Protein AF-0000000074739184 (afdb_homodimer)

Nearest PDB structures (foldseek):
  7arx-assembly1_B  TM=8.636E-01  e=2.861E-21  Homo sapiens
  7pqo-assembly1_C-2  TM=8.529E-01  e=3.570E-21  Homo sapiens
  7pqo-assembly2_B  TM=8.424E-01  e=3.773E-21  Homo sapiens
  7pqo-assembly2_A  TM=8.534E-01  e=1.275E-20  Homo sapiens
  3gov-assembly1_B  TM=8.429E-01  e=7.330E-21  Homo sapiens

Radius of gyration: 34.37 Å; Cα contacts (8 Å, |Δi|>4): 2176; chains: 2; bounding box: 133×93×87 Å

Organism: NCBI:txid2562239

pLDDT: mean 81.42, std 20.85, range [21.23, 98.81]

Solvent-accessible surface area (backbone atoms only — not comparable to full-atom values): 42801 Å² total; per-residue (Å²): 130,83,76,76,77,79,76,77,79,77,76,72,76,74,72,76,65,80,75,74,70,68,74,71,73,75,69,59,78,69,72,52,74,60,53,70,72,55,25,16,55,65,26,74,72,59,86,52,84,49,54,38,23,18,44,17,20,32,49,34,57,31,24,65,15,22,46,27,38,33,27,33,83,87,72,40,66,59,25,22,16,26,26,60,41,59,39,33,32,42,25,21,19,82,79,44,68,83,46,59,42,38,39,54,31,59,40,28,34,40,34,33,27,60,44,43,65,82,58,65,71,90,71,49,97,62,39,49,76,33,46,43,35,37,32,35,56,44,88,55,42,50,68,73,45,83,73,32,46,33,32,21,39,35,35,40,68,51,62,53,73,77,55,74,21,20,38,27,35,26,74,59,69,48,69,84,56,62,64,42,52,29,36,38,45,34,49,12,15,42,40,71,94,44,64,61,48,62,46,33,6,27,33,59,29,28,34,46,45,67,68,60,45,39,63,48,30,51,86,75,72,51,79,75,50,56,34,44,39,31,35,40,28,69,42,100,75,32,47,25,28,65,32,65,36,15,36,6,8,41,31,30,25,67,52,96,89,22,25,29,38,49,24,25,31,64,51,58,60,70,41,47,38,87,72,34,54,38,32,20,20,28,42,61,56,43,48,35,59,53,53,22,50,78,66,66,66,53,73,79,69,57,24,35,36,55,66,69,53,59,74,50,71,82,54,77,46,83,90,44,39,51,43,74,74,37,60,62,40,42,69,50,96,82,64,22,43,28,34,32,59,50,84,40,56,30,64,57,63,38,50,27,35,27,44,45,39,52,91,64,42,47,34,25,38,59,77,42,41,31,36,30,65,86,59,19,33,39,31,48,66,61,34,74,31,38,23,70,52,58,68,57,63,40,56,54,73,38,49,34,36,37,39,32,40,83,67,79,67,31,48,25,35,33,40,26,68,100,130,80,79,76,77,78,78,77,79,79,78,76,77,74,74,77,69,81,76,74,72,70,74,70,74,75,70,58,78,69,72,51,75,61,55,71,74,55,25,17,54,66,25,74,73,60,86,54,83,50,54,42,23,18,44,16,19,33,49,35,58,32,24,64,14,21,45,28,39,31,27,31,83,87,72,39,68,60,26,22,17,27,27,60,40,57,38,32,32,43,26,24,19,82,79,44,68,82,46,58,42,40,41,55,31,60,40,31,36,39,35,33,28,61,46,42,65,83,58,66,69,91,70,49,94,62,41,48,76,35,46,43,34,36,32,36,56,43,87,56,44,49,67,72,44,83,72,31,47,33,31,23,41,36,34,39,68,53,62,53,73,77,54,76,21,22,39,28,34,25,72,60,68,50,67,84,58,64,64,42,53,28,36,38,44,34,49,14,15,40,39,71,94,46,64,63,48,62,46,34,10,28,34,59,28,27,34,44,44,68,68,60,46,39,62,48,28,51,84,75,71,50,78,73,50,57,34,45,40,31,35,41,28,70,42,98,76,32,46,26,29,65,33,66,36,16,35,7,7,41,31,31,25,68,51,94,89,23,28,29,37,49,23,25,31,64,52,58,60,71,41,48,36,86,70,34,53,40,33,21,21,29,42,62,54,44,48,35,58,52,52,23,49,78,67,66,64,53,73,78,68,58,24,36,36,60,64,71,53,58,78,51,71,87,54,76,51,83,88,45,41,50,43,72,74,37,61,62,42,45,69,48,97,82,61,23,43,28,34,34,61,51,84,40,57,30,64,58,63,38,51,26,36,29,43,45,40,52,92,65,44,48,34,24,36,58,78,43,39,30,36,30,64,87,58,20,34,39,34,48,70,63,34,75,31,37,23,70,50,56,68,58,63,41,59,53,74,41,51,34,34,38,39,31,41,83,66,80,67,32,49,26,34,34,41,28,68,101

Structure (mmCIF, N/CA/C/O backbone):
data_AF-0000000074739184-model_v1
#
loop_
_entity.id
_entity.type
_entity.pdbx_description
1 polymer 'Peptidase S1 domain-containing protein'
#
loop_
_atom_site.group_PDB
_atom_site.id
_atom_site.type_symbol
_atom_site.label_atom_id
_atom_site.label_alt_id
_atom_site.label_comp_id
_atom_site.label_asym_id
_atom_site.label_entity_id
_atom_site.label_seq_id
_atom_site.pdbx_PDB_ins_code
_atom_site.Cartn_x
_atom_site.Cartn_y
_atom_site.Cartn_z
_atom_site.occupancy
_atom_site.B_iso_or_equiv
_atom_site.auth_seq_id
_atom_site.auth_comp_id
_atom_site.auth_asym_id
_atom_site.auth_atom_id
_atom_site.pdbx_PDB_model_num
ATOM 1 N N . MET A 1 1 ? 71.938 -5.047 -16.438 1 23.08 1 MET A N 1
ATOM 2 C CA . MET A 1 1 ? 72.062 -5 -14.977 1 23.08 1 MET A CA 1
ATOM 3 C C . MET A 1 1 ? 71.75 -3.605 -14.445 1 23.08 1 MET A C 1
ATOM 5 O O . MET A 1 1 ? 72.062 -3.287 -13.297 1 23.08 1 MET A O 1
ATOM 9 N N . LEU A 1 2 ? 71.188 -2.789 -15.32 1 22.92 2 LEU A N 1
ATOM 10 C CA . LEU A 1 2 ? 71.125 -1.35 -15.094 1 22.92 2 LEU A CA 1
ATOM 11 C C . LEU A 1 2 ? 70.438 -1.035 -13.781 1 22.92 2 LEU A C 1
ATOM 13 O O . LEU A 1 2 ? 69.375 -1.612 -13.492 1 22.92 2 LEU A O 1
ATOM 17 N N . ARG A 1 3 ? 71.188 -0.32 -12.891 1 22.61 3 ARG A N 1
ATOM 18 C CA . ARG A 1 3 ? 71.125 0.079 -11.492 1 22.61 3 ARG A CA 1
ATOM 19 C C . ARG A 1 3 ? 70 1.049 -11.242 1 22.61 3 ARG A C 1
ATOM 21 O O . ARG A 1 3 ? 70.125 2.248 -11.5 1 22.61 3 ARG A O 1
ATOM 28 N N . LEU A 1 4 ? 68.812 0.886 -11.789 1 25.33 4 LEU A N 1
ATOM 29 C CA . LEU A 1 4 ? 67.875 2.004 -11.805 1 25.33 4 LEU A CA 1
ATOM 30 C C . LEU A 1 4 ? 67.688 2.557 -10.406 1 25.33 4 LEU A C 1
ATOM 32 O O . LEU A 1 4 ? 67.5 1.794 -9.453 1 25.33 4 LEU A O 1
ATOM 36 N N . GLN A 1 5 ? 68.25 3.717 -10.242 1 24.45 5 GLN A N 1
ATOM 37 C CA . GLN A 1 5 ? 68.375 4.57 -9.062 1 24.45 5 GLN A CA 1
ATOM 38 C C . GLN A 1 5 ? 67 4.641 -8.32 1 24.45 5 GLN A C 1
ATOM 40 O O . GLN A 1 5 ? 65.938 4.566 -8.938 1 24.45 5 GLN A O 1
ATOM 45 N N . PHE A 1 6 ? 67.062 4.512 -6.961 1 24.3 6 PHE A N 1
ATOM 46 C CA . PHE A 1 6 ? 66.188 4.273 -5.805 1 24.3 6 PHE A CA 1
ATOM 47 C C . PHE A 1 6 ? 65.438 5.539 -5.418 1 24.3 6 PHE A C 1
ATOM 49 O O . PHE A 1 6 ? 66.062 6.457 -4.828 1 24.3 6 PHE A O 1
ATOM 56 N N . LEU A 1 7 ? 64.875 6.23 -6.492 1 26.61 7 LEU A N 1
ATOM 57 C CA . LEU A 1 7 ? 64.375 7.551 -6.113 1 26.61 7 LEU A CA 1
ATOM 58 C C . LEU A 1 7 ? 63.625 7.5 -4.781 1 26.61 7 LEU A C 1
ATOM 60 O O . LEU A 1 7 ? 62.906 6.547 -4.508 1 26.61 7 LEU A O 1
ATOM 64 N N . ALA A 1 8 ? 64.125 8.32 -3.844 1 27.66 8 ALA A N 1
ATOM 65 C CA . ALA A 1 8 ? 63.781 8.555 -2.438 1 27.66 8 ALA A CA 1
ATOM 66 C C . ALA A 1 8 ? 62.312 8.914 -2.258 1 27.66 8 ALA A C 1
ATOM 68 O O . ALA A 1 8 ? 61.781 9.812 -2.924 1 27.66 8 ALA A O 1
ATOM 69 N N . PRO A 1 9 ? 61.438 7.992 -1.749 1 28.39 9 PRO A N 1
ATOM 70 C CA . PRO A 1 9 ? 59.969 8.18 -1.703 1 28.39 9 PRO A CA 1
ATOM 71 C C . PRO A 1 9 ? 59.562 9.336 -0.8 1 28.39 9 PRO A C 1
ATOM 73 O O . PRO A 1 9 ? 60.031 9.438 0.339 1 28.39 9 PRO A O 1
ATOM 76 N N . LEU A 1 10 ? 59.5 10.57 -1.399 1 25.89 10 LEU A N 1
ATOM 77 C CA . LEU A 1 10 ? 59.094 11.734 -0.606 1 25.89 10 LEU A CA 1
ATOM 78 C C . LEU A 1 10 ? 57.906 11.398 0.295 1 25.89 10 LEU A C 1
ATOM 80 O O . LEU A 1 10 ? 56.906 10.875 -0.173 1 25.89 10 LEU A O 1
ATOM 84 N N . LEU A 1 11 ? 58.156 11.336 1.59 1 25.05 11 LEU A N 1
ATOM 85 C CA . LEU A 1 11 ? 57.312 11.07 2.744 1 25.05 11 LEU A CA 1
ATOM 86 C C . LEU A 1 11 ? 56.219 12.125 2.879 1 25.05 11 LEU A C 1
ATOM 88 O O . LEU A 1 11 ? 56.5 13.281 3.189 1 25.05 11 LEU A O 1
ATOM 92 N N . LEU A 1 12 ? 55.438 12.367 1.796 1 24.67 12 LEU A N 1
ATOM 93 C CA . LEU A 1 12 ? 54.5 13.445 1.991 1 24.67 12 LEU A CA 1
ATOM 94 C C . LEU A 1 12 ? 53.719 13.25 3.293 1 24.67 12 LEU A C 1
ATOM 96 O O . LEU A 1 12 ? 53.125 12.188 3.527 1 24.67 12 LEU A O 1
ATOM 100 N N . ALA A 1 13 ? 54.062 14.016 4.285 1 25.27 13 ALA A N 1
ATOM 101 C CA . ALA A 1 13 ? 53.469 14.133 5.613 1 25.27 13 ALA A CA 1
ATOM 102 C C . ALA A 1 13 ? 51.969 14.383 5.512 1 25.27 13 ALA A C 1
ATOM 104 O O . ALA A 1 13 ? 51.531 15.391 4.938 1 25.27 13 ALA A O 1
ATOM 105 N N . ALA A 1 14 ? 51.219 13.375 5.332 1 24.91 14 ALA A N 1
ATOM 106 C CA . ALA A 1 14 ? 49.75 13.508 5.219 1 24.91 14 ALA A CA 1
ATOM 107 C C . ALA A 1 14 ? 49.188 14.281 6.398 1 24.91 14 ALA A C 1
ATOM 109 O O . ALA A 1 14 ? 49.406 13.906 7.555 1 24.91 14 ALA A O 1
ATOM 110 N N . ALA A 1 15 ? 49.156 15.602 6.254 1 24.92 15 ALA A N 1
ATOM 111 C CA . ALA A 1 15 ? 48.5 16.453 7.258 1 24.92 15 ALA A CA 1
ATOM 112 C C . ALA A 1 15 ? 47.219 15.805 7.777 1 24.92 15 ALA A C 1
ATOM 114 O O . ALA A 1 15 ? 46.5 15.148 7.027 1 24.92 15 ALA A O 1
ATOM 115 N N . ALA A 1 16 ? 47.125 15.633 9.094 1 26.62 16 ALA A N 1
ATOM 116 C CA . ALA A 1 16 ? 46.094 15.047 9.938 1 26.62 16 ALA A CA 1
ATOM 117 C C . ALA A 1 16 ? 44.75 15.719 9.703 1 26.62 16 ALA A C 1
ATOM 119 O O . ALA A 1 16 ? 44.594 16.922 9.938 1 26.62 16 ALA A O 1
ATOM 120 N N . GLU A 1 17 ? 44.219 15.547 8.547 1 27.45 17 GLU A N 1
ATOM 121 C CA . GLU A 1 17 ? 42.969 16.297 8.383 1 27.45 17 GLU A CA 1
ATOM 122 C C . GLU A 1 17 ? 42.062 16.156 9.609 1 27.45 17 GLU A C 1
ATOM 124 O O . GLU A 1 17 ? 41.969 15.086 10.195 1 27.45 17 GLU A O 1
ATOM 129 N N . PRO A 1 18 ? 41.812 17.25 10.305 1 26.12 18 PRO A N 1
ATOM 130 C CA . PRO A 1 18 ? 40.969 17.188 11.508 1 26.12 18 PRO A CA 1
ATOM 131 C C . PRO A 1 18 ? 39.719 16.328 11.305 1 26.12 18 PRO A C 1
ATOM 133 O O . PRO A 1 18 ? 39.156 16.297 10.211 1 26.12 18 PRO A O 1
ATOM 136 N N . SER A 1 19 ? 39.75 15.117 11.898 1 24.86 19 SER A N 1
ATOM 137 C CA . SER A 1 19 ? 38.688 14.117 11.93 1 24.86 19 SER A CA 1
ATOM 138 C C . SER A 1 19 ? 37.375 14.734 12.383 1 24.86 19 SER A C 1
ATOM 140 O O . SER A 1 19 ? 37.219 15.062 13.562 1 24.86 19 SER A O 1
ATOM 142 N N . LEU A 1 20 ? 36.938 15.758 11.695 1 21.23 20 LEU A N 1
ATOM 143 C CA . LEU A 1 20 ? 35.625 16.203 12.18 1 21.23 20 LEU A CA 1
ATOM 144 C C . LEU A 1 20 ? 34.719 15.008 12.414 1 21.23 20 LEU A C 1
ATOM 146 O O . LEU A 1 20 ? 34.281 14.359 11.461 1 21.23 20 LEU A O 1
ATOM 150 N N . ARG A 1 21 ? 35.031 14.266 13.406 1 26.52 21 ARG A N 1
ATOM 151 C CA . ARG A 1 21 ? 34.094 13.266 13.93 1 26.52 21 ARG A CA 1
ATOM 152 C C . ARG A 1 21 ? 32.688 13.836 14.016 1 26.52 21 ARG A C 1
ATOM 154 O O . ARG A 1 21 ? 32.438 14.773 14.773 1 26.52 21 ARG A O 1
ATOM 161 N N . GLY A 1 22 ? 32.156 13.906 12.875 1 24.64 22 GLY A N 1
ATOM 162 C CA . GLY A 1 22 ? 30.766 14.359 12.852 1 24.64 22 GLY A CA 1
ATOM 163 C C . GLY A 1 22 ? 29.922 13.758 13.961 1 24.64 22 GLY A C 1
ATOM 164 O O . GLY A 1 22 ? 30 12.555 14.227 1 24.64 22 GLY A O 1
ATOM 165 N N . ALA A 1 23 ? 29.656 14.414 14.992 1 25.91 23 ALA A N 1
ATOM 166 C CA . ALA A 1 23 ? 28.781 14.008 16.078 1 25.91 23 ALA A CA 1
ATOM 167 C C . ALA A 1 23 ? 27.531 13.312 15.547 1 25.91 23 ALA A C 1
ATOM 169 O O . ALA A 1 23 ? 26.766 13.906 14.789 1 25.91 23 ALA A O 1
ATOM 170 N N . LYS A 1 24 ? 27.734 12.094 15.367 1 28.41 24 LYS A N 1
ATOM 171 C CA . LYS A 1 24 ? 26.547 11.258 15.211 1 28.41 24 LYS A CA 1
ATOM 172 C C . LYS A 1 24 ? 25.422 11.695 16.141 1 28.41 24 LYS A C 1
ATOM 174 O O . LYS A 1 24 ? 25.547 11.586 17.375 1 28.41 24 LYS A O 1
ATOM 179 N N . VAL A 1 25 ? 24.797 12.734 15.805 1 26.12 25 VAL A N 1
ATOM 180 C CA . VAL A 1 25 ? 23.594 12.961 16.594 1 26.12 25 VAL A CA 1
ATOM 181 C C . VAL A 1 25 ? 22.828 11.648 16.75 1 26.12 25 VAL A C 1
ATOM 183 O O . VAL A 1 25 ? 22.438 11.031 15.75 1 26.12 25 VAL A O 1
ATOM 186 N N . ASP A 1 26 ? 23.109 10.922 17.703 1 26.72 26 ASP A N 1
ATOM 187 C CA . ASP A 1 26 ? 22.391 9.781 18.266 1 26.72 26 ASP A CA 1
ATOM 188 C C . ASP A 1 26 ? 20.891 10.008 18.234 1 26.72 26 ASP A C 1
ATOM 190 O O . ASP A 1 26 ? 20.312 10.516 19.203 1 26.72 26 ASP A O 1
ATOM 194 N N . TRP A 1 27 ? 20.438 10.578 17.203 1 26.83 27 TRP A N 1
ATOM 195 C CA . TRP A 1 27 ? 18.969 10.5 17.188 1 26.83 27 TRP A CA 1
ATOM 196 C C . TRP A 1 27 ? 18.5 9.055 17.234 1 26.83 27 TRP A C 1
ATOM 198 O O . TRP A 1 27 ? 18.484 8.359 16.219 1 26.83 27 TRP A O 1
ATOM 208 N N . GLU A 1 28 ? 19.125 8.281 18.078 1 29.61 28 GLU A N 1
ATOM 209 C CA . GLU A 1 28 ? 18.359 7.051 18.312 1 29.61 28 GLU A CA 1
ATOM 210 C C . GLU A 1 28 ? 16.875 7.336 18.484 1 29.61 28 GLU A C 1
ATOM 212 O O . GLU A 1 28 ? 16.484 8.117 19.359 1 29.61 28 GLU A O 1
ATOM 217 N N . PRO A 1 29 ? 16.156 7.379 17.516 1 30.25 29 PRO A N 1
ATOM 218 C CA . PRO A 1 29 ? 14.75 7.477 17.906 1 30.25 29 PRO A CA 1
ATOM 219 C C . PRO A 1 29 ? 14.406 6.602 19.109 1 30.25 29 PRO A C 1
ATOM 221 O O . PRO A 1 29 ? 14.492 5.375 19.031 1 30.25 29 PRO A O 1
ATOM 224 N N . ARG A 1 30 ? 14.914 6.898 20.203 1 28.33 30 ARG A N 1
ATOM 225 C CA . ARG A 1 30 ? 14.367 6.242 21.391 1 28.33 30 ARG A CA 1
ATOM 226 C C . ARG A 1 30 ? 12.844 6.152 21.312 1 28.33 30 ARG A C 1
ATOM 228 O O . ARG A 1 30 ? 12.148 7.152 21.484 1 28.33 30 ARG A O 1
ATOM 235 N N . LEU A 1 31 ? 12.328 5.391 20.469 1 32.94 31 LEU A N 1
ATOM 236 C CA . LEU A 1 31 ? 10.953 4.984 20.734 1 32.94 31 LEU A CA 1
ATOM 237 C C . LEU A 1 31 ? 10.781 4.617 22.219 1 32.94 31 LEU A C 1
ATOM 239 O O . LEU A 1 31 ? 11.422 3.686 22.703 1 32.94 31 LEU A O 1
ATOM 243 N N . CYS A 1 32 ? 10.883 5.426 23.094 1 30.28 32 CYS A N 1
ATOM 244 C CA . CYS A 1 32 ? 10.586 5.125 24.5 1 30.28 32 CYS A CA 1
ATOM 245 C C . CYS A 1 32 ? 9.469 4.098 24.609 1 30.28 32 CYS A C 1
ATOM 247 O O . CYS A 1 32 ? 8.352 4.332 24.141 1 30.28 32 CYS A O 1
ATOM 249 N N . PRO A 1 33 ? 9.766 2.859 24.75 1 37.16 33 PRO A N 1
ATOM 250 C CA . PRO A 1 33 ? 8.75 1.866 25.109 1 37.16 33 PRO A CA 1
ATOM 251 C C . PRO A 1 33 ? 7.613 2.461 25.938 1 37.16 33 PRO A C 1
ATOM 253 O O . PRO A 1 33 ? 6.465 2.025 25.812 1 37.16 33 PRO A O 1
ATOM 256 N N . ASP A 1 34 ? 7.973 3.492 26.688 1 40.03 34 ASP A N 1
ATOM 257 C CA . ASP A 1 34 ? 7.078 4.066 27.688 1 40.03 34 ASP A CA 1
ATOM 258 C C . ASP A 1 34 ? 6 4.926 27.031 1 40.03 34 ASP A C 1
ATOM 260 O O . ASP A 1 34 ? 4.898 5.066 27.562 1 40.03 34 ASP A O 1
ATOM 264 N N . LEU A 1 35 ? 6.309 5.496 25.969 1 43.38 35 LEU A N 1
ATOM 265 C CA . LEU A 1 35 ? 5.277 6.352 25.391 1 43.38 35 LEU A CA 1
ATOM 266 C C . LEU A 1 35 ? 4.113 5.523 24.859 1 43.38 35 LEU A C 1
ATOM 268 O O . LEU A 1 35 ? 2.963 5.969 24.891 1 43.38 35 LEU A O 1
ATOM 272 N N . LYS A 1 36 ? 4.484 4.316 24.406 1 51.59 36 LYS A N 1
ATOM 273 C CA . LYS A 1 36 ? 3.42 3.406 24 1 51.59 36 LYS A CA 1
ATOM 274 C C . LYS A 1 36 ? 2.508 3.055 25.172 1 51.59 36 LYS A C 1
ATOM 276 O O . LYS A 1 36 ? 1.309 2.838 24.984 1 51.59 36 LYS A O 1
ATOM 281 N N . GLU A 1 37 ? 3.121 3.146 26.312 1 51.47 37 GLU A N 1
ATOM 282 C CA . GLU A 1 37 ? 2.307 2.848 27.5 1 51.47 37 GLU A CA 1
ATOM 283 C C . GLU A 1 37 ? 1.447 4.047 27.891 1 51.47 37 GLU A C 1
ATOM 285 O O . GLU A 1 37 ? 0.468 3.898 28.625 1 51.47 37 GLU A O 1
ATOM 290 N N . GLN A 1 38 ? 1.716 5.273 27.266 1 63.06 38 GLN A N 1
ATOM 291 C CA . GLN A 1 38 ? 0.983 6.457 27.703 1 63.06 38 GLN A CA 1
ATOM 292 C C . GLN A 1 38 ? 0.113 7.012 26.578 1 63.06 38 GLN A C 1
ATOM 294 O O . GLN A 1 38 ? -0.387 8.133 26.656 1 63.06 38 GLN A O 1
ATOM 299 N N . CYS A 1 39 ? -0.085 6.246 25.594 1 62.78 39 CYS A N 1
ATOM 300 C CA . CYS A 1 39 ? -0.915 6.715 24.484 1 62.78 39 CYS A CA 1
ATOM 301 C C . CYS A 1 39 ? -2.395 6.574 24.812 1 62.78 39 CYS A C 1
ATOM 303 O O . CYS A 1 39 ? -2.77 5.773 25.672 1 62.78 39 CYS A O 1
ATOM 305 N N . GLY A 1 40 ? -3.23 7.461 24.203 1 68 40 GLY A N 1
ATOM 306 C CA . GLY A 1 40 ? -4.676 7.309 24.25 1 68 40 GLY A CA 1
ATOM 307 C C . GLY A 1 40 ? -5.277 7.727 25.578 1 68 40 GLY A C 1
ATOM 308 O O . GLY A 1 40 ? -6.383 7.305 25.922 1 68 40 GLY A O 1
ATOM 309 N N . LEU A 1 41 ? -4.496 8.391 26.469 1 58.88 41 LEU A N 1
ATOM 310 C CA . LEU A 1 41 ? -5.02 8.852 27.75 1 58.88 41 LEU A CA 1
ATOM 311 C C . LEU A 1 41 ? -5.625 10.242 27.609 1 58.88 41 LEU A C 1
ATOM 313 O O . LEU A 1 41 ? -4.957 11.18 27.172 1 58.88 41 LEU A O 1
ATOM 317 N N . GLN A 1 42 ? -6.992 10.273 27.922 1 58.81 42 GLN A N 1
ATOM 318 C CA . GLN A 1 42 ? -7.668 11.562 27.922 1 58.81 42 GLN A CA 1
ATOM 319 C C . GLN A 1 42 ? -7.18 12.445 29.062 1 58.81 42 GLN A C 1
ATOM 321 O O . GLN A 1 42 ? -6.688 11.945 30.078 1 58.81 42 GLN A O 1
ATOM 326 N N . GLY A 1 43 ? -7.273 13.789 28.797 1 60.12 43 GLY A N 1
ATOM 327 C CA . GLY A 1 43 ? -6.984 14.734 29.875 1 60.12 43 GLY A CA 1
ATOM 328 C C . GLY A 1 43 ? -8.117 14.859 30.875 1 60.12 43 GLY A C 1
ATOM 329 O O . GLY A 1 43 ? -9.188 14.281 30.688 1 60.12 43 GLY A O 1
ATOM 330 N N . SER A 1 44 ? -7.922 15.523 32.031 1 49.28 44 SER A N 1
ATOM 331 C CA . SER A 1 44 ? -8.914 15.695 33.094 1 49.28 44 SER A CA 1
ATOM 332 C C . SER A 1 44 ? -10.078 16.547 32.625 1 49.28 44 SER A C 1
ATOM 334 O O . SER A 1 44 ? -9.891 17.516 31.875 1 49.28 44 SER A O 1
ATOM 336 N N . VAL A 1 45 ? -11.328 16.031 32.562 1 51.59 45 VAL A N 1
ATOM 337 C CA . VAL A 1 45 ? -12.562 16.562 32 1 51.59 45 VAL A CA 1
ATOM 338 C C . VAL A 1 45 ? -13.172 17.594 32.938 1 51.59 45 VAL A C 1
ATOM 340 O O . VAL A 1 45 ? -13.367 17.312 34.125 1 51.59 45 VAL A O 1
ATOM 343 N N . THR A 1 46 ? -12.945 18.984 32.75 1 37.34 46 THR A N 1
ATOM 344 C CA . THR A 1 46 ? -13.953 19.859 33.344 1 37.34 46 THR A CA 1
ATOM 345 C C . THR A 1 46 ? -15.125 20.062 32.375 1 37.34 46 THR A C 1
ATOM 347 O O . THR A 1 46 ? -14.922 20.438 31.219 1 37.34 46 THR A O 1
ATOM 350 N N . ARG A 1 47 ? -16.297 19.469 32.531 1 40.03 47 ARG A N 1
ATOM 351 C CA . ARG A 1 47 ? -17.484 19.234 31.719 1 40.03 47 ARG A CA 1
ATOM 352 C C . ARG A 1 47 ? -18.25 20.531 31.453 1 40.03 47 ARG A C 1
ATOM 354 O O . ARG A 1 47 ? -18.688 21.188 32.406 1 40.03 47 ARG A O 1
ATOM 361 N N . GLU A 1 48 ? -17.797 21.359 30.422 1 35.38 48 GLU A N 1
ATOM 362 C CA . GLU A 1 48 ? -18.859 22.297 30.047 1 35.38 48 GLU A CA 1
ATOM 363 C C . GLU A 1 48 ? -19.625 21.797 28.828 1 35.38 48 GLU A C 1
ATOM 365 O O . GLU A 1 48 ? -19.047 21.172 27.938 1 35.38 48 GLU A O 1
ATOM 370 N N . GLU A 1 49 ? -20.984 21.703 28.703 1 35 49 GLU A N 1
ATOM 371 C CA . GLU A 1 49 ? -22.016 21.031 27.922 1 35 49 GLU A CA 1
ATOM 372 C C . GLU A 1 49 ? -22.156 21.656 26.547 1 35 49 GLU A C 1
ATOM 374 O O . GLU A 1 49 ? -23.047 21.297 25.766 1 35 49 GLU A O 1
ATOM 379 N N . THR A 1 50 ? -21.328 22.391 25.891 1 35.09 50 THR A N 1
ATOM 380 C CA . THR A 1 50 ? -21.922 22.938 24.672 1 35.09 50 THR A CA 1
ATOM 381 C C . THR A 1 50 ? -21.641 22.016 23.484 1 35.09 50 THR A C 1
ATOM 383 O O . THR A 1 50 ? -20.531 21.516 23.312 1 35.09 50 THR A O 1
ATOM 386 N N . GLU A 1 51 ? -22.578 21.609 22.609 1 40.59 51 GLU A N 1
ATOM 387 C CA . GLU A 1 51 ? -22.797 20.5 21.672 1 40.59 51 GLU A CA 1
ATOM 388 C C . GLU A 1 51 ? -22.266 20.844 20.281 1 40.59 51 GLU A C 1
ATOM 390 O O . GLU A 1 51 ? -22.547 21.922 19.766 1 40.59 51 GLU A O 1
ATOM 395 N N . ARG A 1 52 ? -20.75 20.875 19.625 1 46.5 52 ARG A N 1
ATOM 396 C CA . ARG A 1 52 ? -20.391 21.562 18.375 1 46.5 52 ARG A CA 1
ATOM 397 C C . ARG A 1 52 ? -19.859 20.594 17.344 1 46.5 52 ARG A C 1
ATOM 399 O O . ARG A 1 52 ? -19.531 20.984 16.219 1 46.5 52 ARG A O 1
ATOM 406 N N . ILE A 1 53 ? -19.469 19.312 16.859 1 63.59 53 ILE A N 1
ATOM 407 C CA . ILE A 1 53 ? -19.641 18.188 15.945 1 63.59 53 ILE A CA 1
ATOM 408 C C . ILE A 1 53 ? -21.109 18.047 15.562 1 63.59 53 ILE A C 1
ATOM 410 O O . ILE A 1 53 ? -22 18.312 16.375 1 63.59 53 ILE A O 1
ATOM 414 N N . VAL A 1 54 ? -21.219 17.938 13.883 1 73.38 54 VAL A N 1
ATOM 415 C CA . VAL A 1 54 ? -22.641 17.922 13.586 1 73.38 54 VAL A CA 1
ATOM 416 C C . VAL A 1 54 ? -23.375 17.109 14.648 1 73.38 54 VAL A C 1
ATOM 418 O O . VAL A 1 54 ? -23.094 15.922 14.836 1 73.38 54 VAL A O 1
ATOM 421 N N . HIS A 1 55 ? -24.109 17.891 15.273 1 81.38 55 HIS A N 1
ATOM 422 C CA . HIS A 1 55 ? -24.906 17.328 16.359 1 81.38 55 HIS A CA 1
ATOM 423 C C . HIS A 1 55 ? -24.031 16.828 17.484 1 81.38 55 HIS A C 1
ATOM 425 O O . HIS A 1 55 ? -24.391 15.867 18.188 1 81.38 55 HIS A O 1
ATOM 431 N N . GLY A 1 56 ? -22.828 17.359 17.547 1 88.5 56 GLY A N 1
ATOM 432 C CA . GLY A 1 56 ? -21.953 17.078 18.672 1 88.5 56 GLY A CA 1
ATOM 433 C C . GLY A 1 56 ? -22.109 18.047 19.828 1 88.5 56 GLY A C 1
ATOM 434 O O . GLY A 1 56 ? -23.188 18.609 20.016 1 88.5 56 GLY A O 1
ATOM 435 N N . ARG A 1 57 ? -21.078 18.109 20.688 1 88.62 57 ARG A N 1
ATOM 436 C CA . ARG A 1 57 ? -21.016 19.031 21.812 1 88.62 57 ARG A CA 1
ATOM 437 C C . ARG A 1 57 ? -19.625 19.609 21.984 1 88.62 57 ARG A C 1
ATOM 439 O O . ARG A 1 57 ? -18.656 19.125 21.406 1 88.62 57 ARG A O 1
ATOM 446 N N . ASP A 1 58 ? -19.562 20.688 22.75 1 89.12 58 ASP A N 1
ATOM 447 C CA . ASP A 1 58 ? -18.25 21.266 23.078 1 89.12 58 ASP A CA 1
ATOM 448 C C . ASP A 1 58 ? -17.406 20.281 23.891 1 89.12 58 ASP A C 1
ATOM 450 O O . ASP A 1 58 ? -17.875 19.703 24.875 1 89.12 58 ASP A O 1
ATOM 454 N N . ALA A 1 59 ? -16.266 20.062 23.406 1 89.75 59 ALA A N 1
ATOM 455 C CA . ALA A 1 59 ? -15.344 19.266 24.203 1 89.75 59 ALA A CA 1
ATOM 456 C C . ALA A 1 59 ? -14.82 20.047 25.391 1 89.75 59 ALA A C 1
ATOM 458 O O . ALA A 1 59 ? -14.773 21.281 25.375 1 89.75 59 ALA A O 1
ATOM 459 N N . ASP A 1 60 ? -14.445 19.328 26.422 1 87.31 60 ASP A N 1
ATOM 460 C CA . ASP A 1 60 ? -13.758 19.969 27.531 1 87.31 60 ASP A CA 1
ATOM 461 C C . ASP A 1 60 ? -12.289 20.234 27.188 1 87.31 60 ASP A C 1
ATOM 463 O O . ASP A 1 60 ? -11.703 19.531 26.359 1 87.31 60 ASP A O 1
ATOM 467 N N . GLU A 1 61 ? -11.789 21.188 27.844 1 87.38 61 GLU A N 1
ATOM 468 C CA . GLU A 1 61 ? -10.383 21.516 27.625 1 87.38 61 GLU A CA 1
ATOM 469 C C . GLU A 1 61 ? -9.469 20.359 28.031 1 87.38 61 GLU A C 1
ATOM 471 O O . GLU A 1 61 ? -9.711 19.703 29.047 1 87.38 61 GLU A O 1
ATOM 476 N N . CYS A 1 62 ? -8.57 20.031 27.234 1 89.06 62 CYS A N 1
ATOM 477 C CA . CYS A 1 62 ? -7.445 19.141 27.516 1 89.06 62 CYS A CA 1
ATOM 478 C C . CYS A 1 62 ? -7.898 17.688 27.562 1 89.06 62 CYS A C 1
ATOM 480 O O . CYS A 1 62 ? -7.184 16.828 28.078 1 89.06 62 CYS A O 1
ATOM 482 N N . VAL A 1 63 ? -8.984 17.375 27.078 1 89.81 63 VAL A N 1
ATOM 483 C CA . VAL A 1 63 ? -9.484 16 27.109 1 89.81 63 VAL A CA 1
ATOM 484 C C . VAL A 1 63 ? -8.898 15.211 25.938 1 89.81 63 VAL A C 1
ATOM 486 O O . VAL A 1 63 ? -8.383 14.109 26.125 1 89.81 63 VAL A O 1
ATOM 489 N N . TRP A 1 64 ? -8.992 15.75 24.812 1 93.44 64 TRP A N 1
ATOM 490 C CA . TRP A 1 64 ? -8.5 15.078 23.609 1 93.44 64 TRP A CA 1
ATOM 491 C C . TRP A 1 64 ? -7.086 15.531 23.281 1 93.44 64 TRP A C 1
ATOM 493 O O . TRP A 1 64 ? -6.863 16.203 22.266 1 93.44 64 TRP A O 1
ATOM 503 N N . ARG A 1 65 ? -6.141 15.016 23.969 1 93.69 65 ARG A N 1
ATOM 504 C CA . ARG A 1 65 ? -4.773 15.523 24.047 1 93.69 65 ARG A CA 1
ATOM 505 C C . ARG A 1 65 ? -4.035 15.289 22.734 1 93.69 65 ARG A C 1
ATOM 507 O O . ARG A 1 65 ? -2.996 15.906 22.469 1 93.69 65 ARG A O 1
ATOM 514 N N . TRP A 1 66 ? -4.566 14.422 21.938 1 96.62 66 TRP A N 1
ATOM 515 C CA . TRP A 1 66 ? -3.863 14.055 20.719 1 96.62 66 TRP A CA 1
ATOM 516 C C . TRP A 1 66 ? -4.375 14.867 19.531 1 96.62 66 TRP A C 1
ATOM 518 O O . TRP A 1 66 ? -3.824 14.789 18.438 1 96.62 66 TRP A O 1
ATOM 528 N N . GLN A 1 67 ? -5.434 15.617 19.688 1 96.38 67 GLN A N 1
ATOM 529 C CA . GLN A 1 67 ? -6.008 16.438 18.625 1 96.38 67 GLN A CA 1
ATOM 530 C C . GLN A 1 67 ? -5.086 17.609 18.281 1 96.38 67 GLN A C 1
ATOM 532 O O . GLN A 1 67 ? -4.621 18.328 19.156 1 96.38 67 GLN A O 1
ATOM 537 N N . VAL A 1 68 ? -4.793 17.734 16.969 1 96.5 68 VAL A N 1
ATOM 538 C CA . VAL A 1 68 ? -4.035 18.906 16.547 1 96.5 68 VAL A CA 1
ATOM 539 C C . VAL A 1 68 ? -4.785 19.641 15.438 1 96.5 68 VAL A C 1
ATOM 541 O O . VAL A 1 68 ? -5.637 19.047 14.766 1 96.5 68 VAL A O 1
ATOM 544 N N . SER A 1 69 ? -4.465 20.906 15.32 1 94.44 69 SER A N 1
ATOM 545 C CA . SER A 1 69 ? -4.992 21.734 14.242 1 94.44 69 SER A CA 1
ATOM 546 C C . SER A 1 69 ? -3.93 21.984 13.18 1 94.44 69 SER A C 1
ATOM 548 O O . SER A 1 69 ? -2.783 22.312 13.5 1 94.44 69 SER A O 1
ATOM 550 N N . LEU A 1 70 ? -4.293 21.703 11.984 1 93.56 70 LEU A N 1
ATOM 551 C CA . LEU A 1 70 ? -3.477 22.125 10.852 1 93.56 70 LEU A CA 1
ATOM 552 C C . LEU A 1 70 ? -3.924 23.484 10.336 1 93.56 70 LEU A C 1
ATOM 554 O O . LEU A 1 70 ? -5.102 23.672 10.016 1 93.56 70 LEU A O 1
ATOM 558 N N . LYS A 1 71 ? -2.91 24.359 10.281 1 87.06 71 LYS A N 1
ATOM 559 C CA . LYS A 1 71 ? -3.199 25.734 9.922 1 87.06 71 LYS A CA 1
ATOM 560 C C . LYS A 1 71 ? -2.225 26.25 8.859 1 87.06 71 LYS A C 1
ATOM 562 O O . LYS A 1 71 ? -1.159 25.656 8.656 1 87.06 71 LYS A O 1
ATOM 567 N N . SER A 1 72 ? -2.768 27.125 8.156 1 77.62 72 SER A N 1
ATOM 568 C CA . SER A 1 72 ? -1.874 27.969 7.352 1 77.62 72 SER A CA 1
ATOM 569 C C . SER A 1 72 ? -1.818 29.391 7.891 1 77.62 72 SER A C 1
ATOM 571 O O . SER A 1 72 ? -2.803 29.891 8.43 1 77.62 72 SER A O 1
ATOM 573 N N . VAL A 1 73 ? -0.691 30 7.777 1 64.88 73 VAL A N 1
ATOM 574 C CA . VAL A 1 73 ? -0.502 31.359 8.281 1 64.88 73 VAL A CA 1
ATOM 575 C C . VAL A 1 73 ? -1.531 32.281 7.652 1 64.88 73 VAL A C 1
ATOM 577 O O . VAL A 1 73 ? -2.037 33.188 8.312 1 64.88 73 VAL A O 1
ATOM 580 N N . SER A 1 74 ? -1.927 31.938 6.445 1 57.72 74 SER A N 1
ATOM 581 C CA . SER A 1 74 ? -2.828 32.812 5.707 1 57.72 74 SER A CA 1
ATOM 582 C C . SER A 1 74 ? -4.285 32.438 5.949 1 57.72 74 SER A C 1
ATOM 584 O O . SER A 1 74 ? -5.16 33.312 5.98 1 57.72 74 SER A O 1
ATOM 586 N N . ASN A 1 75 ? -4.617 31.156 6.148 1 61.5 75 ASN A N 1
ATOM 587 C CA . ASN A 1 75 ? -6.004 30.719 6.086 1 61.5 75 ASN A CA 1
ATOM 588 C C . ASN A 1 75 ? -6.477 30.141 7.422 1 61.5 75 ASN A C 1
ATOM 590 O O . ASN A 1 75 ? -7.672 29.922 7.621 1 61.5 75 ASN A O 1
ATOM 594 N N . GLY A 1 76 ? -5.625 30.094 8.391 1 76.88 76 GLY A N 1
ATOM 595 C CA . GLY A 1 76 ? -6.031 29.5 9.656 1 76.88 76 GLY A CA 1
ATOM 596 C C . GLY A 1 76 ? -6.188 28 9.586 1 76.88 76 GLY A C 1
ATOM 597 O O . GLY A 1 76 ? -5.547 27.328 8.766 1 76.88 76 GLY A O 1
ATOM 598 N N . GLN A 1 77 ? -7.09 27.5 10.539 1 85.69 77 GLN A N 1
ATOM 599 C CA . GLN A 1 77 ? -7.277 26.062 10.641 1 85.69 77 GLN A CA 1
ATOM 600 C C . GLN A 1 77 ? -8.086 25.531 9.461 1 85.69 77 GLN A C 1
ATOM 602 O O . GLN A 1 77 ? -9.164 26.047 9.156 1 85.69 77 GLN A O 1
ATOM 607 N N . PHE A 1 78 ? -7.555 24.5 8.766 1 85.81 78 PHE A N 1
ATOM 608 C CA . PHE A 1 78 ? -8.266 24 7.598 1 85.81 78 PHE A CA 1
ATOM 609 C C . PHE A 1 78 ? -8.461 22.484 7.699 1 85.81 78 PHE A C 1
ATOM 611 O O . PHE A 1 78 ? -9.273 21.906 6.977 1 85.81 78 PHE A O 1
ATOM 618 N N . CYS A 1 79 ? -7.672 21.844 8.555 1 92.81 79 CYS A N 1
ATOM 619 C CA . CYS A 1 79 ? -7.773 20.406 8.781 1 92.81 79 CYS A CA 1
ATOM 620 C C . CYS A 1 79 ? -7.375 20.047 10.203 1 92.81 79 CYS A C 1
ATOM 622 O O . CYS A 1 79 ? -6.832 20.891 10.93 1 92.81 79 CYS A O 1
ATOM 624 N N . GLY A 1 80 ? -7.77 18.859 10.625 1 95.88 80 GLY A N 1
ATOM 625 C CA . GLY A 1 80 ? -7.273 18.281 11.867 1 95.88 80 GLY A CA 1
ATOM 626 C C . GLY A 1 80 ? -6.188 17.25 11.656 1 95.88 80 GLY A C 1
ATOM 627 O O . GLY A 1 80 ? -5.785 16.984 10.523 1 95.88 80 GLY A O 1
ATOM 628 N N . GLY A 1 81 ? -5.715 16.75 12.719 1 98.19 81 GLY A N 1
ATOM 629 C CA . GLY A 1 81 ? -4.73 15.688 12.773 1 98.19 81 GLY A CA 1
ATOM 630 C C . GLY A 1 81 ? -4.625 15.031 14.133 1 98.19 81 GLY A C 1
ATOM 631 O O . GLY A 1 81 ? -5.336 15.414 15.07 1 98.19 81 GLY A O 1
ATOM 632 N N . THR A 1 82 ? -3.828 14.062 14.172 1 98.56 82 THR A N 1
ATOM 633 C CA . THR A 1 82 ? -3.619 13.32 15.414 1 98.56 82 THR A CA 1
ATOM 634 C C . THR A 1 82 ? -2.131 13.18 15.711 1 98.56 82 THR A C 1
ATOM 636 O O . THR A 1 82 ? -1.36 12.727 14.867 1 98.56 82 THR A O 1
ATOM 639 N N . LEU A 1 83 ? -1.771 13.625 16.891 1 97.62 83 LEU A N 1
ATOM 640 C CA . LEU A 1 83 ? -0.414 13.375 17.359 1 97.62 83 LEU A CA 1
ATOM 641 C C . LEU A 1 83 ? -0.214 11.898 17.688 1 97.62 83 LEU A C 1
ATOM 643 O O . LEU A 1 83 ? -0.791 11.375 18.641 1 97.62 83 LEU A O 1
ATOM 647 N N . VAL A 1 84 ? 0.651 11.234 16.906 1 97.25 84 VAL A N 1
ATOM 648 C CA . VAL A 1 84 ? 0.844 9.797 17.109 1 97.25 84 VAL A CA 1
ATOM 649 C C . VAL A 1 84 ? 2.188 9.547 17.797 1 97.25 84 VAL A C 1
ATOM 651 O O . VAL A 1 84 ? 2.398 8.492 18.391 1 97.25 84 VAL A O 1
ATOM 654 N N . GLU A 1 85 ? 3.094 10.398 17.656 1 95.81 85 GLU A N 1
ATOM 655 C CA . GLU A 1 85 ? 4.34 10.602 18.391 1 95.81 85 GLU A CA 1
ATOM 656 C C . GLU A 1 85 ? 4.621 12.086 18.594 1 95.81 85 GLU A C 1
ATOM 658 O O . GLU A 1 85 ? 4.078 12.93 17.875 1 95.81 85 GLU A O 1
ATOM 663 N N . PRO A 1 86 ? 5.445 12.422 19.562 1 94.25 86 PRO A N 1
ATOM 664 C CA . PRO A 1 86 ? 5.645 13.844 19.844 1 94.25 86 PRO A CA 1
ATOM 665 C C . PRO A 1 86 ? 6.102 14.633 18.625 1 94.25 86 PRO A C 1
ATOM 667 O O . PRO A 1 86 ? 5.812 15.828 18.516 1 94.25 86 PRO A O 1
ATOM 670 N N . GLY A 1 87 ? 6.691 14 17.734 1 96.25 87 GLY A N 1
ATOM 671 C CA . GLY A 1 87 ? 7.199 14.711 16.562 1 96.25 87 GLY A CA 1
ATOM 672 C C . GLY A 1 87 ? 6.457 14.367 15.289 1 96.25 87 GLY A C 1
ATOM 673 O O . GLY A 1 87 ? 6.844 14.812 14.203 1 96.25 87 GLY A O 1
ATOM 674 N N . TRP A 1 88 ? 5.34 13.609 15.43 1 98.25 88 TRP A N 1
ATOM 675 C CA . TRP A 1 88 ? 4.699 13.094 14.227 1 98.25 88 TRP A CA 1
ATOM 676 C C . TRP A 1 88 ? 3.182 13.227 14.32 1 98.25 88 TRP A C 1
ATOM 678 O O . TRP A 1 88 ? 2.58 12.883 15.336 1 98.25 88 TRP A O 1
ATOM 688 N N . VAL A 1 89 ? 2.615 13.711 13.242 1 98.69 89 VAL A N 1
ATOM 689 C CA . VAL A 1 89 ? 1.17 13.891 13.133 1 98.69 89 VAL A CA 1
ATOM 690 C C . VAL A 1 89 ? 0.633 13.047 11.977 1 98.69 89 VAL A C 1
ATOM 692 O O . VAL A 1 89 ? 1.215 13.023 10.891 1 98.69 89 VAL A O 1
ATOM 695 N N . LEU A 1 90 ? -0.417 12.273 12.258 1 98.81 90 LEU A N 1
ATOM 696 C CA . LEU A 1 90 ? -1.171 11.586 11.211 1 98.81 90 LEU A CA 1
ATOM 697 C C . LEU A 1 90 ? -2.398 12.398 10.805 1 98.81 90 LEU A C 1
ATOM 699 O O . LEU A 1 90 ? -3.133 12.891 11.672 1 98.81 90 LEU A O 1
ATOM 703 N N . THR A 1 91 ? -2.639 12.617 9.477 1 98.75 91 THR A N 1
ATOM 704 C CA . THR A 1 91 ? -3.768 13.367 8.93 1 98.75 91 THR A CA 1
ATOM 705 C C . THR A 1 91 ? -4.211 12.773 7.594 1 98.75 91 THR A C 1
ATOM 707 O O . THR A 1 91 ? -3.84 11.641 7.258 1 98.75 91 THR A O 1
ATOM 710 N N . ALA A 1 92 ? -5.156 13.469 6.969 1 98.25 92 ALA A N 1
ATOM 711 C CA . ALA A 1 92 ? -5.66 13 5.68 1 98.25 92 ALA A CA 1
ATOM 712 C C . ALA A 1 92 ? -4.793 13.516 4.535 1 98.25 92 ALA A C 1
ATOM 714 O O . ALA A 1 92 ? -4.34 14.664 4.555 1 98.25 92 ALA A O 1
ATOM 715 N N . ALA A 1 93 ? -4.578 12.695 3.562 1 97.94 93 ALA A N 1
ATOM 716 C CA . ALA A 1 93 ? -3.779 13.07 2.396 1 97.94 93 ALA A CA 1
ATOM 717 C C . ALA A 1 93 ? -4.406 14.242 1.652 1 97.94 93 ALA A C 1
ATOM 719 O O . ALA A 1 93 ? -3.699 15.141 1.184 1 97.94 93 ALA A O 1
ATOM 720 N N . HIS A 1 94 ? -5.699 14.312 1.518 1 92.12 94 HIS A N 1
ATOM 721 C CA . HIS A 1 94 ? -6.359 15.336 0.713 1 92.12 94 HIS A CA 1
ATOM 722 C C . HIS A 1 94 ? -6.195 16.719 1.337 1 92.12 94 HIS A C 1
ATOM 724 O O . HIS A 1 94 ? -6.434 17.734 0.679 1 92.12 94 HIS A O 1
ATOM 730 N N . CYS A 1 95 ? -5.844 16.781 2.629 1 91.75 95 CYS A N 1
ATOM 731 C CA . CYS A 1 95 ? -5.566 18.047 3.287 1 91.75 95 CYS A CA 1
ATOM 732 C C . CYS A 1 95 ? -4.258 18.641 2.785 1 91.75 95 CYS A C 1
ATOM 734 O O . CYS A 1 95 ? -4.059 19.859 2.85 1 91.75 95 CYS A O 1
ATOM 736 N N . LEU A 1 96 ? -3.404 17.734 2.332 1 92.81 96 LEU A N 1
ATOM 737 C CA . LEU A 1 96 ? -2.037 18.172 2.068 1 92.81 96 LEU A CA 1
ATOM 738 C C . LEU A 1 96 ? -1.646 17.891 0.621 1 92.81 96 LEU A C 1
ATOM 740 O O . LEU A 1 96 ? -0.524 18.188 0.208 1 92.81 96 LEU A O 1
ATOM 744 N N . ALA A 1 97 ? -2.488 17.219 -0.071 1 79.5 97 ALA A N 1
ATOM 745 C CA . ALA A 1 97 ? -2.141 16.734 -1.407 1 79.5 97 ALA A CA 1
ATOM 746 C C . ALA A 1 97 ? -1.721 17.891 -2.311 1 79.5 97 ALA A C 1
ATOM 748 O O . ALA A 1 97 ? -0.906 17.703 -3.219 1 79.5 97 ALA A O 1
ATOM 749 N N . ASP A 1 98 ? -2.162 19.156 -2.018 1 74.88 98 ASP A N 1
ATOM 750 C CA . ASP A 1 98 ? -1.815 20.281 -2.863 1 74.88 98 ASP A CA 1
ATOM 751 C C . ASP A 1 98 ? -0.588 21.016 -2.324 1 74.88 98 ASP A C 1
ATOM 753 O O . ASP A 1 98 ? -0.138 22 -2.914 1 74.88 98 ASP A O 1
ATOM 757 N N . VAL A 1 99 ? -0.119 20.578 -1.22 1 84 99 VAL A N 1
ATOM 758 C CA . VAL A 1 99 ? 1.104 21.141 -0.659 1 84 99 VAL A CA 1
ATOM 759 C C . VAL A 1 99 ? 2.32 20.5 -1.319 1 84 99 VAL A C 1
ATOM 761 O O . VAL A 1 99 ? 2.766 19.422 -0.902 1 84 99 VAL A O 1
ATOM 764 N N . THR A 1 100 ? 2.875 21.078 -2.264 1 76.31 100 THR A N 1
ATOM 765 C CA . THR A 1 100 ? 3.934 20.453 -3.041 1 76.31 100 THR A CA 1
ATOM 766 C C . THR A 1 100 ? 5.199 21.297 -3.027 1 76.31 100 THR A C 1
ATOM 768 O O . THR A 1 100 ? 6.285 20.812 -3.352 1 76.31 100 THR A O 1
ATOM 771 N N . SER A 1 101 ? 5.062 22.531 -2.645 1 72.88 101 SER A N 1
ATOM 772 C CA . SER A 1 101 ? 6.223 23.422 -2.684 1 72.88 101 SER A CA 1
ATOM 773 C C . SER A 1 101 ? 6.812 23.625 -1.292 1 72.88 101 SER A C 1
ATOM 775 O O . SER A 1 101 ? 6.109 23.484 -0.289 1 72.88 101 SER A O 1
ATOM 777 N N . ASN A 1 102 ? 7.992 23.984 -1.292 1 76 102 ASN A N 1
ATOM 778 C CA . ASN A 1 102 ? 8.672 24.281 -0.033 1 76 102 ASN A CA 1
ATOM 779 C C . ASN A 1 102 ? 8.008 25.453 0.701 1 76 102 ASN A C 1
ATOM 781 O O . ASN A 1 102 ? 7.859 25.406 1.925 1 76 102 ASN A O 1
ATOM 785 N N . CYS A 1 103 ? 7.633 26.375 -0.11 1 69.94 103 CYS A N 1
ATOM 786 C CA . CYS A 1 103 ? 6.996 27.547 0.483 1 69.94 103 CYS A CA 1
ATOM 787 C C . CYS A 1 103 ? 5.664 27.172 1.127 1 69.94 103 CYS A C 1
ATOM 789 O O . CYS A 1 103 ? 5.32 27.688 2.191 1 69.94 103 CYS A O 1
ATOM 791 N N . ALA A 1 104 ? 4.973 26.328 0.42 1 77.19 104 ALA A N 1
ATOM 792 C CA . ALA A 1 104 ? 3.689 25.906 0.97 1 77.19 104 ALA A CA 1
ATOM 793 C C . ALA A 1 104 ? 3.879 25.156 2.287 1 77.19 104 ALA A C 1
ATOM 795 O O . ALA A 1 104 ? 3.109 25.344 3.232 1 77.19 104 ALA A O 1
ATOM 796 N N . VAL A 1 105 ? 4.938 24.391 2.377 1 87.88 105 VAL A N 1
ATOM 797 C CA . VAL A 1 105 ? 5.242 23.641 3.596 1 87.88 105 VAL A CA 1
ATOM 798 C C . VAL A 1 105 ? 5.641 24.609 4.703 1 87.88 105 VAL A C 1
ATOM 800 O O . VAL A 1 105 ? 5.203 24.469 5.848 1 87.88 105 VAL A O 1
ATOM 803 N N . ARG A 1 106 ? 6.41 25.609 4.379 1 79.44 106 ARG A N 1
ATOM 804 C CA . ARG A 1 106 ? 6.895 26.594 5.336 1 79.44 106 ARG A CA 1
ATOM 805 C C . ARG A 1 106 ? 5.738 27.359 5.965 1 79.44 106 ARG A C 1
ATOM 807 O O . ARG A 1 106 ? 5.828 27.797 7.117 1 79.44 106 ARG A O 1
ATOM 814 N N . ASN A 1 107 ? 4.711 27.453 5.234 1 76.38 107 ASN A N 1
ATOM 815 C CA . ASN A 1 107 ? 3.574 28.25 5.695 1 76.38 107 ASN A CA 1
ATOM 816 C C . ASN A 1 107 ? 2.625 27.422 6.555 1 76.38 107 ASN A C 1
ATOM 818 O O . ASN A 1 107 ? 1.658 27.953 7.105 1 76.38 107 ASN A O 1
ATOM 822 N N . LEU A 1 108 ? 2.918 26.188 6.715 1 87.56 108 LEU A N 1
ATOM 823 C CA . LEU A 1 108 ? 2.066 25.328 7.523 1 87.56 108 LEU A CA 1
ATOM 824 C C . LEU A 1 108 ? 2.463 25.391 8.992 1 87.56 108 LEU A C 1
ATOM 826 O O . LEU A 1 108 ? 3.641 25.562 9.32 1 87.56 108 LEU A O 1
ATOM 830 N N . ARG A 1 109 ? 1.443 25.344 9.859 1 86.69 109 ARG A N 1
ATOM 831 C CA . ARG A 1 109 ? 1.612 25.25 11.305 1 86.69 109 ARG A CA 1
ATOM 832 C C . ARG A 1 109 ? 0.745 24.141 11.891 1 86.69 109 ARG A C 1
ATOM 834 O O . ARG A 1 109 ? -0.367 23.906 11.414 1 86.69 109 ARG A O 1
ATOM 841 N N . VAL A 1 110 ? 1.323 23.469 12.852 1 94.38 110 VAL A N 1
ATOM 842 C CA . VAL A 1 110 ? 0.583 22.484 13.617 1 94.38 110 VAL A CA 1
ATOM 843 C C . VAL A 1 110 ? 0.467 22.922 15.07 1 94.38 110 VAL A C 1
ATOM 845 O O . VAL A 1 110 ? 1.473 23.219 15.719 1 94.38 110 VAL A O 1
ATOM 848 N N . GLU A 1 111 ? -0.728 22.953 15.555 1 93 111 GLU A N 1
ATOM 849 C CA . GLU A 1 111 ? -0.948 23.391 16.938 1 93 111 GLU A CA 1
ATOM 850 C C . GLU A 1 111 ? -1.548 22.281 17.781 1 93 111 GLU A C 1
ATOM 852 O O . GLU A 1 111 ? -2.527 21.641 17.375 1 93 111 GLU A O 1
ATOM 857 N N . ALA A 1 112 ? -0.979 22.016 18.906 1 93.38 112 ALA A N 1
ATOM 858 C CA . ALA A 1 112 ? -1.456 21.016 19.859 1 93.38 112 ALA A CA 1
ATOM 859 C C . ALA A 1 112 ? -1.814 21.672 21.203 1 93.38 112 ALA A C 1
ATOM 861 O O . ALA A 1 112 ? -1.21 22.672 21.578 1 93.38 112 ALA A O 1
ATOM 862 N N . GLY A 1 113 ? -2.793 21.062 21.844 1 90.62 113 GLY A N 1
ATOM 863 C CA . GLY A 1 113 ? -3.16 21.516 23.172 1 90.62 113 GLY A CA 1
ATOM 864 C C . GLY A 1 113 ? -4.18 22.641 23.172 1 90.62 113 GLY A C 1
ATOM 865 O O . GLY A 1 113 ? -4.609 23.109 24.219 1 90.62 113 GLY A O 1
ATOM 866 N N . SER A 1 114 ? -4.555 23.047 21.969 1 86.25 114 SER A N 1
ATOM 867 C CA . SER A 1 114 ? -5.5 24.156 21.875 1 86.25 114 SER A CA 1
ATOM 868 C C . SER A 1 114 ? -6.941 23.656 21.891 1 86.25 114 SER A C 1
ATOM 870 O O . SER A 1 114 ? -7.258 22.641 21.266 1 86.25 114 SER A O 1
ATOM 872 N N . TRP A 1 115 ? -7.688 24.328 22.672 1 85.62 115 TRP A N 1
ATOM 873 C CA . TRP A 1 115 ? -9.117 24.062 22.766 1 85.62 115 TRP A CA 1
ATOM 874 C C . TRP A 1 115 ? -9.898 24.984 21.812 1 85.62 115 TRP A C 1
ATOM 876 O O . TRP A 1 115 ? -10.906 24.562 21.234 1 85.62 115 TRP A O 1
ATOM 886 N N . ARG A 1 116 ? -9.367 26.125 21.641 1 85.5 116 ARG A N 1
ATOM 887 C CA . ARG A 1 116 ? -9.977 27.094 20.734 1 85.5 116 ARG A CA 1
ATOM 888 C C . ARG A 1 116 ? -9.336 27.031 19.359 1 85.5 116 ARG A C 1
ATOM 890 O O . ARG A 1 116 ? -8.133 26.797 19.234 1 85.5 116 ARG A O 1
ATOM 897 N N . ARG A 1 117 ? -10.117 27.234 18.297 1 79.81 117 ARG A N 1
ATOM 898 C CA . ARG A 1 117 ? -9.688 27.156 16.906 1 79.81 117 ARG A CA 1
ATOM 899 C C . ARG A 1 117 ? -8.602 28.188 16.609 1 79.81 117 ARG A C 1
ATOM 901 O O . ARG A 1 117 ? -7.613 27.891 15.938 1 79.81 117 ARG A O 1
ATOM 908 N N . ASN A 1 118 ? -8.859 29.453 16.891 1 64.75 118 ASN A N 1
ATOM 909 C CA . ASN A 1 118 ? -7.902 30.531 16.625 1 64.75 118 ASN A CA 1
ATOM 910 C C . ASN A 1 118 ? -7.41 31.156 17.938 1 64.75 118 ASN A C 1
ATOM 912 O O . ASN A 1 118 ? -7.969 32.156 18.391 1 64.75 118 ASN A O 1
ATOM 916 N N . GLU A 1 119 ? -6.766 30.266 18.688 1 60.41 119 GLU A N 1
ATOM 917 C CA . GLU A 1 119 ? -6.238 30.859 19.922 1 60.41 119 GLU A CA 1
ATOM 918 C C . GLU A 1 119 ? -4.984 31.672 19.641 1 60.41 119 GLU A C 1
ATOM 920 O O . GLU A 1 119 ? -4.129 31.266 18.844 1 60.41 119 GLU A O 1
ATOM 925 N N . ASP A 1 120 ? -5.031 32.938 19.953 1 54.28 120 ASP A N 1
ATOM 926 C CA . ASP A 1 120 ? -3.795 33.719 19.922 1 54.28 120 ASP A CA 1
ATOM 927 C C . ASP A 1 120 ? -2.713 33.062 20.781 1 54.28 120 ASP A C 1
ATOM 929 O O . ASP A 1 120 ? -2.922 32.812 21.984 1 54.28 120 ASP A O 1
ATOM 933 N N . LEU A 1 121 ? -1.773 32.312 20.188 1 54.69 121 LEU A N 1
ATOM 934 C CA . LEU A 1 121 ? -0.71 31.5 20.797 1 54.69 121 LEU A CA 1
ATOM 935 C C . LEU A 1 121 ? -0.192 32.156 22.062 1 54.69 121 LEU A C 1
ATOM 937 O O . LEU A 1 121 ? 0.245 31.484 23 1 54.69 121 LEU A O 1
ATOM 941 N N . GLY A 1 122 ? -0.074 33.531 22.125 1 46.19 122 GLY A N 1
ATOM 942 C CA . GLY A 1 122 ? 0.537 34.188 23.266 1 46.19 122 GLY A CA 1
ATOM 943 C C . GLY A 1 122 ? -0.236 34 24.562 1 46.19 122 GLY A C 1
ATOM 944 O O . GLY A 1 122 ? 0.25 34.375 25.641 1 46.19 122 GLY A O 1
ATOM 945 N N . LYS A 1 123 ? -1.387 33.438 24.5 1 51.5 123 LYS A N 1
ATOM 946 C CA . LYS A 1 123 ? -2.18 33.656 25.719 1 51.5 123 LYS A CA 1
ATOM 947 C C . LYS A 1 123 ? -2.354 32.344 26.469 1 51.5 123 LYS A C 1
ATOM 949 O O . LYS A 1 123 ? -2.738 32.344 27.641 1 51.5 123 LYS A O 1
ATOM 954 N N . THR A 1 124 ? -2.332 31.156 25.75 1 58.59 124 THR A N 1
ATOM 955 C CA . THR A 1 124 ? -2.623 30.016 26.594 1 58.59 124 THR A CA 1
ATOM 956 C C . THR A 1 124 ? -1.373 29.156 26.797 1 58.59 124 THR A C 1
ATOM 958 O O . THR A 1 124 ? -0.611 28.922 25.859 1 58.59 124 THR A O 1
ATOM 961 N N . LYS A 1 125 ? -0.955 28.969 28.156 1 63.47 125 LYS A N 1
ATOM 962 C CA . LYS A 1 125 ? 0.246 28.312 28.688 1 63.47 125 LYS A CA 1
ATOM 963 C C . LYS A 1 125 ? 0.326 26.859 28.25 1 63.47 125 LYS A C 1
ATOM 965 O O . LYS A 1 125 ? 1.383 26.234 28.344 1 63.47 125 LYS A O 1
ATOM 970 N N . THR A 1 126 ? -0.748 26.266 27.547 1 80.5 126 THR A N 1
ATOM 971 C CA . THR A 1 126 ? -0.625 24.812 27.406 1 80.5 126 THR A CA 1
ATOM 972 C C . THR A 1 126 ? -0.604 24.422 25.922 1 80.5 126 THR A C 1
ATOM 974 O O . THR A 1 126 ? -0.305 23.266 25.594 1 80.5 126 THR A O 1
ATOM 977 N N . SER A 1 127 ? -0.869 25.375 25.047 1 87.5 127 SER A N 1
ATOM 978 C CA . SER A 1 127 ? -0.85 25.062 23.625 1 87.5 127 SER A CA 1
ATOM 979 C C . SER A 1 127 ? 0.501 25.391 23 1 87.5 127 SER A C 1
ATOM 981 O O . SER A 1 127 ? 1.174 26.328 23.422 1 87.5 127 SER A O 1
ATOM 983 N N . VAL A 1 128 ? 0.946 24.594 22.062 1 88.62 128 VAL A N 1
ATOM 984 C CA . VAL A 1 128 ? 2.236 24.75 21.406 1 88.62 128 VAL A CA 1
ATOM 985 C C . VAL A 1 128 ? 2.055 24.641 19.891 1 88.62 128 VAL A C 1
ATOM 987 O O . VAL A 1 128 ? 1.312 23.781 19.406 1 88.62 128 VAL A O 1
ATOM 990 N N . GLU A 1 129 ? 2.678 25.562 19.188 1 88.38 129 GLU A N 1
ATOM 991 C CA . GLU A 1 129 ? 2.691 25.531 17.734 1 88.38 129 GLU A CA 1
ATOM 992 C C . GLU A 1 129 ? 4.051 25.094 17.203 1 88.38 129 GLU A C 1
ATOM 994 O O . GLU A 1 129 ? 5.09 25.5 17.719 1 88.38 129 GLU A O 1
ATOM 999 N N . ARG A 1 130 ? 4.047 24.203 16.219 1 90.12 130 ARG A N 1
ATOM 1000 C CA . ARG A 1 130 ? 5.266 23.734 15.562 1 90.12 130 ARG A CA 1
ATOM 1001 C C . ARG A 1 130 ? 5.199 23.953 14.055 1 90.12 130 ARG A C 1
ATOM 1003 O O . ARG A 1 130 ? 4.113 23.984 13.477 1 90.12 130 ARG A O 1
ATOM 1010 N N . ARG A 1 131 ? 6.336 24.125 13.453 1 87.19 131 ARG A N 1
ATOM 1011 C CA . ARG A 1 131 ? 6.469 24.125 12 1 87.19 131 ARG A CA 1
ATOM 1012 C C . ARG A 1 131 ? 6.547 22.703 11.461 1 87.19 131 ARG A C 1
ATOM 1014 O O . ARG A 1 131 ? 6.75 21.75 12.219 1 87.19 131 ARG A O 1
ATOM 1021 N N . VAL A 1 132 ? 6.305 22.672 10.141 1 92.88 132 VAL A N 1
ATOM 1022 C CA . VAL A 1 132 ? 6.355 21.375 9.461 1 92.88 132 VAL A CA 1
ATOM 1023 C C . VAL A 1 132 ? 7.711 21.203 8.773 1 92.88 132 VAL A C 1
ATOM 1025 O O . VAL A 1 132 ? 8.188 22.125 8.102 1 92.88 132 VAL A O 1
ATOM 1028 N N . LYS A 1 133 ? 8.32 20.078 9 1 92.12 133 LYS A N 1
ATOM 1029 C CA . LYS A 1 133 ? 9.609 19.781 8.375 1 92.12 133 LYS A CA 1
ATOM 1030 C C . LYS A 1 133 ? 9.422 18.984 7.086 1 92.12 133 LYS A C 1
ATOM 1032 O O . LYS A 1 133 ? 9.961 19.344 6.039 1 92.12 133 LYS A O 1
ATOM 1037 N N . LYS A 1 134 ? 8.703 17.891 7.164 1 94.75 134 LYS A N 1
ATOM 1038 C CA . LYS A 1 134 ? 8.469 17.016 6.027 1 94.75 134 LYS A CA 1
ATOM 1039 C C . LYS A 1 134 ? 7.016 16.531 5.996 1 94.75 134 LYS A C 1
ATOM 1041 O O . LYS A 1 134 ? 6.379 16.406 7.043 1 94.75 134 LYS A O 1
ATOM 1046 N N . ILE A 1 135 ? 6.57 16.328 4.805 1 96.62 135 ILE A N 1
ATOM 1047 C CA . ILE A 1 135 ? 5.254 15.742 4.566 1 96.62 135 ILE A CA 1
ATOM 1048 C C . ILE A 1 135 ? 5.398 14.445 3.766 1 96.62 135 ILE A C 1
ATOM 1050 O O . ILE A 1 135 ? 6.145 14.398 2.783 1 96.62 135 ILE A O 1
ATOM 1054 N N . TYR A 1 136 ? 4.766 13.406 4.219 1 96.94 136 TYR A N 1
ATOM 1055 C CA . TYR A 1 136 ? 4.672 12.133 3.508 1 96.94 136 TYR A CA 1
ATOM 1056 C C . TYR A 1 136 ? 3.225 11.805 3.164 1 96.94 136 TYR A C 1
ATOM 1058 O O . TYR A 1 136 ? 2.432 11.469 4.047 1 96.94 136 TYR A O 1
ATOM 1066 N N . VAL A 1 137 ? 2.893 11.898 1.928 1 96.88 137 VAL A N 1
ATOM 1067 C CA . VAL A 1 137 ? 1.596 11.43 1.446 1 96.88 137 VAL A CA 1
ATOM 1068 C C . VAL A 1 137 ? 1.686 9.953 1.068 1 96.88 137 VAL A C 1
ATOM 1070 O O . VAL A 1 137 ? 2.662 9.523 0.451 1 96.88 137 VAL A O 1
ATOM 1073 N N . HIS A 1 138 ? 0.693 9.172 1.541 1 97.25 138 HIS A N 1
ATOM 1074 C CA . HIS A 1 138 ? 0.751 7.746 1.227 1 97.25 138 HIS A CA 1
ATOM 1075 C C . HIS A 1 138 ? 0.82 7.52 -0.28 1 97.25 138 HIS A C 1
ATOM 1077 O O . HIS A 1 138 ? 0.059 8.125 -1.039 1 97.25 138 HIS A O 1
ATOM 1083 N N . PRO A 1 139 ? 1.588 6.617 -0.767 1 95.06 139 PRO A N 1
ATOM 1084 C CA . PRO A 1 139 ? 1.82 6.457 -2.205 1 95.06 139 PRO A CA 1
ATOM 1085 C C . PRO A 1 139 ? 0.598 5.918 -2.943 1 95.06 139 PRO A C 1
ATOM 1087 O O . PRO A 1 139 ? 0.486 6.078 -4.16 1 95.06 139 PRO A O 1
ATOM 1090 N N . LEU A 1 140 ? -0.323 5.301 -2.289 1 95.94 140 LEU A N 1
ATOM 1091 C CA . LEU A 1 140 ? -1.479 4.707 -2.951 1 95.94 140 LEU A CA 1
ATOM 1092 C C . LEU A 1 140 ? -2.68 5.645 -2.896 1 95.94 140 LEU A C 1
ATOM 1094 O O . LEU A 1 140 ? -3.781 5.277 -3.314 1 95.94 140 LEU A O 1
ATOM 1098 N N . TYR A 1 141 ? -2.486 6.801 -2.352 1 96.88 141 TYR A N 1
ATOM 1099 C CA . TYR A 1 141 ? -3.598 7.742 -2.262 1 96.88 141 TYR A CA 1
ATOM 1100 C C . TYR A 1 141 ? -4.223 7.98 -3.631 1 96.88 141 TYR A C 1
ATOM 1102 O O . TYR A 1 141 ? -3.549 8.438 -4.555 1 96.88 141 TYR A O 1
ATOM 1110 N N . GLN A 1 142 ? -5.449 7.684 -3.793 1 91.56 142 GLN A N 1
ATOM 1111 C CA . GLN A 1 142 ? -6.309 7.914 -4.949 1 91.56 142 GLN A CA 1
ATOM 1112 C C . GLN A 1 142 ? -5.762 7.211 -6.191 1 91.56 142 GLN A C 1
ATOM 1114 O O . GLN A 1 142 ? -6.078 7.594 -7.316 1 91.56 142 GLN A O 1
ATOM 1119 N N . GLN A 1 143 ? -4.887 6.223 -6.016 1 91.38 143 GLN A N 1
ATOM 1120 C CA . GLN A 1 143 ? -4.324 5.512 -7.156 1 91.38 143 GLN A CA 1
ATOM 1121 C C . GLN A 1 143 ? -5.336 4.535 -7.754 1 91.38 143 GLN A C 1
ATOM 1123 O O . GLN A 1 143 ? -5.367 4.328 -8.969 1 91.38 143 GLN A O 1
ATOM 1128 N N . ASN A 1 144 ? -6.184 3.916 -6.875 1 92.62 144 ASN A N 1
ATOM 1129 C CA . ASN A 1 144 ? -7.176 2.939 -7.312 1 92.62 144 ASN A CA 1
ATOM 1130 C C . ASN A 1 144 ? -8.562 3.57 -7.457 1 92.62 144 ASN A C 1
ATOM 1132 O O . ASN A 1 144 ? -9.094 3.664 -8.562 1 92.62 144 ASN A O 1
ATOM 1136 N N . VAL A 1 145 ? -9.117 4.074 -6.328 1 91.19 145 VAL A N 1
ATOM 1137 C CA . VAL A 1 145 ? -10.406 4.754 -6.309 1 91.19 145 VAL A CA 1
ATOM 1138 C C . VAL A 1 145 ? -10.297 6.055 -5.52 1 91.19 145 VAL A C 1
ATOM 1140 O O . VAL A 1 145 ? -9.352 6.242 -4.746 1 91.19 145 VAL A O 1
ATOM 1143 N N . PRO A 1 146 ? -11.258 6.914 -5.707 1 90.75 146 PRO A N 1
ATOM 1144 C CA . PRO A 1 146 ? -11.211 8.18 -4.969 1 90.75 146 PRO A CA 1
ATOM 1145 C C . PRO A 1 146 ? -11.148 7.977 -3.457 1 90.75 146 PRO A C 1
ATOM 1147 O O . PRO A 1 146 ? -11.797 7.078 -2.92 1 90.75 146 PRO A O 1
ATOM 1150 N N . HIS A 1 147 ? -10.305 8.727 -2.773 1 92.56 147 HIS A N 1
ATOM 1151 C CA . HIS A 1 147 ? -10.156 8.82 -1.325 1 92.56 147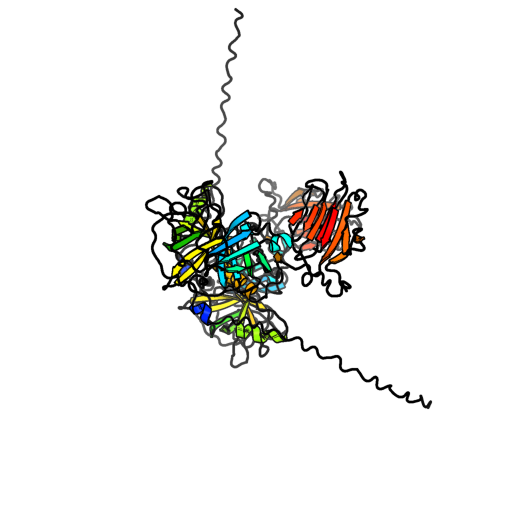 HIS A CA 1
ATOM 1152 C C . HIS A 1 147 ? -9.508 7.559 -0.757 1 92.56 147 HIS A C 1
ATOM 1154 O O . HIS A 1 147 ? -9.445 7.387 0.462 1 92.56 147 HIS A O 1
ATOM 1160 N N . ASP A 1 148 ? -9.078 6.637 -1.687 1 96.06 148 ASP A N 1
ATOM 1161 C CA . ASP A 1 148 ? -8.375 5.449 -1.213 1 96.06 148 ASP A CA 1
ATOM 1162 C C . ASP A 1 148 ? -7.062 5.824 -0.53 1 96.06 148 ASP A C 1
ATOM 1164 O O . ASP A 1 148 ? -6.359 6.73 -0.982 1 96.06 148 ASP A O 1
ATOM 1168 N N . TYR A 1 149 ? -6.797 5.148 0.673 1 97.75 149 TYR A N 1
ATOM 1169 C CA . TYR A 1 149 ? -5.559 5.352 1.422 1 97.75 149 TYR A CA 1
ATOM 1170 C C . TYR A 1 149 ? -5.324 6.832 1.695 1 97.75 149 TYR A C 1
ATOM 1172 O O . TYR A 1 149 ? -4.234 7.348 1.449 1 97.75 149 TYR A O 1
ATOM 1180 N N . ASP A 1 150 ? -6.328 7.543 2.15 1 97.81 150 ASP A N 1
ATOM 1181 C CA . ASP A 1 150 ? -6.305 8.969 2.451 1 97.81 150 ASP A CA 1
ATOM 1182 C C . ASP A 1 150 ? -5.52 9.25 3.729 1 97.81 150 ASP A C 1
ATOM 1184 O O . ASP A 1 150 ? -6.102 9.594 4.762 1 97.81 150 ASP A O 1
ATOM 1188 N N . PHE A 1 151 ? -4.145 9.039 3.623 1 98.56 151 PHE A N 1
ATOM 1189 C CA . PHE A 1 151 ? -3.258 9.219 4.766 1 98.56 151 PHE A CA 1
ATOM 1190 C C . PHE A 1 151 ? -2.09 10.133 4.41 1 98.56 151 PHE A C 1
ATOM 1192 O O . PHE A 1 151 ? -1.55 10.055 3.305 1 98.56 151 PHE A O 1
ATOM 1199 N N . ALA A 1 152 ? -1.709 10.938 5.328 1 98.5 152 ALA A N 1
ATOM 1200 C CA . ALA A 1 152 ? -0.448 11.672 5.266 1 98.5 152 ALA A CA 1
ATOM 1201 C C . ALA A 1 152 ? 0.192 11.781 6.645 1 98.5 152 ALA A C 1
ATOM 1203 O O . ALA A 1 152 ? -0.509 11.859 7.656 1 98.5 152 ALA A O 1
ATOM 1204 N N . LEU A 1 153 ? 1.482 11.742 6.672 1 98.5 153 LEU A N 1
ATOM 1205 C CA . LEU A 1 153 ? 2.258 11.969 7.891 1 98.5 153 LEU A CA 1
ATOM 1206 C C . LEU A 1 153 ? 3.02 13.289 7.809 1 98.5 153 LEU A C 1
ATOM 1208 O O . LEU A 1 153 ? 3.562 13.633 6.758 1 98.5 153 LEU A O 1
ATOM 1212 N N . ILE A 1 154 ? 3.033 13.961 8.906 1 97.94 154 ILE A N 1
ATOM 1213 C CA . ILE A 1 154 ? 3.787 15.203 9.039 1 97.94 154 ILE A CA 1
ATOM 1214 C C . ILE A 1 154 ? 4.898 15.023 10.07 1 97.94 154 ILE A C 1
ATOM 1216 O O . ILE A 1 154 ? 4.645 14.594 11.203 1 97.94 154 ILE A O 1
ATOM 1220 N N . GLN A 1 155 ? 6.059 15.289 9.656 1 97.25 155 GLN A N 1
ATOM 1221 C CA . GLN A 1 155 ? 7.156 15.445 10.602 1 97.25 155 GLN A CA 1
ATOM 1222 C C . GLN A 1 155 ? 7.285 16.891 11.07 1 97.25 155 GLN A C 1
ATOM 1224 O O . GLN A 1 155 ? 7.422 17.797 10.258 1 97.25 155 GLN A O 1
ATOM 1229 N N . LEU A 1 156 ? 7.254 17.047 12.344 1 94.56 156 LEU A N 1
ATOM 1230 C CA . LEU A 1 156 ? 7.383 18.375 12.914 1 94.56 156 LEU A CA 1
ATOM 1231 C C . LEU A 1 156 ? 8.844 18.781 13.016 1 94.56 156 LEU A C 1
ATOM 1233 O O . LEU A 1 156 ? 9.734 17.938 13.07 1 94.56 156 LEU A O 1
ATOM 1237 N N . ASP A 1 157 ? 9.109 20.094 13.039 1 88.44 157 ASP A N 1
ATOM 1238 C CA . ASP A 1 157 ? 10.477 20.578 13.156 1 88.44 157 ASP A CA 1
ATOM 1239 C C . ASP A 1 157 ? 11.039 20.297 14.547 1 88.44 157 ASP A C 1
ATOM 1241 O O . ASP A 1 157 ? 12.25 20.094 14.703 1 88.44 157 ASP A O 1
ATOM 1245 N N . LYS A 1 158 ? 10.141 20.312 15.523 1 91.5 158 LYS A N 1
ATOM 1246 C CA . LYS A 1 158 ? 10.453 19.969 16.906 1 91.5 158 LYS A CA 1
ATOM 1247 C C . LYS A 1 158 ? 9.328 19.156 17.531 1 91.5 158 LYS A C 1
ATOM 1249 O O . LYS A 1 158 ? 8.156 19.359 17.219 1 91.5 158 LYS A O 1
ATOM 1254 N N . ALA A 1 159 ? 9.727 18.328 18.469 1 93.12 159 ALA A N 1
ATOM 1255 C CA . ALA A 1 159 ? 8.734 17.5 19.156 1 93.12 159 ALA A CA 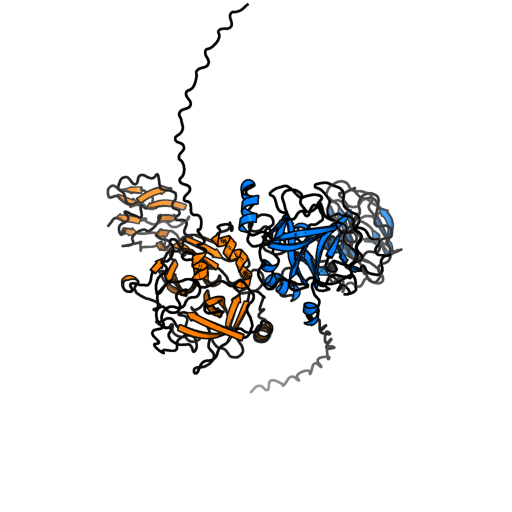1
ATOM 1256 C C . ALA A 1 159 ? 7.801 18.344 20.016 1 93.12 159 ALA A C 1
ATOM 1258 O O . ALA A 1 159 ? 8.219 19.359 20.594 1 93.12 159 ALA A O 1
ATOM 1259 N N . MET A 1 160 ? 6.582 17.938 20.062 1 92.38 160 MET A N 1
ATOM 1260 C CA . MET A 1 160 ? 5.645 18.547 21.016 1 92.38 160 MET A CA 1
ATOM 1261 C C . MET A 1 160 ? 5.973 18.141 22.438 1 92.38 160 MET A C 1
ATOM 1263 O O . MET A 1 160 ? 6.309 16.984 22.703 1 92.38 160 MET A O 1
ATOM 1267 N N . PRO A 1 161 ? 5.844 19.062 23.375 1 90.06 161 PRO A N 1
ATOM 1268 C CA . PRO A 1 161 ? 5.973 18.672 24.781 1 90.06 161 PRO A CA 1
ATOM 1269 C C . PRO A 1 161 ? 4.746 17.906 25.297 1 90.06 161 PRO A C 1
ATOM 1271 O O . PRO A 1 161 ? 3.617 18.391 25.156 1 90.06 161 PRO A O 1
ATOM 1274 N N . ILE A 1 162 ? 4.973 16.719 25.859 1 88.5 162 ILE A N 1
ATOM 1275 C CA . ILE A 1 162 ? 3.865 15.984 26.469 1 88.5 162 ILE A CA 1
ATOM 1276 C C . ILE A 1 162 ? 3.525 16.578 27.828 1 88.5 162 ILE A C 1
ATOM 1278 O O . ILE A 1 162 ? 4.395 16.719 28.688 1 88.5 162 ILE A O 1
ATOM 1282 N N . ASN A 1 163 ? 2.264 17.078 28 1 86.62 163 ASN A N 1
ATOM 1283 C CA . ASN A 1 163 ? 1.809 17.703 29.234 1 86.62 163 ASN A CA 1
ATOM 1284 C C . ASN A 1 163 ? 0.341 17.391 29.516 1 86.62 163 ASN A C 1
ATOM 1286 O O . ASN A 1 163 ? -0.184 16.375 29.031 1 86.62 163 ASN A O 1
ATOM 1290 N N . GLU A 1 164 ? -0.303 18.188 30.266 1 85.69 164 GLU A N 1
ATOM 1291 C CA . GLU A 1 164 ? -1.683 17.938 30.672 1 85.69 164 GLU A CA 1
ATOM 1292 C C . GLU A 1 164 ? -2.633 18.031 29.484 1 85.69 164 GLU A C 1
ATOM 1294 O O . GLU A 1 164 ? -3.666 17.359 29.453 1 85.69 164 GLU A O 1
ATOM 1299 N N . CYS A 1 165 ? -2.271 18.828 28.453 1 89.56 165 CYS A N 1
ATOM 1300 C CA . CYS A 1 165 ? -3.186 19.078 27.344 1 89.56 165 CYS A CA 1
ATOM 1301 C C . CYS A 1 165 ? -2.652 18.469 26.047 1 89.56 165 CYS A C 1
ATOM 1303 O O . CYS A 1 165 ? -3.336 18.469 25.016 1 89.56 165 CYS A O 1
ATOM 1305 N N . ILE A 1 166 ? -1.41 17.969 26.094 1 91.94 166 ILE A N 1
ATOM 1306 C CA . ILE A 1 166 ? -0.792 17.422 24.891 1 91.94 166 ILE A CA 1
ATOM 1307 C C . ILE A 1 166 ? -0.34 15.992 25.141 1 91.94 166 ILE A C 1
ATOM 1309 O O . ILE A 1 166 ? 0.438 15.734 26.062 1 91.94 166 ILE A O 1
ATOM 1313 N N . GLY A 1 167 ? -0.829 15.094 24.391 1 93.31 167 GLY A N 1
ATOM 1314 C CA . GLY A 1 167 ? -0.504 13.672 24.422 1 93.31 167 GLY A CA 1
ATOM 1315 C C . GLY A 1 167 ? -0.712 12.984 23.078 1 93.31 167 GLY A C 1
ATOM 1316 O O . GLY A 1 167 ? -1.187 13.602 22.125 1 93.31 167 GLY A O 1
ATOM 1317 N N . THR A 1 168 ? -0.341 11.727 23.031 1 95.5 168 THR A N 1
ATOM 1318 C CA . THR A 1 168 ? -0.442 10.977 21.781 1 95.5 168 THR A CA 1
ATOM 1319 C C . THR A 1 168 ? -1.592 9.977 21.844 1 95.5 168 THR A C 1
ATOM 1321 O O . THR A 1 168 ? -2.021 9.578 22.938 1 95.5 168 THR A O 1
ATOM 1324 N N . ALA A 1 169 ? -2.156 9.633 20.719 1 94.81 169 ALA A N 1
ATOM 1325 C CA . ALA A 1 169 ? -3.121 8.539 20.625 1 94.81 169 ALA A CA 1
ATOM 1326 C C . ALA A 1 169 ? -2.414 7.203 20.422 1 94.81 169 ALA A C 1
ATOM 1328 O O . ALA A 1 169 ? -1.304 7.152 19.891 1 94.81 169 ALA A O 1
ATOM 1329 N N . CYS A 1 170 ? -3.109 6.164 20.875 1 94.38 170 CYS A N 1
ATOM 1330 C CA . CYS A 1 170 ? -2.592 4.832 20.594 1 94.38 170 CYS A CA 1
ATOM 1331 C C . CYS A 1 170 ? -2.879 4.426 19.156 1 94.38 170 CYS A C 1
ATOM 1333 O O . CYS A 1 170 ? -3.91 4.801 18.594 1 94.38 170 CYS A O 1
ATOM 1335 N N . LEU A 1 171 ? -1.962 3.705 18.562 1 95.12 171 LEU A N 1
ATOM 1336 C CA . LEU A 1 171 ? -2.168 3.15 17.234 1 95.12 171 LEU A CA 1
ATOM 1337 C C . LEU A 1 171 ? -2.648 1.705 17.312 1 95.12 171 LEU A C 1
ATOM 1339 O O . LEU A 1 171 ? -2.332 0.994 18.281 1 95.12 171 LEU A O 1
ATOM 1343 N N . PRO A 1 172 ? -3.391 1.27 16.312 1 93.5 172 PRO A N 1
ATOM 1344 C CA . PRO A 1 172 ? -3.994 -0.063 16.391 1 93.5 172 PRO A CA 1
ATOM 1345 C C . PRO A 1 172 ? -2.982 -1.182 16.141 1 93.5 172 PRO A C 1
ATOM 1347 O O . PRO A 1 172 ? -2.051 -1.016 15.352 1 93.5 172 PRO A O 1
ATOM 1350 N N . ARG A 1 173 ? -3.248 -2.295 16.766 1 86.56 173 ARG A N 1
ATOM 1351 C CA . ARG A 1 173 ? -2.408 -3.475 16.594 1 86.56 173 ARG A CA 1
ATOM 1352 C C . ARG A 1 173 ? -3.24 -4.676 16.141 1 86.56 173 ARG A C 1
ATOM 1354 O O . ARG A 1 173 ? -2.709 -5.773 15.969 1 86.56 173 ARG A O 1
ATOM 1361 N N . SER A 1 174 ? -4.48 -4.473 16.016 1 87.81 174 SER A N 1
ATOM 1362 C CA . SER A 1 174 ? -5.422 -5.5 15.586 1 87.81 174 SER A CA 1
ATOM 1363 C C . SER A 1 174 ? -6.586 -4.895 14.805 1 87.81 174 SER A C 1
ATOM 1365 O O . SER A 1 174 ? -6.723 -3.672 14.742 1 87.81 174 SER A O 1
ATOM 1367 N N . GLU A 1 175 ? -7.348 -5.789 14.25 1 89.38 175 GLU A N 1
ATOM 1368 C CA . GLU A 1 175 ? -8.523 -5.32 13.516 1 89.38 175 GLU A CA 1
ATOM 1369 C C . GLU A 1 175 ? -9.586 -4.793 14.469 1 89.38 175 GLU A C 1
ATOM 1371 O O . GLU A 1 175 ? -9.688 -5.242 15.617 1 89.38 175 GLU A O 1
ATOM 1376 N N . GLU A 1 176 ? -10.312 -3.826 14 1 91.44 176 GLU A N 1
ATOM 1377 C CA . GLU A 1 176 ? -11.414 -3.266 14.789 1 91.44 176 GLU A CA 1
ATOM 1378 C C . GLU A 1 176 ? -12.648 -4.156 14.727 1 91.44 176 GLU A C 1
ATOM 1380 O O . GLU A 1 176 ? -12.766 -5.004 13.836 1 91.44 176 GLU A O 1
ATOM 1385 N N . MET A 1 177 ? -13.516 -3.932 15.672 1 91.88 177 MET A N 1
ATOM 1386 C CA . MET A 1 177 ? -14.766 -4.672 15.719 1 91.88 177 MET A CA 1
ATOM 1387 C C . MET A 1 177 ? -15.953 -3.758 15.422 1 91.88 177 MET A C 1
ATOM 1389 O O . MET A 1 177 ? -16.062 -2.67 15.992 1 91.88 177 MET A O 1
ATOM 1393 N N . PRO A 1 178 ? -16.844 -4.27 14.578 1 93.94 178 PRO A N 1
ATOM 1394 C CA . PRO A 1 178 ? -18.062 -3.488 14.398 1 93.94 178 PRO A CA 1
ATOM 1395 C C . PRO A 1 178 ? -18.812 -3.248 15.711 1 93.94 178 PRO A C 1
ATOM 1397 O O . PRO A 1 178 ? -18.812 -4.117 16.594 1 93.94 178 PRO A O 1
ATOM 1400 N N . GLY A 1 179 ? -19.359 -2.09 15.859 1 95 179 GLY A N 1
ATOM 1401 C CA . GLY A 1 179 ? -20.125 -1.768 17.062 1 95 179 GLY A CA 1
ATOM 1402 C C . GLY A 1 179 ? -19.281 -1.094 18.125 1 95 179 GLY A C 1
ATOM 1403 O O . GLY A 1 179 ? -19.812 -0.588 19.109 1 95 179 GLY A O 1
ATOM 1404 N N . THR A 1 180 ? -17.969 -1.026 17.922 1 95.25 180 THR A N 1
ATOM 1405 C CA . THR A 1 180 ? -17.094 -0.377 18.875 1 95.25 180 THR A CA 1
ATOM 1406 C C . THR A 1 180 ? -17.453 1.1 19.031 1 95.25 180 THR A C 1
ATOM 1408 O O . THR A 1 180 ? -17.703 1.784 18.031 1 95.25 180 THR A O 1
ATOM 1411 N N . GLU A 1 181 ? -17.469 1.596 20.297 1 95 181 GLU A N 1
ATOM 1412 C CA . GLU A 1 181 ? -17.734 3.002 20.578 1 95 181 GLU A CA 1
ATOM 1413 C C . GLU A 1 181 ? -16.5 3.867 20.328 1 95 181 GLU A C 1
ATOM 1415 O O . GLU A 1 181 ? -15.422 3.555 20.828 1 95 181 GLU A O 1
ATOM 1420 N N . CYS A 1 182 ? -16.719 4.902 19.578 1 97 182 CYS A N 1
ATOM 1421 C CA . CYS A 1 182 ? -15.641 5.82 19.219 1 97 182 CYS A CA 1
ATOM 1422 C C . CYS A 1 182 ? -16.062 7.27 19.422 1 97 182 CYS A C 1
ATOM 1424 O O . CYS A 1 182 ? -17.234 7.543 19.688 1 97 182 CYS A O 1
ATOM 1426 N N . SER A 1 183 ? -15.078 8.156 19.375 1 96 183 SER A N 1
ATOM 1427 C CA . SER A 1 183 ? -15.305 9.594 19.438 1 96 183 SER A CA 1
ATOM 1428 C C . SER A 1 183 ? -14.656 10.305 18.25 1 96 183 SER A C 1
ATOM 1430 O O . SER A 1 183 ? -13.539 9.969 17.859 1 96 183 SER A O 1
ATOM 1432 N N . ILE A 1 184 ? -15.398 11.211 17.688 1 97.06 184 ILE A N 1
ATOM 1433 C CA . ILE A 1 184 ? -14.867 12.109 16.672 1 97.06 184 ILE A CA 1
ATOM 1434 C C . ILE A 1 184 ? -14.734 13.523 17.25 1 97.06 184 ILE A C 1
ATOM 1436 O O . ILE A 1 184 ? -15.57 13.945 18.062 1 97.06 184 ILE A O 1
ATOM 1440 N N . THR A 1 185 ? -13.648 14.195 16.875 1 95.94 185 THR A N 1
ATOM 1441 C CA . THR A 1 185 ? -13.398 15.547 17.359 1 95.94 185 THR A CA 1
ATOM 1442 C C . THR A 1 185 ? -12.883 16.438 16.234 1 95.94 185 THR A C 1
ATOM 1444 O O . THR A 1 185 ? -12.273 15.953 15.281 1 95.94 185 THR A O 1
ATOM 1447 N N . GLY A 1 186 ? -13.188 17.703 16.328 1 94.69 186 GLY A N 1
ATOM 1448 C CA . GLY A 1 186 ? -12.68 18.625 15.32 1 94.69 186 GLY A CA 1
ATOM 1449 C C . GLY A 1 186 ? -13.297 20.016 15.422 1 94.69 186 GLY A C 1
ATOM 1450 O O . GLY A 1 186 ? -14.172 20.25 16.266 1 94.69 186 GLY A O 1
ATOM 1451 N N . TRP A 1 187 ? -12.828 20.938 14.617 1 91.62 187 TRP A N 1
ATOM 1452 C CA . TRP A 1 187 ? -13.289 22.312 14.57 1 91.62 187 TRP A CA 1
ATOM 1453 C C . TRP A 1 187 ? -14.07 22.594 13.289 1 91.62 187 TRP A C 1
ATOM 1455 O O . TRP A 1 187 ? -14.211 23.75 12.875 1 91.62 187 TRP A O 1
ATOM 1465 N N . GLY A 1 188 ? -14.438 21.516 12.586 1 88.38 188 GLY A N 1
ATOM 1466 C CA . GLY A 1 188 ? -15.141 21.688 11.328 1 88.38 188 GLY A CA 1
ATOM 1467 C C . GLY A 1 188 ? -16.516 22.312 11.492 1 88.38 188 GLY A C 1
ATOM 1468 O O . GLY A 1 188 ? -17 22.484 12.617 1 88.38 188 GLY A O 1
ATOM 1469 N N . THR A 1 189 ? -17.156 22.609 10.352 1 85.5 189 THR A N 1
ATOM 1470 C CA . THR A 1 189 ? -18.469 23.234 10.367 1 85.5 189 THR A CA 1
ATOM 1471 C C . THR A 1 189 ? -19.484 22.359 11.078 1 85.5 189 THR A C 1
ATOM 1473 O O . THR A 1 189 ? -19.406 21.125 11.023 1 85.5 189 THR A O 1
ATOM 1476 N N . VAL A 1 190 ? -20.453 22.969 11.742 1 87.81 190 VAL A N 1
ATOM 1477 C CA . VAL A 1 190 ? -21.391 22.219 12.586 1 87.81 190 VAL A CA 1
ATOM 1478 C C . VAL A 1 190 ? -22.594 21.781 11.75 1 87.81 190 VAL A C 1
ATOM 1480 O O . VAL A 1 190 ? -23.5 21.125 12.266 1 87.81 190 VAL A O 1
ATOM 1483 N N . ARG A 1 191 ? -22.625 22.156 10.516 1 82.44 191 ARG A N 1
ATOM 1484 C CA . ARG A 1 191 ? -23.531 21.672 9.484 1 82.44 191 ARG A CA 1
ATOM 1485 C C . ARG A 1 191 ? -22.953 21.906 8.094 1 82.44 191 ARG A C 1
ATOM 1487 O O . ARG A 1 191 ? -22 22.656 7.93 1 82.44 191 ARG A O 1
ATOM 1494 N N . SER A 1 192 ? -23.484 21.172 7.152 1 75.5 192 SER A N 1
ATOM 1495 C CA . SER A 1 192 ? -23 21.344 5.789 1 75.5 192 SER A CA 1
ATOM 1496 C C . SER A 1 192 ? -23.031 22.812 5.379 1 75.5 192 SER A C 1
ATOM 1498 O O . SER A 1 192 ? -24.062 23.469 5.48 1 75.5 192 SER A O 1
ATOM 1500 N N . MET A 1 193 ? -21.906 23.391 5.02 1 67.56 193 MET A N 1
ATOM 1501 C CA . MET A 1 193 ? -21.734 24.766 4.594 1 67.56 193 MET A CA 1
ATOM 1502 C C . MET A 1 193 ? -22.109 25.734 5.711 1 67.56 193 MET A C 1
ATOM 1504 O O . MET A 1 193 ? -22.516 26.875 5.449 1 67.56 193 MET A O 1
ATOM 1508 N N . GLY A 1 194 ? -22.078 25.297 6.887 1 73.69 194 GLY A N 1
ATOM 1509 C CA . GLY A 1 194 ? -22.406 26.109 8.039 1 73.69 194 GLY A CA 1
ATOM 1510 C C . GLY A 1 194 ? -21.203 26.812 8.641 1 73.69 194 GLY A C 1
ATOM 1511 O O . GLY A 1 194 ? -20.109 26.781 8.062 1 73.69 194 GLY A O 1
ATOM 1512 N N . PRO A 1 195 ? -21.438 27.484 9.773 1 81.56 195 PRO A N 1
ATOM 1513 C CA . PRO A 1 195 ? -20.344 28.188 10.438 1 81.56 195 PRO A CA 1
ATOM 1514 C C . PRO A 1 195 ? -19.359 27.25 11.141 1 81.56 195 PRO A C 1
ATOM 1516 O O . PRO A 1 195 ? -19.719 26.109 11.453 1 81.56 195 PRO A O 1
ATOM 1519 N N . THR A 1 196 ? -18.188 27.719 11.352 1 82.81 196 THR A N 1
ATOM 1520 C CA . THR A 1 196 ? -17.172 27 12.117 1 82.81 196 THR A CA 1
ATOM 1521 C C . THR A 1 196 ? -17.281 27.328 13.602 1 82.81 196 THR A C 1
ATOM 1523 O O . THR A 1 196 ? -17.484 28.484 13.977 1 82.81 196 THR A O 1
ATOM 1526 N N . PRO A 1 197 ? -17.156 26.359 14.43 1 86.62 197 PRO A N 1
ATOM 1527 C CA . PRO A 1 197 ? -17.188 26.594 15.875 1 86.62 197 PRO A CA 1
ATOM 1528 C C . PRO A 1 197 ? -15.914 27.25 16.391 1 86.62 197 PRO A C 1
ATOM 1530 O O . PRO A 1 197 ? -14.859 27.156 15.75 1 86.62 197 PRO A O 1
ATOM 1533 N N . GLU A 1 198 ? -15.984 27.891 17.547 1 84.69 198 GLU A N 1
ATOM 1534 C CA . GLU A 1 198 ? -14.828 28.516 18.172 1 84.69 198 GLU A CA 1
ATOM 1535 C C . GLU A 1 198 ? -14.039 27.516 19.016 1 84.69 198 GLU A C 1
ATOM 1537 O O . GLU A 1 198 ? -12.836 27.688 19.219 1 84.69 198 GLU A O 1
ATOM 1542 N N . VAL A 1 199 ? -14.758 26.562 19.531 1 89.44 199 VAL A N 1
ATOM 1543 C CA . VAL A 1 199 ? -14.109 25.594 20.422 1 89.44 199 VAL A CA 1
ATOM 1544 C C . VAL A 1 199 ? -14.195 24.188 19.812 1 89.44 199 VAL A C 1
ATOM 1546 O O . VAL A 1 199 ? -15.094 23.906 19.016 1 89.44 199 VAL A O 1
ATOM 1549 N N . LEU A 1 200 ? -13.289 23.312 20.219 1 92.19 200 LEU A N 1
ATOM 1550 C CA . LEU A 1 200 ? -13.234 21.938 19.75 1 92.19 200 LEU A CA 1
ATOM 1551 C C . LEU A 1 200 ? -14.539 21.203 20.047 1 92.19 200 LEU A C 1
ATOM 1553 O O . LEU A 1 200 ? -15.086 21.328 21.156 1 92.19 200 LEU A O 1
ATOM 1557 N N . GLN A 1 201 ? -15.062 20.547 19 1 93.81 201 GLN A N 1
ATOM 1558 C CA . GLN A 1 201 ? -16.297 19.781 19.156 1 93.81 201 GLN A CA 1
ATOM 1559 C C . GLN A 1 201 ? -15.984 18.297 19.281 1 93.81 201 GLN A C 1
ATOM 1561 O O . GLN A 1 201 ? -14.961 17.812 18.781 1 93.81 201 GLN A O 1
ATOM 1566 N N . GLU A 1 202 ? -16.891 17.562 19.984 1 94.94 202 GLU A N 1
ATOM 1567 C CA . GLU A 1 202 ? -16.797 16.109 20.109 1 94.94 202 GLU A CA 1
ATOM 1568 C C . GLU A 1 202 ? -18.172 15.461 19.922 1 94.94 202 GLU A C 1
ATOM 1570 O O . GLU A 1 202 ? -19.203 16.094 20.188 1 94.94 202 GLU A O 1
ATOM 1575 N N . ALA A 1 203 ? -18.188 14.219 19.438 1 95.5 203 ALA A N 1
ATOM 1576 C CA . ALA A 1 203 ? -19.391 13.414 19.344 1 95.5 203 ALA A CA 1
ATOM 1577 C C . ALA A 1 203 ? -19.078 11.922 19.391 1 95.5 203 ALA A C 1
ATOM 1579 O O . ALA A 1 203 ? -18 11.5 18.953 1 95.5 203 ALA A O 1
ATOM 1580 N N . GLY A 1 204 ? -19.969 11.188 19.938 1 95.12 204 GLY A N 1
ATOM 1581 C CA . GLY A 1 204 ? -19.859 9.734 19.938 1 95.12 204 GLY A CA 1
ATOM 1582 C C . GLY A 1 204 ? -20.375 9.102 18.656 1 95.12 204 GLY A C 1
ATOM 1583 O O . GLY A 1 204 ? -21.375 9.547 18.094 1 95.12 204 GLY A O 1
ATOM 1584 N N . VAL A 1 205 ? -19.688 8.102 18.203 1 96.69 205 VAL A N 1
ATOM 1585 C CA . VAL A 1 205 ? -20.094 7.305 17.047 1 96.69 205 VAL A CA 1
ATOM 1586 C C . VAL A 1 205 ? -19.781 5.836 17.297 1 96.69 205 VAL A C 1
ATOM 1588 O O . VAL A 1 205 ? -19.094 5.5 18.281 1 96.69 205 VAL A O 1
ATOM 1591 N N . GLN A 1 206 ? -20.328 5.035 16.438 1 96.25 206 GLN A N 1
ATOM 1592 C CA . GLN A 1 206 ? -20.047 3.604 16.484 1 96.25 206 GLN A CA 1
ATOM 1593 C C . GLN A 1 206 ? -19.562 3.088 15.133 1 96.25 206 GLN A C 1
ATOM 1595 O O . GLN A 1 206 ? -20.078 3.492 14.094 1 96.25 206 GLN A O 1
ATOM 1600 N N . LEU A 1 207 ? -18.625 2.213 15.203 1 97.25 207 LEU A N 1
ATOM 1601 C CA . LEU A 1 207 ? -18.109 1.62 13.977 1 97.25 207 LEU A CA 1
ATOM 1602 C C . LEU A 1 207 ? -19.156 0.727 13.32 1 97.25 207 LEU A C 1
ATOM 1604 O O . LEU A 1 207 ? -19.875 -0.006 14.016 1 97.25 207 LEU A O 1
ATOM 1608 N N . LEU A 1 208 ? -19.203 0.753 11.992 1 96.44 208 LEU A N 1
ATOM 1609 C CA . LEU A 1 208 ? -20.078 -0.118 11.211 1 96.44 208 LEU A CA 1
ATOM 1610 C C . LEU A 1 208 ? -19.266 -1.246 10.57 1 96.44 208 LEU A C 1
ATOM 1612 O O . LEU A 1 208 ? -18.078 -1.104 10.328 1 96.44 208 LEU A O 1
ATOM 1616 N N . ALA A 1 209 ? -20.016 -2.311 10.336 1 94.19 209 ALA A N 1
ATOM 1617 C CA . ALA A 1 209 ? -19.422 -3.359 9.523 1 94.19 209 ALA A CA 1
ATOM 1618 C C . ALA A 1 209 ? -19.172 -2.875 8.094 1 94.19 209 ALA A C 1
ATOM 1620 O O . ALA A 1 209 ? -19.938 -2.055 7.574 1 94.19 209 ALA A O 1
ATOM 1621 N N . SER A 1 210 ? -18.141 -3.408 7.461 1 91.75 210 SER A N 1
ATOM 1622 C CA . SER A 1 210 ? -17.797 -3 6.105 1 91.75 210 SER A CA 1
ATOM 1623 C C . SER A 1 210 ? -18.969 -3.23 5.145 1 91.75 210 SER A C 1
ATOM 1625 O O . SER A 1 210 ? -19.219 -2.414 4.254 1 91.75 210 SER A O 1
ATOM 1627 N N . SER A 1 211 ? -19.625 -4.336 5.312 1 90.94 211 SER A N 1
ATOM 1628 C CA . SER A 1 211 ? -20.75 -4.664 4.441 1 90.94 211 SER A CA 1
ATOM 1629 C C . SER A 1 211 ? -21.875 -3.639 4.578 1 90.94 211 SER A C 1
ATOM 1631 O O . SER A 1 211 ? -22.516 -3.281 3.59 1 90.94 211 SER A O 1
ATOM 1633 N N . GLU A 1 212 ? -22.094 -3.207 5.809 1 90.19 212 GLU A N 1
ATOM 1634 C CA . GLU A 1 212 ? -23.094 -2.178 6.047 1 90.19 212 GLU A CA 1
ATOM 1635 C C . GLU A 1 212 ? -22.688 -0.854 5.406 1 90.19 212 GLU A C 1
ATOM 1637 O O . GLU A 1 212 ? -23.531 -0.169 4.809 1 90.19 212 GLU A O 1
ATOM 1642 N N . CYS A 1 213 ? -21.453 -0.545 5.543 1 91.25 213 CYS A N 1
ATOM 1643 C CA . CYS A 1 213 ? -20.922 0.663 4.914 1 91.25 213 CYS A CA 1
ATOM 1644 C C . CYS A 1 213 ? -21.109 0.611 3.402 1 91.25 213 CYS A C 1
ATOM 1646 O O . CYS A 1 213 ? -21.594 1.569 2.795 1 91.25 213 CYS A O 1
ATOM 1648 N N . GLU A 1 214 ? -20.766 -0.457 2.803 1 90.06 214 GLU A N 1
ATOM 1649 C CA . GLU A 1 214 ? -20.844 -0.642 1.356 1 90.06 214 GLU A CA 1
ATOM 1650 C C . GLU A 1 214 ? -22.281 -0.497 0.863 1 90.06 214 GLU A C 1
ATOM 1652 O O . GLU A 1 214 ? -22.531 0.123 -0.174 1 90.06 214 GLU A O 1
ATOM 1657 N N . ALA A 1 215 ? -23.203 -1.049 1.552 1 87.62 215 ALA A N 1
ATOM 1658 C CA . ALA A 1 215 ? -24.609 -0.992 1.179 1 87.62 215 ALA A CA 1
ATOM 1659 C C . ALA A 1 215 ? -25.109 0.45 1.134 1 87.62 215 ALA A C 1
ATOM 1661 O O . ALA A 1 215 ? -25.906 0.811 0.268 1 87.62 215 ALA A O 1
ATOM 1662 N N . ASN A 1 216 ? -24.578 1.245 2.004 1 83.88 216 ASN A N 1
ATOM 1663 C CA . ASN A 1 216 ? -25 2.639 2.098 1 83.88 216 ASN A CA 1
ATOM 1664 C C . ASN A 1 216 ? -24.484 3.461 0.918 1 83.88 216 ASN A C 1
ATOM 1666 O O . ASN A 1 216 ? -25.094 4.465 0.544 1 83.88 216 ASN A O 1
ATOM 1670 N N . TYR A 1 217 ? -23.469 3.002 0.291 1 88.44 217 TYR A N 1
ATOM 1671 C CA . TYR A 1 217 ? -22.859 3.809 -0.753 1 88.44 217 TYR A CA 1
ATOM 1672 C C . TYR A 1 217 ? -23.016 3.148 -2.119 1 88.44 217 TYR A C 1
ATOM 1674 O O . TYR A 1 217 ? -22.484 3.641 -3.117 1 88.44 217 TYR A O 1
ATOM 1682 N N . THR A 1 218 ? -23.703 2.041 -2.211 1 82.44 218 THR A N 1
ATOM 1683 C CA . THR A 1 218 ? -23.953 1.336 -3.461 1 82.44 218 THR A CA 1
ATOM 1684 C C . THR A 1 218 ? -24.75 2.217 -4.426 1 82.44 218 THR A C 1
ATOM 1686 O O . THR A 1 218 ? -24.453 2.246 -5.625 1 82.44 218 THR A O 1
ATOM 1689 N N . GLU A 1 219 ? -25.688 2.938 -3.842 1 78.69 219 GLU A N 1
ATOM 1690 C CA . GLU A 1 219 ? -26.578 3.744 -4.664 1 78.69 219 GLU A CA 1
ATOM 1691 C C . GLU A 1 219 ? -25.812 4.852 -5.387 1 78.69 219 GLU A C 1
ATOM 1693 O O . GLU A 1 219 ? -26.203 5.254 -6.492 1 78.69 219 GLU A O 1
ATOM 1698 N N . THR A 1 220 ? -24.828 5.336 -4.797 1 80.56 220 THR A N 1
ATOM 1699 C CA . THR A 1 220 ? -24.062 6.426 -5.387 1 80.56 220 THR A CA 1
ATOM 1700 C C . THR A 1 220 ? -22.891 5.887 -6.203 1 80.56 220 THR A C 1
ATOM 1702 O O . THR A 1 220 ? -22.062 6.656 -6.691 1 80.56 220 THR A O 1
ATOM 1705 N N . SER A 1 221 ? -22.641 4.602 -6.316 1 84.06 221 SER A N 1
ATOM 1706 C CA . SER A 1 221 ? -21.578 3.938 -7.059 1 84.06 221 SER A CA 1
ATOM 1707 C C . SER A 1 221 ? -20.203 4.293 -6.5 1 84.06 221 SER A C 1
ATOM 1709 O O . SER A 1 221 ? -19.219 4.359 -7.242 1 84.06 221 SER A O 1
ATOM 1711 N N . ASP A 1 222 ? -20.266 4.699 -5.23 1 88.88 222 ASP A N 1
ATOM 1712 C CA . ASP A 1 222 ? -18.984 4.898 -4.539 1 88.88 222 ASP A CA 1
ATOM 1713 C C . ASP A 1 222 ? -18.438 3.572 -4.027 1 88.88 222 ASP A C 1
ATOM 1715 O O . ASP A 1 222 ? -19.172 2.727 -3.537 1 88.88 222 ASP A O 1
ATOM 1719 N N . VAL A 1 223 ? -17.188 3.42 -4.215 1 91.56 223 VAL A N 1
ATOM 1720 C CA . VAL A 1 223 ? -16.547 2.172 -3.807 1 91.56 223 VAL A CA 1
ATOM 1721 C C . VAL A 1 223 ? -15.93 2.338 -2.422 1 91.56 223 VAL A C 1
ATOM 1723 O O . VAL A 1 223 ? -15.133 3.254 -2.197 1 91.56 223 VAL A O 1
ATOM 1726 N N . ILE A 1 224 ? -16.328 1.534 -1.462 1 94.38 224 ILE A N 1
ATOM 1727 C CA . ILE A 1 224 ? -15.719 1.445 -0.14 1 94.38 224 ILE A CA 1
ATOM 1728 C C . ILE A 1 224 ? -14.664 0.344 -0.133 1 94.38 224 ILE A C 1
ATOM 1730 O O . ILE A 1 224 ? -14.984 -0.839 -0.252 1 94.38 224 ILE A O 1
ATOM 1734 N N . THR A 1 225 ? -13.406 0.742 -0.022 1 95.62 225 THR A N 1
ATOM 1735 C CA . THR A 1 225 ? -12.312 -0.224 -0.045 1 95.62 225 THR A CA 1
ATOM 1736 C C . THR A 1 225 ? -11.961 -0.672 1.369 1 95.62 225 THR A C 1
ATOM 1738 O O . THR A 1 225 ? -12.516 -0.171 2.346 1 95.62 225 THR A O 1
ATOM 1741 N N . GLY A 1 226 ? -11.016 -1.614 1.47 1 95 226 GLY A N 1
ATOM 1742 C CA . GLY A 1 226 ? -10.555 -2.115 2.754 1 95 226 GLY A CA 1
ATOM 1743 C C . GLY A 1 226 ? -9.812 -1.07 3.568 1 95 226 GLY A C 1
ATOM 1744 O O . GLY A 1 226 ? -9.609 -1.243 4.77 1 95 226 GLY A O 1
ATOM 1745 N N . SER A 1 227 ? -9.359 -0.012 2.938 1 96.56 227 SER A N 1
ATOM 1746 C CA . SER A 1 227 ? -8.648 1.048 3.643 1 96.56 227 SER A CA 1
ATOM 1747 C C . SER A 1 227 ? -9.617 2.082 4.211 1 96.56 227 SER A C 1
ATOM 1749 O O . SER A 1 227 ? -9.188 3.113 4.734 1 96.56 227 SER A O 1
ATOM 1751 N N . MET A 1 228 ? -10.922 1.786 4.086 1 96.75 228 MET A N 1
ATOM 1752 C CA . MET A 1 228 ? -11.961 2.705 4.547 1 96.75 228 MET A CA 1
ATOM 1753 C C . MET A 1 228 ? -12.812 2.061 5.637 1 96.75 228 MET A C 1
ATOM 1755 O O . MET A 1 228 ? -13.016 0.845 5.637 1 96.75 228 MET A O 1
ATOM 1759 N N . LEU A 1 229 ? -13.266 2.906 6.562 1 96.56 229 LEU A N 1
ATOM 1760 C CA . LEU A 1 229 ? -14.195 2.535 7.625 1 96.56 229 LEU A CA 1
ATOM 1761 C C . LEU A 1 229 ? -15.359 3.521 7.695 1 96.56 229 LEU A C 1
ATOM 1763 O O . LEU A 1 229 ? -15.203 4.695 7.344 1 96.56 229 LEU A O 1
ATOM 1767 N N . CYS A 1 230 ? -16.438 2.984 8.148 1 96.62 230 CYS A N 1
ATOM 1768 C CA . CYS A 1 230 ? -17.594 3.857 8.359 1 96.62 230 CYS A CA 1
ATOM 1769 C C . CYS A 1 230 ? -18.016 3.861 9.82 1 96.62 230 CYS A C 1
ATOM 1771 O O . CYS A 1 230 ? -17.859 2.857 10.523 1 96.62 230 CYS A O 1
ATOM 1773 N N . ALA A 1 231 ? -18.469 4.934 10.25 1 96.88 231 ALA A N 1
ATOM 1774 C CA . ALA A 1 231 ? -19.031 5.086 11.594 1 96.88 231 ALA A CA 1
ATOM 1775 C C . ALA A 1 231 ? -20.25 6.008 11.578 1 96.88 231 ALA A C 1
ATOM 1777 O O . ALA A 1 231 ? -20.344 6.91 10.742 1 96.88 231 ALA A O 1
ATOM 1778 N N . THR A 1 232 ? -21.125 5.727 12.492 1 94.44 232 THR A N 1
ATOM 1779 C CA . THR A 1 232 ? -22.344 6.531 12.617 1 94.44 232 THR A CA 1
ATOM 1780 C C . THR A 1 232 ? -22.703 6.746 14.086 1 94.44 232 THR A C 1
ATOM 1782 O O . THR A 1 232 ? -22.25 6.004 14.953 1 94.44 232 THR A O 1
ATOM 1785 N N . GLY A 1 233 ? -23.375 7.859 14.281 1 94.62 233 GLY A N 1
ATOM 1786 C CA . GLY A 1 233 ? -23.844 8.164 15.625 1 94.62 233 GLY A CA 1
ATOM 1787 C C . GLY A 1 233 ? -25.094 9.008 15.656 1 94.62 233 GLY A C 1
ATOM 1788 O O . GLY A 1 233 ? -25.547 9.492 14.617 1 94.62 233 GLY A O 1
ATOM 1789 N N . MET A 1 234 ? -25.656 8.961 16.875 1 93.62 234 MET A N 1
ATOM 1790 C CA . MET A 1 234 ? -26.875 9.727 17.109 1 93.62 234 MET A CA 1
ATOM 1791 C C . MET A 1 234 ? -26.797 10.445 18.469 1 93.62 234 MET A C 1
ATOM 1793 O O . MET A 1 234 ? -26.344 9.875 19.453 1 93.62 234 MET A O 1
ATOM 1797 N N . SER A 1 235 ? -27.109 11.688 18.391 1 92.31 235 SER A N 1
ATOM 1798 C CA . SER A 1 235 ? -27.328 12.461 19.609 1 92.31 235 SER A CA 1
ATOM 1799 C C . SER A 1 235 ? -28.766 12.953 19.719 1 92.31 235 SER A C 1
ATOM 1801 O O . SER A 1 235 ? -29.609 12.586 18.891 1 92.31 235 SER A O 1
ATOM 1803 N N . ASP A 1 236 ? -29.047 13.734 20.781 1 90.81 236 ASP A N 1
ATOM 1804 C CA . ASP A 1 236 ? -30.375 14.312 20.953 1 90.81 236 ASP A CA 1
ATOM 1805 C C . ASP A 1 236 ? -30.672 15.312 19.844 1 90.81 236 ASP A C 1
ATOM 1807 O O . ASP A 1 236 ? -31.844 15.609 19.578 1 90.81 236 ASP A O 1
ATOM 1811 N N . LEU A 1 237 ? -29.641 15.727 19.203 1 88.75 237 LEU A N 1
ATOM 1812 C CA . LEU A 1 237 ? -29.781 16.734 18.156 1 88.75 237 LEU A CA 1
ATOM 1813 C C . LEU A 1 237 ? -29.906 16.094 16.797 1 88.75 237 LEU A C 1
ATOM 1815 O O . LEU A 1 237 ? -30.266 16.75 15.812 1 88.75 237 LEU A O 1
ATOM 1819 N N . GLY A 1 238 ? -29.562 14.805 16.734 1 91.62 238 GLY A N 1
ATOM 1820 C CA . GLY A 1 238 ? -29.641 14.094 15.461 1 91.62 238 GLY A CA 1
ATOM 1821 C C . GLY A 1 238 ? -28.422 13.242 15.18 1 91.62 238 GLY A C 1
ATOM 1822 O O . GLY A 1 238 ? -27.703 12.844 16.094 1 91.62 238 GLY A O 1
ATOM 1823 N N . ILE A 1 239 ? -28.219 13.016 13.836 1 92.88 239 ILE A N 1
ATOM 1824 C CA . ILE A 1 239 ? -27.109 12.18 13.398 1 92.88 239 ILE A CA 1
ATOM 1825 C C . ILE A 1 239 ? -25.781 12.922 13.602 1 92.88 239 ILE A C 1
ATOM 1827 O O . ILE A 1 239 ? -25.625 14.055 13.148 1 92.88 239 ILE A O 1
ATOM 1831 N N . THR A 1 240 ? -24.906 12.344 14.32 1 93.94 240 THR A N 1
ATOM 1832 C CA . THR A 1 240 ? -23.594 12.945 14.531 1 93.94 240 THR A CA 1
ATOM 1833 C C . THR A 1 240 ? -22.656 12.602 13.375 1 93.94 240 THR A C 1
ATOM 1835 O O . THR A 1 240 ? -22.703 11.492 12.836 1 93.94 240 THR A O 1
ATOM 1838 N N . ASP A 1 241 ? -21.844 13.602 12.984 1 92.69 241 ASP A N 1
ATOM 1839 C CA . ASP A 1 241 ? -20.984 13.414 11.828 1 92.69 241 ASP A CA 1
ATOM 1840 C C . ASP A 1 241 ? -19.891 14.477 11.789 1 92.69 241 ASP A C 1
ATOM 1842 O O . ASP A 1 241 ? -19.969 15.5 12.477 1 92.69 241 ASP A O 1
ATOM 1846 N N . THR A 1 242 ? -18.844 14.109 11.086 1 92.31 242 THR A N 1
ATOM 1847 C CA . THR A 1 242 ? -17.844 15.109 10.758 1 92.31 242 THR A CA 1
ATOM 1848 C C . THR A 1 242 ? -18.266 15.93 9.539 1 92.31 242 THR A C 1
ATOM 1850 O O . THR A 1 242 ? -19.141 15.508 8.781 1 92.31 242 THR A O 1
ATOM 1853 N N . CYS A 1 243 ? -17.672 17.109 9.406 1 87.94 243 CYS A N 1
ATOM 1854 C CA . CYS A 1 243 ? -18 18 8.305 1 87.94 243 CYS A CA 1
ATOM 1855 C C . CYS A 1 243 ? -16.766 18.766 7.84 1 87.94 243 CYS A C 1
ATOM 1857 O O . CYS A 1 243 ? -15.641 18.328 8.078 1 87.94 243 CYS A O 1
ATOM 1859 N N . GLN A 1 244 ? -16.984 19.781 7.012 1 81.5 244 GLN A N 1
ATOM 1860 C CA . GLN A 1 244 ? -15.875 20.516 6.434 1 81.5 244 GLN A CA 1
ATOM 1861 C C . GLN A 1 244 ? -14.969 21.078 7.52 1 81.5 244 GLN A C 1
ATOM 1863 O O . GLN A 1 244 ? -15.438 21.734 8.461 1 81.5 244 GLN A O 1
ATOM 1868 N N . GLY A 1 245 ? -13.672 20.797 7.457 1 85.5 245 GLY A N 1
ATOM 1869 C CA . GLY A 1 245 ? -12.703 21.266 8.43 1 85.5 245 GLY A CA 1
ATOM 1870 C C . GLY A 1 245 ? -12.289 20.203 9.43 1 85.5 245 GLY A C 1
ATOM 1871 O O . GLY A 1 245 ? -11.305 20.375 10.156 1 85.5 245 GLY A O 1
ATOM 1872 N N . ASP A 1 246 ? -13.062 19.156 9.461 1 91.38 246 ASP A N 1
ATOM 1873 C CA . ASP A 1 246 ? -12.75 18.078 10.375 1 91.38 246 ASP A CA 1
ATOM 1874 C C . ASP A 1 246 ? -11.789 17.078 9.734 1 91.38 246 ASP A C 1
ATOM 1876 O O . ASP A 1 246 ? -11.242 16.203 10.422 1 91.38 246 ASP A O 1
ATOM 1880 N N . SER A 1 247 ? -11.57 17.266 8.461 1 93.56 247 SER A N 1
ATOM 1881 C CA . SER A 1 247 ? -10.727 16.328 7.727 1 93.56 247 SER A CA 1
ATOM 1882 C C . SER A 1 247 ? -9.383 16.125 8.43 1 93.56 247 SER A C 1
ATOM 1884 O O . SER A 1 247 ? -8.797 17.078 8.945 1 93.56 247 SER A O 1
ATOM 1886 N N . GLY A 1 248 ? -8.992 14.852 8.414 1 97.44 248 GLY A N 1
ATOM 1887 C CA . GLY A 1 248 ? -7.703 14.523 9.008 1 97.44 248 GLY A CA 1
ATOM 1888 C C . GLY A 1 248 ? -7.777 14.273 10.5 1 97.44 248 GLY A C 1
ATOM 1889 O O . GLY A 1 248 ? -6.852 13.719 11.094 1 97.44 248 GLY A O 1
ATOM 1890 N N . GLY A 1 249 ? -8.844 14.68 11.141 1 97.75 249 GLY A N 1
ATOM 1891 C CA . GLY A 1 249 ? -9.023 14.516 12.57 1 97.75 249 GLY A CA 1
ATOM 1892 C C . GLY A 1 249 ? -9.234 13.07 12.977 1 97.75 249 GLY A C 1
ATOM 1893 O O . GLY A 1 249 ? -9.422 12.195 12.125 1 97.75 249 GLY A O 1
ATOM 1894 N N . PRO A 1 250 ? -9.273 12.875 14.258 1 98 250 PRO A N 1
ATOM 1895 C CA . PRO A 1 250 ? -9.242 11.5 14.766 1 98 250 PRO A CA 1
ATOM 1896 C C . PRO A 1 250 ? -10.633 10.883 14.883 1 98 250 PRO A C 1
ATOM 1898 O O . PRO A 1 250 ? -11.586 11.57 15.258 1 98 250 PRO A O 1
ATOM 1901 N N . LEU A 1 251 ? -10.758 9.656 14.461 1 98.31 251 LEU A N 1
ATOM 1902 C CA . LEU A 1 251 ? -11.711 8.688 14.977 1 98.31 251 LEU A CA 1
ATOM 1903 C C . LEU A 1 251 ? -11.07 7.801 16.031 1 98.31 251 LEU A C 1
ATOM 1905 O O . LEU A 1 251 ? -10.391 6.824 15.703 1 98.31 251 LEU A O 1
ATOM 1909 N N . ALA A 1 252 ? -11.266 8.172 17.312 1 96.94 252 ALA A N 1
ATOM 1910 C CA . ALA A 1 252 ? -10.609 7.496 18.422 1 96.94 252 ALA A CA 1
ATOM 1911 C C . ALA A 1 252 ? -11.586 6.578 19.156 1 96.94 252 ALA A C 1
ATOM 1913 O O . ALA A 1 252 ? -12.656 7.016 19.594 1 96.94 252 ALA A O 1
ATOM 1914 N N . CYS A 1 253 ? -11.227 5.332 19.297 1 95.88 253 CYS A N 1
ATOM 1915 C CA . CYS A 1 253 ? -12.102 4.344 19.922 1 95.88 253 CYS A CA 1
ATOM 1916 C C . CYS A 1 253 ? -11.562 3.906 21.281 1 95.88 253 CYS A C 1
ATOM 1918 O O . CYS A 1 253 ? -10.352 3.729 21.438 1 95.88 253 CYS A O 1
ATOM 1920 N N . LYS A 1 254 ? -12.492 3.807 22.109 1 89.88 254 LYS A N 1
ATOM 1921 C CA . LYS A 1 254 ? -12.125 3.391 23.469 1 89.88 254 LYS A CA 1
ATOM 1922 C C . LYS A 1 254 ? -11.953 1.875 23.547 1 89.88 254 LYS A C 1
ATOM 1924 O O . LYS A 1 254 ? -12.914 1.129 23.344 1 89.88 254 LYS A O 1
ATOM 1929 N N . GLU A 1 255 ? -10.766 1.49 23.75 1 87.69 255 GLU A N 1
ATOM 1930 C CA . GLU A 1 255 ? -10.422 0.077 23.891 1 87.69 255 GLU A CA 1
ATOM 1931 C C . GLU A 1 255 ? -9.523 -0.161 25.094 1 87.69 255 GLU A C 1
ATOM 1933 O O . GLU A 1 255 ? -8.414 0.374 25.172 1 87.69 255 GLU A O 1
ATOM 1938 N N . ASP A 1 256 ? -9.953 -1.01 26.016 1 82.44 256 ASP A N 1
ATOM 1939 C CA . ASP A 1 256 ? -9.195 -1.383 27.203 1 82.44 256 ASP A CA 1
ATOM 1940 C C . ASP A 1 256 ? -8.703 -0.146 27.953 1 82.44 256 ASP A C 1
ATOM 1942 O O . ASP A 1 256 ? -7.52 -0.03 28.266 1 82.44 256 ASP A O 1
ATOM 1946 N N . GLY A 1 257 ? -9.484 0.871 28.078 1 81.94 257 GLY A N 1
ATOM 1947 C CA . GLY A 1 257 ? -9.203 2.051 28.875 1 81.94 257 GLY A CA 1
ATOM 1948 C C . GLY A 1 257 ? -8.359 3.08 28.156 1 81.94 257 GLY A C 1
ATOM 1949 O O . GLY A 1 257 ? -7.988 4.105 28.734 1 81.94 257 GLY A O 1
ATOM 1950 N N . ARG A 1 258 ? -8.055 2.822 26.891 1 87.81 258 ARG A N 1
ATOM 1951 C CA . ARG A 1 258 ? -7.262 3.736 26.078 1 87.81 258 ARG A CA 1
ATOM 1952 C C . ARG A 1 258 ? -7.992 4.086 24.781 1 87.81 258 ARG A C 1
ATOM 1954 O O . ARG A 1 258 ? -8.891 3.357 24.359 1 87.81 258 ARG A O 1
ATOM 1961 N N . HIS A 1 259 ? -7.617 5.195 24.281 1 92.38 259 HIS A N 1
ATOM 1962 C CA . HIS A 1 259 ? -8.172 5.574 22.984 1 92.38 259 HIS A CA 1
ATOM 1963 C C . HIS A 1 259 ? -7.234 5.191 21.844 1 92.38 259 HIS A C 1
ATOM 1965 O O . HIS A 1 259 ? -6.082 5.633 21.812 1 92.38 259 HIS A O 1
ATOM 1971 N N . VAL A 1 260 ? -7.766 4.383 21.016 1 96 260 VAL A N 1
ATOM 1972 C CA . VAL A 1 260 ? -7.02 3.902 19.859 1 96 260 VAL A CA 1
ATOM 1973 C C . VAL A 1 260 ? -7.488 4.633 18.594 1 96 260 VAL A C 1
ATOM 1975 O O . VAL A 1 260 ? -8.695 4.727 18.344 1 96 260 VAL A O 1
ATOM 1978 N N . LEU A 1 261 ? -6.512 5.199 17.891 1 98.12 261 LEU A N 1
ATOM 1979 C CA . LEU A 1 261 ? -6.832 5.867 16.625 1 98.12 261 LEU A CA 1
ATOM 1980 C C . LEU A 1 261 ? -7.188 4.852 15.547 1 98.12 261 LEU A C 1
ATOM 1982 O O . LEU A 1 261 ? -6.297 4.312 14.883 1 98.12 261 LEU A O 1
ATOM 1986 N N . ARG A 1 262 ? -8.453 4.691 15.305 1 98.06 262 ARG A N 1
ATOM 1987 C CA . ARG A 1 262 ? -8.898 3.693 14.344 1 98.06 262 ARG A CA 1
ATOM 1988 C C . ARG A 1 262 ? -9.109 4.316 12.961 1 98.06 262 ARG A C 1
ATOM 1990 O O . ARG A 1 262 ? -9.008 3.631 11.945 1 98.06 262 ARG A O 1
ATOM 1997 N N . GLY A 1 263 ? -9.391 5.574 12.984 1 98.56 263 GLY A N 1
ATOM 1998 C CA . GLY A 1 263 ? -9.68 6.191 11.703 1 98.56 263 GLY A CA 1
ATOM 1999 C C . GLY A 1 263 ? -9.203 7.629 11.609 1 98.56 263 GLY A C 1
ATOM 2000 O O . GLY A 1 263 ? -8.969 8.273 12.625 1 98.56 263 GLY A O 1
ATOM 2001 N N . VAL A 1 264 ? -9.055 8.086 10.391 1 98.69 264 VAL A N 1
ATOM 2002 C CA . VAL A 1 264 ? -8.805 9.477 10.023 1 98.69 264 VAL A CA 1
ATOM 2003 C C . VAL A 1 264 ? -9.984 10.023 9.227 1 98.69 264 VAL A C 1
ATOM 2005 O O . VAL A 1 264 ? -10.414 9.414 8.242 1 98.69 264 VAL A O 1
ATOM 2008 N N . THR A 1 265 ? -10.523 11.125 9.672 1 97.75 265 THR A N 1
ATOM 2009 C CA . THR A 1 265 ? -11.656 11.703 8.961 1 97.75 265 THR A CA 1
ATOM 2010 C C . THR A 1 265 ? -11.312 11.953 7.5 1 97.75 265 THR A C 1
ATOM 2012 O O . THR A 1 265 ? -10.375 12.695 7.199 1 97.75 265 THR A O 1
ATOM 2015 N N . SER A 1 266 ? -12.164 11.406 6.543 1 96.88 266 SER A N 1
ATOM 2016 C CA . SER A 1 266 ? -11.758 11.398 5.141 1 96.88 266 SER A CA 1
ATOM 2017 C C . SER A 1 266 ? -12.828 12.023 4.25 1 96.88 266 SER A C 1
ATOM 2019 O O . SER A 1 266 ? -12.609 13.078 3.658 1 96.88 266 SER A O 1
ATOM 2021 N N . TRP A 1 267 ? -13.992 11.367 4.148 1 92.81 267 TRP A N 1
ATOM 2022 C CA . TRP A 1 267 ? -14.984 11.891 3.215 1 92.81 267 TRP A CA 1
ATOM 2023 C C . TRP A 1 267 ? -16.375 11.398 3.576 1 92.81 267 TRP A C 1
ATOM 2025 O O . TRP A 1 267 ? -16.547 10.609 4.508 1 92.81 267 TRP A O 1
ATOM 2035 N N . GLY A 1 268 ? -17.328 11.867 2.947 1 89 268 GLY A N 1
ATOM 2036 C CA . GLY A 1 268 ? -18.719 11.516 3.092 1 89 268 GLY A CA 1
ATOM 2037 C C . GLY A 1 268 ? -19.625 12.266 2.133 1 89 268 GLY A C 1
ATOM 2038 O O . GLY A 1 268 ? -19.172 13.141 1.393 1 89 268 GLY A O 1
ATOM 2039 N N . GLN A 1 269 ? -20.875 11.805 2.15 1 83.88 269 GLN A N 1
ATOM 2040 C CA . GLN A 1 269 ? -21.891 12.555 1.43 1 83.88 269 GLN A CA 1
ATOM 2041 C C . GLN A 1 269 ? -22.531 13.625 2.324 1 83.88 269 GLN A C 1
ATOM 2043 O O . GLN A 1 269 ? -23.312 13.305 3.215 1 83.88 269 GLN A O 1
ATOM 2048 N N . GLY A 1 270 ? -22.156 14.781 2.066 1 80.06 270 GLY A N 1
ATOM 2049 C CA . GLY A 1 270 ? -22.625 15.812 2.973 1 80.06 270 GLY A CA 1
ATOM 2050 C C . GLY A 1 270 ? -22.219 15.57 4.414 1 80.06 270 GLY A C 1
ATOM 2051 O O . GLY A 1 270 ? -21.188 14.953 4.68 1 80.06 270 GLY A O 1
ATOM 2052 N N . CYS A 1 271 ? -22.906 16.25 5.34 1 84.88 271 CYS A N 1
ATOM 2053 C CA . CYS A 1 271 ? -22.688 16.078 6.77 1 84.88 271 CYS A CA 1
ATOM 2054 C C . CYS A 1 271 ? -23.969 15.625 7.465 1 84.88 271 CYS A C 1
ATOM 2056 O O . CYS A 1 271 ? -24.969 16.359 7.473 1 84.88 271 CYS A O 1
ATOM 2058 N N . ALA A 1 272 ? -23.953 14.438 8.023 1 89.44 272 ALA A N 1
ATOM 2059 C CA . ALA A 1 272 ? -25.062 13.891 8.812 1 89.44 272 ALA A CA 1
ATOM 2060 C C . ALA A 1 272 ? -26.266 13.578 7.926 1 89.44 272 ALA A C 1
ATOM 2062 O O . ALA A 1 272 ? -27.406 13.797 8.328 1 89.44 272 ALA A O 1
ATOM 2063 N N . PHE A 1 273 ? -26.047 13.219 6.715 1 86.12 273 PHE A N 1
ATOM 2064 C CA . PHE A 1 273 ? -27.125 12.766 5.84 1 86.12 273 PHE A CA 1
ATOM 2065 C C . PHE A 1 273 ? -27.562 11.352 6.215 1 86.12 273 PHE A C 1
ATOM 2067 O O . PHE A 1 273 ? -26.734 10.477 6.438 1 86.12 273 PHE A O 1
ATOM 2074 N N . PRO A 1 274 ? -28.875 11.203 6.223 1 88.38 274 PRO A N 1
ATOM 2075 C CA . PRO A 1 274 ? -29.359 9.867 6.559 1 88.38 274 PRO A CA 1
ATOM 2076 C C . PRO A 1 274 ? -28.875 8.797 5.594 1 88.38 274 PRO A C 1
ATOM 2078 O O . PRO A 1 274 ? -28.781 9.031 4.387 1 88.38 274 PRO A O 1
ATOM 2081 N N . ASN A 1 275 ? -28.469 7.652 6.105 1 88.06 275 ASN A N 1
ATOM 2082 C CA . ASN A 1 275 ? -28.062 6.453 5.379 1 88.06 275 ASN A CA 1
ATOM 2083 C C . ASN A 1 275 ? -26.672 6.609 4.773 1 88.06 275 ASN A C 1
ATOM 2085 O O . ASN A 1 275 ? -26.219 5.766 3.99 1 88.06 275 ASN A O 1
ATOM 2089 N N . PHE A 1 276 ? -26.047 7.73 5.098 1 90.38 276 PHE A N 1
ATOM 2090 C CA . PHE A 1 276 ? -24.688 7.922 4.633 1 90.38 276 PHE A CA 1
ATOM 2091 C C . PHE A 1 276 ? -23.75 8.188 5.805 1 90.38 276 PHE A C 1
ATOM 2093 O O . PHE A 1 276 ? -23.422 9.344 6.102 1 90.38 276 PHE A O 1
ATOM 2100 N N . PRO A 1 277 ? -23.312 7.141 6.41 1 94.25 277 PRO A N 1
ATOM 2101 C CA . PRO A 1 277 ? -22.359 7.328 7.512 1 94.25 277 PRO A CA 1
ATOM 2102 C C . PRO A 1 277 ? -21.047 7.973 7.059 1 94.25 277 PRO A C 1
ATOM 2104 O O . PRO A 1 277 ? -20.672 7.867 5.887 1 94.25 277 PRO A O 1
ATOM 2107 N N . GLY A 1 278 ? -20.422 8.703 7.977 1 94.88 278 GLY A N 1
ATOM 2108 C CA . GLY A 1 278 ? -19.109 9.227 7.664 1 94.88 278 GLY A CA 1
ATOM 2109 C C . GLY A 1 278 ? -18.094 8.148 7.324 1 94.88 278 GLY A C 1
ATOM 2110 O O . GLY A 1 278 ? -18.094 7.078 7.938 1 94.88 278 GLY A O 1
ATOM 2111 N N . VAL A 1 279 ? -17.25 8.406 6.309 1 96.62 279 VAL A N 1
ATOM 2112 C CA . VAL A 1 279 ? -16.219 7.473 5.898 1 96.62 279 VAL A CA 1
ATOM 2113 C C . VAL A 1 279 ? -14.852 7.953 6.41 1 96.62 279 VAL A C 1
ATOM 2115 O O . VAL A 1 279 ? -14.508 9.125 6.262 1 96.62 279 VAL A O 1
ATOM 2118 N N . TYR A 1 280 ? -14.133 7.086 7.023 1 98.19 280 TYR A N 1
ATOM 2119 C CA . TYR A 1 280 ? -12.82 7.332 7.605 1 98.19 280 TYR A CA 1
ATOM 2120 C C . TYR A 1 280 ? -11.766 6.43 6.98 1 98.19 280 TYR A C 1
ATOM 2122 O O . TYR A 1 280 ? -12.078 5.34 6.5 1 98.19 280 TYR A O 1
ATOM 2130 N N . SER A 1 281 ? -10.555 6.906 6.914 1 98.38 281 SER A N 1
ATOM 2131 C CA . SER A 1 281 ? -9.461 6.039 6.492 1 98.38 281 SER A CA 1
ATOM 2132 C C . SER A 1 281 ? -9.055 5.082 7.605 1 98.38 281 SER A C 1
ATOM 2134 O O . SER A 1 281 ? -8.883 5.496 8.758 1 98.38 281 SER A O 1
ATOM 2136 N N . ARG A 1 282 ? -8.875 3.875 7.312 1 98.19 282 ARG A N 1
ATOM 2137 C CA . ARG A 1 282 ? -8.602 2.816 8.281 1 98.19 282 ARG A CA 1
ATOM 2138 C C . ARG A 1 282 ? -7.117 2.758 8.625 1 98.19 282 ARG A C 1
ATOM 2140 O O . ARG A 1 282 ? -6.316 2.221 7.855 1 98.19 282 ARG A O 1
ATOM 2147 N N . VAL A 1 283 ? -6.785 3.129 9.828 1 98.06 283 VAL A N 1
ATOM 2148 C CA . VAL A 1 283 ? -5.387 3.32 10.20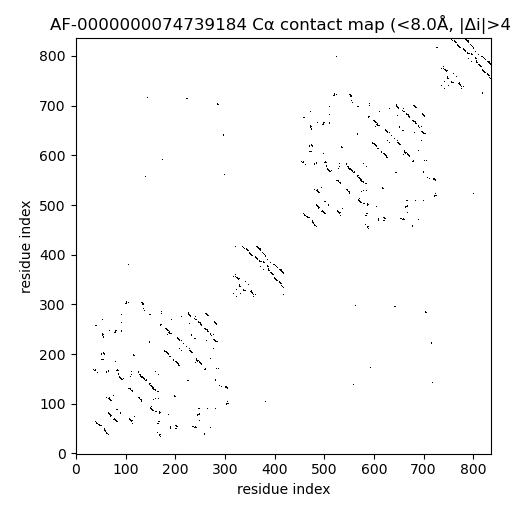3 1 98.06 283 VAL A CA 1
ATOM 2149 C C . VAL A 1 283 ? -4.664 1.976 10.211 1 98.06 283 VAL A C 1
ATOM 2151 O O . VAL A 1 283 ? -3.498 1.889 9.82 1 98.06 283 VAL A O 1
ATOM 2154 N N . GLN A 1 284 ? -5.336 0.971 10.562 1 95.69 284 GLN A N 1
ATOM 2155 C CA . GLN A 1 284 ? -4.734 -0.355 10.648 1 95.69 284 GLN A CA 1
ATOM 2156 C C . GLN A 1 284 ? -4.105 -0.76 9.32 1 95.69 284 GLN A C 1
ATOM 2158 O O . GLN A 1 284 ? -3.076 -1.438 9.289 1 95.69 284 GLN A O 1
ATOM 2163 N N . THR A 1 285 ? -4.613 -0.303 8.234 1 95.69 285 THR A N 1
ATOM 2164 C CA . THR A 1 285 ? -4.207 -0.752 6.906 1 95.69 285 THR A CA 1
ATOM 2165 C C . THR A 1 285 ? -2.836 -0.196 6.543 1 95.69 285 THR A C 1
ATOM 2167 O O . THR A 1 285 ? -2.195 -0.677 5.605 1 95.69 285 THR A O 1
ATOM 2170 N N . VAL A 1 286 ? -2.359 0.825 7.297 1 96.88 286 VAL A N 1
ATOM 2171 C CA . VAL A 1 286 ? -1.129 1.478 6.859 1 96.88 286 VAL A CA 1
ATOM 2172 C C . VAL A 1 286 ? -0.111 1.477 7.996 1 96.88 286 VAL A C 1
ATOM 2174 O O . VAL A 1 286 ? 0.803 2.305 8.023 1 96.88 286 VAL A O 1
ATOM 2177 N N . MET A 1 287 ? -0.231 0.631 8.938 1 95.12 287 MET A N 1
ATOM 2178 C CA . MET A 1 287 ? 0.663 0.615 10.094 1 95.12 287 MET A CA 1
ATOM 2179 C C . MET A 1 287 ? 2.105 0.374 9.656 1 95.12 287 MET A C 1
ATOM 2181 O O . MET A 1 287 ? 3.029 0.987 10.195 1 95.12 287 MET A O 1
ATOM 2185 N N . SER A 1 288 ? 2.34 -0.527 8.703 1 92.94 288 SER A N 1
ATOM 2186 C CA . SER A 1 288 ? 3.697 -0.78 8.234 1 92.94 288 SER A CA 1
ATOM 2187 C C . SER A 1 288 ? 4.309 0.469 7.605 1 92.94 288 SER A C 1
ATOM 2189 O O . SER A 1 288 ? 5.488 0.761 7.812 1 92.94 288 SER A O 1
ATOM 2191 N N . TRP A 1 289 ? 3.51 1.165 6.82 1 96.69 289 TRP A N 1
ATOM 2192 C CA . TRP A 1 289 ? 3.973 2.406 6.207 1 96.69 289 TRP A CA 1
ATOM 2193 C C . TRP A 1 289 ? 4.301 3.447 7.27 1 96.69 289 TRP A C 1
ATOM 2195 O O . TRP A 1 289 ? 5.328 4.125 7.184 1 96.69 289 TRP A O 1
ATOM 2205 N N . ILE A 1 290 ? 3.439 3.598 8.281 1 97.12 290 ILE A N 1
ATOM 2206 C CA . ILE A 1 290 ? 3.672 4.531 9.383 1 97.12 290 ILE A CA 1
ATOM 2207 C C . ILE A 1 290 ? 4.988 4.195 10.078 1 97.12 290 ILE A C 1
ATOM 2209 O O . ILE A 1 290 ? 5.84 5.07 10.258 1 97.12 290 ILE A O 1
ATOM 2213 N N . ASP A 1 291 ? 5.164 2.955 10.391 1 93.75 291 ASP A N 1
ATOM 2214 C CA . ASP A 1 291 ? 6.383 2.521 11.07 1 93.75 291 ASP A CA 1
ATOM 2215 C C . ASP A 1 291 ? 7.617 2.82 10.219 1 93.75 291 ASP A C 1
ATOM 2217 O O . ASP A 1 291 ? 8.641 3.271 10.742 1 93.75 291 ASP A O 1
ATOM 2221 N N . ASP A 1 292 ? 7.535 2.574 8.977 1 95.06 292 ASP A N 1
ATOM 2222 C CA . ASP A 1 292 ? 8.664 2.781 8.078 1 95.06 292 ASP A CA 1
ATOM 2223 C C . ASP A 1 292 ? 9.016 4.262 7.965 1 95.06 292 ASP A C 1
ATOM 2225 O O . ASP A 1 292 ? 10.188 4.629 7.938 1 95.06 292 ASP A O 1
ATOM 2229 N N . VAL A 1 293 ? 7.996 5.113 7.863 1 96.12 293 VAL A N 1
ATOM 2230 C CA . VAL A 1 293 ? 8.234 6.551 7.773 1 96.12 293 VAL A CA 1
ATOM 2231 C C . VAL A 1 293 ? 8.898 7.047 9.055 1 96.12 293 VAL A C 1
ATOM 2233 O O . VAL A 1 293 ? 9.906 7.762 9 1 96.12 293 VAL A O 1
ATOM 2236 N N . LEU A 1 294 ? 8.352 6.66 10.18 1 94.38 294 LEU A N 1
ATOM 2237 C CA . LEU A 1 294 ? 8.875 7.109 11.461 1 94.38 294 LEU A CA 1
ATOM 2238 C C . LEU A 1 294 ? 10.305 6.621 11.672 1 94.38 294 LEU A C 1
ATOM 2240 O O . LEU A 1 294 ? 11.109 7.301 12.312 1 94.38 294 LEU A O 1
ATOM 2244 N N . ALA A 1 295 ? 10.594 5.492 11.039 1 92.12 295 ALA A N 1
ATOM 2245 C CA . ALA A 1 295 ? 11.93 4.914 11.18 1 92.12 295 ALA A CA 1
ATOM 2246 C C . ALA A 1 295 ? 12.852 5.371 10.055 1 92.12 295 ALA A C 1
ATOM 2248 O O . ALA A 1 295 ? 13.953 4.84 9.891 1 92.12 295 ALA A O 1
ATOM 2249 N N . ALA A 1 296 ? 12.438 6.312 9.219 1 91.94 296 ALA A N 1
ATOM 2250 C CA . ALA A 1 296 ? 13.211 6.91 8.133 1 91.94 296 ALA A CA 1
ATOM 2251 C C . ALA A 1 296 ? 13.594 5.859 7.098 1 91.94 296 ALA A C 1
ATOM 2253 O O . ALA A 1 296 ? 14.703 5.891 6.555 1 91.94 296 ALA A O 1
ATOM 2254 N N . LYS A 1 297 ? 12.695 4.949 6.91 1 90.44 297 LYS A N 1
ATOM 2255 C CA . LYS A 1 297 ? 12.938 3.91 5.918 1 90.44 297 LYS A CA 1
ATOM 2256 C C . LYS A 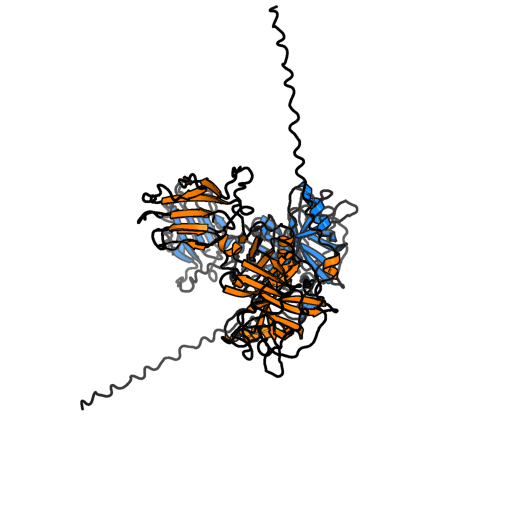1 297 ? 12.281 4.258 4.582 1 90.44 297 LYS A C 1
ATOM 2258 O O . LYS A 1 297 ? 12.508 3.578 3.58 1 90.44 297 LYS A O 1
ATOM 2263 N N . VAL A 1 298 ? 11.406 5.199 4.613 1 88.69 298 VAL A N 1
ATOM 2264 C CA . VAL A 1 298 ? 10.766 5.672 3.389 1 88.69 298 VAL A CA 1
ATOM 2265 C C . VAL A 1 298 ? 11.625 6.746 2.734 1 88.69 298 VAL A C 1
ATOM 2267 O O . VAL A 1 298 ? 11.93 7.77 3.35 1 88.69 298 VAL A O 1
ATOM 2270 N N . LYS A 1 299 ? 11.93 6.535 1.482 1 84.88 299 LYS A N 1
ATOM 2271 C CA . LYS A 1 299 ? 12.883 7.398 0.797 1 84.88 299 LYS A CA 1
ATOM 2272 C C . LYS A 1 299 ? 12.195 8.609 0.181 1 84.88 299 LYS A C 1
ATOM 2274 O O . LYS A 1 299 ? 12.727 9.719 0.221 1 84.88 299 LYS A O 1
ATOM 2279 N N . LYS A 1 300 ? 11.078 8.422 -0.296 1 87.38 300 LYS A N 1
ATOM 2280 C CA . LYS A 1 300 ? 10.422 9.492 -1.044 1 87.38 300 LYS A CA 1
ATOM 2281 C C . LYS A 1 300 ? 9.625 10.398 -0.116 1 87.38 300 LYS A C 1
ATOM 2283 O O . LYS A 1 300 ? 8.68 9.953 0.535 1 87.38 300 LYS A O 1
ATOM 2288 N N . VAL A 1 301 ? 10.031 11.672 -0.003 1 90.12 301 VAL A N 1
ATOM 2289 C CA . VAL A 1 301 ? 9.328 12.727 0.716 1 90.12 301 VAL A CA 1
ATOM 2290 C C . VAL A 1 301 ? 8.43 13.5 -0.249 1 90.12 301 VAL A C 1
ATOM 2292 O O . VAL A 1 301 ? 8.852 13.859 -1.351 1 90.12 301 VAL A O 1
ATOM 2295 N N . SER A 1 302 ? 7.184 13.695 0.133 1 91.06 302 SER A N 1
ATOM 2296 C CA . SER A 1 302 ? 6.234 14.375 -0.747 1 91.06 302 SER A CA 1
ATOM 2297 C C . SER A 1 302 ? 6.516 15.867 -0.817 1 91.06 302 SER A C 1
ATOM 2299 O O . SER A 1 302 ? 6.398 16.484 -1.883 1 91.06 302 SER A O 1
ATOM 2301 N N . ALA A 1 303 ? 6.758 16.484 0.312 1 89.5 303 ALA A N 1
ATOM 2302 C CA . ALA A 1 303 ? 7.109 17.891 0.406 1 89.5 303 ALA A CA 1
ATOM 2303 C C . ALA A 1 303 ? 7.941 18.172 1.657 1 89.5 303 ALA A C 1
ATOM 2305 O O . ALA A 1 303 ? 7.824 17.453 2.656 1 89.5 303 ALA A O 1
ATOM 2306 N N . GLN A 1 304 ? 8.789 19.062 1.584 1 87.75 304 GLN A N 1
ATOM 2307 C CA . GLN A 1 304 ? 9.625 19.375 2.74 1 87.75 304 GLN A CA 1
ATOM 2308 C C . GLN A 1 304 ? 10.016 20.859 2.748 1 87.75 304 GLN A C 1
ATOM 2310 O O . GLN A 1 304 ? 9.984 21.516 1.71 1 87.75 304 GLN A O 1
ATOM 2315 N N . ASP A 1 305 ? 10.07 21.281 3.955 1 76.81 305 ASP A N 1
ATOM 2316 C CA . ASP A 1 305 ? 10.586 22.641 4.125 1 76.81 305 ASP A CA 1
ATOM 2317 C C . ASP A 1 305 ? 12.094 22.672 3.926 1 76.81 305 ASP A C 1
ATOM 2319 O O . ASP A 1 305 ? 12.859 22.469 4.871 1 76.81 305 ASP A O 1
ATOM 2323 N N . GLU A 1 306 ? 12.578 22.125 2.836 1 60.03 306 GLU A N 1
ATOM 2324 C CA . GLU A 1 306 ? 14.016 22.234 2.613 1 60.03 306 GLU A CA 1
ATOM 2325 C C . GLU A 1 306 ? 14.469 23.688 2.611 1 60.03 306 GLU A C 1
ATOM 2327 O O . GLU A 1 306 ? 13.891 24.516 1.921 1 60.03 306 GLU A O 1
ATOM 2332 N N . GLN A 1 307 ? 14.562 24.203 3.771 1 47.12 307 GLN A N 1
ATOM 2333 C CA . GLN A 1 307 ? 15.266 25.453 3.533 1 47.12 307 GLN A CA 1
ATOM 2334 C C . GLN A 1 307 ? 16.125 25.375 2.277 1 47.12 307 GLN A C 1
ATOM 2336 O O . GLN A 1 307 ? 16.953 24.469 2.141 1 47.12 307 GLN A O 1
ATOM 2341 N N . GLU A 1 308 ? 15.398 25.297 1.224 1 41.97 308 GLU A N 1
ATOM 2342 C CA . GLU A 1 308 ? 16.375 25.469 0.161 1 41.97 308 GLU A CA 1
ATOM 2343 C C . GLU A 1 308 ? 17.688 26.031 0.71 1 41.97 308 GLU A C 1
ATOM 2345 O O . GLU A 1 308 ? 17.828 27.25 0.89 1 41.97 308 GLU A O 1
ATOM 2350 N N . LEU A 1 309 ? 18.016 25.625 1.869 1 36.91 309 LEU A N 1
ATOM 2351 C CA . LEU A 1 309 ? 19.422 26.016 1.979 1 36.91 309 LEU A CA 1
ATOM 2352 C C . LEU A 1 309 ? 20.188 25.688 0.695 1 36.91 309 LEU A C 1
ATOM 2354 O O . LEU A 1 309 ? 20.484 24.531 0.426 1 36.91 309 LEU A O 1
ATOM 2358 N N . GLN A 1 310 ? 19.594 25.875 -0.408 1 37.09 310 GLN A N 1
ATOM 2359 C CA . GLN A 1 310 ? 20.781 25.922 -1.248 1 37.09 310 GLN A CA 1
ATOM 2360 C C . GLN A 1 310 ? 22.031 26.125 -0.408 1 37.09 310 GLN A C 1
ATOM 2362 O O . GLN A 1 310 ? 22.094 27.047 0.412 1 37.09 310 GLN A O 1
ATOM 2367 N N . ASP A 1 311 ? 22.469 25.094 0.209 1 35.44 311 ASP A N 1
ATOM 2368 C CA . ASP A 1 311 ? 23.828 25.188 0.736 1 35.44 311 ASP A CA 1
ATOM 2369 C C . ASP A 1 311 ? 24.531 26.453 0.239 1 35.44 311 ASP A C 1
ATOM 2371 O O . ASP A 1 311 ? 25.203 26.438 -0.795 1 35.44 311 ASP A O 1
ATOM 2375 N N . LEU A 1 312 ? 23.844 27.422 0.173 1 43.53 312 LEU A N 1
ATOM 2376 C CA . LEU A 1 312 ? 24.562 28.688 0.023 1 43.53 312 LEU A CA 1
ATOM 2377 C C . LEU A 1 312 ? 25.656 28.812 1.068 1 43.53 312 LEU A C 1
ATOM 2379 O O . LEU A 1 312 ? 26.125 29.922 1.344 1 43.53 312 LEU A O 1
ATOM 2383 N N . GLY A 1 313 ? 25.641 28 1.839 1 42.31 313 GLY A N 1
ATOM 2384 C CA . GLY A 1 313 ? 26.641 27.859 2.898 1 42.31 313 GLY A CA 1
ATOM 2385 C C . GLY A 1 313 ? 28 28.375 2.502 1 42.31 313 GLY A C 1
ATOM 2386 O O . GLY A 1 313 ? 28.688 29.016 3.303 1 42.31 313 GLY A O 1
ATOM 2387 N N . ASP A 1 314 ? 28.312 27.906 1.325 1 54.66 314 ASP A N 1
ATOM 2388 C CA . ASP A 1 314 ? 29.672 28.344 1.016 1 54.66 314 ASP A CA 1
ATOM 2389 C C . ASP A 1 314 ? 29.672 29.781 0.491 1 54.66 314 ASP A C 1
ATOM 2391 O O . ASP A 1 314 ? 30.672 30.25 -0.038 1 54.66 314 ASP A O 1
ATOM 2395 N N . LEU A 1 315 ? 28.484 30.359 0.647 1 67 315 LEU A N 1
ATOM 2396 C CA . LEU A 1 315 ? 28.516 31.719 0.119 1 67 315 LEU A CA 1
ATOM 2397 C C . LEU A 1 315 ? 29.047 32.688 1.162 1 67 315 LEU A C 1
ATOM 2399 O O . LEU A 1 315 ? 28.672 32.625 2.334 1 67 315 LEU A O 1
ATOM 2403 N N . ASP A 1 316 ? 30.016 33.281 0.922 1 76.88 316 ASP A N 1
ATOM 2404 C CA . ASP A 1 316 ? 30.531 34.375 1.74 1 76.88 316 ASP A CA 1
ATOM 2405 C C . ASP A 1 316 ? 29.703 35.656 1.559 1 76.88 316 ASP A C 1
ATOM 2407 O O . ASP A 1 316 ? 29.812 36.344 0.531 1 76.88 316 ASP A O 1
ATOM 2411 N N . PHE A 1 317 ? 28.781 35.969 2.52 1 82.5 317 PHE A N 1
ATOM 2412 C CA . PHE A 1 317 ? 27.875 37.125 2.414 1 82.5 317 PHE A CA 1
ATOM 2413 C C . PHE A 1 317 ? 28.625 38.438 2.639 1 82.5 317 PHE A C 1
ATOM 2415 O O . PHE A 1 317 ? 28.047 39.5 2.49 1 82.5 317 PHE A O 1
ATOM 2422 N N . GLN A 1 318 ? 29.906 38.281 2.85 1 77.88 318 GLN A N 1
ATOM 2423 C CA . GLN A 1 318 ? 30.797 39.406 2.984 1 77.88 318 GLN A CA 1
ATOM 2424 C C . GLN A 1 318 ? 30.156 40.5 3.828 1 77.88 318 GLN A C 1
ATOM 2426 O O . GLN A 1 318 ? 30.172 41.688 3.449 1 77.88 318 GLN A O 1
ATOM 2431 N N . GLY A 1 319 ? 29.453 40.156 4.898 1 81 319 GLY A N 1
ATOM 2432 C CA . GLY A 1 319 ? 28.875 41.125 5.836 1 81 319 GLY A CA 1
ATOM 2433 C C . GLY A 1 319 ? 27.469 41.531 5.477 1 81 319 GLY A C 1
ATOM 2434 O O . GLY A 1 319 ? 26.797 42.219 6.246 1 81 319 GLY A O 1
ATOM 2435 N N . SER A 1 320 ? 26.969 41.156 4.363 1 85.69 320 SER A N 1
ATOM 2436 C CA . SER A 1 320 ? 25.594 41.438 3.963 1 85.69 320 SER A CA 1
ATOM 2437 C C . SER A 1 320 ? 24.641 40.344 4.418 1 85.69 320 SER A C 1
ATOM 2439 O O . SER A 1 320 ? 25.062 39.219 4.641 1 85.69 320 SER A O 1
ATOM 2441 N N . MET A 1 321 ? 23.344 40.719 4.602 1 88.94 321 MET A N 1
ATOM 2442 C CA . MET A 1 321 ? 22.375 39.719 5.012 1 88.94 321 MET A CA 1
ATOM 2443 C C . MET A 1 321 ? 21.875 38.906 3.812 1 88.94 321 MET A C 1
ATOM 2445 O O . MET A 1 321 ? 21.172 37.906 3.975 1 88.94 321 MET A O 1
ATOM 2449 N N . TRP A 1 322 ? 22.172 39.406 2.592 1 90.06 322 TRP A N 1
ATOM 2450 C CA . TRP A 1 322 ? 21.719 38.656 1.408 1 90.06 322 TRP A CA 1
ATOM 2451 C C . TRP A 1 322 ? 22.688 38.844 0.248 1 90.06 322 TRP A C 1
ATOM 2453 O O . TRP A 1 322 ? 23.609 39.688 0.322 1 90.06 322 TRP A O 1
ATOM 2463 N N . GLN A 1 323 ? 22.641 37.906 -0.719 1 89.38 323 GLN A N 1
ATOM 2464 C CA . GLN A 1 323 ? 23.453 37.938 -1.936 1 89.38 323 GLN A CA 1
ATOM 2465 C C . GLN A 1 323 ? 22.641 37.438 -3.137 1 89.38 323 GLN A C 1
ATOM 2467 O O . GLN A 1 323 ? 21.891 36.469 -3.035 1 89.38 323 GLN A O 1
ATOM 2472 N N . VAL A 1 324 ? 22.781 38.219 -4.168 1 89.94 324 VAL A N 1
ATOM 2473 C CA . VAL A 1 324 ? 22.141 37.75 -5.398 1 89.94 324 VAL A CA 1
ATOM 2474 C C . VAL A 1 324 ? 22.906 36.562 -5.973 1 89.94 324 VAL A C 1
ATOM 2476 O O . VAL A 1 324 ? 24.109 36.688 -6.262 1 89.94 324 VAL A O 1
ATOM 2479 N N . VAL A 1 325 ? 22.234 35.531 -6.086 1 85.94 325 VAL A N 1
ATOM 2480 C CA . VAL A 1 325 ? 22.922 34.312 -6.527 1 85.94 325 VAL A CA 1
ATOM 2481 C C . VAL A 1 325 ? 22.578 34.031 -7.988 1 85.94 325 VAL A C 1
ATOM 2483 O O . VAL A 1 325 ? 23.328 33.312 -8.68 1 85.94 325 VAL A O 1
ATOM 2486 N N . GLU A 1 326 ? 21.516 34.438 -8.406 1 85.5 326 GLU A N 1
ATOM 2487 C CA . GLU A 1 326 ? 21.094 34.281 -9.789 1 85.5 326 GLU A CA 1
ATOM 2488 C C . GLU A 1 326 ? 20.266 35.469 -10.266 1 85.5 326 GLU A C 1
ATOM 2490 O O . GLU A 1 326 ? 19.438 36 -9.508 1 85.5 326 GLU A O 1
ATOM 2495 N N . GLY A 1 327 ? 20.422 35.75 -11.539 1 89 327 GLY A N 1
ATOM 2496 C CA . GLY A 1 327 ? 19.578 36.75 -12.156 1 89 327 GLY A CA 1
ATOM 2497 C C . GLY A 1 327 ? 20.219 38.125 -12.172 1 89 327 GLY A C 1
ATOM 2498 O O . GLY A 1 327 ? 21.422 38.281 -11.953 1 89 327 GLY A O 1
ATOM 2499 N N . LYS A 1 328 ? 19.453 39.156 -12.516 1 93.31 328 LYS A N 1
ATOM 2500 C CA . LYS A 1 328 ? 19.969 40.469 -12.789 1 93.31 328 LYS A CA 1
ATOM 2501 C C . LYS A 1 328 ? 19.688 41.438 -11.625 1 93.31 328 LYS A C 1
ATOM 2503 O O . LYS A 1 328 ? 19.844 42.656 -11.758 1 93.31 328 LYS A O 1
ATOM 2508 N N . CYS A 1 329 ? 19.188 40.844 -10.57 1 94.88 329 CYS A N 1
ATOM 2509 C CA . CYS A 1 329 ? 19.062 41.688 -9.391 1 94.88 329 CYS A CA 1
ATOM 2510 C C . CYS A 1 329 ? 20.422 42.188 -8.922 1 94.88 329 CYS A C 1
ATOM 2512 O O . CYS A 1 329 ? 21.438 41.531 -9.211 1 94.88 329 CYS A O 1
ATOM 2514 N N . THR A 1 330 ? 20.391 43.375 -8.273 1 95.12 330 THR A N 1
ATOM 2515 C CA . THR A 1 330 ? 21.656 43.906 -7.84 1 95.12 330 THR A CA 1
ATOM 2516 C C . THR A 1 330 ? 21.578 44.406 -6.395 1 95.12 330 THR A C 1
ATOM 2518 O O . THR A 1 330 ? 20.484 44.5 -5.828 1 95.12 330 THR A O 1
ATOM 2521 N N . LEU A 1 331 ? 22.734 44.562 -5.844 1 94.25 331 LEU A N 1
ATOM 2522 C CA . LEU A 1 331 ? 22.875 45.188 -4.531 1 94.25 331 LEU A CA 1
ATOM 2523 C C . LEU A 1 331 ? 23.516 46.562 -4.648 1 94.25 331 LEU A C 1
ATOM 2525 O O . LEU A 1 331 ? 24.484 46.719 -5.391 1 94.25 331 LEU A O 1
ATOM 2529 N N . ASP A 1 332 ? 22.969 47.5 -3.93 1 93.31 332 ASP A N 1
ATOM 2530 C CA . ASP A 1 332 ? 23.578 48.812 -3.992 1 93.31 332 ASP A CA 1
ATOM 2531 C C . ASP A 1 332 ? 24.516 49.062 -2.811 1 93.31 332 ASP A C 1
ATOM 2533 O O . ASP A 1 332 ? 24.781 48.125 -2.033 1 93.31 332 ASP A O 1
ATOM 2537 N N . ALA A 1 333 ? 25.094 50.281 -2.703 1 91.44 333 ALA A N 1
ATOM 2538 C CA . ALA A 1 333 ? 26.109 50.594 -1.718 1 91.44 333 ALA A CA 1
ATOM 2539 C C . ALA A 1 333 ? 25.562 50.5 -0.298 1 91.44 333 ALA A C 1
ATOM 2541 O O . ALA A 1 333 ? 26.312 50.312 0.655 1 91.44 333 ALA A O 1
ATOM 2542 N N . GLU A 1 334 ? 24.281 50.656 -0.16 1 92.88 334 GLU A N 1
ATOM 2543 C CA . GLU A 1 334 ? 23.641 50.594 1.153 1 92.88 334 GLU A CA 1
ATOM 2544 C C . GLU A 1 334 ? 23.203 49.156 1.479 1 92.88 334 GLU A C 1
ATOM 2546 O O . GLU A 1 334 ? 22.469 48.938 2.449 1 92.88 334 GLU A O 1
ATOM 2551 N N . ASN A 1 335 ? 23.625 48.188 0.625 1 93.38 335 ASN A N 1
ATOM 2552 C CA . ASN A 1 335 ? 23.281 46.781 0.763 1 93.38 335 ASN A CA 1
ATOM 2553 C C . ASN A 1 335 ? 21.781 46.531 0.56 1 93.38 335 ASN A C 1
ATOM 2555 O O . ASN A 1 335 ? 21.203 45.625 1.167 1 93.38 335 ASN A O 1
ATOM 2559 N N . CYS A 1 336 ? 21.156 47.438 -0.103 1 96.12 336 CYS A N 1
ATOM 2560 C CA . CYS A 1 336 ? 19.781 47.188 -0.525 1 96.12 336 CYS A CA 1
ATOM 2561 C C . CYS A 1 336 ? 19.75 46.312 -1.775 1 96.12 336 CYS A C 1
ATOM 2563 O O . CYS A 1 336 ? 20.578 46.469 -2.668 1 96.12 336 CYS A O 1
ATOM 2565 N N . ILE A 1 337 ? 18.812 45.469 -1.861 1 95.12 337 ILE A N 1
ATOM 2566 C CA . ILE A 1 337 ? 18.625 44.688 -3.076 1 95.12 337 ILE A CA 1
ATOM 2567 C C . ILE A 1 337 ? 17.656 45.375 -4.016 1 95.12 337 ILE A C 1
ATOM 2569 O O . ILE A 1 337 ? 16.656 45.969 -3.57 1 95.12 337 ILE A O 1
ATOM 2573 N N . LEU A 1 338 ? 18.016 45.344 -5.293 1 96.56 338 LEU A N 1
ATOM 2574 C CA . LEU A 1 338 ? 17.25 46.031 -6.316 1 96.56 338 LEU A CA 1
ATOM 2575 C C . LEU A 1 338 ? 16.734 45.062 -7.371 1 96.56 338 LEU A C 1
ATOM 2577 O O . LEU A 1 338 ? 17.438 44.125 -7.742 1 96.56 338 LEU A O 1
ATOM 2581 N N . SER A 1 339 ? 15.562 45.344 -7.828 1 96.5 339 SER A N 1
ATOM 2582 C CA . SER A 1 339 ? 15.102 44.625 -9.016 1 96.5 339 SER A CA 1
ATOM 2583 C C . SER A 1 339 ? 16 44.906 -10.219 1 96.5 339 SER A C 1
ATOM 2585 O O . SER A 1 339 ? 16.75 45.875 -10.219 1 96.5 339 SER A O 1
ATOM 2587 N N . PRO A 1 340 ? 15.82 44.094 -11.195 1 95.94 340 PRO A N 1
ATOM 2588 C CA . PRO A 1 340 ? 16.641 44.375 -12.383 1 95.94 340 PRO A CA 1
ATOM 2589 C C . PRO A 1 340 ? 16.406 45.75 -12.969 1 95.94 340 PRO A C 1
ATOM 2591 O O . PRO A 1 340 ? 15.258 46.156 -13.164 1 95.94 340 PRO A O 1
ATOM 2594 N N . ASN A 1 341 ? 17.516 46.562 -13.211 1 95.06 341 ASN A N 1
ATOM 2595 C CA . ASN A 1 341 ? 17.516 47.844 -13.906 1 95.06 341 ASN A CA 1
ATOM 2596 C C . ASN A 1 341 ? 16.984 48.969 -13.016 1 95.06 341 ASN A C 1
ATOM 2598 O O . ASN A 1 341 ? 16.812 50.094 -13.469 1 95.06 341 ASN A O 1
ATOM 2602 N N . PHE A 1 342 ? 16.703 48.656 -11.828 1 95.31 342 PHE A N 1
ATOM 2603 C CA . PHE A 1 342 ? 16.203 49.688 -10.953 1 95.31 342 PHE A CA 1
ATOM 2604 C C . PHE A 1 342 ? 17.156 50.875 -10.914 1 95.31 342 PHE A C 1
ATOM 2606 O O . PHE A 1 342 ? 18.375 50.688 -10.805 1 95.31 342 PHE A O 1
ATOM 2613 N N . PRO A 1 343 ? 16.656 52.156 -10.992 1 94.25 343 PRO A N 1
ATOM 2614 C CA . PRO A 1 343 ? 15.266 52.594 -10.828 1 94.25 343 PRO A CA 1
ATOM 2615 C C . PRO A 1 343 ? 14.484 52.594 -12.141 1 94.25 343 PRO A C 1
ATOM 2617 O O . PRO A 1 343 ? 13.359 53.094 -12.188 1 94.25 343 PRO A O 1
ATOM 2620 N N . GLU A 1 344 ? 15.133 52.125 -13.148 1 95.31 344 GLU A N 1
ATOM 2621 C CA . GLU A 1 344 ? 14.367 51.906 -14.375 1 95.31 344 GLU A CA 1
ATOM 2622 C C . GLU A 1 344 ? 13.484 50.656 -14.281 1 95.31 344 GLU A C 1
ATOM 2624 O O . GLU A 1 344 ? 13.625 49.875 -13.352 1 95.31 344 GLU A O 1
ATOM 2629 N N . GLU A 1 345 ? 12.578 50.469 -15.305 1 95.56 345 GLU A N 1
ATOM 2630 C CA . GLU A 1 345 ? 11.672 49.344 -15.344 1 95.56 345 GLU A CA 1
ATOM 2631 C C . GLU A 1 345 ? 12.445 48.031 -15.453 1 95.56 345 GLU A C 1
ATOM 2633 O O . GLU A 1 345 ? 13.453 47.938 -16.156 1 95.56 345 GLU A O 1
ATOM 2638 N N . TYR A 1 346 ? 12.047 47.031 -14.625 1 95.88 346 TYR A N 1
ATOM 2639 C CA . TYR A 1 346 ? 12.617 45.688 -14.82 1 95.88 346 TYR A CA 1
ATOM 2640 C C . TYR A 1 346 ? 12.172 45.094 -16.156 1 95.88 346 TYR A C 1
ATOM 2642 O O . TYR A 1 346 ? 11.258 45.625 -16.797 1 95.88 346 TYR A O 1
ATOM 2650 N N . GLY A 1 347 ? 12.828 44.031 -16.578 1 92.81 347 GLY A N 1
ATOM 2651 C CA . GLY A 1 347 ? 12.5 43.406 -17.844 1 92.81 347 GLY A CA 1
ATOM 2652 C C . GLY A 1 347 ? 11.438 42.312 -17.734 1 92.81 347 GLY A C 1
ATOM 2653 O O . GLY A 1 347 ? 11 42 -16.625 1 92.81 347 GLY A O 1
ATOM 2654 N N . THR A 1 348 ? 10.898 41.875 -18.922 1 86 348 THR A N 1
ATOM 2655 C CA . THR A 1 348 ? 9.969 40.75 -18.969 1 86 348 THR A CA 1
ATOM 2656 C C . THR A 1 348 ? 10.727 39.406 -18.891 1 86 348 THR A C 1
ATOM 2658 O O . THR A 1 348 ? 11.891 39.344 -19.281 1 86 348 THR A O 1
ATOM 2661 N N . SER A 1 349 ? 10.102 38.438 -18.312 1 84.12 349 SER A N 1
ATOM 2662 C CA . SER A 1 349 ? 10.617 37.094 -18.203 1 84.12 349 SER A CA 1
ATOM 2663 C C . SER A 1 349 ? 11.953 37.062 -17.469 1 84.12 349 SER A C 1
ATOM 2665 O O . SER A 1 349 ? 12.906 36.406 -17.922 1 84.12 349 SER A O 1
ATOM 2667 N N . GLU A 1 350 ? 12.062 37.875 -16.469 1 87.69 350 GLU A N 1
ATOM 2668 C CA . GLU A 1 350 ? 13.273 37.906 -15.672 1 87.69 350 GLU A CA 1
ATOM 2669 C C . GLU A 1 350 ? 13.078 37.219 -14.336 1 87.69 350 GLU A C 1
ATOM 2671 O O . GLU A 1 350 ? 11.969 37.188 -13.789 1 87.69 350 GLU A O 1
ATOM 2676 N N . THR A 1 351 ? 14.109 36.531 -13.867 1 87.88 351 THR A N 1
ATOM 2677 C CA . THR A 1 351 ? 14.094 35.875 -12.562 1 87.88 351 THR A CA 1
ATOM 2678 C C . THR A 1 351 ? 15.352 36.25 -11.773 1 87.88 351 THR A C 1
ATOM 2680 O O . THR A 1 351 ? 16.406 36.531 -12.352 1 87.88 351 THR A O 1
ATOM 2683 N N . CYS A 1 352 ? 15.219 36.469 -10.5 1 90.62 352 CYS A N 1
ATOM 2684 C CA . CYS A 1 352 ? 16.359 36.594 -9.586 1 90.62 352 CYS A CA 1
ATOM 2685 C C . CYS A 1 352 ? 16.219 35.625 -8.406 1 90.62 352 CYS A C 1
ATOM 2687 O O . CYS A 1 352 ? 15.102 35.375 -7.941 1 90.62 352 CYS A O 1
ATOM 2689 N N . LYS A 1 353 ? 17.281 35.094 -8.055 1 85.12 353 LYS A N 1
ATOM 2690 C CA . LYS A 1 353 ? 17.375 34.344 -6.805 1 85.12 353 LYS A CA 1
ATOM 2691 C C . LYS A 1 353 ? 18.344 35 -5.832 1 85.12 353 LYS A C 1
ATOM 2693 O O . LYS A 1 353 ? 19.484 35.312 -6.188 1 85.12 353 LYS A O 1
ATOM 2698 N N . ILE A 1 354 ? 17.875 35.344 -4.73 1 87.69 354 ILE A N 1
ATOM 2699 C CA . ILE A 1 354 ? 18.641 36.031 -3.695 1 87.69 354 ILE A CA 1
ATOM 2700 C C . ILE A 1 354 ? 18.781 35.125 -2.475 1 87.69 354 ILE A C 1
ATOM 2702 O O . ILE A 1 354 ? 17.797 34.688 -1.886 1 87.69 354 ILE A O 1
ATOM 2706 N N . ALA A 1 355 ? 20 34.781 -2.221 1 85.56 355 ALA A N 1
ATOM 2707 C CA . ALA A 1 355 ? 20.281 34.031 -1 1 85.56 355 ALA A CA 1
ATOM 2708 C C . ALA A 1 355 ? 20.234 34.938 0.226 1 85.56 355 ALA A C 1
ATOM 2710 O O . ALA A 1 355 ? 20.625 36.094 0.156 1 85.56 355 ALA A O 1
ATOM 2711 N N . VAL A 1 356 ? 19.703 34.438 1.264 1 84.06 356 VAL A N 1
ATOM 2712 C CA . VAL A 1 356 ? 19.594 35.188 2.498 1 84.06 356 VAL A CA 1
ATOM 2713 C C . VAL A 1 356 ? 20.359 34.469 3.613 1 84.06 356 VAL A C 1
ATOM 2715 O O . VAL A 1 356 ? 20.266 33.25 3.762 1 84.06 356 VAL A O 1
ATOM 2718 N N . ASN A 1 357 ? 21.234 35.219 4.23 1 81 357 ASN A N 1
ATOM 2719 C CA . ASN A 1 357 ? 21.781 34.781 5.5 1 81 357 ASN A CA 1
ATOM 2720 C C . ASN A 1 357 ? 20.781 34.906 6.637 1 81 357 ASN A C 1
ATOM 2722 O O . ASN A 1 357 ? 20.672 35.969 7.246 1 81 357 ASN A O 1
ATOM 2726 N N . THR A 1 358 ? 20.078 33.906 6.906 1 77.56 358 THR A N 1
ATOM 2727 C CA . THR A 1 358 ? 18.938 33.969 7.805 1 77.56 358 THR A CA 1
ATOM 2728 C C . THR A 1 358 ? 19.391 34.312 9.227 1 77.56 358 THR A C 1
ATOM 2730 O O . THR A 1 358 ? 18.641 34.906 10 1 77.56 358 THR A O 1
ATOM 2733 N N . SER A 1 359 ? 20.578 33.906 9.594 1 75.69 359 SER A N 1
ATOM 2734 C CA . SER A 1 359 ? 21.094 34.188 10.938 1 75.69 359 SER A CA 1
ATOM 2735 C C . SER A 1 359 ? 21.359 35.688 11.133 1 75.69 359 SER A C 1
ATOM 2737 O O . SER A 1 359 ? 21.297 36.188 12.258 1 75.69 359 SER A O 1
ATOM 2739 N N . ALA A 1 360 ? 21.672 36.406 10.055 1 82.19 360 ALA A N 1
ATOM 2740 C CA . ALA A 1 360 ? 22 37.812 10.117 1 82.19 360 ALA A CA 1
ATOM 2741 C C . ALA A 1 360 ? 20.859 38.688 9.57 1 82.19 360 ALA A C 1
ATOM 2743 O O . ALA A 1 360 ? 21 39.906 9.422 1 82.19 360 ALA A O 1
ATOM 2744 N N . ALA A 1 361 ? 19.734 38.031 9.344 1 85.38 361 ALA A N 1
ATOM 2745 C CA . ALA A 1 361 ? 18.656 38.719 8.664 1 85.38 361 ALA A CA 1
ATOM 2746 C C . ALA A 1 361 ? 17.984 39.719 9.586 1 85.38 361 ALA A C 1
ATOM 2748 O O . ALA A 1 361 ? 17.797 39.469 10.781 1 85.38 361 ALA A O 1
ATOM 2749 N N . VAL A 1 362 ? 17.75 40.938 9.117 1 91.69 362 VAL A N 1
ATOM 2750 C CA . VAL A 1 362 ? 17.031 42 9.836 1 91.69 362 VAL A CA 1
ATOM 2751 C C . VAL A 1 362 ? 15.758 42.375 9.078 1 91.69 362 VAL A C 1
ATOM 2753 O O . VAL A 1 362 ? 15.586 41.969 7.918 1 91.69 362 VAL A O 1
ATOM 2756 N N . PRO A 1 363 ? 14.828 43 9.711 1 93.12 363 PRO A N 1
ATOM 2757 C CA . PRO A 1 363 ? 13.602 43.406 9.008 1 93.12 363 PRO A CA 1
ATOM 2758 C C . PRO A 1 363 ? 13.883 44.188 7.734 1 93.12 363 PRO A C 1
ATOM 2760 O O . PRO A 1 363 ? 14.805 45.031 7.707 1 93.12 363 PRO A O 1
ATOM 2763 N N . ILE A 1 364 ? 13.031 44.031 6.77 1 93.81 364 ILE A N 1
ATOM 2764 C CA . ILE A 1 364 ? 13.172 44.719 5.48 1 93.81 364 ILE A CA 1
ATOM 2765 C C . ILE A 1 364 ? 12.453 46.062 5.516 1 93.81 364 ILE A C 1
ATOM 2767 O O . ILE A 1 364 ? 11.344 46.156 6.043 1 93.81 364 ILE A O 1
ATOM 2771 N N . GLN A 1 365 ? 13.141 47.062 5.113 1 95.25 365 GLN A N 1
ATOM 2772 C CA . GLN A 1 365 ? 12.516 48.344 4.77 1 95.25 365 GLN A CA 1
ATOM 2773 C C . GLN A 1 365 ? 12.25 48.438 3.27 1 95.25 365 GLN A C 1
ATOM 2775 O O . GLN A 1 365 ? 13.18 48.344 2.465 1 95.25 365 GLN A O 1
ATOM 2780 N N . VAL A 1 366 ? 11.008 48.594 2.961 1 95.31 366 VAL A N 1
ATOM 2781 C CA . VAL A 1 366 ? 10.648 48.719 1.552 1 95.31 366 VAL A CA 1
ATOM 2782 C C . VAL A 1 366 ? 10.742 50.188 1.12 1 95.31 366 VAL A C 1
ATOM 2784 O O . VAL A 1 366 ? 9.891 51 1.476 1 95.31 366 VAL A O 1
ATOM 2787 N N . ALA A 1 367 ? 11.719 50.5 0.424 1 94.31 367 ALA A N 1
ATOM 2788 C CA . ALA A 1 367 ? 11.891 51.875 -0.06 1 94.31 367 ALA A CA 1
ATOM 2789 C C . ALA A 1 367 ? 11 52.125 -1.266 1 94.31 367 ALA A C 1
ATOM 2791 O O . ALA A 1 367 ? 10.438 53.219 -1.395 1 94.31 367 ALA A O 1
ATOM 2792 N N . ASN A 1 368 ? 10.945 51.281 -2.158 1 94.81 368 ASN A N 1
ATOM 2793 C CA . ASN A 1 368 ? 10.133 51.312 -3.367 1 94.81 368 ASN A CA 1
ATOM 2794 C C . ASN A 1 368 ? 9.586 49.906 -3.715 1 94.81 368 ASN A C 1
ATOM 2796 O O . ASN A 1 368 ? 10.281 48.906 -3.545 1 94.81 368 ASN A O 1
ATOM 2800 N N . PHE A 1 369 ? 8.375 49.906 -4.129 1 96.25 369 PHE A N 1
ATOM 2801 C CA . PHE A 1 369 ? 7.812 48.656 -4.582 1 96.25 369 PHE A CA 1
ATOM 2802 C C . PHE A 1 369 ? 6.707 48.875 -5.602 1 96.25 369 PHE A C 1
ATOM 2804 O O . PHE A 1 369 ? 5.656 49.438 -5.27 1 96.25 369 PHE A O 1
ATOM 2811 N N . SER A 1 370 ? 6.957 48.531 -6.777 1 95.81 370 SER A N 1
ATOM 2812 C CA . SER A 1 370 ? 6 48.656 -7.875 1 95.81 370 SER A CA 1
ATOM 2813 C C . SER A 1 370 ? 6.18 47.531 -8.875 1 95.81 370 SER A C 1
ATOM 2815 O O . SER A 1 370 ? 7.199 47.438 -9.57 1 95.81 370 SER A O 1
ATOM 2817 N N . THR A 1 371 ? 5.332 46.625 -8.883 1 92.81 371 THR A N 1
ATOM 2818 C CA . THR A 1 371 ? 5.352 45.5 -9.812 1 92.81 371 THR A CA 1
ATOM 2819 C C . THR A 1 371 ? 3.982 45.312 -10.461 1 92.81 371 THR A C 1
ATOM 2821 O O . THR A 1 371 ? 3.004 45.938 -10.055 1 92.81 371 THR A O 1
ATOM 2824 N N . GLU A 1 372 ? 3.953 44.5 -11.578 1 84.56 372 GLU A N 1
ATOM 2825 C CA . GLU A 1 372 ? 2.654 44.125 -12.133 1 84.56 372 GLU A CA 1
ATOM 2826 C C . GLU A 1 372 ? 1.861 43.281 -11.164 1 84.56 372 GLU A C 1
ATOM 2828 O O . GLU A 1 372 ? 2.271 42.156 -10.844 1 84.56 372 GLU A O 1
ATOM 2833 N N . LEU A 1 373 ? 0.744 43.75 -10.781 1 80.06 373 LEU A N 1
ATOM 2834 C CA . LEU A 1 373 ? -0.07 43.094 -9.773 1 80.06 373 LEU A CA 1
ATOM 2835 C C . LEU A 1 373 ? -0.423 41.656 -10.219 1 80.06 373 LEU A C 1
ATOM 2837 O O . LEU A 1 373 ? -0.901 41.469 -11.336 1 80.06 373 LEU A O 1
ATOM 2841 N N . ARG A 1 374 ? -0.072 40.719 -9.438 1 66.69 374 ARG A N 1
ATOM 2842 C CA . ARG A 1 374 ? -0.464 39.344 -9.555 1 66.69 374 ARG A CA 1
ATOM 2843 C C . ARG A 1 374 ? 0.453 38.594 -10.516 1 66.69 374 ARG A C 1
ATOM 2845 O O . ARG A 1 374 ? 0.595 37.375 -10.422 1 66.69 374 ARG A O 1
ATOM 2852 N N . PHE A 1 375 ? 1.14 39.281 -11.375 1 72.31 375 PHE A N 1
ATOM 2853 C CA . PHE A 1 375 ? 1.852 38.594 -12.445 1 72.31 375 PHE A CA 1
ATOM 2854 C C . PHE A 1 375 ? 3.357 38.656 -12.211 1 72.31 375 PHE A C 1
ATOM 2856 O O . PHE A 1 375 ? 4.074 37.719 -12.547 1 72.31 375 PHE A O 1
ATOM 2863 N N . ASP A 1 376 ? 3.807 39.812 -11.812 1 81.75 376 ASP A N 1
ATOM 2864 C CA . ASP A 1 376 ? 5.191 39.938 -11.375 1 81.75 376 ASP A CA 1
ATOM 2865 C C . ASP A 1 376 ? 5.285 39.938 -9.852 1 81.75 376 ASP A C 1
ATOM 2867 O O . ASP A 1 376 ? 4.555 40.688 -9.188 1 81.75 376 ASP A O 1
ATOM 2871 N N . SER A 1 377 ? 6.109 38.938 -9.273 1 86.62 377 SER A N 1
ATOM 2872 C CA . SER A 1 377 ? 6.023 38.812 -7.82 1 86.62 377 SER A CA 1
ATOM 2873 C C . SER A 1 377 ? 7.395 38.531 -7.207 1 86.62 377 SER A C 1
ATOM 2875 O O . SER A 1 377 ? 8.273 37.969 -7.863 1 86.62 377 SER A O 1
ATOM 2877 N N . LEU A 1 378 ? 7.578 39.156 -6.094 1 88.88 378 LEU A N 1
ATOM 2878 C CA . LEU A 1 378 ? 8.656 38.812 -5.176 1 88.88 378 LEU A CA 1
ATOM 2879 C C . LEU A 1 378 ? 8.203 37.75 -4.18 1 88.88 378 LEU A C 1
ATOM 2881 O O . LEU A 1 378 ? 7.211 37.969 -3.473 1 88.88 378 LEU A O 1
ATOM 2885 N N . MET A 1 379 ? 8.805 36.688 -4.391 1 81.94 379 MET A N 1
ATOM 2886 C CA . MET A 1 379 ? 8.508 35.625 -3.428 1 81.94 379 MET A CA 1
ATOM 2887 C C . MET A 1 379 ? 9.406 35.75 -2.197 1 81.94 379 MET A C 1
ATOM 2889 O O . MET A 1 379 ? 10.633 35.75 -2.312 1 81.94 379 MET A O 1
ATOM 2893 N N . PHE A 1 380 ? 8.797 36.062 -1.107 1 73 380 PHE A N 1
ATOM 2894 C CA . PHE A 1 380 ? 9.422 36.25 0.199 1 73 380 PHE A CA 1
ATOM 2895 C C . PHE A 1 380 ? 8.797 35.312 1.228 1 73 380 PHE A C 1
ATOM 2897 O O . PHE A 1 380 ? 7.617 35.438 1.552 1 73 380 PHE A O 1
ATOM 2904 N N . ASP A 1 381 ? 9.68 34.406 1.662 1 69.38 381 ASP A N 1
ATOM 2905 C CA . ASP A 1 381 ? 9.234 33.469 2.691 1 69.38 381 ASP A CA 1
ATOM 2906 C C . ASP A 1 381 ? 7.891 32.844 2.318 1 69.38 381 ASP A C 1
ATOM 2908 O O . ASP A 1 381 ? 6.953 32.844 3.119 1 69.38 381 ASP A O 1
ATOM 2912 N N . CYS A 1 382 ? 7.832 32.406 1.002 1 67.31 382 CYS A N 1
ATOM 2913 C CA . CYS A 1 382 ? 6.695 31.703 0.437 1 67.31 382 CYS A CA 1
ATOM 2914 C C . CYS A 1 382 ? 5.496 32.625 0.268 1 67.31 382 CYS A C 1
ATOM 2916 O O . CYS A 1 382 ? 4.355 32.156 0.181 1 67.31 382 CYS A O 1
ATOM 2918 N N . LYS A 1 383 ? 5.695 33.781 0.489 1 71.38 383 LYS A N 1
ATOM 2919 C CA . LYS A 1 383 ? 4.668 34.781 0.186 1 71.38 383 LYS A CA 1
ATOM 2920 C C . LYS A 1 383 ? 5.016 35.562 -1.075 1 71.38 383 LYS A C 1
ATOM 2922 O O . LYS A 1 383 ? 6.184 35.875 -1.312 1 71.38 383 LYS A O 1
ATOM 2927 N N . TYR A 1 384 ? 3.992 35.719 -1.842 1 74.19 384 TYR A N 1
ATOM 2928 C CA . TYR A 1 384 ? 4.188 36.5 -3.055 1 74.19 384 TYR A CA 1
ATOM 2929 C C . TYR A 1 384 ? 3.801 37.969 -2.826 1 74.19 384 TYR A C 1
ATOM 2931 O O . TYR A 1 384 ? 2.744 38.25 -2.26 1 74.19 384 TYR A O 1
ATOM 2939 N N . PHE A 1 385 ? 4.668 38.781 -3.047 1 87.12 385 PHE A N 1
ATOM 2940 C CA . PHE A 1 385 ? 4.41 40.188 -3.006 1 87.12 385 PHE A CA 1
ATOM 2941 C C . PHE A 1 385 ? 4.395 40.781 -4.414 1 87.12 385 PHE A C 1
ATOM 2943 O O . PHE A 1 385 ? 5.32 40.562 -5.195 1 87.12 385 PHE A O 1
ATOM 2950 N N . SER A 1 386 ? 3.297 41.344 -4.766 1 85.5 386 SER A N 1
ATOM 2951 C CA . SER A 1 386 ? 3.113 42 -6.059 1 85.5 386 SER A CA 1
ATOM 2952 C C . SER A 1 386 ? 2.32 43.312 -5.914 1 85.5 386 SER A C 1
ATOM 2954 O O . SER A 1 386 ? 1.777 43.594 -4.844 1 85.5 386 SER A O 1
ATOM 2956 N N . GLY A 1 387 ? 2.332 44.062 -6.961 1 89.44 387 GLY A N 1
ATOM 2957 C CA . GLY A 1 387 ? 1.657 45.344 -6.91 1 89.44 387 GLY A CA 1
ATOM 2958 C C . GLY A 1 387 ? 2.496 46.438 -6.27 1 89.44 387 GLY A C 1
ATOM 2959 O O . GLY A 1 387 ? 3.65 46.656 -6.652 1 89.44 387 GLY A O 1
ATOM 2960 N N . ASP A 1 388 ? 1.805 47.156 -5.238 1 92.06 388 ASP A N 1
ATOM 2961 C CA . ASP A 1 388 ? 2.469 48.312 -4.645 1 92.06 388 ASP A CA 1
ATOM 2962 C C . ASP A 1 388 ? 2.846 48.062 -3.189 1 92.06 388 ASP A C 1
ATOM 2964 O O . ASP A 1 388 ? 3.357 48.938 -2.5 1 92.06 388 ASP A O 1
ATOM 2968 N N . ARG A 1 389 ? 2.664 46.844 -2.758 1 88.69 389 ARG A N 1
ATOM 2969 C CA . ARG A 1 389 ? 2.969 46.5 -1.373 1 88.69 389 ARG A CA 1
ATOM 2970 C C . ARG A 1 389 ? 4.055 45.438 -1.3 1 88.69 389 ARG A C 1
ATOM 2972 O O . ARG A 1 389 ? 3.873 44.312 -1.794 1 88.69 389 ARG A O 1
ATOM 2979 N N . GLY A 1 390 ? 5.113 45.844 -0.767 1 91.12 390 GLY A N 1
ATOM 2980 C CA . GLY A 1 390 ? 6.227 44.906 -0.589 1 91.12 390 GLY A CA 1
ATOM 2981 C C . GLY A 1 390 ? 6.32 44.344 0.817 1 91.12 390 GLY A C 1
ATOM 2982 O O . GLY A 1 390 ? 5.418 44.562 1.632 1 91.12 390 GLY A O 1
ATOM 2983 N N . PRO A 1 391 ? 7.359 43.594 1.041 1 90.62 391 PRO A N 1
ATOM 2984 C CA . PRO A 1 391 ? 7.504 42.875 2.316 1 90.62 391 PRO A CA 1
ATOM 2985 C C . PRO A 1 391 ? 8.07 43.781 3.422 1 90.62 391 PRO A C 1
ATOM 2987 O O . PRO A 1 391 ? 9.109 43.469 4.008 1 90.62 391 PRO A O 1
ATOM 2990 N N . GLU A 1 392 ? 7.332 44.844 3.721 1 92.5 392 GLU A N 1
ATOM 2991 C CA . GLU A 1 392 ? 7.777 45.812 4.719 1 92.5 392 GLU A CA 1
ATOM 2992 C C . GLU A 1 392 ? 7.824 45.188 6.109 1 92.5 392 GLU A C 1
ATOM 2994 O O . GLU A 1 392 ? 6.848 44.594 6.559 1 92.5 392 GLU A O 1
ATOM 2999 N N . GLY A 1 393 ? 8.953 45.312 6.711 1 90.62 393 GLY A N 1
ATOM 3000 C CA . GLY A 1 393 ? 9.086 44.906 8.102 1 90.62 393 GLY A CA 1
ATOM 3001 C C . GLY A 1 393 ? 9.289 43.438 8.289 1 90.62 393 GLY A C 1
ATOM 3002 O O . GLY A 1 393 ? 9.453 42.938 9.414 1 90.62 393 GLY A O 1
ATOM 3003 N N . LEU A 1 394 ? 9.336 42.75 7.293 1 87 394 LEU A N 1
ATOM 3004 C CA . LEU A 1 394 ? 9.461 41.281 7.391 1 87 394 LEU A CA 1
ATOM 3005 C C . LEU A 1 394 ? 10.922 40.875 7.445 1 87 394 LEU A C 1
ATOM 3007 O O . LEU A 1 394 ? 11.773 41.469 6.809 1 87 394 LEU A O 1
ATOM 3011 N N . VAL A 1 395 ? 11.227 39.875 8.234 1 85.69 395 VAL A N 1
ATOM 3012 C CA . VAL A 1 395 ? 12.555 39.281 8.297 1 85.69 395 VAL A CA 1
ATOM 3013 C C . VAL A 1 395 ? 12.609 38.031 7.41 1 85.69 395 VAL A C 1
ATOM 3015 O O . VAL A 1 395 ? 11.828 37.094 7.605 1 85.69 395 VAL A O 1
ATOM 3018 N N . PRO A 1 396 ? 13.453 38.125 6.371 1 82.19 396 PRO A N 1
ATOM 3019 C CA . PRO A 1 396 ? 13.508 36.969 5.484 1 82.19 396 PRO A CA 1
ATOM 3020 C C . PRO A 1 396 ? 13.969 35.688 6.199 1 82.19 396 PRO A C 1
ATOM 3022 O O . PRO A 1 396 ? 14.922 35.719 6.984 1 82.19 396 PRO A O 1
ATOM 3025 N N . GLN A 1 397 ? 13.289 34.688 5.926 1 72.06 397 GLN A N 1
ATOM 3026 C CA . GLN A 1 397 ? 13.609 33.406 6.539 1 72.06 397 GLN A CA 1
ATOM 3027 C C . GLN A 1 397 ? 14.164 32.438 5.508 1 72.06 397 GLN A C 1
ATOM 3029 O O . GLN A 1 397 ? 14.406 31.25 5.824 1 72.06 397 GLN A O 1
ATOM 3034 N N . GLY A 1 398 ? 14.32 32.844 4.336 1 72.25 398 GLY A N 1
ATOM 3035 C CA . GLY A 1 398 ? 14.836 32.062 3.234 1 72.25 398 GLY A CA 1
ATOM 3036 C C . GLY A 1 398 ? 15.117 32.875 1.986 1 72.25 398 GLY A C 1
ATOM 3037 O O . GLY A 1 398 ? 15.094 34.094 2.023 1 72.25 398 GLY A O 1
ATOM 3038 N N . ALA A 1 399 ? 15.453 32.156 0.995 1 76.06 399 ALA A N 1
ATOM 3039 C CA . ALA A 1 399 ? 15.805 32.812 -0.263 1 76.06 399 ALA A CA 1
ATOM 3040 C C . ALA A 1 399 ? 14.633 33.594 -0.813 1 76.06 399 ALA A C 1
ATOM 3042 O O . ALA A 1 399 ? 13.477 33.312 -0.528 1 76.06 399 ALA A O 1
ATOM 3043 N N . ILE A 1 400 ? 14.969 34.656 -1.372 1 83.94 400 ILE A N 1
ATOM 3044 C CA . ILE A 1 400 ? 14.008 35.531 -2.029 1 83.94 400 ILE A CA 1
ATOM 3045 C C . ILE A 1 400 ? 14.062 35.312 -3.541 1 83.94 400 ILE A C 1
ATOM 3047 O O . ILE A 1 400 ? 15.141 35.156 -4.113 1 83.94 400 ILE A O 1
ATOM 3051 N N . ALA A 1 401 ? 12.945 35.156 -4.055 1 84.62 401 ALA A N 1
ATOM 3052 C CA . ALA A 1 401 ? 12.898 34.969 -5.504 1 84.62 401 ALA A CA 1
ATOM 3053 C C . ALA A 1 401 ? 12.055 36.062 -6.168 1 84.62 401 ALA A C 1
ATOM 3055 O O . ALA A 1 401 ? 11.023 36.469 -5.633 1 84.62 401 ALA A O 1
ATOM 3056 N N . TRP A 1 402 ? 12.594 36.594 -7.277 1 89.94 402 TRP A N 1
ATOM 3057 C CA . TRP A 1 402 ? 11.883 37.531 -8.125 1 89.94 402 TRP A CA 1
ATOM 3058 C C . TRP A 1 402 ? 11.578 36.906 -9.492 1 89.94 402 TRP A C 1
ATOM 3060 O O . TRP A 1 402 ? 12.414 36.188 -10.055 1 89.94 402 TRP A O 1
ATOM 3070 N N . SER A 1 403 ? 10.359 37.125 -9.875 1 87.19 403 SER A N 1
ATOM 3071 C CA . SER A 1 403 ? 10 36.688 -11.219 1 87.19 403 SER A CA 1
ATOM 3072 C C . SER A 1 403 ? 9.047 37.688 -11.875 1 87.19 403 SER A C 1
ATOM 3074 O O . SER A 1 403 ? 8.148 38.219 -11.219 1 87.19 403 SER A O 1
ATOM 3076 N N . SER A 1 404 ? 9.297 38.031 -13.156 1 87.06 404 SER A N 1
ATOM 3077 C CA . SER A 1 404 ? 8.375 38.781 -14 1 87.06 404 SER A CA 1
ATOM 3078 C C . SER A 1 404 ? 7.895 37.938 -15.18 1 87.06 404 SER A C 1
ATOM 3080 O O . SER A 1 404 ? 8.609 37.062 -15.641 1 87.06 404 SER A O 1
ATOM 3082 N N . ASP A 1 405 ? 6.688 38.219 -15.586 1 76.69 405 ASP A N 1
ATOM 3083 C CA . ASP A 1 405 ? 6.16 37.438 -16.719 1 76.69 405 ASP A CA 1
ATOM 3084 C C . ASP A 1 405 ? 6.516 38.094 -18.031 1 76.69 405 ASP A C 1
ATOM 3086 O O . ASP A 1 405 ? 7.469 38.875 -18.109 1 76.69 405 ASP A O 1
ATOM 3090 N N . GLU A 1 406 ? 5.84 37.75 -19.109 1 76.62 406 GLU A N 1
ATOM 3091 C CA . GLU A 1 406 ? 6.219 38.188 -20.438 1 76.62 406 GLU A CA 1
ATOM 3092 C C . GLU A 1 406 ? 5.484 39.438 -20.844 1 76.62 406 GLU A C 1
ATOM 3094 O O . GLU A 1 406 ? 5.465 39.812 -22.016 1 76.62 406 GLU A O 1
ATOM 3099 N N . SER A 1 407 ? 4.871 40.156 -20.016 1 78 407 SER A N 1
ATOM 3100 C CA . SER A 1 407 ? 3.984 41.219 -20.453 1 78 407 SER A CA 1
ATOM 3101 C C . SER A 1 407 ? 4.375 42.562 -19.812 1 78 407 SER A C 1
ATOM 3103 O O . SER A 1 407 ? 5.41 43.125 -20.156 1 78 407 SER A O 1
ATOM 3105 N N . VAL A 1 408 ? 3.381 43.062 -18.891 1 82.5 408 VAL A N 1
ATOM 3106 C CA . VAL A 1 408 ? 3.461 44.406 -18.281 1 82.5 408 VAL A CA 1
ATOM 3107 C C . VAL A 1 408 ? 4.59 44.438 -17.266 1 82.5 408 VAL A C 1
ATOM 3109 O O . VAL A 1 408 ? 4.805 43.469 -16.531 1 82.5 408 VAL A O 1
ATOM 3112 N N . VAL A 1 409 ? 5.398 45.562 -17.391 1 90.81 409 VAL A N 1
ATOM 3113 C CA . VAL A 1 409 ? 6.465 45.75 -16.406 1 90.81 409 VAL A CA 1
ATOM 3114 C C . VAL A 1 409 ? 6.199 47.031 -15.617 1 90.81 409 VAL A C 1
ATOM 3116 O O . VAL A 1 409 ? 5.336 47.844 -15.984 1 90.81 409 VAL A O 1
ATOM 3119 N N . SER A 1 410 ? 6.789 47.156 -14.477 1 93.88 410 SER A N 1
ATOM 3120 C CA . SER A 1 410 ? 6.707 48.344 -13.625 1 93.88 410 SER A CA 1
ATOM 3121 C C . SER A 1 410 ? 8.094 48.812 -13.195 1 93.88 410 SER A C 1
ATOM 3123 O O . SER A 1 410 ? 9.109 48.312 -13.719 1 93.88 410 SER A O 1
ATOM 3125 N N . SER A 1 411 ? 8.117 49.781 -12.328 1 95 411 SER A N 1
ATOM 3126 C CA . SER A 1 411 ? 9.367 50.469 -11.969 1 95 411 SER A CA 1
ATOM 3127 C C . SER A 1 411 ? 10.211 49.594 -11.047 1 95 411 SER A C 1
ATOM 3129 O O . SER A 1 411 ? 11.383 49.906 -10.805 1 95 411 SER A O 1
ATOM 3131 N N . GLY A 1 412 ? 9.711 48.5 -10.562 1 96.38 412 GLY A N 1
ATOM 3132 C CA . GLY A 1 412 ? 10.5 47.562 -9.781 1 96.38 412 GLY A CA 1
ATOM 3133 C C . GLY A 1 412 ? 10.5 47.875 -8.297 1 96.38 412 GLY A C 1
ATOM 3134 O O . GLY A 1 412 ? 9.508 48.375 -7.758 1 96.38 412 GLY A O 1
ATOM 3135 N N . TRP A 1 413 ? 11.562 47.375 -7.617 1 96.31 413 TRP A N 1
ATOM 3136 C CA . TRP A 1 413 ? 11.555 47.469 -6.16 1 96.31 413 TRP A CA 1
ATOM 3137 C C . TRP A 1 413 ? 12.969 47.594 -5.609 1 96.31 413 TRP A C 1
ATOM 3139 O O . TRP A 1 413 ? 13.938 47.219 -6.285 1 96.31 413 TRP A O 1
ATOM 3149 N N . ARG A 1 414 ? 13.047 48.25 -4.5 1 97 414 ARG A N 1
ATOM 3150 C CA . ARG A 1 414 ? 14.242 48.438 -3.686 1 97 414 ARG A CA 1
ATOM 3151 C C . ARG A 1 414 ? 13.961 48.094 -2.225 1 97 414 ARG A C 1
ATOM 3153 O O . ARG A 1 414 ? 13.094 48.719 -1.598 1 97 414 ARG A O 1
ATOM 3160 N N . LEU A 1 415 ? 14.672 47.062 -1.768 1 95.88 415 LEU A N 1
ATOM 3161 C CA . LEU A 1 415 ? 14.516 46.562 -0.399 1 95.88 415 LEU A CA 1
ATOM 3162 C C . LEU A 1 415 ? 15.797 46.781 0.396 1 95.88 415 LEU A C 1
ATOM 3164 O O . LEU A 1 415 ? 16.875 46.375 -0.052 1 95.88 415 LEU A O 1
ATOM 3168 N N . CYS A 1 416 ? 15.633 47.344 1.579 1 95.62 416 CYS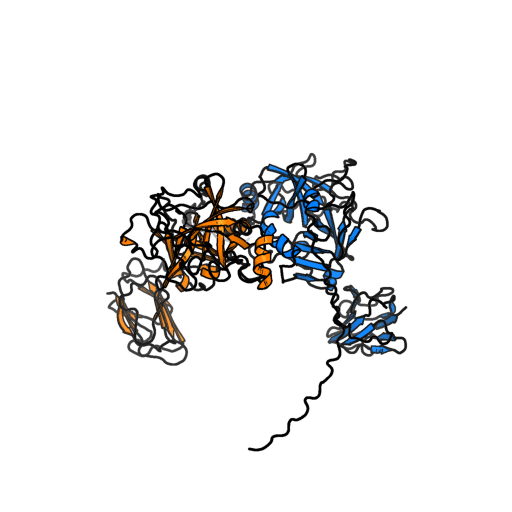 A N 1
ATOM 3169 C CA . CYS A 1 416 ? 16.812 47.625 2.377 1 95.62 416 CYS A CA 1
ATOM 3170 C C . CYS A 1 416 ? 16.734 46.969 3.744 1 95.62 416 CYS A C 1
ATOM 3172 O O . CYS A 1 416 ? 15.641 46.781 4.281 1 95.62 416 CYS A O 1
ATOM 3174 N N . PRO A 1 417 ? 17.969 46.5 4.227 1 93.44 417 PRO A N 1
ATOM 3175 C CA . PRO A 1 417 ? 17.984 46.094 5.629 1 93.44 417 PRO A CA 1
ATOM 3176 C C . PRO A 1 417 ? 17.656 47.25 6.586 1 93.44 417 PRO A C 1
ATOM 3178 O O . PRO A 1 417 ? 18.094 48.375 6.367 1 93.44 417 PRO A O 1
ATOM 3181 N N . SER A 1 418 ? 16.797 46.938 7.605 1 85.88 418 SER A N 1
ATOM 3182 C CA . SER A 1 418 ? 16.469 47.969 8.57 1 85.88 418 SER A CA 1
ATOM 3183 C C . SER A 1 418 ? 17.656 48.312 9.469 1 85.88 418 SER A C 1
ATOM 3185 O O . SER A 1 418 ? 18.5 47.469 9.719 1 85.88 418 SER A O 1
ATOM 3187 N N . MET B 1 1 ? -60.594 31.5 -41.969 1 22.36 1 MET B N 1
ATOM 3188 C CA . MET B 1 1 ? -61.25 30.359 -41.312 1 22.36 1 MET B CA 1
ATOM 3189 C C . MET B 1 1 ? -60.656 29.047 -41.781 1 22.36 1 MET B C 1
ATOM 3191 O O . MET B 1 1 ? -61.281 27.984 -41.625 1 22.36 1 MET B O 1
ATOM 3195 N N . LEU B 1 2 ? -59.531 29.141 -42.344 1 26.03 2 LEU B N 1
ATOM 3196 C CA . LEU B 1 2 ? -58.938 28.078 -43.156 1 26.03 2 LEU B CA 1
ATOM 3197 C C . LEU B 1 2 ? -58.75 26.797 -42.312 1 26.03 2 LEU B C 1
ATOM 3199 O O . LEU B 1 2 ? -58.344 26.859 -41.156 1 26.03 2 LEU B O 1
ATOM 3203 N N . ARG B 1 3 ? -59.406 25.719 -42.781 1 23.81 3 ARG B N 1
ATOM 3204 C CA . ARG B 1 3 ? -59.781 24.406 -42.281 1 23.81 3 ARG B CA 1
ATOM 3205 C C . ARG B 1 3 ? -58.562 23.562 -41.969 1 23.81 3 ARG B C 1
ATOM 3207 O O . ARG B 1 3 ? -57.875 23.078 -42.875 1 23.81 3 ARG B O 1
ATOM 3214 N N . LEU B 1 4 ? -57.656 23.938 -41.094 1 26.31 4 LEU B N 1
ATOM 3215 C CA . LEU B 1 4 ? -56.312 23.344 -40.969 1 26.31 4 LEU B CA 1
ATOM 3216 C C . LEU B 1 4 ? -56.406 21.859 -40.625 1 26.31 4 LEU B C 1
ATOM 3218 O O . LEU B 1 4 ? -57.031 21.5 -39.625 1 26.31 4 LEU B O 1
ATOM 3222 N N . GLN B 1 5 ? -56.312 21.047 -41.625 1 25.56 5 GLN B N 1
ATOM 3223 C CA . GLN B 1 5 ? -56.469 19.594 -41.656 1 25.56 5 GLN B CA 1
ATOM 3224 C C . GLN B 1 5 ? -55.656 18.906 -40.594 1 25.56 5 GLN B C 1
ATOM 3226 O O . GLN B 1 5 ? -54.5 19.297 -40.312 1 25.56 5 GLN B O 1
ATOM 3231 N N . PHE B 1 6 ? -56.25 18.125 -39.688 1 25.69 6 PHE B N 1
ATOM 3232 C CA . PHE B 1 6 ? -55.969 17.484 -38.406 1 25.69 6 PHE B CA 1
ATOM 3233 C C . PHE B 1 6 ? -55.094 16.266 -38.594 1 25.69 6 PHE B C 1
ATOM 3235 O O . PHE B 1 6 ? -55.531 15.242 -39.125 1 25.69 6 PHE B O 1
ATOM 3242 N N . LEU B 1 7 ? -53.844 16.453 -39.156 1 27.95 7 LEU B N 1
ATOM 3243 C CA . LEU B 1 7 ? -53.125 15.266 -39.594 1 27.95 7 LEU B CA 1
ATOM 3244 C C . LEU B 1 7 ? -53.062 14.242 -38.469 1 27.95 7 LEU B C 1
ATOM 3246 O O . LEU B 1 7 ? -52.812 14.594 -37.312 1 27.95 7 LEU B O 1
ATOM 3250 N N . ALA B 1 8 ? -53.594 13.07 -38.656 1 28.08 8 ALA B N 1
ATOM 3251 C CA . ALA B 1 8 ? -53.844 11.914 -37.781 1 28.08 8 ALA B CA 1
ATOM 3252 C C . ALA B 1 8 ? -52.531 11.367 -37.25 1 28.08 8 ALA B C 1
ATOM 3254 O O . ALA B 1 8 ? -51.594 11.109 -38 1 28.08 8 ALA B O 1
ATOM 3255 N N . PRO B 1 9 ? -52.125 11.523 -35.938 1 29.72 9 PRO B N 1
ATOM 3256 C CA . PRO B 1 9 ? -50.812 11.195 -35.406 1 29.72 9 PRO B CA 1
ATOM 3257 C C . PRO B 1 9 ? -50.5 9.703 -35.469 1 29.72 9 PRO B C 1
ATOM 3259 O O . PRO B 1 9 ? -51.344 8.883 -35.125 1 29.72 9 PRO B O 1
ATOM 3262 N N . LEU B 1 10 ? -49.781 9.227 -36.469 1 26.44 10 LEU B N 1
ATOM 3263 C CA . LEU B 1 10 ? -49.438 7.82 -36.656 1 26.44 10 LEU B CA 1
ATOM 3264 C C . LEU B 1 10 ? -48.875 7.215 -35.375 1 26.44 10 LEU B C 1
ATOM 3266 O O . LEU B 1 10 ? -47.938 7.758 -34.812 1 26.44 10 LEU B O 1
ATOM 3270 N N . LEU B 1 11 ? -49.594 6.348 -34.688 1 25.97 11 LEU B N 1
ATOM 3271 C CA . LEU B 1 11 ? -49.375 5.621 -33.438 1 25.97 11 LEU B CA 1
ATOM 3272 C C . LEU B 1 11 ? -48.219 4.637 -33.594 1 25.97 11 LEU B C 1
ATOM 3274 O O . LEU B 1 11 ? -48.344 3.664 -34.344 1 25.97 11 LEU B O 1
ATOM 3278 N N . LEU B 1 12 ? -47 5.062 -33.844 1 25.36 12 LEU B N 1
ATOM 3279 C CA . LEU B 1 12 ? -45.969 4.07 -34.062 1 25.36 12 LEU B CA 1
ATOM 3280 C C . LEU B 1 12 ? -45.906 3.082 -32.906 1 25.36 12 LEU B C 1
ATOM 3282 O O . LEU B 1 12 ? -45.781 3.484 -31.75 1 25.36 12 LEU B O 1
ATOM 3286 N N . ALA B 1 13 ? -46.406 1.865 -33.062 1 25.31 13 ALA B N 1
ATOM 3287 C CA . ALA B 1 13 ? -46.406 0.729 -32.125 1 25.31 13 ALA B CA 1
ATOM 3288 C C . ALA B 1 13 ? -44.969 0.378 -31.688 1 25.31 13 ALA B C 1
ATOM 3290 O O . ALA B 1 13 ? -44.125 0.039 -32.5 1 25.31 13 ALA B O 1
ATOM 3291 N N . ALA B 1 14 ? -44.469 0.944 -30.688 1 24.97 14 ALA B N 1
ATOM 3292 C CA . ALA B 1 14 ? -43.094 0.717 -30.203 1 24.97 14 ALA B CA 1
ATOM 3293 C C . ALA B 1 14 ? -42.844 -0.764 -29.922 1 24.97 14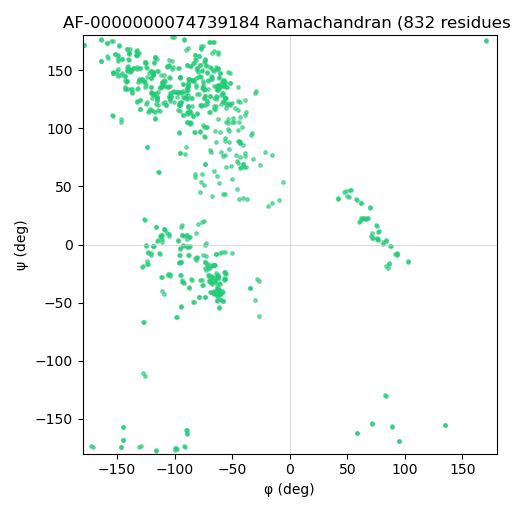 ALA B C 1
ATOM 3295 O O . ALA B 1 14 ? -43.562 -1.387 -29.156 1 24.97 14 ALA B O 1
ATOM 3296 N N . ALA B 1 15 ? -42.344 -1.513 -30.875 1 24.95 15 ALA B N 1
ATOM 3297 C CA . ALA B 1 15 ? -42 -2.922 -30.719 1 24.95 15 ALA B CA 1
ATOM 3298 C C . ALA B 1 15 ? -41.25 -3.156 -29.406 1 24.95 15 ALA B C 1
ATOM 3300 O O . ALA B 1 15 ? -40.406 -2.338 -29.016 1 24.95 15 ALA B O 1
ATOM 3301 N N . ALA B 1 16 ? -41.719 -4.023 -28.531 1 26.83 16 ALA B N 1
ATOM 3302 C CA . ALA B 1 16 ? -41.281 -4.438 -27.188 1 26.83 16 ALA B CA 1
ATOM 3303 C C . ALA B 1 16 ? -39.844 -4.988 -27.219 1 26.83 16 ALA B C 1
ATOM 3305 O O . ALA B 1 16 ? -39.562 -5.957 -27.922 1 26.83 16 ALA B O 1
ATOM 3306 N N . GLU B 1 17 ? -38.844 -4.191 -27.312 1 28.34 17 GLU B N 1
ATOM 3307 C CA . GLU B 1 17 ? -37.531 -4.762 -27.438 1 28.34 17 GLU B CA 1
ATOM 3308 C C . GLU B 1 17 ? -37.312 -5.871 -26.406 1 28.34 17 GLU B C 1
ATOM 3310 O O . GLU B 1 17 ? -37.719 -5.75 -25.25 1 28.34 17 GLU B O 1
ATOM 3315 N N . PRO B 1 18 ? -37.094 -7.113 -26.812 1 25.36 18 PRO B N 1
ATOM 3316 C CA . PRO B 1 18 ? -36.906 -8.195 -25.828 1 25.36 18 PRO B CA 1
ATOM 3317 C C . PRO B 1 18 ? -35.906 -7.84 -24.75 1 25.36 18 PRO B C 1
ATOM 3319 O O . PRO B 1 18 ? -34.906 -7.148 -25.016 1 25.36 18 PRO B O 1
ATOM 3322 N N . SER B 1 19 ? -36.406 -7.535 -23.531 1 24.98 19 SER B N 1
ATOM 3323 C CA . SER B 1 19 ? -35.625 -7.242 -22.312 1 24.98 19 SER B CA 1
ATOM 3324 C C . SER B 1 19 ? -34.594 -8.32 -22.047 1 24.98 19 SER B C 1
ATOM 3326 O O . SER B 1 19 ? -34.938 -9.469 -21.766 1 24.98 19 SER B O 1
ATOM 3328 N N . LEU B 1 20 ? -33.594 -8.414 -22.922 1 24.39 20 LEU B N 1
ATOM 3329 C CA . LEU B 1 20 ? -32.594 -9.406 -22.562 1 24.39 20 LEU B CA 1
ATOM 3330 C C . LEU B 1 20 ? -32.188 -9.281 -21.094 1 24.39 20 LEU B C 1
ATOM 3332 O O . LEU B 1 20 ? -31.609 -8.273 -20.703 1 24.39 20 LEU B O 1
ATOM 3336 N N . ARG B 1 21 ? -33.031 -9.766 -20.25 1 27.08 21 ARG B N 1
ATOM 3337 C CA . ARG B 1 21 ? -32.719 -9.953 -18.844 1 27.08 21 ARG B CA 1
ATOM 3338 C C . ARG B 1 21 ? -31.344 -10.617 -18.688 1 27.08 21 ARG B C 1
ATOM 3340 O O . ARG B 1 21 ? -31.172 -11.781 -19.047 1 27.08 21 ARG B O 1
ATOM 3347 N N . GLY B 1 22 ? -30.375 -9.852 -18.969 1 25.81 22 GLY B N 1
ATOM 3348 C CA . GLY B 1 22 ? -29.047 -10.398 -18.703 1 25.81 22 GLY B CA 1
ATOM 3349 C C . GLY B 1 22 ? -28.953 -11.078 -17.359 1 25.81 22 GLY B C 1
ATOM 3350 O O . GLY B 1 22 ? -29.406 -10.539 -16.344 1 25.81 22 GLY B O 1
ATOM 3351 N N . ALA B 1 23 ? -29.047 -12.344 -17.297 1 24.58 23 ALA B N 1
ATOM 3352 C CA . ALA B 1 23 ? -28.859 -13.133 -16.078 1 24.58 23 ALA B CA 1
ATOM 3353 C C . ALA B 1 23 ? -27.656 -12.641 -15.281 1 24.58 23 ALA B C 1
ATOM 3355 O O . ALA B 1 23 ? -26.531 -12.617 -15.781 1 24.58 23 ALA B O 1
ATOM 3356 N N . LYS B 1 24 ? -27.984 -11.719 -14.492 1 28.95 24 LYS B N 1
ATOM 3357 C CA . LYS B 1 24 ? -27.031 -11.391 -13.438 1 28.95 24 LYS B CA 1
ATOM 3358 C C . LYS B 1 24 ? -26.375 -12.641 -12.867 1 28.95 24 LYS B C 1
ATOM 3360 O O . LYS B 1 24 ? -27.047 -13.477 -12.258 1 28.95 24 LYS B O 1
ATOM 3365 N N . VAL B 1 25 ? -25.422 -13.141 -13.586 1 26.03 25 VAL B N 1
ATOM 3366 C CA . VAL B 1 25 ? -24.656 -14.164 -12.891 1 26.03 25 VAL B CA 1
ATOM 3367 C C . VAL B 1 25 ? -24.344 -13.695 -11.469 1 26.03 25 VAL B C 1
ATOM 3369 O O . VAL B 1 25 ? -23.719 -12.656 -11.281 1 26.03 25 VAL B O 1
ATOM 3372 N N . ASP B 1 26 ? -25.156 -13.961 -10.594 1 26.38 26 ASP B N 1
ATOM 3373 C CA . ASP B 1 26 ? -25.031 -13.867 -9.141 1 26.38 26 ASP B CA 1
ATOM 3374 C C . ASP B 1 26 ? -23.656 -14.344 -8.672 1 26.38 26 ASP B C 1
ATOM 3376 O O . ASP B 1 26 ? -23.484 -15.523 -8.367 1 26.38 26 ASP B O 1
ATOM 3380 N N . TRP B 1 27 ? -22.688 -13.992 -9.406 1 26.95 27 TRP B N 1
ATOM 3381 C CA . TRP B 1 27 ? -21.438 -14.273 -8.711 1 26.95 27 TRP B CA 1
ATOM 3382 C C . TRP B 1 27 ? -21.391 -13.578 -7.355 1 26.95 27 TRP B C 1
ATOM 3384 O O . TRP B 1 27 ? -21.109 -12.383 -7.273 1 26.95 27 TRP B O 1
ATOM 3394 N N . GLU B 1 28 ? -22.484 -13.641 -6.66 1 29.33 28 GLU B N 1
ATOM 3395 C CA . GLU B 1 28 ? -22.234 -13.273 -5.27 1 29.33 28 GLU B CA 1
ATOM 3396 C C . GLU B 1 28 ? -20.953 -13.914 -4.746 1 29.33 28 GLU B C 1
ATOM 3398 O O . GLU B 1 28 ? -20.812 -15.141 -4.789 1 29.33 28 GLU B O 1
ATOM 3403 N N . PRO B 1 29 ? -19.906 -13.336 -4.906 1 30.28 29 PRO B N 1
ATOM 3404 C CA . PRO B 1 29 ? -18.844 -14.008 -4.164 1 30.28 29 PRO B CA 1
ATOM 3405 C C . PRO B 1 29 ? -19.297 -14.531 -2.807 1 30.28 29 PRO B C 1
ATOM 3407 O O . PRO B 1 29 ? -19.672 -13.742 -1.93 1 30.28 29 PRO B O 1
ATOM 3410 N N . ARG B 1 30 ? -20.141 -15.469 -2.805 1 28.19 30 ARG B N 1
ATOM 3411 C CA . ARG B 1 30 ? -20.391 -16.141 -1.532 1 28.19 30 ARG B CA 1
ATOM 3412 C C . ARG B 1 30 ? -19.094 -16.359 -0.77 1 28.19 30 ARG B C 1
ATOM 3414 O O . ARG B 1 30 ? -18.281 -17.219 -1.137 1 28.19 30 ARG B O 1
ATOM 3421 N N . LEU B 1 31 ? -18.484 -15.359 -0.295 1 32.66 31 LEU B N 1
ATOM 3422 C CA . LEU B 1 31 ? -17.562 -15.648 0.804 1 32.66 31 LEU B CA 1
ATOM 3423 C C . LEU B 1 31 ? -18.188 -16.641 1.779 1 32.66 31 LEU B C 1
ATOM 3425 O O . LEU B 1 31 ? -19.234 -16.375 2.371 1 32.66 31 LEU B O 1
ATOM 3429 N N . CYS B 1 32 ? -18.422 -17.781 1.464 1 30.44 32 CYS B N 1
ATOM 3430 C CA . CYS B 1 32 ? -18.891 -18.766 2.434 1 30.44 32 CYS B CA 1
ATOM 3431 C C . CYS B 1 32 ? -18.281 -18.5 3.811 1 30.44 32 CYS B C 1
ATOM 3433 O O . CYS B 1 32 ? -17.062 -18.547 3.977 1 30.44 32 CYS B O 1
ATOM 3435 N N . PRO B 1 33 ? -18.922 -17.797 4.648 1 37.31 33 PRO B N 1
ATOM 3436 C CA . PRO B 1 33 ? -18.516 -17.719 6.051 1 37.31 33 PRO B CA 1
ATOM 3437 C C . PRO B 1 33 ? -17.766 -18.969 6.52 1 37.31 33 PRO B C 1
ATOM 3439 O O . PRO B 1 33 ? -16.859 -18.875 7.352 1 37.31 33 PRO B O 1
ATOM 3442 N N . ASP B 1 34 ? -18.141 -20.078 5.918 1 39.84 34 ASP B N 1
ATOM 3443 C CA . ASP B 1 34 ? -17.719 -21.406 6.359 1 39.84 34 ASP B CA 1
ATOM 3444 C C . ASP B 1 34 ? -16.297 -21.703 5.914 1 39.84 34 ASP B C 1
ATOM 3446 O O . ASP B 1 34 ? -15.594 -22.5 6.543 1 39.84 34 ASP B O 1
ATOM 3450 N N . LEU B 1 35 ? -15.898 -21.188 4.852 1 43.38 35 LEU B N 1
ATOM 3451 C CA . LEU B 1 35 ? -14.547 -21.516 4.43 1 43.38 35 LEU B CA 1
ATOM 3452 C C . LEU B 1 35 ? -13.508 -20.906 5.371 1 43.38 35 LEU B C 1
ATOM 3454 O O . LEU B 1 35 ? -12.445 -21.5 5.594 1 43.38 35 LEU B O 1
ATOM 3458 N N . LYS B 1 36 ? -13.906 -19.75 5.887 1 51.75 36 LYS B N 1
ATOM 3459 C CA . LYS B 1 36 ? -13.031 -19.141 6.891 1 51.75 36 LYS B CA 1
ATOM 3460 C C . LYS B 1 36 ? -12.906 -20.047 8.117 1 51.75 36 LYS B C 1
ATOM 3462 O O . LYS B 1 36 ? -11.852 -20.078 8.758 1 51.75 36 LYS B O 1
ATOM 3467 N N . GLU B 1 37 ? -13.938 -20.812 8.281 1 51.88 37 GLU B N 1
ATOM 3468 C CA . GLU B 1 37 ? -13.883 -21.719 9.43 1 51.88 37 GLU B CA 1
ATOM 3469 C C . GLU B 1 37 ? -13.047 -22.953 9.109 1 51.88 37 GLU B C 1
ATOM 3471 O O . GLU B 1 37 ? -12.602 -23.656 10.016 1 51.88 37 GLU B O 1
ATOM 3476 N N . GLN B 1 38 ? -12.664 -23.172 7.766 1 63.44 38 GLN B N 1
ATOM 3477 C CA . GLN B 1 38 ? -11.961 -24.391 7.414 1 63.44 38 GLN B CA 1
ATOM 3478 C C . GLN B 1 38 ? -10.555 -24.094 6.895 1 63.44 38 GLN B C 1
ATOM 3480 O O . GLN B 1 38 ? -9.898 -24.969 6.32 1 63.44 38 GLN B O 1
ATOM 3485 N N . CYS B 1 39 ? -10.109 -22.938 7.121 1 62.78 39 CYS B N 1
ATOM 3486 C CA . CYS B 1 39 ? -8.773 -22.594 6.656 1 62.78 39 CYS B CA 1
ATOM 3487 C C . CYS B 1 39 ? -7.707 -23.125 7.609 1 62.78 39 CYS B C 1
ATOM 3489 O O . CYS B 1 39 ? -7.988 -23.391 8.781 1 62.78 39 CYS B O 1
ATOM 3491 N N . GLY B 1 40 ? -6.488 -23.406 7.043 1 70 40 GLY B N 1
ATOM 3492 C CA . GLY B 1 40 ? -5.32 -23.703 7.859 1 70 40 GLY B CA 1
ATOM 3493 C C . GLY B 1 40 ? -5.332 -25.109 8.422 1 70 40 GLY B C 1
ATOM 3494 O O . GLY B 1 40 ? -4.656 -25.391 9.414 1 70 40 GLY B O 1
ATOM 3495 N N . LEU B 1 41 ? -6.254 -26 7.938 1 59.06 41 LEU B N 1
ATOM 3496 C CA . LEU B 1 41 ? -6.301 -27.375 8.414 1 59.06 41 LEU B CA 1
ATOM 3497 C C . LEU B 1 41 ? -5.379 -28.266 7.594 1 59.06 41 LEU B C 1
ATOM 3499 O O . LEU B 1 41 ? -5.508 -28.344 6.367 1 59.06 41 LEU B O 1
ATOM 3503 N N . GLN B 1 42 ? -4.363 -28.859 8.359 1 60.19 42 GLN B N 1
ATOM 3504 C CA . GLN B 1 42 ? -3.469 -29.797 7.699 1 60.19 42 GLN B CA 1
ATOM 3505 C C . GLN B 1 42 ? -4.207 -31.078 7.324 1 60.19 42 GLN B C 1
ATOM 3507 O O . GLN B 1 42 ? -5.223 -31.422 7.934 1 60.19 42 GLN B O 1
ATOM 3512 N N . GLY B 1 43 ? -3.672 -31.719 6.234 1 61.12 43 GLY B N 1
ATOM 3513 C CA . GLY B 1 43 ? -4.188 -33.031 5.871 1 61.12 43 GLY B CA 1
ATOM 3514 C C . GLY B 1 43 ? -3.668 -34.156 6.762 1 61.12 43 GLY B C 1
ATOM 3515 O O . GLY B 1 43 ? -2.805 -33.906 7.609 1 61.12 43 GLY B O 1
ATOM 3516 N N . SER B 1 44 ? -4.215 -35.375 6.707 1 49.53 44 SER B N 1
ATOM 3517 C CA . SER B 1 44 ? -3.828 -36.531 7.523 1 49.53 44 SER B CA 1
ATOM 3518 C C . SER B 1 44 ? -2.404 -36.969 7.207 1 49.53 44 SER B C 1
ATOM 3520 O O . SER B 1 44 ? -1.983 -36.969 6.051 1 49.53 44 SER B O 1
ATOM 3522 N N . VAL B 1 45 ? -1.438 -36.906 8.164 1 52.28 45 VAL B N 1
ATOM 3523 C CA . VAL B 1 45 ? 0.007 -37.094 8.094 1 52.28 45 VAL B CA 1
ATOM 3524 C C . VAL B 1 45 ? 0.331 -38.594 8.031 1 52.28 45 VAL B C 1
ATOM 3526 O O . VAL B 1 45 ? -0.123 -39.375 8.875 1 52.28 45 VAL B O 1
ATOM 3529 N N . THR B 1 46 ? 0.58 -39.219 6.777 1 37.84 46 THR B N 1
ATOM 3530 C CA . THR B 1 46 ? 1.372 -40.438 6.859 1 37.84 46 THR B CA 1
ATOM 3531 C C . THR B 1 46 ? 2.863 -40.125 6.836 1 37.84 46 THR B C 1
ATOM 3533 O O . THR B 1 46 ? 3.34 -39.438 5.941 1 37.84 46 THR B O 1
ATOM 3536 N N . ARG B 1 47 ? 3.635 -40.156 7.918 1 40.72 47 ARG B N 1
ATOM 3537 C CA . ARG B 1 47 ? 4.957 -39.688 8.312 1 40.72 47 ARG B CA 1
ATOM 3538 C C . ARG B 1 47 ? 6.055 -40.438 7.582 1 40.72 47 ARG B C 1
ATOM 3540 O O . ARG B 1 47 ? 6.16 -41.656 7.715 1 40.72 47 ARG B O 1
ATOM 3547 N N . GLU B 1 48 ? 6.355 -40.062 6.281 1 35.62 48 GLU B N 1
ATOM 3548 C CA . GLU B 1 48 ? 7.664 -40.625 5.918 1 35.62 48 GLU B CA 1
ATOM 3549 C C . GLU B 1 48 ? 8.758 -39.562 6.086 1 35.62 48 GLU B C 1
ATOM 3551 O O . GLU B 1 48 ? 8.523 -38.375 5.863 1 35.62 48 GLU B O 1
ATOM 3556 N N . GLU B 1 49 ? 9.914 -39.688 6.812 1 35.47 49 GLU B N 1
ATOM 3557 C CA . GLU B 1 49 ? 10.969 -38.938 7.461 1 35.47 49 GLU B CA 1
ATOM 3558 C C . GLU B 1 49 ? 11.93 -38.344 6.434 1 35.47 49 GLU B C 1
ATOM 3560 O O . GLU B 1 49 ? 12.961 -37.781 6.801 1 35.47 49 GLU B O 1
ATOM 3565 N N . THR B 1 50 ? 11.734 -38.125 5.168 1 35.31 50 THR B N 1
ATOM 3566 C CA . THR B 1 50 ? 12.969 -37.688 4.504 1 35.31 50 THR B CA 1
ATOM 3567 C C . THR B 1 50 ? 13.07 -36.188 4.484 1 35.31 50 THR B C 1
ATOM 3569 O O . THR B 1 50 ? 12.102 -35.469 4.168 1 35.31 50 THR B O 1
ATOM 3572 N N . GLU B 1 51 ? 14.109 -35.438 4.926 1 40.69 51 GLU B N 1
ATOM 3573 C CA . GLU B 1 51 ? 14.453 -34.125 5.395 1 40.69 51 GLU B CA 1
ATOM 3574 C C . GLU B 1 51 ? 14.875 -33.219 4.234 1 40.69 51 GLU B C 1
ATOM 3576 O O . GLU B 1 51 ? 15.68 -33.625 3.396 1 40.69 51 GLU B O 1
ATOM 3581 N N . ARG B 1 52 ? 14.031 -32.312 3.168 1 46.94 52 ARG B N 1
ATOM 3582 C CA . ARG B 1 52 ? 14.609 -31.75 1.953 1 46.94 52 ARG B CA 1
ATOM 3583 C C . ARG B 1 52 ? 14.43 -30.234 1.914 1 46.94 52 ARG B C 1
ATOM 3585 O O . ARG B 1 52 ? 14.828 -29.594 0.945 1 46.94 52 ARG B O 1
ATOM 3592 N N . ILE B 1 53 ? 13.758 -29.078 2.418 1 63.25 53 ILE B N 1
ATOM 3593 C CA . ILE B 1 53 ? 14.047 -27.734 2.895 1 63.25 53 ILE B CA 1
ATOM 3594 C C . ILE B 1 53 ? 15.445 -27.688 3.516 1 63.25 53 ILE B C 1
ATOM 3596 O O . ILE B 1 53 ? 15.891 -28.672 4.121 1 63.25 53 ILE B O 1
ATOM 3600 N N . VAL B 1 54 ? 16.219 -26.375 2.9 1 73.88 54 VAL B N 1
ATOM 3601 C CA . VAL B 1 54 ? 17.562 -26.469 3.455 1 73.88 54 VAL B CA 1
ATOM 3602 C C . VAL B 1 54 ? 17.5 -26.953 4.902 1 73.88 54 VAL B C 1
ATOM 3604 O O . VAL B 1 54 ? 16.875 -26.312 5.75 1 73.88 54 VAL B O 1
ATOM 3607 N N . HIS B 1 55 ? 17.969 -28.062 4.922 1 81.38 55 HIS B N 1
ATOM 3608 C CA . HIS B 1 55 ? 18.016 -28.75 6.211 1 81.38 55 HIS B CA 1
ATOM 3609 C C . HIS B 1 55 ? 16.609 -29.094 6.699 1 81.38 55 HIS B C 1
ATOM 3611 O O . HIS B 1 55 ? 16.359 -29.125 7.906 1 81.38 55 HIS B O 1
ATOM 3617 N N . GLY B 1 56 ? 15.695 -29.172 5.758 1 88.62 56 GLY B N 1
ATOM 3618 C CA . GLY B 1 56 ? 14.352 -29.641 6.062 1 88.62 56 GLY B CA 1
ATOM 3619 C C . GLY B 1 56 ? 14.188 -31.141 5.914 1 88.62 56 GLY B C 1
ATOM 3620 O O . GLY B 1 56 ? 15.148 -31.891 6.07 1 88.62 56 GLY B O 1
ATOM 3621 N N . ARG B 1 57 ? 12.914 -31.578 5.766 1 88.62 57 ARG B N 1
ATOM 3622 C CA . ARG B 1 57 ? 12.57 -32.969 5.551 1 88.62 57 ARG B CA 1
ATOM 3623 C C . ARG B 1 57 ? 11.445 -33.125 4.527 1 88.62 57 ARG B C 1
ATOM 3625 O O . ARG B 1 57 ? 10.789 -32.125 4.188 1 88.62 57 ARG B O 1
ATOM 3632 N N . ASP B 1 58 ? 11.289 -34.344 4.035 1 89.12 58 ASP B N 1
ATOM 3633 C CA . ASP B 1 58 ? 10.18 -34.594 3.135 1 89.12 58 ASP B CA 1
ATOM 3634 C C . ASP B 1 58 ? 8.836 -34.406 3.84 1 89.12 58 ASP B C 1
ATOM 3636 O O . ASP B 1 58 ? 8.625 -34.938 4.941 1 89.12 58 ASP B O 1
ATOM 3640 N N . ALA B 1 59 ? 8.039 -33.625 3.246 1 89.75 59 ALA B N 1
ATOM 3641 C CA . ALA B 1 59 ? 6.688 -33.531 3.777 1 89.75 59 ALA B CA 1
ATOM 3642 C C . ALA B 1 59 ? 5.871 -34.781 3.473 1 89.75 59 ALA B C 1
ATOM 3644 O O . ALA B 1 59 ? 6.152 -35.5 2.506 1 89.75 59 ALA B O 1
ATOM 3645 N N . ASP B 1 60 ? 4.898 -35 4.309 1 87.38 60 ASP B N 1
ATOM 3646 C CA . ASP B 1 60 ? 3.943 -36.062 4 1 87.38 60 ASP B CA 1
ATOM 3647 C C . ASP B 1 60 ? 2.928 -35.625 2.959 1 87.38 60 ASP B C 1
ATOM 3649 O O . ASP B 1 60 ? 2.65 -34.406 2.844 1 87.38 60 ASP B O 1
ATOM 3653 N N . GLU B 1 61 ? 2.426 -36.594 2.281 1 87.44 61 GLU B N 1
ATOM 3654 C CA . GLU B 1 61 ? 1.42 -36.281 1.269 1 87.44 61 GLU B CA 1
ATOM 3655 C C . GLU B 1 61 ? 0.175 -35.656 1.898 1 87.44 61 GLU B C 1
ATOM 3657 O O . GLU B 1 61 ? -0.264 -36.094 2.967 1 87.44 61 GLU B O 1
ATOM 3662 N N . CYS B 1 62 ? -0.307 -34.625 1.376 1 89 62 CYS B N 1
ATOM 3663 C CA . CYS B 1 62 ? -1.609 -34.031 1.649 1 89 62 CYS B CA 1
ATOM 3664 C C . CYS B 1 62 ? -1.604 -33.281 2.988 1 89 62 CYS B C 1
ATOM 3666 O O . CYS B 1 62 ? -2.664 -33 3.539 1 89 62 CYS B O 1
ATOM 3668 N N . VAL B 1 63 ? -0.525 -33 3.52 1 89.88 63 VAL B N 1
ATOM 3669 C CA . VAL B 1 63 ? -0.461 -32.312 4.809 1 89.88 63 VAL B CA 1
ATOM 3670 C C . VAL B 1 63 ? -0.602 -30.797 4.609 1 89.88 63 VAL B C 1
ATOM 3672 O O . VAL B 1 63 ? -1.4 -30.156 5.289 1 89.88 63 VAL B O 1
ATOM 3675 N N . TRP B 1 64 ? 0.152 -30.297 3.729 1 93.5 64 TRP B N 1
ATOM 3676 C CA . TRP B 1 64 ? 0.13 -28.875 3.467 1 93.5 64 TRP B CA 1
ATOM 3677 C C . TRP B 1 64 ? -0.802 -28.547 2.305 1 93.5 64 TRP B C 1
ATOM 3679 O O . TRP B 1 64 ? -0.349 -28.125 1.235 1 93.5 64 TRP B O 1
ATOM 3689 N N . ARG B 1 65 ? -2.057 -28.516 2.559 1 93.62 65 ARG B N 1
ATOM 3690 C CA . ARG B 1 65 ? -3.121 -28.547 1.562 1 93.62 65 ARG B CA 1
ATOM 3691 C C . ARG B 1 65 ? -3.188 -27.219 0.799 1 93.62 65 ARG B C 1
ATOM 3693 O O . ARG B 1 65 ? -3.801 -27.141 -0.268 1 93.62 65 ARG B O 1
ATOM 3700 N N . TRP B 1 66 ? -2.59 -26.234 1.354 1 96.56 66 TRP B N 1
ATOM 3701 C CA . TRP B 1 66 ? -2.701 -24.906 0.748 1 96.56 66 TRP B CA 1
ATOM 3702 C C . TRP B 1 66 ? -1.509 -24.625 -0.16 1 96.56 66 TRP B C 1
ATOM 3704 O O . TRP B 1 66 ? -1.479 -23.609 -0.856 1 96.56 66 TRP B O 1
ATOM 3714 N N . GLN B 1 67 ? -0.5 -25.453 -0.16 1 96.44 67 GLN B N 1
ATOM 3715 C CA . GLN B 1 67 ? 0.688 -25.297 -0.992 1 96.44 67 GLN B CA 1
ATOM 3716 C C . GLN B 1 67 ? 0.359 -25.516 -2.467 1 96.44 67 GLN B C 1
ATOM 3718 O O . GLN B 1 67 ? -0.277 -26.5 -2.832 1 96.44 67 GLN B O 1
ATOM 3723 N N . VAL B 1 68 ? 0.757 -24.531 -3.299 1 96.56 68 VAL B N 1
ATOM 3724 C CA . VAL B 1 68 ? 0.601 -24.734 -4.734 1 96.56 68 VAL B CA 1
ATOM 3725 C C . VAL B 1 68 ? 1.941 -24.516 -5.438 1 96.56 68 VAL B C 1
ATOM 3727 O O . VAL B 1 68 ? 2.834 -23.859 -4.895 1 96.56 68 VAL B O 1
ATOM 3730 N N . SER B 1 69 ? 2.047 -25.109 -6.602 1 94.94 69 SER B N 1
ATOM 3731 C CA . SER B 1 69 ? 3.203 -24.922 -7.473 1 94.94 69 SER B CA 1
ATOM 3732 C C . SER B 1 69 ? 2.869 -24.016 -8.648 1 94.94 69 SER B C 1
ATOM 3734 O O . SER B 1 69 ? 1.82 -24.156 -9.281 1 94.94 69 SER B O 1
ATOM 3736 N N . LEU B 1 70 ? 3.662 -23.016 -8.797 1 94.31 70 LEU B N 1
ATOM 3737 C CA . LEU B 1 70 ? 3.607 -22.219 -10.016 1 94.31 70 LEU B CA 1
ATOM 3738 C C . LEU B 1 70 ? 4.562 -22.766 -11.07 1 94.31 70 LEU B C 1
ATOM 3740 O O . LEU B 1 70 ? 5.758 -22.922 -10.812 1 94.31 70 LEU B O 1
ATOM 3744 N N . LYS B 1 71 ? 3.941 -23 -12.242 1 88.62 71 LYS B N 1
ATOM 3745 C CA . LYS B 1 71 ? 4.695 -23.641 -13.32 1 88.62 71 LYS B CA 1
ATOM 3746 C C . LYS B 1 71 ? 4.496 -22.891 -14.641 1 88.62 71 LYS B C 1
ATOM 3748 O O . LYS B 1 71 ? 3.543 -22.125 -14.789 1 88.62 71 LYS B O 1
ATOM 3753 N N . SER B 1 72 ? 5.5 -23.047 -15.391 1 80.5 72 SER B N 1
ATOM 3754 C CA . SER B 1 72 ? 5.324 -22.719 -16.797 1 80.5 72 SER B CA 1
ATOM 3755 C C . SER B 1 72 ? 5.375 -23.969 -17.672 1 80.5 72 SER B C 1
ATOM 3757 O O . SER B 1 72 ? 6.074 -24.938 -17.344 1 80.5 72 SER B O 1
ATOM 3759 N N . VAL B 1 73 ? 4.621 -23.969 -18.719 1 67.69 73 VAL B N 1
ATOM 3760 C CA . VAL B 1 73 ? 4.555 -25.125 -19.609 1 67.69 73 VAL B CA 1
ATOM 3761 C C . VAL B 1 73 ? 5.953 -25.453 -20.125 1 67.69 73 VAL B C 1
ATOM 3763 O O . VAL B 1 73 ? 6.293 -26.641 -20.281 1 67.69 73 VAL B O 1
ATOM 3766 N N . SER B 1 74 ? 6.77 -24.422 -20.219 1 61.22 74 SER B N 1
ATOM 3767 C CA . SER B 1 74 ? 8.094 -24.625 -20.797 1 61.22 74 SER B CA 1
ATOM 3768 C C . SER B 1 74 ? 9.125 -24.938 -19.719 1 61.22 74 SER B C 1
ATOM 3770 O O . SER B 1 74 ? 10.062 -25.703 -19.969 1 61.22 74 SER B O 1
ATOM 3772 N N . ASN B 1 75 ? 9.008 -24.406 -18.5 1 65.31 75 ASN B N 1
ATOM 3773 C CA . ASN B 1 75 ? 10.109 -24.422 -17.547 1 65.31 75 ASN B CA 1
ATOM 3774 C C . ASN B 1 75 ? 9.75 -25.203 -16.281 1 65.31 75 ASN B C 1
ATOM 3776 O O . ASN B 1 75 ? 10.617 -25.516 -15.469 1 65.31 75 ASN B O 1
ATOM 3780 N N . GLY B 1 76 ? 8.555 -25.703 -16.203 1 79.69 76 GLY B N 1
ATOM 3781 C CA . GLY B 1 76 ? 8.164 -26.406 -14.992 1 79.69 76 GLY B CA 1
ATOM 3782 C C . GLY B 1 76 ? 7.953 -25.484 -13.805 1 79.69 76 GLY B C 1
ATOM 3783 O O . GLY B 1 76 ? 7.621 -24.297 -13.977 1 79.69 76 GLY B O 1
ATOM 3784 N N . GLN B 1 77 ? 8.148 -26.109 -12.57 1 86.88 77 GLN B N 1
ATOM 3785 C CA . GLN B 1 77 ? 7.902 -25.359 -11.344 1 86.88 77 GLN B CA 1
ATOM 3786 C C . GLN B 1 77 ? 9.008 -24.344 -11.086 1 86.88 77 GLN B C 1
ATOM 3788 O O . GLN B 1 77 ? 10.195 -24.688 -11.117 1 86.88 77 GLN B O 1
ATOM 3793 N N . PHE B 1 78 ? 8.641 -23.062 -10.852 1 88.19 78 PHE B N 1
ATOM 3794 C CA . PHE B 1 78 ? 9.656 -22.047 -10.656 1 88.19 78 PHE B CA 1
ATOM 3795 C C . PHE B 1 78 ? 9.406 -21.266 -9.375 1 88.19 78 PHE B C 1
ATOM 3797 O O . PHE B 1 78 ? 10.297 -20.562 -8.883 1 88.19 78 PHE B O 1
ATOM 3804 N N . CYS B 1 79 ? 8.18 -21.328 -8.867 1 94 79 CYS B N 1
ATOM 3805 C CA . CYS B 1 79 ? 7.805 -20.656 -7.629 1 94 79 CYS B CA 1
ATOM 3806 C C . CYS B 1 79 ? 6.711 -21.438 -6.898 1 94 79 CYS B C 1
ATOM 3808 O O . CYS B 1 79 ? 6.117 -22.359 -7.457 1 94 79 CYS B O 1
ATOM 3810 N N . GLY B 1 80 ? 6.547 -21.109 -5.609 1 96.31 80 GLY B N 1
ATOM 3811 C CA . GLY B 1 80 ? 5.402 -21.594 -4.852 1 96.31 80 GLY B CA 1
ATOM 3812 C C . GLY B 1 80 ? 4.324 -20.531 -4.672 1 96.31 80 GLY B C 1
ATOM 3813 O O . GLY B 1 80 ? 4.453 -19.422 -5.172 1 96.31 80 GLY B O 1
ATOM 3814 N N . GLY B 1 81 ? 3.301 -20.938 -4.043 1 98.25 81 GLY B N 1
ATOM 3815 C CA . GLY B 1 81 ? 2.18 -20.078 -3.676 1 98.25 81 GLY B CA 1
ATOM 3816 C C . GLY B 1 81 ? 1.287 -20.703 -2.615 1 98.25 81 GLY B C 1
ATOM 3817 O O . GLY B 1 81 ? 1.548 -21.812 -2.145 1 98.25 81 GLY B O 1
ATOM 3818 N N . THR B 1 82 ? 0.342 -19.938 -2.23 1 98.56 82 THR B N 1
ATOM 3819 C CA . THR B 1 82 ? -0.598 -20.375 -1.204 1 98.56 82 THR B CA 1
ATOM 3820 C C . THR B 1 82 ? -2.037 -20.156 -1.658 1 98.56 82 THR B C 1
ATOM 3822 O O . THR B 1 82 ? -2.402 -19.047 -2.059 1 98.56 82 THR B O 1
ATOM 3825 N N . LEU B 1 83 ? -2.787 -21.234 -1.633 1 97.62 83 LEU B N 1
ATOM 3826 C CA . LEU B 1 83 ? -4.223 -21.109 -1.866 1 97.62 83 LEU B CA 1
ATOM 3827 C C . LEU B 1 83 ? -4.902 -20.406 -0.697 1 97.62 83 LEU B C 1
ATOM 3829 O O . LEU B 1 83 ? -4.988 -20.953 0.401 1 97.62 83 LEU B O 1
ATOM 3833 N N . VAL B 1 84 ? -5.43 -19.203 -0.945 1 97.25 84 VAL B N 1
ATOM 3834 C CA . VAL B 1 84 ? -6.039 -18.438 0.14 1 97.25 84 VAL B CA 1
ATOM 3835 C C . VAL B 1 84 ? -7.559 -18.469 0.007 1 97.25 84 VAL B C 1
ATOM 3837 O O . VAL B 1 84 ? -8.281 -18.234 0.98 1 97.25 84 VAL B O 1
ATOM 3840 N N . GLU B 1 85 ? -8.062 -18.641 -1.135 1 95.75 85 GLU B N 1
ATOM 3841 C CA . GLU B 1 85 ? -9.414 -19.016 -1.544 1 95.75 85 GLU B CA 1
ATOM 3842 C C . GLU B 1 85 ? -9.383 -20 -2.707 1 95.75 85 GLU B C 1
ATOM 3844 O O . GLU B 1 85 ? -8.383 -20.109 -3.418 1 95.75 85 GLU B O 1
ATOM 3849 N N . PRO B 1 86 ? -10.453 -20.75 -2.918 1 94.19 86 PRO B N 1
ATOM 3850 C CA . PRO B 1 86 ? -10.414 -21.781 -3.959 1 94.19 86 PRO B CA 1
ATOM 3851 C C . PRO B 1 86 ? -10.023 -21.219 -5.328 1 94.19 86 PRO B C 1
ATOM 3853 O O . PRO B 1 86 ? -9.438 -21.922 -6.145 1 94.19 86 PRO B O 1
ATOM 3856 N N . GLY B 1 87 ? -10.258 -20 -5.535 1 96.12 87 GLY B N 1
ATOM 3857 C CA . GLY B 1 87 ? -9.961 -19.422 -6.836 1 96.12 87 GLY B CA 1
ATOM 3858 C C . GLY B 1 87 ? -8.812 -18.438 -6.805 1 96.12 87 GLY B C 1
ATOM 3859 O O . GLY B 1 87 ? -8.516 -17.781 -7.812 1 96.12 87 GLY B O 1
ATOM 3860 N N . TRP B 1 88 ? -8.125 -18.359 -5.633 1 98.25 88 TRP B N 1
ATOM 3861 C CA . TRP B 1 88 ? -7.145 -17.281 -5.48 1 98.25 88 TRP B CA 1
ATOM 3862 C C . TRP B 1 88 ? -5.867 -17.812 -4.828 1 98.25 88 TRP B C 1
ATOM 3864 O O . TRP B 1 88 ? -5.926 -18.531 -3.824 1 98.25 88 TRP B O 1
ATOM 3874 N N . VAL B 1 89 ? -4.754 -17.422 -5.422 1 98.69 89 VAL B N 1
ATOM 3875 C CA . VAL B 1 89 ? -3.434 -17.812 -4.926 1 98.69 89 VAL B CA 1
ATOM 3876 C C . VAL B 1 89 ? -2.643 -16.562 -4.551 1 98.69 89 VAL B C 1
ATOM 3878 O O . VAL B 1 89 ? -2.629 -15.578 -5.297 1 98.69 89 VAL B O 1
ATOM 3881 N N . LEU B 1 90 ? -2.07 -16.562 -3.342 1 98.81 90 LEU B N 1
ATOM 3882 C CA . LEU B 1 90 ? -1.105 -15.539 -2.941 1 98.81 90 LEU B CA 1
ATOM 3883 C C . LEU B 1 90 ? 0.322 -16.031 -3.162 1 98.81 90 LEU B C 1
ATOM 3885 O O . LEU B 1 90 ? 0.658 -17.156 -2.805 1 98.81 90 LEU B O 1
ATOM 3889 N N . THR B 1 91 ? 1.204 -15.211 -3.816 1 98.75 91 THR B N 1
ATOM 3890 C CA . THR B 1 91 ? 2.602 -15.523 -4.094 1 98.75 91 THR B CA 1
ATOM 3891 C C . THR B 1 91 ? 3.457 -14.258 -4.039 1 98.75 91 THR B C 1
ATOM 3893 O O . THR B 1 91 ? 3.027 -13.234 -3.508 1 98.75 91 THR B O 1
ATOM 3896 N N . ALA B 1 92 ? 4.723 -14.438 -4.402 1 98.5 92 ALA B N 1
ATOM 3897 C CA . ALA B 1 92 ? 5.641 -13.305 -4.395 1 98.5 92 ALA B CA 1
ATOM 3898 C C . ALA B 1 92 ? 5.57 -12.531 -5.707 1 98.5 92 ALA B C 1
ATOM 3900 O O . ALA B 1 92 ? 5.457 -13.125 -6.781 1 98.5 92 ALA B O 1
ATOM 3901 N N . ALA B 1 93 ? 5.648 -11.234 -5.629 1 98.12 93 ALA B N 1
ATOM 3902 C CA . ALA B 1 93 ? 5.613 -10.383 -6.812 1 98.12 93 ALA B CA 1
ATOM 3903 C C . ALA B 1 93 ? 6.781 -10.68 -7.746 1 98.12 93 ALA B C 1
ATOM 3905 O O . ALA B 1 93 ? 6.621 -10.695 -8.969 1 98.12 93 ALA B O 1
ATOM 3906 N N . HIS B 1 94 ? 7.953 -10.938 -7.254 1 93.69 94 HIS B N 1
ATOM 3907 C CA . HIS B 1 94 ? 9.141 -11.109 -8.078 1 93.69 94 HIS B CA 1
ATOM 3908 C C . HIS B 1 94 ? 9.047 -12.375 -8.922 1 93.69 94 HIS B C 1
ATOM 3910 O O . HIS B 1 94 ? 9.805 -12.555 -9.875 1 93.69 94 HIS B O 1
ATOM 3916 N N . CYS B 1 95 ? 8.164 -13.312 -8.547 1 93.75 95 CYS B N 1
ATOM 3917 C CA . CYS B 1 95 ? 7.93 -14.508 -9.344 1 93.75 95 CYS B CA 1
ATOM 3918 C C . CYS B 1 95 ? 7.207 -14.172 -10.641 1 93.75 95 CYS B C 1
ATOM 3920 O O . CYS B 1 95 ? 7.301 -14.906 -11.625 1 93.75 95 CYS B O 1
ATOM 3922 N N . LEU B 1 96 ? 6.477 -13.07 -10.562 1 93.88 96 LEU B N 1
ATOM 3923 C CA . LEU B 1 96 ? 5.551 -12.797 -11.656 1 93.88 96 LEU B CA 1
ATOM 3924 C C . LEU B 1 96 ? 5.836 -11.445 -12.281 1 93.88 96 LEU B C 1
ATOM 3926 O O . LEU B 1 96 ? 5.156 -11.031 -13.227 1 93.88 96 LEU B O 1
ATOM 3930 N N . ALA B 1 97 ? 6.699 -10.719 -11.688 1 82.19 97 ALA B N 1
ATOM 3931 C CA . ALA B 1 97 ? 6.922 -9.336 -12.094 1 82.19 97 ALA B CA 1
ATOM 3932 C C . ALA B 1 97 ? 7.273 -9.25 -13.578 1 82.19 97 ALA B C 1
ATOM 3934 O O . ALA B 1 97 ? 6.969 -8.258 -14.242 1 82.19 97 ALA B O 1
ATOM 3935 N N . ASP B 1 98 ? 7.805 -10.344 -14.195 1 78.75 98 ASP B N 1
ATOM 3936 C CA . ASP B 1 98 ? 8.188 -10.32 -15.602 1 78.75 98 ASP B CA 1
ATOM 3937 C C . ASP B 1 98 ? 7.074 -10.867 -16.484 1 78.75 98 ASP B C 1
ATOM 3939 O O . ASP B 1 98 ? 7.207 -10.906 -17.703 1 78.75 98 ASP B O 1
ATOM 3943 N N . VAL B 1 99 ? 6.055 -11.305 -15.859 1 86.19 99 VAL B N 1
ATOM 3944 C CA . VAL B 1 99 ? 4.887 -11.766 -16.609 1 86.19 99 VAL B CA 1
ATOM 3945 C C . VAL B 1 99 ? 4.012 -10.57 -16.984 1 86.19 99 VAL B C 1
ATOM 3947 O O . VAL B 1 99 ? 3.174 -10.133 -16.188 1 86.19 99 VAL B O 1
ATOM 3950 N N . THR B 1 100 ? 4.125 -10.07 -18.109 1 78.5 100 THR B N 1
ATOM 3951 C CA . THR B 1 100 ? 3.439 -8.836 -18.469 1 78.5 100 THR B CA 1
ATOM 3952 C C . THR B 1 100 ? 2.566 -9.039 -19.703 1 78.5 100 THR B C 1
ATOM 3954 O O . THR B 1 100 ? 1.688 -8.227 -20 1 78.5 100 THR B O 1
ATOM 3957 N N . SER B 1 101 ? 2.773 -10.141 -20.422 1 75.5 101 SER B N 1
ATOM 3958 C CA . SER B 1 101 ? 2.025 -10.352 -21.656 1 75.5 101 SER B CA 1
ATOM 3959 C C . SER B 1 101 ? 0.927 -11.398 -21.453 1 75.5 101 SER B C 1
ATOM 3961 O O . SER B 1 101 ? 1.021 -12.25 -20.578 1 75.5 101 SER B O 1
ATOM 3963 N N . ASN B 1 102 ? 0.007 -11.336 -22.297 1 77 102 ASN B N 1
ATOM 3964 C CA . ASN B 1 102 ? -1.079 -12.305 -22.266 1 77 102 ASN B CA 1
ATOM 3965 C C . ASN B 1 102 ? -0.567 -13.727 -22.516 1 77 102 ASN B C 1
ATOM 3967 O O . ASN B 1 102 ? -1.029 -14.672 -21.875 1 77 102 ASN B O 1
ATOM 3971 N N . CYS B 1 103 ? 0.361 -13.758 -23.406 1 72.62 103 CYS B N 1
ATOM 3972 C CA . CYS B 1 103 ? 0.919 -15.07 -23.719 1 72.62 103 CYS B CA 1
ATOM 3973 C C . CYS B 1 103 ? 1.662 -15.648 -22.531 1 72.62 103 CYS B C 1
ATOM 3975 O O . CYS B 1 103 ? 1.595 -16.859 -22.281 1 72.62 103 CYS B O 1
ATOM 3977 N N . ALA B 1 104 ? 2.361 -14.773 -21.891 1 79.88 104 ALA B N 1
ATOM 3978 C CA . ALA B 1 104 ? 3.086 -15.242 -20.703 1 79.88 104 ALA B CA 1
ATOM 3979 C C . ALA B 1 104 ? 2.125 -15.75 -19.641 1 79.88 104 ALA B C 1
ATOM 3981 O O . ALA B 1 104 ? 2.385 -16.766 -18.984 1 79.88 104 ALA B O 1
ATOM 3982 N N . VAL B 1 105 ? 1 -15.094 -19.516 1 88.31 105 VAL B N 1
ATOM 3983 C CA . VAL B 1 105 ? -0.014 -15.5 -18.547 1 88.31 105 VAL B CA 1
ATOM 3984 C C . VAL B 1 105 ? -0.628 -16.828 -18.969 1 88.31 105 VAL B C 1
ATOM 3986 O O . VAL B 1 105 ? -0.829 -17.719 -18.141 1 88.31 105 VAL B O 1
ATOM 3989 N N . ARG B 1 106 ? -0.888 -17 -20.234 1 80.38 106 ARG B N 1
ATOM 3990 C CA . ARG B 1 106 ? -1.504 -18.203 -20.766 1 80.38 106 ARG B CA 1
ATOM 3991 C C . ARG B 1 106 ? -0.626 -19.422 -20.516 1 80.38 106 ARG B C 1
ATOM 3993 O O . ARG B 1 106 ? -1.133 -20.547 -20.375 1 80.38 106 ARG B O 1
ATOM 4000 N N . ASN B 1 107 ? 0.614 -19.188 -20.453 1 78.56 107 ASN B N 1
ATOM 4001 C CA . ASN B 1 107 ? 1.561 -20.297 -20.312 1 78.56 107 ASN B CA 1
ATOM 4002 C C . ASN B 1 107 ? 1.758 -20.672 -18.844 1 78.56 107 ASN B C 1
ATOM 4004 O O . ASN B 1 107 ? 2.449 -21.641 -18.531 1 78.56 107 ASN B O 1
ATOM 4008 N N . LEU B 1 108 ? 1.132 -19.984 -18 1 88.69 108 LEU B N 1
ATOM 4009 C CA . LEU B 1 108 ? 1.256 -20.281 -16.578 1 88.69 108 LEU B CA 1
ATOM 4010 C C . LEU B 1 108 ? 0.241 -21.344 -16.141 1 88.69 108 LEU B C 1
ATOM 4012 O O . LEU B 1 108 ? -0.867 -21.391 -16.688 1 88.69 108 LEU B O 1
ATOM 4016 N N . ARG B 1 109 ? 0.684 -22.219 -15.234 1 87.88 109 ARG B N 1
ATOM 4017 C CA . ARG B 1 109 ? -0.169 -23.203 -14.586 1 87.88 109 ARG B CA 1
ATOM 4018 C C . ARG B 1 109 ? 0.018 -23.188 -13.078 1 87.88 109 ARG B C 1
ATOM 4020 O O . ARG B 1 109 ? 1.124 -22.953 -12.586 1 87.88 109 ARG B O 1
ATOM 4027 N N . VAL B 1 110 ? -1.076 -23.375 -12.406 1 94.56 110 VAL B N 1
ATOM 4028 C CA . VAL B 1 110 ? -1.055 -23.531 -10.961 1 94.56 110 VAL B CA 1
ATOM 4029 C C . VAL B 1 110 ? -1.528 -24.938 -10.586 1 94.56 110 VAL B C 1
ATOM 4031 O O . VAL B 1 110 ? -2.609 -25.359 -11 1 94.56 110 VAL B O 1
ATOM 4034 N N . GLU B 1 111 ? -0.737 -25.609 -9.828 1 93.12 111 GLU B N 1
ATOM 4035 C CA . GLU B 1 111 ? -1.088 -26.969 -9.43 1 93.12 111 GLU B CA 1
ATOM 4036 C C . GLU B 1 111 ? -1.254 -27.078 -7.918 1 93.12 111 GLU B C 1
ATOM 4038 O O . GLU B 1 111 ? -0.39 -26.641 -7.16 1 93.12 111 GLU B O 1
ATOM 4043 N N . ALA B 1 112 ? -2.334 -27.641 -7.473 1 93.56 112 ALA B N 1
ATOM 4044 C CA . ALA B 1 112 ? -2.625 -27.891 -6.062 1 93.56 112 ALA B CA 1
ATOM 4045 C C . ALA B 1 112 ? -2.787 -29.375 -5.789 1 93.56 112 ALA B C 1
ATOM 4047 O O . ALA B 1 112 ? -3.238 -30.125 -6.656 1 93.56 112 ALA B O 1
ATOM 4048 N N . GLY B 1 113 ? -2.4 -29.734 -4.578 1 90.75 113 GLY B N 1
ATOM 4049 C CA . GLY B 1 113 ? -2.607 -31.109 -4.145 1 90.75 113 GLY B CA 1
ATOM 4050 C C . GLY B 1 113 ? -1.462 -32.031 -4.516 1 90.75 113 GLY B C 1
ATOM 4051 O O . GLY B 1 113 ? -1.481 -33.219 -4.188 1 90.75 113 GLY B O 1
ATOM 4052 N N . SER B 1 114 ? -0.488 -31.469 -5.191 1 86.5 114 SER B N 1
ATOM 4053 C CA . SER B 1 114 ? 0.63 -32.312 -5.621 1 86.5 114 SER B CA 1
ATOM 4054 C C . SER B 1 114 ? 1.723 -32.375 -4.559 1 86.5 114 SER B C 1
ATOM 4056 O O . SER B 1 114 ? 2.041 -31.344 -3.939 1 86.5 114 SER B O 1
ATOM 4058 N N . TRP B 1 115 ? 2.15 -33.562 -4.355 1 85.75 115 TRP B N 1
ATOM 4059 C CA . TRP B 1 115 ? 3.264 -33.781 -3.443 1 85.75 115 TRP B CA 1
ATOM 4060 C C . TRP B 1 115 ? 4.59 -33.812 -4.199 1 85.75 115 TRP B C 1
ATOM 4062 O O . TRP B 1 115 ? 5.617 -33.375 -3.676 1 85.75 115 TRP B O 1
ATOM 4072 N N . ARG B 1 116 ? 4.504 -34.25 -5.402 1 86 116 ARG B N 1
ATOM 4073 C CA . ARG B 1 116 ? 5.688 -34.312 -6.258 1 86 116 ARG B CA 1
ATOM 4074 C C . ARG B 1 116 ? 5.777 -33.062 -7.141 1 86 116 ARG B C 1
ATOM 4076 O O . ARG B 1 116 ? 4.754 -32.531 -7.59 1 86 116 ARG B O 1
ATOM 4083 N N . ARG B 1 117 ? 6.988 -32.562 -7.414 1 80.5 117 ARG B N 1
ATOM 4084 C CA . ARG B 1 117 ? 7.258 -31.359 -8.188 1 80.5 117 ARG B CA 1
ATOM 4085 C C . ARG B 1 117 ? 6.734 -31.5 -9.617 1 80.5 117 ARG B C 1
ATOM 4087 O O . ARG B 1 117 ? 6.141 -30.562 -10.156 1 80.5 117 ARG B O 1
ATOM 4094 N N . ASN B 1 118 ? 7.133 -32.562 -10.328 1 66.56 118 ASN B N 1
ATOM 4095 C CA . ASN B 1 118 ? 6.703 -32.781 -11.703 1 66.56 118 ASN B CA 1
ATOM 4096 C C . ASN B 1 118 ? 5.836 -34.031 -11.828 1 66.56 118 ASN B C 1
ATOM 4098 O O . ASN B 1 118 ? 6.34 -35.094 -12.117 1 66.56 118 ASN B O 1
ATOM 4102 N N . GLU B 1 119 ? 4.707 -33.906 -11.109 1 61.22 119 GLU B N 1
ATOM 4103 C CA . GLU B 1 119 ? 3.83 -35.062 -11.25 1 61.22 119 GLU B CA 1
ATOM 4104 C C . GLU B 1 119 ? 3.096 -35.062 -12.586 1 61.22 119 GLU B C 1
ATOM 4106 O O . GLU B 1 119 ? 2.654 -34 -13.047 1 61.22 119 GLU B O 1
ATOM 4111 N N . ASP B 1 120 ? 3.287 -36.062 -13.383 1 54.97 120 ASP B N 1
ATOM 4112 C CA . ASP B 1 120 ? 2.451 -36.219 -14.57 1 54.97 120 ASP B CA 1
ATOM 4113 C C . ASP B 1 120 ? 0.969 -36.188 -14.203 1 54.97 120 ASP B C 1
ATOM 4115 O O . ASP B 1 120 ? 0.517 -37 -13.391 1 54.97 120 ASP B O 1
ATOM 4119 N N . LEU B 1 121 ? 0.288 -35.062 -14.328 1 55.28 121 LEU B N 1
ATOM 4120 C CA . LEU B 1 121 ? -1.09 -34.75 -13.953 1 55.28 121 LEU B CA 1
ATOM 4121 C C . LEU B 1 121 ? -1.979 -35.969 -14.141 1 55.28 121 LEU B C 1
ATOM 4123 O O . LEU B 1 121 ? -2.965 -36.156 -13.422 1 55.28 121 LEU B O 1
ATOM 4127 N N . GLY B 1 122 ? -1.791 -36.812 -15.203 1 46.66 122 GLY B N 1
ATOM 4128 C CA . GLY B 1 122 ? -2.691 -37.906 -15.484 1 46.66 122 GLY B CA 1
ATOM 4129 C C . GLY B 1 122 ? -2.703 -38.969 -14.391 1 46.66 122 GLY B C 1
ATOM 4130 O O . GLY B 1 122 ? -3.551 -39.844 -14.391 1 46.66 122 GLY B O 1
ATOM 4131 N N . LYS B 1 123 ? -1.831 -38.875 -13.453 1 51.88 123 LYS B N 1
ATOM 4132 C CA . LYS B 1 123 ? -1.694 -40.094 -12.688 1 51.88 123 LYS B CA 1
ATOM 4133 C C . LYS B 1 123 ? -2.221 -39.938 -11.266 1 51.88 123 LYS B C 1
ATOM 4135 O O . LYS B 1 123 ? -2.455 -40.906 -10.555 1 51.88 123 LYS B O 1
ATOM 4140 N N . THR B 1 124 ? -2.17 -38.656 -10.711 1 59.16 124 THR B N 1
ATOM 4141 C CA . THR B 1 124 ? -2.6 -38.688 -9.32 1 59.16 124 THR B CA 1
ATOM 4142 C C . THR B 1 124 ? -3.965 -38.031 -9.156 1 59.16 124 THR B C 1
ATOM 4144 O O . THR B 1 124 ? -4.242 -37 -9.789 1 59.16 124 THR B O 1
ATOM 4147 N N . LYS B 1 125 ? -4.992 -38.844 -8.578 1 63.34 125 LYS B N 1
ATOM 4148 C CA . LYS B 1 125 ? -6.414 -38.562 -8.406 1 63.34 125 LYS B CA 1
ATOM 4149 C C . LYS B 1 125 ? -6.633 -37.344 -7.539 1 63.34 125 LYS B C 1
ATOM 4151 O O . LYS B 1 125 ? -7.727 -36.75 -7.527 1 63.34 125 LYS B O 1
ATOM 4156 N N . THR B 1 126 ? -5.562 -36.719 -6.891 1 80.81 126 THR B N 1
ATOM 4157 C CA . THR B 1 126 ? -5.957 -35.688 -5.918 1 80.81 126 THR B CA 1
ATOM 4158 C C . THR B 1 126 ? -5.375 -34.344 -6.289 1 80.81 126 THR B C 1
ATOM 4160 O O . THR B 1 126 ? -5.754 -33.312 -5.711 1 80.81 126 THR B O 1
ATOM 4163 N N . SER B 1 127 ? -4.5 -34.312 -7.301 1 87.88 127 SER B N 1
ATOM 4164 C CA . SER B 1 127 ? -3.924 -33.031 -7.707 1 87.88 127 SER B CA 1
ATOM 4165 C C . SER B 1 127 ? -4.691 -32.406 -8.875 1 87.88 127 SER B C 1
ATOM 4167 O O . SER B 1 127 ? -5.234 -33.156 -9.711 1 87.88 127 SER B O 1
ATOM 4169 N N . VAL B 1 128 ? -4.828 -31.125 -8.898 1 88.56 128 VAL B N 1
ATOM 4170 C CA . VAL B 1 128 ? -5.566 -30.391 -9.93 1 88.56 128 VAL B CA 1
ATOM 4171 C C . VAL B 1 128 ? -4.723 -29.219 -10.445 1 88.56 128 VAL B C 1
ATOM 4173 O O . VAL B 1 128 ? -4.078 -28.531 -9.664 1 88.56 128 VAL B O 1
ATOM 4176 N N . GLU B 1 129 ? -4.703 -29.094 -11.773 1 88.5 129 GLU B N 1
ATOM 4177 C CA . GLU B 1 129 ? -4.035 -27.969 -12.414 1 88.5 129 GLU B CA 1
ATOM 4178 C C . GLU B 1 129 ? -5.047 -26.969 -12.961 1 88.5 129 GLU B C 1
ATOM 4180 O O . GLU B 1 129 ? -6.07 -27.359 -13.516 1 88.5 129 GLU B O 1
ATOM 4185 N N . ARG B 1 130 ? -4.797 -25.688 -12.727 1 90.25 130 ARG B N 1
ATOM 4186 C CA . ARG B 1 130 ? -5.645 -24.609 -13.242 1 90.25 130 ARG B CA 1
ATOM 4187 C C . ARG B 1 130 ? -4.824 -23.609 -14.047 1 90.25 130 ARG B C 1
ATOM 4189 O O . ARG B 1 130 ? -3.621 -23.453 -13.828 1 90.25 130 ARG B O 1
ATOM 4196 N N . ARG B 1 131 ? -5.465 -22.969 -14.977 1 88.06 131 ARG B N 1
ATOM 4197 C CA . ARG B 1 131 ? -4.895 -21.844 -15.695 1 88.06 131 ARG B CA 1
ATOM 4198 C C . ARG B 1 131 ? -5.051 -20.547 -14.898 1 88.06 131 ARG B C 1
ATOM 4200 O O . ARG B 1 131 ? -5.816 -20.5 -13.93 1 88.06 131 ARG B O 1
ATOM 4207 N N . VAL B 1 132 ? -4.234 -19.594 -15.352 1 93.19 132 VAL B N 1
ATOM 4208 C CA . VAL B 1 132 ? -4.277 -18.281 -14.703 1 93.19 132 VAL B CA 1
ATOM 4209 C C . VAL B 1 132 ? -5.148 -17.328 -15.516 1 93.19 132 VAL B C 1
ATOM 4211 O O . VAL B 1 132 ? -5.016 -17.25 -16.734 1 93.19 132 VAL B O 1
ATOM 4214 N N . LYS B 1 133 ? -6.055 -16.656 -14.844 1 92.06 133 LYS B N 1
ATOM 4215 C CA . LYS B 1 133 ? -6.93 -15.695 -15.5 1 92.06 133 LYS B CA 1
ATOM 4216 C C . LYS B 1 133 ? -6.359 -14.281 -15.391 1 92.06 133 LYS B C 1
ATOM 4218 O O . LYS B 1 133 ? -6.238 -13.578 -16.391 1 92.06 133 LYS B O 1
ATOM 4223 N N . LYS B 1 134 ? -6.066 -13.859 -14.188 1 94.94 134 LYS B N 1
ATOM 4224 C CA . LYS B 1 134 ? -5.539 -12.523 -13.922 1 94.94 134 LYS B CA 1
ATOM 4225 C C . LYS B 1 134 ? -4.414 -12.562 -12.898 1 94.94 134 LYS B C 1
ATOM 4227 O O . LYS B 1 134 ? -4.398 -13.43 -12.023 1 94.94 134 LYS B O 1
ATOM 4232 N N . ILE B 1 135 ? -3.523 -11.641 -13.062 1 96.94 135 ILE B N 1
ATOM 4233 C CA . ILE B 1 135 ? -2.438 -11.43 -12.117 1 96.94 135 ILE B CA 1
ATOM 4234 C C . ILE B 1 135 ? -2.496 -10.008 -11.562 1 96.94 135 ILE B C 1
ATOM 4236 O O . ILE B 1 135 ? -2.666 -9.055 -12.328 1 96.94 135 ILE B O 1
ATOM 4240 N N . TYR B 1 136 ? -2.436 -9.875 -10.273 1 96.94 136 TYR B N 1
ATOM 4241 C CA . TYR B 1 136 ? -2.334 -8.594 -9.586 1 96.94 136 TYR B CA 1
ATOM 4242 C C . TYR B 1 136 ? -1.024 -8.492 -8.812 1 96.94 136 TYR B C 1
ATOM 4244 O O . TYR B 1 136 ? -0.85 -9.156 -7.785 1 96.94 136 TYR B O 1
ATOM 4252 N N . VAL B 1 137 ? -0.135 -7.684 -9.266 1 97.12 137 VAL B N 1
ATOM 4253 C CA . VAL B 1 137 ? 1.075 -7.355 -8.516 1 97.12 137 VAL B CA 1
ATOM 4254 C C . VAL B 1 137 ? 0.816 -6.156 -7.613 1 97.12 137 VAL B C 1
ATOM 4256 O O . VAL B 1 137 ? 0.172 -5.188 -8.023 1 97.12 137 VAL B O 1
ATOM 4259 N N . HIS B 1 138 ? 1.24 -6.273 -6.34 1 97.25 138 HIS B N 1
ATOM 4260 C CA . HIS B 1 138 ? 0.992 -5.16 -5.434 1 97.25 138 HIS B CA 1
ATOM 4261 C C . HIS B 1 138 ? 1.584 -3.863 -5.977 1 97.25 138 HIS B C 1
ATOM 4263 O O . HIS B 1 138 ? 2.734 -3.84 -6.422 1 97.25 138 HIS B O 1
ATOM 4269 N N . PRO B 1 139 ? 0.939 -2.762 -5.879 1 95.12 139 PRO B N 1
ATOM 4270 C CA . PRO B 1 139 ? 1.379 -1.52 -6.516 1 95.12 139 PRO B CA 1
ATOM 4271 C C . PRO B 1 139 ? 2.629 -0.931 -5.867 1 95.12 139 PRO B C 1
ATOM 4273 O O . PRO B 1 139 ? 3.336 -0.133 -6.488 1 95.12 139 PRO B O 1
ATOM 4276 N N . LEU B 1 140 ? 2.953 -1.277 -4.66 1 95.94 140 LEU B N 1
ATOM 4277 C CA . LEU B 1 140 ? 4.098 -0.701 -3.967 1 95.94 140 LEU B CA 1
ATOM 4278 C C . LEU B 1 140 ? 5.32 -1.605 -4.09 1 95.94 140 LEU B C 1
ATOM 4280 O O . LEU B 1 140 ? 6.355 -1.347 -3.469 1 95.94 140 LEU B O 1
ATOM 4284 N N . TYR B 1 141 ? 5.191 -2.678 -4.836 1 97 141 TYR B N 1
ATOM 4285 C CA . TYR B 1 141 ? 6.32 -3.588 -4.984 1 97 141 TYR B CA 1
ATOM 4286 C C . TYR B 1 141 ? 7.551 -2.846 -5.492 1 97 141 TYR B C 1
ATOM 4288 O O . TYR B 1 141 ? 7.531 -2.27 -6.582 1 97 141 TYR B O 1
ATOM 4296 N N . GLN B 1 142 ? 8.586 -2.82 -4.734 1 92.25 142 GLN B N 1
ATOM 4297 C CA . GLN B 1 142 ? 9.914 -2.293 -5.023 1 92.25 142 GLN B CA 1
ATOM 4298 C C . GLN B 1 142 ? 9.859 -0.798 -5.324 1 92.25 142 GLN B C 1
ATOM 4300 O O . GLN B 1 142 ? 10.75 -0.258 -5.984 1 92.25 142 GLN B O 1
ATOM 4305 N N . GLN B 1 143 ? 8.797 -0.117 -4.902 1 91.5 143 GLN B N 1
ATOM 4306 C CA . GLN B 1 143 ? 8.68 1.317 -5.148 1 91.5 143 GLN B CA 1
ATOM 4307 C C . GLN B 1 143 ? 9.578 2.109 -4.203 1 91.5 143 GLN B C 1
ATOM 4309 O O . GLN B 1 143 ? 10.133 3.146 -4.586 1 91.5 143 GLN B O 1
ATOM 4314 N N . ASN B 1 144 ? 9.734 1.619 -2.938 1 92.31 144 ASN B N 1
ATOM 4315 C CA . ASN B 1 144 ? 10.547 2.299 -1.931 1 92.31 144 ASN B CA 1
ATOM 4316 C C . ASN B 1 144 ? 11.945 1.688 -1.827 1 92.31 144 ASN B C 1
ATOM 4318 O O . ASN B 1 144 ? 12.938 2.34 -2.146 1 92.31 144 ASN B O 1
ATOM 4322 N N . VAL B 1 145 ? 12.016 0.378 -1.429 1 91.19 145 VAL B N 1
ATOM 4323 C CA . VAL B 1 145 ? 13.266 -0.365 -1.326 1 91.19 145 VAL B CA 1
ATOM 4324 C C . VAL B 1 145 ? 13.117 -1.724 -2.008 1 91.19 145 VAL B C 1
ATOM 4326 O O . VAL B 1 145 ? 12 -2.189 -2.24 1 91.19 145 VAL B O 1
ATOM 4329 N N . PRO B 1 146 ? 14.234 -2.344 -2.289 1 91.56 146 PRO B N 1
ATOM 4330 C CA . PRO B 1 146 ? 14.164 -3.656 -2.938 1 91.56 146 PRO B CA 1
ATOM 4331 C C . PRO B 1 146 ? 13.344 -4.668 -2.135 1 91.56 146 PRO B C 1
ATOM 4333 O O . PRO B 1 146 ? 13.43 -4.695 -0.903 1 91.56 146 PRO B O 1
ATOM 4336 N N . HIS B 1 147 ? 12.492 -5.438 -2.791 1 93.19 147 HIS B N 1
ATOM 4337 C CA . HIS B 1 147 ? 11.711 -6.555 -2.273 1 93.19 147 HIS B CA 1
ATOM 4338 C C . HIS B 1 147 ? 10.594 -6.07 -1.363 1 93.19 147 HIS B C 1
ATOM 4340 O O . HIS B 1 147 ? 9.922 -6.871 -0.709 1 93.19 147 HIS B O 1
ATOM 4346 N N . ASP B 1 148 ? 10.43 -4.707 -1.287 1 96.12 148 ASP B N 1
ATOM 4347 C CA . ASP B 1 148 ? 9.32 -4.176 -0.499 1 96.12 148 ASP B CA 1
ATOM 4348 C C . ASP B 1 148 ? 7.977 -4.594 -1.092 1 96.12 148 ASP B C 1
ATOM 4350 O O . ASP B 1 148 ? 7.812 -4.625 -2.312 1 96.12 148 ASP B O 1
ATOM 4354 N N . TYR B 1 149 ? 7.023 -5.02 -0.173 1 97.75 149 TYR B N 1
ATOM 4355 C CA . TYR B 1 149 ? 5.672 -5.406 -0.568 1 97.75 149 TYR B CA 1
ATOM 4356 C C . TYR B 1 149 ? 5.707 -6.449 -1.679 1 97.75 149 TYR B C 1
ATOM 4358 O O . TYR B 1 149 ? 5.023 -6.309 -2.695 1 97.75 149 TYR B O 1
ATOM 4366 N N . ASP B 1 150 ? 6.516 -7.473 -1.545 1 97.94 150 ASP B N 1
ATOM 4367 C CA . ASP B 1 150 ? 6.707 -8.562 -2.5 1 97.94 150 ASP B CA 1
ATOM 4368 C C . ASP B 1 150 ? 5.512 -9.508 -2.504 1 97.94 150 ASP B C 1
ATOM 4370 O O . ASP B 1 150 ? 5.605 -10.641 -2.025 1 97.94 150 ASP B O 1
ATOM 4374 N N . PHE B 1 151 ? 4.348 -8.961 -3.037 1 98.56 151 PHE B N 1
ATOM 4375 C CA . PHE B 1 151 ? 3.102 -9.719 -3.07 1 98.56 151 PHE B CA 1
ATOM 4376 C C . PHE B 1 151 ? 2.502 -9.711 -4.473 1 98.56 151 PHE B C 1
ATOM 4378 O O . PHE B 1 151 ? 2.539 -8.688 -5.164 1 98.56 151 PHE B O 1
ATOM 4385 N N . ALA B 1 152 ? 1.94 -10.805 -4.84 1 98.56 152 ALA B N 1
ATOM 4386 C CA . ALA B 1 152 ? 1.081 -10.898 -6.02 1 98.56 152 ALA B CA 1
ATOM 4387 C C . ALA B 1 152 ? -0.083 -11.852 -5.781 1 98.56 152 ALA B C 1
ATOM 4389 O O . ALA B 1 152 ? 0.057 -12.844 -5.055 1 98.56 152 ALA B O 1
ATOM 4390 N N . LEU B 1 153 ? -1.199 -11.539 -6.352 1 98.56 153 LEU B N 1
ATOM 4391 C CA . LEU B 1 153 ? -2.371 -12.406 -6.34 1 98.56 153 LEU B CA 1
ATOM 4392 C C . LEU B 1 153 ? -2.658 -12.953 -7.734 1 98.56 153 LEU B C 1
ATOM 4394 O O . LEU B 1 153 ? -2.543 -12.227 -8.727 1 98.56 153 LEU B O 1
ATOM 4398 N N . ILE B 1 154 ? -3.02 -14.195 -7.762 1 98.06 154 ILE B N 1
ATOM 4399 C CA . ILE B 1 154 ? -3.416 -14.859 -8.992 1 98.06 154 ILE B CA 1
ATOM 4400 C C . ILE B 1 154 ? -4.887 -15.258 -8.914 1 98.06 154 ILE B C 1
ATOM 4402 O O . ILE B 1 154 ? -5.305 -15.93 -7.969 1 98.06 154 ILE B O 1
ATOM 4406 N N . GLN B 1 155 ? -5.613 -14.812 -9.852 1 97.25 155 GLN B N 1
ATOM 4407 C CA . GLN B 1 155 ? -6.953 -15.359 -10.055 1 97.25 155 GLN B CA 1
ATOM 4408 C C . GLN B 1 155 ? -6.922 -16.562 -11 1 97.25 155 GLN B C 1
ATOM 4410 O O . GLN B 1 155 ? -6.43 -16.453 -12.125 1 97.25 155 GLN B O 1
ATOM 4415 N N . LEU B 1 156 ? -7.465 -17.625 -10.539 1 94.69 156 LEU B N 1
ATOM 4416 C CA . LEU B 1 156 ? -7.512 -18.828 -11.359 1 94.69 156 LEU B CA 1
ATOM 4417 C C . LEU B 1 156 ? -8.703 -18.797 -12.305 1 94.69 156 LEU B C 1
ATOM 4419 O O . LEU B 1 156 ? -9.688 -18.109 -12.047 1 94.69 156 LEU B O 1
ATOM 4423 N N . ASP B 1 157 ? -8.617 -19.531 -13.406 1 88.25 157 ASP B N 1
ATOM 4424 C CA . ASP B 1 157 ? -9.711 -19.578 -14.367 1 88.25 157 ASP B CA 1
ATOM 4425 C C . ASP B 1 157 ? -10.914 -20.328 -13.797 1 88.25 157 ASP B C 1
ATOM 4427 O O . ASP B 1 157 ? -12.062 -20.031 -14.133 1 88.25 157 ASP B O 1
ATOM 4431 N N . LYS B 1 158 ? -10.602 -21.312 -12.93 1 91.44 158 LYS B N 1
ATOM 4432 C CA . LYS B 1 158 ? -11.602 -22.078 -12.188 1 91.44 158 LYS B CA 1
ATOM 4433 C C . LYS B 1 158 ? -11.148 -22.328 -10.758 1 91.44 158 LYS B C 1
ATOM 4435 O O . LYS B 1 158 ? -9.953 -22.5 -10.5 1 91.44 158 LYS B O 1
ATOM 4440 N N . ALA B 1 159 ? -12.125 -22.453 -9.898 1 92.94 159 ALA B N 1
ATOM 4441 C CA . ALA B 1 159 ? -11.812 -22.703 -8.492 1 92.94 159 ALA B CA 1
ATOM 4442 C C . ALA B 1 159 ? -11.211 -24.094 -8.312 1 92.94 159 ALA B C 1
ATOM 4444 O O . ALA B 1 159 ? -11.586 -25.047 -9.016 1 92.94 159 ALA B O 1
ATOM 4445 N N . MET B 1 160 ? -10.297 -24.188 -7.391 1 92.31 160 MET B N 1
ATOM 4446 C CA . MET B 1 160 ? -9.797 -25.5 -6.988 1 92.31 160 MET B CA 1
ATOM 4447 C C . MET B 1 160 ? -10.852 -26.266 -6.188 1 92.31 160 MET B C 1
ATOM 4449 O O . MET B 1 160 ? -11.539 -25.688 -5.352 1 92.31 160 MET B O 1
ATOM 4453 N N . PRO B 1 161 ? -10.953 -27.562 -6.41 1 90.06 161 PRO B N 1
ATOM 4454 C CA . PRO B 1 161 ? -11.82 -28.359 -5.535 1 90.06 161 PRO B CA 1
ATOM 4455 C C . PRO B 1 161 ? -11.211 -28.594 -4.156 1 90.06 161 PRO B C 1
ATOM 4457 O O . PRO B 1 161 ? -10.078 -29.062 -4.051 1 90.06 161 PRO B O 1
ATOM 4460 N N . ILE B 1 162 ? -11.961 -28.25 -3.109 1 88.62 162 ILE B N 1
ATOM 4461 C CA . ILE B 1 162 ? -11.484 -28.531 -1.76 1 88.62 162 ILE B CA 1
ATOM 4462 C C . ILE B 1 162 ? -11.695 -30.016 -1.441 1 88.62 162 ILE B C 1
ATOM 4464 O O . ILE B 1 162 ? -12.805 -30.531 -1.563 1 88.62 162 ILE B O 1
ATOM 4468 N N . ASN B 1 163 ? -10.57 -30.734 -1.153 1 86.81 163 ASN B N 1
ATOM 4469 C CA . ASN B 1 163 ? -10.617 -32.156 -0.854 1 86.81 163 ASN B CA 1
ATOM 4470 C C . ASN B 1 163 ? -9.586 -32.562 0.201 1 86.81 163 ASN B C 1
ATOM 4472 O O . ASN B 1 163 ? -9.172 -31.719 1.005 1 86.81 163 ASN B O 1
ATOM 4476 N N . GLU B 1 164 ? -9.195 -33.781 0.241 1 85.81 164 GLU B N 1
ATOM 4477 C CA . GLU B 1 164 ? -8.281 -34.281 1.27 1 85.81 164 GLU B CA 1
ATOM 4478 C C . GLU B 1 164 ? -6.895 -33.656 1.107 1 85.81 164 GLU B C 1
ATOM 4480 O O . GLU B 1 164 ? -6.168 -33.469 2.09 1 85.81 164 GLU B O 1
ATOM 4485 N N . CYS B 1 165 ? -6.516 -33.281 -0.126 1 89.62 165 CYS B N 1
ATOM 4486 C CA . CYS B 1 165 ? -5.16 -32.812 -0.381 1 89.62 165 CYS B CA 1
ATOM 4487 C C . CYS B 1 165 ? -5.152 -31.328 -0.754 1 89.62 165 CYS B C 1
ATOM 4489 O O . CYS B 1 165 ? -4.09 -30.734 -0.914 1 89.62 165 CYS B O 1
ATOM 4491 N N . ILE B 1 166 ? -6.344 -30.75 -0.948 1 92.12 166 ILE B N 1
ATOM 4492 C CA . ILE B 1 166 ? -6.438 -29.359 -1.368 1 92.12 166 ILE B CA 1
ATOM 4493 C C . ILE B 1 166 ? -7.289 -28.578 -0.373 1 92.12 166 ILE B C 1
ATOM 4495 O O . ILE B 1 166 ? -8.445 -28.938 -0.122 1 92.12 166 ILE B O 1
ATOM 4499 N N . GLY B 1 167 ? -6.746 -27.562 0.186 1 93.31 167 GLY B N 1
ATOM 4500 C CA . GLY B 1 167 ? -7.383 -26.656 1.124 1 93.31 167 GLY B CA 1
ATOM 4501 C C . GLY B 1 167 ? -6.746 -25.281 1.145 1 93.31 167 GLY B C 1
ATOM 4502 O O . GLY B 1 167 ? -5.742 -25.047 0.471 1 93.31 167 GLY B O 1
ATOM 4503 N N . THR B 1 168 ? -7.352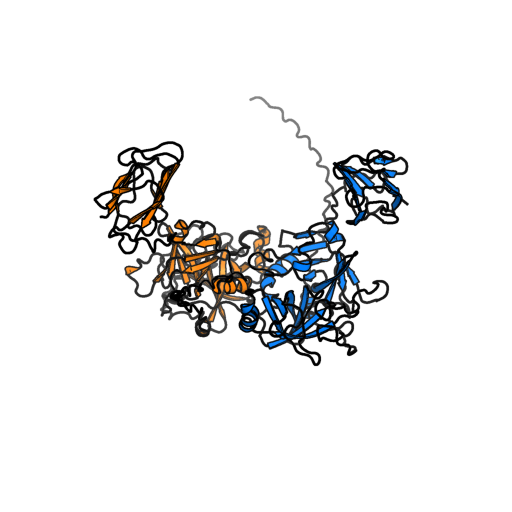 -24.375 1.911 1 95.5 168 THR B N 1
ATOM 4504 C CA . THR B 1 168 ? -6.859 -23.016 1.964 1 95.5 168 THR B CA 1
ATOM 4505 C C . THR B 1 168 ? -6.16 -22.734 3.291 1 95.5 168 THR B C 1
ATOM 4507 O O . THR B 1 168 ? -6.402 -23.422 4.281 1 95.5 168 THR B O 1
ATOM 4510 N N . ALA B 1 169 ? -5.238 -21.812 3.316 1 94.81 169 ALA B N 1
ATOM 4511 C CA . ALA B 1 169 ? -4.641 -21.312 4.555 1 94.81 169 ALA B CA 1
ATOM 4512 C C . ALA B 1 169 ? -5.477 -20.188 5.152 1 94.81 169 ALA B C 1
ATOM 4514 O O . ALA B 1 169 ? -6.18 -19.469 4.43 1 94.81 169 ALA B O 1
ATOM 4515 N N . CYS B 1 170 ? -5.352 -20.062 6.469 1 94.31 170 CYS B N 1
ATOM 4516 C CA . CYS B 1 170 ? -5.984 -18.922 7.113 1 94.31 170 CYS B CA 1
ATOM 4517 C C . CYS B 1 170 ? -5.16 -17.656 6.902 1 94.31 170 CYS B C 1
ATOM 4519 O O . CYS B 1 170 ? -3.932 -17.719 6.844 1 94.31 170 CYS B O 1
ATOM 4521 N N . LEU B 1 171 ? -5.836 -16.562 6.758 1 95.19 171 LEU B N 1
ATOM 4522 C CA . LEU B 1 171 ? -5.172 -15.266 6.672 1 95.19 171 LEU B CA 1
ATOM 4523 C C . LEU B 1 171 ? -5.152 -14.57 8.031 1 95.19 171 LEU B C 1
ATOM 4525 O O . LEU B 1 171 ? -6.043 -14.789 8.852 1 95.19 171 LEU B O 1
ATOM 4529 N N . PRO B 1 172 ? -4.16 -13.719 8.266 1 93.56 172 PRO B N 1
ATOM 4530 C CA . PRO B 1 172 ? -4.008 -13.117 9.586 1 93.56 172 PRO B CA 1
ATOM 4531 C C . PRO B 1 172 ? -5.02 -12.008 9.852 1 93.56 172 PRO B C 1
ATOM 4533 O O . PRO B 1 172 ? -5.398 -11.273 8.938 1 93.56 172 PRO B O 1
ATOM 4536 N N . ARG B 1 173 ? -5.367 -11.875 11.094 1 86.5 173 ARG B N 1
ATOM 4537 C CA . ARG B 1 173 ? -6.281 -10.82 11.508 1 86.5 173 ARG B CA 1
ATOM 4538 C C . ARG B 1 173 ? -5.664 -9.969 12.609 1 86.5 173 ARG B C 1
ATOM 4540 O O . ARG B 1 173 ? -6.301 -9.039 13.109 1 86.5 173 ARG B O 1
ATOM 4547 N N . SER B 1 174 ? -4.496 -10.289 12.992 1 87.81 174 SER B N 1
ATOM 4548 C CA . SER B 1 174 ? -3.75 -9.57 14.023 1 87.81 174 SER B CA 1
ATOM 4549 C C . SER B 1 174 ? -2.25 -9.625 13.758 1 87.81 174 SER B C 1
ATOM 4551 O O . SER B 1 174 ? -1.798 -10.359 12.875 1 87.81 174 SER B O 1
ATOM 4553 N N . GLU B 1 175 ? -1.567 -8.859 14.539 1 89.44 175 GLU B N 1
ATOM 4554 C CA . GLU B 1 175 ? -0.114 -8.875 14.406 1 89.44 175 GLU B CA 1
ATOM 4555 C C . GLU B 1 175 ? 0.473 -10.18 14.945 1 89.44 175 GLU B C 1
ATOM 4557 O O . GLU B 1 175 ? -0.096 -10.797 15.844 1 89.44 175 GLU B O 1
ATOM 4562 N N . GLU B 1 176 ? 1.542 -10.594 14.344 1 91.44 176 GLU B N 1
ATOM 4563 C CA . GLU B 1 176 ? 2.236 -11.797 14.789 1 91.44 176 GLU B CA 1
ATOM 4564 C C . GLU B 1 176 ? 3.105 -11.516 16.016 1 91.44 176 GLU B C 1
ATOM 4566 O O . GLU B 1 176 ? 3.424 -10.359 16.297 1 91.44 176 GLU B O 1
ATOM 4571 N N . MET B 1 177 ? 3.443 -12.57 16.672 1 91.88 177 MET B N 1
ATOM 4572 C CA . MET B 1 177 ? 4.305 -12.469 17.844 1 91.88 177 MET B CA 1
ATOM 4573 C C . MET B 1 177 ? 5.672 -13.094 17.578 1 91.88 177 MET B C 1
ATOM 4575 O O . MET B 1 177 ? 5.758 -14.203 17.062 1 91.88 177 MET B O 1
ATOM 4579 N N . PRO B 1 178 ? 6.699 -12.367 18 1 93.94 178 PRO B N 1
ATOM 4580 C CA . PRO B 1 178 ? 8.016 -13.008 17.906 1 93.94 178 PRO B CA 1
ATOM 4581 C C . PRO B 1 178 ? 8.078 -14.328 18.672 1 93.94 178 PRO B C 1
ATOM 4583 O O . PRO B 1 178 ? 7.457 -14.469 19.719 1 93.94 178 PRO B O 1
ATOM 4586 N N . GLY B 1 179 ? 8.766 -15.273 18.109 1 94.88 179 GLY B N 1
ATOM 4587 C CA . GLY B 1 179 ? 8.922 -16.562 18.766 1 94.88 179 GLY B CA 1
ATOM 4588 C C . GLY B 1 179 ? 7.871 -17.578 18.344 1 94.88 179 GLY B C 1
ATOM 4589 O O . GLY B 1 179 ? 7.98 -18.766 18.656 1 94.88 179 GLY B O 1
ATOM 4590 N N . THR B 1 180 ? 6.883 -17.125 17.578 1 95.12 180 THR B N 1
ATOM 4591 C CA . THR B 1 180 ? 5.844 -18.031 17.109 1 95.12 180 THR B CA 1
ATOM 4592 C C . THR B 1 180 ? 6.441 -19.125 16.219 1 95.12 180 THR B C 1
ATOM 4594 O O . THR B 1 180 ? 7.293 -18.844 15.367 1 95.12 180 THR B O 1
ATOM 4597 N N . GLU B 1 181 ? 5.973 -20.391 16.422 1 95.06 181 GLU B N 1
ATOM 4598 C CA . GLU B 1 181 ? 6.426 -21.516 15.609 1 95.06 181 GLU B CA 1
ATOM 4599 C C . GLU B 1 181 ? 5.707 -21.562 14.266 1 95.06 181 GLU B C 1
ATOM 4601 O O . GLU B 1 181 ? 4.477 -21.469 14.211 1 95.06 181 GLU B O 1
ATOM 4606 N N . CYS B 1 182 ? 6.492 -21.672 13.234 1 96.94 182 CYS B N 1
ATOM 4607 C CA . CYS B 1 182 ? 5.969 -21.688 11.875 1 96.94 182 CYS B CA 1
ATOM 4608 C C . CYS B 1 182 ? 6.605 -22.812 11.062 1 96.94 182 CYS B C 1
ATOM 4610 O O . CYS B 1 182 ? 7.531 -23.484 11.531 1 96.94 182 CYS B O 1
ATOM 4612 N N . SER B 1 183 ? 5.996 -23.078 9.906 1 96 183 SER B N 1
ATOM 4613 C CA . SER B 1 183 ? 6.52 -24.047 8.945 1 96 183 SER B CA 1
ATOM 4614 C C . SER B 1 183 ? 6.703 -23.406 7.57 1 96 183 SER B C 1
ATOM 4616 O O . SER B 1 183 ? 5.855 -22.641 7.125 1 96 183 SER B O 1
ATOM 4618 N N . ILE B 1 184 ? 7.82 -23.734 6.973 1 97.19 184 ILE B N 1
ATOM 4619 C CA . ILE B 1 184 ? 8.062 -23.375 5.578 1 97.19 184 ILE B CA 1
ATOM 4620 C C . ILE B 1 184 ? 8.023 -24.641 4.715 1 97.19 184 ILE B C 1
ATOM 4622 O O . ILE B 1 184 ? 8.461 -25.719 5.148 1 97.19 184 ILE B O 1
ATOM 4626 N N . THR B 1 185 ? 7.445 -24.5 3.514 1 96.06 185 THR B N 1
ATOM 4627 C CA . THR B 1 185 ? 7.34 -25.609 2.59 1 96.06 185 THR B CA 1
ATOM 4628 C C . THR B 1 185 ? 7.652 -25.172 1.162 1 96.06 185 THR B C 1
ATOM 4630 O O . THR B 1 185 ? 7.457 -24.016 0.812 1 96.06 185 THR B O 1
ATOM 4633 N N . GLY B 1 186 ? 8.172 -26.078 0.38 1 95.19 186 GLY B N 1
ATOM 4634 C CA . GLY B 1 186 ? 8.438 -25.75 -1.013 1 95.19 186 GLY B CA 1
ATOM 4635 C C . GLY B 1 186 ? 9.25 -26.812 -1.726 1 95.19 186 GLY B C 1
ATOM 4636 O O . GLY B 1 186 ? 9.656 -27.812 -1.116 1 95.19 186 GLY B O 1
ATOM 4637 N N . TRP B 1 187 ? 9.469 -26.641 -3.012 1 92.75 187 TRP B N 1
ATOM 4638 C CA . TRP B 1 187 ? 10.219 -27.547 -3.869 1 92.75 187 TRP B CA 1
ATOM 4639 C C . TRP B 1 187 ? 11.547 -26.938 -4.285 1 92.75 187 TRP B C 1
ATOM 4641 O O . TRP B 1 187 ? 12.148 -27.359 -5.277 1 92.75 187 TRP B O 1
ATOM 4651 N N . GLY B 1 188 ? 11.93 -25.859 -3.607 1 90 188 GLY B N 1
ATOM 4652 C CA . GLY B 1 188 ? 13.164 -25.188 -3.973 1 90 188 GLY B CA 1
ATOM 4653 C C . GLY B 1 188 ? 14.406 -26.016 -3.713 1 90 188 GLY B C 1
ATOM 4654 O O . GLY B 1 188 ? 14.32 -27.094 -3.113 1 90 188 GLY B O 1
ATOM 4655 N N . THR B 1 189 ? 15.562 -25.484 -4.156 1 87.12 189 THR B N 1
ATOM 4656 C CA . THR B 1 189 ? 16.828 -26.203 -4.012 1 87.12 189 THR B CA 1
ATOM 4657 C C . THR B 1 189 ? 17.125 -26.469 -2.537 1 87.12 189 THR B C 1
ATOM 4659 O O . THR B 1 189 ? 16.797 -25.656 -1.675 1 87.12 189 THR B O 1
ATOM 4662 N N . VAL B 1 190 ? 17.781 -27.594 -2.244 1 88.75 190 VAL B N 1
ATOM 4663 C CA . VAL B 1 190 ? 18 -28 -0.863 1 88.75 190 VAL B CA 1
ATOM 4664 C C . VAL B 1 190 ? 19.297 -27.406 -0.339 1 88.75 190 VAL B C 1
ATOM 4666 O O . VAL B 1 190 ? 19.656 -27.609 0.821 1 88.75 190 VAL B O 1
ATOM 4669 N N . ARG B 1 191 ? 20 -26.688 -1.155 1 83.5 191 ARG B N 1
ATOM 4670 C CA . ARG B 1 191 ? 21.125 -25.844 -0.824 1 83.5 191 ARG B CA 1
ATOM 4671 C C . ARG B 1 191 ? 21.359 -24.781 -1.903 1 83.5 191 ARG B C 1
ATOM 4673 O O . ARG B 1 191 ? 20.797 -24.891 -3.002 1 83.5 191 ARG B O 1
ATOM 4680 N N . SER B 1 192 ? 22.094 -23.766 -1.529 1 77.56 192 SER B N 1
ATOM 4681 C CA . SER B 1 192 ? 22.359 -22.719 -2.516 1 77.56 192 SER B CA 1
ATOM 4682 C C . SER B 1 192 ? 22.938 -23.312 -3.797 1 77.56 192 SER B C 1
ATOM 4684 O O . SER B 1 192 ? 23.938 -24.047 -3.756 1 77.56 192 SER B O 1
ATOM 4686 N N . MET B 1 193 ? 22.297 -23.109 -4.926 1 70.38 193 MET B N 1
ATOM 4687 C CA . MET B 1 193 ? 22.688 -23.578 -6.246 1 70.38 193 MET B CA 1
ATOM 4688 C C . MET B 1 193 ? 22.719 -25.109 -6.293 1 70.38 193 MET B C 1
ATOM 4690 O O . MET B 1 193 ? 23.453 -25.703 -7.086 1 70.38 193 MET B O 1
ATOM 4694 N N . GLY B 1 194 ? 22.031 -25.719 -5.457 1 77.88 194 GLY B N 1
ATOM 4695 C CA . GLY B 1 194 ? 21.969 -27.172 -5.395 1 77.88 194 GLY B CA 1
ATOM 4696 C C . GLY B 1 194 ? 20.828 -27.75 -6.219 1 77.88 194 GLY B C 1
ATOM 4697 O O . GLY B 1 194 ? 20.172 -27.031 -6.973 1 77.88 194 GLY B O 1
ATOM 4698 N N . PRO B 1 195 ? 20.656 -29.062 -6.086 1 83.88 195 PRO B N 1
ATOM 4699 C CA . PRO B 1 195 ? 19.594 -29.734 -6.84 1 83.88 195 PRO B CA 1
ATOM 4700 C C . PRO B 1 195 ? 18.203 -29.453 -6.277 1 83.88 195 PRO B C 1
ATOM 4702 O O . PRO B 1 195 ? 18.078 -29.078 -5.109 1 83.88 195 PRO B O 1
ATOM 4705 N N . THR B 1 196 ? 17.234 -29.609 -7.102 1 84.81 196 THR B N 1
ATOM 4706 C CA . THR B 1 196 ? 15.828 -29.5 -6.703 1 84.81 196 THR B CA 1
ATOM 4707 C C . THR B 1 196 ? 15.289 -30.844 -6.23 1 84.81 196 THR B C 1
ATOM 4709 O O . THR B 1 196 ? 15.555 -31.875 -6.848 1 84.81 196 THR B O 1
ATOM 4712 N N . PRO B 1 197 ? 14.562 -30.859 -5.164 1 88.06 197 PRO B N 1
ATOM 4713 C CA . PRO B 1 197 ? 13.969 -32.125 -4.68 1 88.06 197 PRO B CA 1
ATOM 4714 C C . PRO B 1 197 ? 12.797 -32.594 -5.539 1 88.06 197 PRO B C 1
ATOM 4716 O O . PRO B 1 197 ? 12.18 -31.766 -6.242 1 88.06 197 PRO B O 1
ATOM 4719 N N . GLU B 1 198 ? 12.461 -33.875 -5.465 1 86.25 198 GLU B N 1
ATOM 4720 C CA . GLU B 1 198 ? 11.344 -34.438 -6.207 1 86.25 198 GLU B CA 1
ATOM 4721 C C . GLU B 1 198 ? 10.031 -34.25 -5.441 1 86.25 198 GLU B C 1
ATOM 4723 O O . GLU B 1 198 ? 8.953 -34.219 -6.039 1 86.25 198 GLU B O 1
ATOM 4728 N N . VAL B 1 199 ? 10.172 -34.25 -4.141 1 89.69 199 VAL B N 1
ATOM 4729 C CA . VAL B 1 199 ? 8.969 -34.188 -3.318 1 89.69 199 VAL B CA 1
ATOM 4730 C C . VAL B 1 199 ? 8.984 -32.906 -2.486 1 89.69 199 VAL B C 1
ATOM 4732 O O . VAL B 1 199 ? 10.047 -32.344 -2.209 1 89.69 199 VAL B O 1
ATOM 4735 N N . LEU B 1 200 ? 7.816 -32.438 -2.061 1 92.44 200 LEU B N 1
ATOM 4736 C CA . LEU B 1 200 ? 7.656 -31.25 -1.25 1 92.44 200 LEU B CA 1
ATOM 4737 C C . LEU B 1 200 ? 8.445 -31.359 0.05 1 92.44 200 LEU B C 1
ATOM 4739 O O . LEU B 1 200 ? 8.422 -32.406 0.709 1 92.44 200 LEU B O 1
ATOM 4743 N N . GLN B 1 201 ? 9.211 -30.297 0.326 1 94.06 201 GLN B N 1
ATOM 4744 C CA . GLN B 1 201 ? 9.992 -30.25 1.558 1 94.06 201 GLN B CA 1
ATOM 4745 C C . GLN B 1 201 ? 9.312 -29.359 2.602 1 94.06 201 GLN B C 1
ATOM 4747 O O . GLN B 1 201 ? 8.562 -28.453 2.256 1 94.06 201 GLN B O 1
ATOM 4752 N N . GLU B 1 202 ? 9.555 -29.688 3.887 1 94.88 202 GLU B N 1
ATOM 4753 C CA . GLU B 1 202 ? 9.07 -28.875 5.004 1 94.88 202 GLU B CA 1
ATOM 4754 C C . GLU B 1 202 ? 10.156 -28.688 6.055 1 94.88 202 GLU B C 1
ATOM 4756 O O . GLU B 1 202 ? 11.062 -29.516 6.191 1 94.88 202 GLU B O 1
ATOM 4761 N N . ALA B 1 203 ? 10.086 -27.562 6.797 1 95.5 203 ALA B N 1
ATOM 4762 C CA . ALA B 1 203 ? 10.969 -27.297 7.938 1 95.5 203 ALA B CA 1
ATOM 4763 C C . ALA B 1 203 ? 10.305 -26.359 8.938 1 95.5 203 ALA B C 1
ATOM 4765 O O . ALA B 1 203 ? 9.492 -25.516 8.555 1 95.5 203 ALA B O 1
ATOM 4766 N N . GLY B 1 204 ? 10.633 -26.547 10.172 1 95.06 204 GLY B N 1
ATOM 4767 C CA . GLY B 1 204 ? 10.18 -25.641 11.211 1 95.06 204 GLY B CA 1
ATOM 4768 C C . GLY B 1 204 ? 11.062 -24.406 11.352 1 95.06 204 GLY B C 1
ATOM 4769 O O . GLY B 1 204 ? 12.289 -24.5 11.234 1 95.06 204 GLY B O 1
ATOM 4770 N N . VAL B 1 205 ? 10.445 -23.297 11.586 1 96.69 205 VAL B N 1
ATOM 4771 C CA . VAL B 1 205 ? 11.141 -22.047 11.867 1 96.69 205 VAL B CA 1
ATOM 4772 C C . VAL B 1 205 ? 10.391 -21.266 12.945 1 96.69 205 VAL B C 1
ATOM 4774 O O . VAL B 1 205 ? 9.281 -21.641 13.336 1 96.69 205 VAL B O 1
ATOM 4777 N N . GLN B 1 206 ? 11.062 -20.25 13.43 1 96.19 206 GLN B N 1
ATOM 4778 C CA . GLN B 1 206 ? 10.453 -19.359 14.406 1 96.19 206 GLN B CA 1
ATOM 4779 C C . GLN B 1 206 ? 10.555 -17.906 13.961 1 96.19 206 GLN B C 1
ATOM 4781 O O . GLN B 1 206 ? 11.578 -17.484 13.422 1 96.19 206 GLN B O 1
ATOM 4786 N N . LEU B 1 207 ? 9.492 -17.203 14.203 1 97.25 207 LEU B N 1
ATOM 4787 C CA . LEU B 1 207 ? 9.492 -15.789 13.859 1 97.25 207 LEU B CA 1
ATOM 4788 C C . LEU B 1 207 ? 10.469 -15.008 14.734 1 97.25 207 LEU B C 1
ATOM 4790 O O . LEU B 1 207 ? 10.57 -15.266 15.938 1 97.25 207 LEU B O 1
ATOM 4794 N N . LEU B 1 208 ? 11.141 -14.023 14.148 1 96.44 208 LEU B N 1
ATOM 4795 C CA . LEU B 1 208 ? 12.031 -13.117 14.859 1 96.44 208 LEU B CA 1
ATOM 4796 C C . LEU B 1 208 ? 11.383 -11.75 15.047 1 96.44 208 LEU B C 1
ATOM 4798 O O . LEU B 1 208 ? 10.516 -11.359 14.266 1 96.44 208 LEU B O 1
ATOM 4802 N N . ALA B 1 209 ? 11.859 -11.109 16.094 1 94.12 209 ALA B N 1
ATOM 4803 C CA . ALA B 1 209 ? 11.469 -9.711 16.234 1 94.12 209 ALA B CA 1
ATOM 4804 C C . ALA B 1 209 ? 12.055 -8.859 15.117 1 94.12 209 ALA B C 1
ATOM 4806 O O . ALA B 1 209 ? 13.148 -9.148 14.617 1 94.12 209 ALA B O 1
ATOM 4807 N N . SER B 1 210 ? 11.359 -7.805 14.758 1 91.81 210 SER B N 1
ATOM 4808 C CA . SER B 1 210 ? 11.805 -6.938 13.672 1 91.81 210 SER B CA 1
ATOM 4809 C C . SER B 1 210 ? 13.18 -6.359 13.961 1 91.81 210 SER B C 1
ATOM 4811 O O . SER B 1 210 ? 14.016 -6.234 13.055 1 91.81 210 SER B O 1
ATOM 4813 N N . SER B 1 211 ? 13.398 -5.984 15.18 1 91 211 SER B N 1
ATOM 4814 C CA . SER B 1 211 ? 14.68 -5.402 15.562 1 91 211 SER B CA 1
ATOM 4815 C C . SER B 1 211 ? 15.82 -6.398 15.375 1 91 211 SER B C 1
ATOM 4817 O O . SER B 1 211 ? 16.922 -6.027 14.953 1 91 211 SER B O 1
ATOM 4819 N N . GLU B 1 212 ? 15.523 -7.652 15.703 1 90.25 212 GLU B N 1
ATOM 4820 C CA . GLU B 1 212 ? 16.516 -8.703 15.508 1 90.25 212 GLU B CA 1
ATOM 4821 C C . GLU B 1 212 ? 16.797 -8.914 14.023 1 90.25 212 GLU B C 1
ATOM 4823 O O . GLU B 1 212 ? 17.953 -9.07 13.625 1 90.25 212 GLU B O 1
ATOM 4828 N N . CYS B 1 213 ? 15.773 -8.891 13.258 1 91.38 213 CYS B N 1
ATOM 4829 C CA . CYS B 1 213 ? 15.922 -9.016 11.812 1 91.38 213 CYS B CA 1
ATOM 4830 C C . CYS B 1 213 ? 16.766 -7.879 11.25 1 91.38 213 CYS B C 1
ATOM 4832 O O . CYS B 1 213 ? 17.703 -8.109 10.484 1 91.38 213 CYS B O 1
ATOM 4834 N N . GLU B 1 214 ? 16.484 -6.695 11.641 1 90.25 214 GLU B N 1
ATOM 4835 C CA . GLU B 1 214 ? 17.188 -5.508 11.164 1 90.25 214 GLU B CA 1
ATOM 4836 C C . GLU B 1 214 ? 18.672 -5.566 11.508 1 90.25 214 GLU B C 1
ATOM 4838 O O . GLU B 1 214 ? 19.531 -5.215 10.688 1 90.25 214 GLU B O 1
ATOM 4843 N N . ALA B 1 215 ? 19 -5.992 12.664 1 87.75 215 ALA B N 1
ATOM 4844 C CA . ALA B 1 215 ? 20.391 -6.086 13.109 1 87.75 215 ALA B CA 1
ATOM 4845 C C . ALA B 1 215 ? 21.188 -7.043 12.234 1 87.75 215 ALA B C 1
ATOM 4847 O O . ALA B 1 215 ? 22.359 -6.797 11.945 1 87.75 215 ALA B O 1
ATOM 4848 N N . ASN B 1 216 ? 20.516 -8.055 11.766 1 84.38 216 ASN B N 1
ATOM 4849 C CA . ASN B 1 216 ? 21.188 -9.07 10.953 1 84.38 216 ASN B CA 1
ATOM 4850 C C . ASN B 1 216 ? 21.5 -8.547 9.555 1 84.38 216 ASN B C 1
ATOM 4852 O O . ASN B 1 216 ? 22.438 -9.023 8.906 1 84.38 216 ASN B O 1
ATOM 4856 N N . TYR B 1 217 ? 20.828 -7.539 9.141 1 88.75 217 TYR B N 1
ATOM 4857 C CA . TYR B 1 217 ? 20.984 -7.082 7.766 1 88.75 217 TYR B CA 1
ATOM 4858 C C . TYR B 1 217 ? 21.594 -5.688 7.723 1 88.75 217 TYR B C 1
ATOM 4860 O O . TYR B 1 217 ? 21.734 -5.098 6.645 1 88.75 217 TYR B O 1
ATOM 4868 N N . THR B 1 218 ? 21.953 -5.113 8.852 1 82.81 218 THR B N 1
ATOM 4869 C CA . THR B 1 218 ? 22.578 -3.803 8.945 1 82.81 218 THR B CA 1
ATOM 4870 C C . THR B 1 218 ? 23.922 -3.793 8.211 1 82.81 218 THR B C 1
ATOM 4872 O O . THR B 1 218 ? 24.234 -2.832 7.512 1 82.81 218 THR B O 1
ATOM 4875 N N . GLU B 1 219 ? 24.625 -4.891 8.375 1 79.38 219 GLU B N 1
ATOM 4876 C CA . GLU B 1 219 ? 25.969 -4.969 7.812 1 79.38 219 GLU B CA 1
ATOM 4877 C C . GLU B 1 219 ? 25.938 -4.91 6.289 1 79.38 219 GLU B C 1
ATOM 4879 O O . GLU B 1 219 ? 26.875 -4.41 5.664 1 79.38 219 GLU B O 1
ATOM 4884 N N . THR B 1 220 ? 24.938 -5.406 5.719 1 81.62 220 THR B N 1
ATOM 4885 C CA . THR B 1 220 ? 24.828 -5.434 4.262 1 81.62 220 THR B CA 1
ATOM 4886 C C . THR B 1 220 ? 24.094 -4.207 3.748 1 81.62 220 THR B C 1
ATOM 4888 O O . THR B 1 220 ? 23.797 -4.102 2.553 1 81.62 220 THR B O 1
ATOM 4891 N N . SER B 1 221 ? 23.625 -3.285 4.551 1 84.69 221 SER B N 1
ATOM 4892 C CA . SER B 1 221 ? 22.906 -2.061 4.211 1 84.69 221 SER B CA 1
ATOM 4893 C C . SER B 1 221 ? 21.562 -2.369 3.547 1 84.69 221 SER B C 1
ATOM 4895 O O . SER B 1 221 ? 21.094 -1.609 2.697 1 84.69 221 SER B O 1
ATOM 4897 N N . ASP B 1 222 ? 21.109 -3.594 3.848 1 89.25 222 ASP B N 1
ATOM 4898 C CA . ASP B 1 222 ? 19.75 -3.934 3.414 1 89.25 222 ASP B CA 1
ATOM 4899 C C . ASP B 1 222 ? 18.703 -3.383 4.383 1 89.25 222 ASP B C 1
ATOM 4901 O O . ASP B 1 222 ? 18.891 -3.434 5.602 1 89.25 222 ASP B O 1
ATOM 4905 N N . VAL B 1 223 ? 17.719 -2.836 3.828 1 91.69 223 VAL B N 1
ATOM 4906 C CA . VAL B 1 223 ? 16.688 -2.236 4.66 1 91.69 223 VAL B CA 1
ATOM 4907 C C . VAL B 1 223 ? 15.547 -3.234 4.863 1 91.69 223 VAL B C 1
ATOM 4909 O O . VAL B 1 223 ? 14.992 -3.764 3.896 1 91.69 223 VAL B O 1
ATOM 4912 N N . ILE B 1 224 ? 15.234 -3.574 6.098 1 94.38 224 ILE B N 1
ATOM 4913 C CA . ILE B 1 224 ? 14.07 -4.371 6.473 1 94.38 224 ILE B CA 1
ATOM 4914 C C . ILE B 1 224 ? 12.898 -3.453 6.812 1 94.38 224 ILE B C 1
ATOM 4916 O O . ILE B 1 224 ? 12.938 -2.729 7.809 1 94.38 224 ILE B O 1
ATOM 4920 N N . THR B 1 225 ? 11.883 -3.471 5.969 1 95.62 225 THR B N 1
ATOM 4921 C CA . THR B 1 225 ? 10.734 -2.6 6.176 1 95.62 225 THR B CA 1
ATOM 4922 C C . THR B 1 225 ? 9.656 -3.311 6.992 1 95.62 225 THR B C 1
ATOM 4924 O O . THR B 1 225 ? 9.797 -4.488 7.32 1 95.62 225 THR B O 1
ATOM 4927 N N . GLY B 1 226 ? 8.586 -2.578 7.312 1 94.94 226 GLY B N 1
ATOM 4928 C CA . GLY B 1 226 ? 7.469 -3.129 8.055 1 94.94 226 GLY B CA 1
ATOM 4929 C C . GLY B 1 226 ? 6.711 -4.195 7.289 1 94.94 226 GLY B C 1
ATOM 4930 O O . GLY B 1 226 ? 5.93 -4.953 7.875 1 94.94 226 GLY B O 1
ATOM 4931 N N . SER B 1 227 ? 6.879 -4.258 5.988 1 96.56 227 SER B N 1
ATOM 4932 C CA . SER B 1 227 ? 6.195 -5.258 5.172 1 96.56 227 SER B CA 1
ATOM 4933 C C . SER B 1 227 ? 7.004 -6.551 5.094 1 96.56 227 SER B C 1
ATOM 4935 O O . SER B 1 227 ? 6.648 -7.465 4.352 1 96.56 227 SER B O 1
ATOM 4937 N N . MET B 1 228 ? 8.094 -6.602 5.871 1 96.75 228 MET B N 1
ATOM 4938 C CA . MET B 1 228 ? 8.984 -7.762 5.867 1 96.75 228 MET B CA 1
ATOM 4939 C C . MET B 1 228 ? 9.039 -8.406 7.25 1 96.75 228 MET B C 1
ATOM 4941 O O . MET B 1 228 ? 8.914 -7.715 8.266 1 96.75 228 MET B O 1
ATOM 4945 N N . LEU B 1 229 ? 9.195 -9.734 7.246 1 96.5 229 LEU B N 1
ATOM 4946 C CA . LEU B 1 229 ? 9.398 -10.539 8.445 1 96.5 229 LEU B CA 1
ATOM 4947 C C . LEU B 1 229 ? 10.586 -11.477 8.281 1 96.5 229 LEU B C 1
ATOM 4949 O O . LEU B 1 229 ? 10.914 -11.875 7.16 1 96.5 229 LEU B O 1
ATOM 4953 N N . CYS B 1 230 ? 11.164 -11.766 9.406 1 96.69 230 CYS B N 1
ATOM 4954 C CA . CYS B 1 230 ? 12.25 -12.734 9.383 1 96.69 230 CYS B CA 1
ATOM 4955 C C . CYS B 1 230 ? 11.922 -13.953 10.242 1 96.69 230 CYS B C 1
ATOM 4957 O O . CYS B 1 230 ? 11.211 -13.836 11.242 1 96.69 230 CYS B O 1
ATOM 4959 N N . ALA B 1 231 ? 12.367 -15.039 9.828 1 96.88 231 ALA B N 1
ATOM 4960 C CA . ALA B 1 231 ? 12.25 -16.281 10.578 1 96.88 231 ALA B CA 1
ATOM 4961 C C . ALA B 1 231 ? 13.508 -17.125 10.438 1 96.88 231 ALA B C 1
ATOM 4963 O O . ALA B 1 231 ? 14.203 -17.062 9.422 1 96.88 231 ALA B O 1
ATOM 4964 N N . THR B 1 232 ? 13.766 -17.875 11.492 1 94.38 232 THR B N 1
ATOM 4965 C CA . THR B 1 232 ? 14.93 -18.75 11.5 1 94.38 232 THR B CA 1
ATOM 4966 C C . THR B 1 232 ? 14.602 -20.078 12.172 1 94.38 232 THR B C 1
ATOM 4968 O O . THR B 1 232 ? 13.625 -20.188 12.906 1 94.38 232 THR B O 1
ATOM 4971 N N . GLY B 1 233 ? 15.367 -21.078 11.734 1 94.56 233 GLY B N 1
ATOM 4972 C CA . GLY B 1 233 ? 15.195 -22.391 12.32 1 94.56 233 GLY B CA 1
ATOM 4973 C C . GLY B 1 233 ? 16.453 -23.234 12.289 1 94.56 233 GLY B C 1
ATOM 4974 O O . GLY B 1 233 ? 17.453 -22.844 11.664 1 94.56 233 GLY B O 1
ATOM 4975 N N . MET B 1 234 ? 16.344 -24.266 13.141 1 93.56 234 MET B N 1
ATOM 4976 C CA . MET B 1 234 ? 17.453 -25.219 13.242 1 93.56 234 MET B CA 1
ATOM 4977 C C . MET B 1 234 ? 16.938 -26.641 13.281 1 93.56 234 MET B C 1
ATOM 4979 O O . MET B 1 234 ? 15.938 -26.938 13.938 1 93.56 234 MET B O 1
ATOM 4983 N N . SER B 1 235 ? 17.531 -27.438 12.445 1 92.38 235 SER B N 1
ATOM 4984 C CA . SER B 1 235 ? 17.328 -28.875 12.516 1 92.38 235 SER B CA 1
ATOM 4985 C C . SER B 1 235 ? 18.625 -29.609 12.859 1 92.38 235 SER B C 1
ATOM 4987 O O . SER B 1 235 ? 19.625 -28.969 13.164 1 92.38 235 SER B O 1
ATOM 4989 N N . ASP B 1 236 ? 18.547 -30.969 12.891 1 90.88 236 ASP B N 1
ATOM 4990 C CA . ASP B 1 236 ? 19.734 -31.766 13.156 1 90.88 236 ASP B CA 1
ATOM 4991 C C . ASP B 1 236 ? 20.766 -31.609 12.039 1 90.88 236 ASP B C 1
ATOM 4993 O O . ASP B 1 236 ? 21.953 -31.875 12.234 1 90.88 236 ASP B O 1
ATOM 4997 N N . LEU B 1 237 ? 20.281 -31.125 10.938 1 88.75 237 LEU B N 1
ATOM 4998 C CA . LEU B 1 237 ? 21.141 -30.984 9.773 1 88.75 237 LEU B CA 1
ATOM 4999 C C . LEU B 1 237 ? 21.734 -29.578 9.711 1 88.75 237 LEU B C 1
ATOM 5001 O O . LEU B 1 237 ? 22.656 -29.312 8.922 1 88.75 237 LEU B O 1
ATOM 5005 N N . GLY B 1 238 ? 21.156 -28.672 10.492 1 91.62 238 GLY B N 1
ATOM 5006 C CA . GLY B 1 238 ? 21.656 -27.297 10.492 1 91.62 238 GLY B CA 1
ATOM 5007 C C . GLY B 1 238 ? 20.547 -26.266 10.43 1 91.62 238 GLY B C 1
ATOM 5008 O O . GLY B 1 238 ? 19.406 -26.547 10.82 1 91.62 238 GLY B O 1
ATOM 5009 N N . ILE B 1 239 ? 20.953 -25.062 9.898 1 93 239 ILE B N 1
ATOM 5010 C CA . ILE B 1 239 ? 20.016 -23.953 9.812 1 93 239 ILE B CA 1
ATOM 5011 C C . ILE B 1 239 ? 18.984 -24.234 8.727 1 93 239 ILE B C 1
ATOM 5013 O O . ILE B 1 239 ? 19.344 -24.516 7.582 1 93 239 ILE B O 1
ATOM 5017 N N . THR B 1 240 ? 17.75 -24.203 9.086 1 93.88 240 THR B N 1
ATOM 5018 C CA . THR B 1 240 ? 16.688 -24.391 8.102 1 93.88 240 THR B CA 1
ATOM 5019 C C . THR B 1 240 ? 16.359 -23.078 7.391 1 93.88 240 THR B C 1
ATOM 5021 O O . THR B 1 240 ? 16.375 -22.016 8.008 1 93.88 240 THR B O 1
ATOM 5024 N N . ASP B 1 241 ? 16.094 -23.203 6.07 1 92.88 241 ASP B N 1
ATOM 5025 C CA . ASP B 1 241 ? 15.852 -22 5.277 1 92.88 241 ASP B CA 1
ATOM 5026 C C . ASP B 1 241 ? 15.203 -22.344 3.939 1 92.88 241 ASP B C 1
ATOM 5028 O O . ASP B 1 241 ? 15.211 -23.5 3.521 1 92.88 241 ASP B O 1
ATOM 5032 N N . THR B 1 242 ? 14.57 -21.328 3.416 1 93.06 242 THR B N 1
ATOM 5033 C CA . THR B 1 242 ? 14.117 -21.422 2.033 1 93.06 242 THR B CA 1
ATOM 5034 C C . THR B 1 242 ? 15.25 -21.109 1.064 1 93.06 242 THR B C 1
ATOM 5036 O O . THR B 1 242 ? 16.25 -20.5 1.446 1 93.06 242 THR B O 1
ATOM 5039 N N . CYS B 1 243 ? 15.094 -21.578 -0.165 1 89.69 243 CYS B N 1
ATOM 5040 C CA . CYS B 1 243 ? 16.109 -21.359 -1.192 1 89.69 243 CYS B CA 1
ATOM 5041 C C . CYS B 1 243 ? 15.469 -21.172 -2.562 1 89.69 243 CYS B C 1
ATOM 5043 O O . CYS B 1 243 ? 14.297 -20.812 -2.658 1 89.69 243 CYS B O 1
ATOM 5045 N N . GLN B 1 244 ? 16.297 -21.203 -3.609 1 83.81 244 GLN B N 1
ATOM 5046 C CA . GLN B 1 244 ? 15.797 -20.953 -4.957 1 83.81 244 GLN B CA 1
ATOM 5047 C C . GLN B 1 244 ? 14.656 -21.891 -5.32 1 83.81 244 GLN B C 1
ATOM 5049 O O . GLN B 1 244 ? 14.781 -23.109 -5.176 1 83.81 244 GLN B O 1
ATOM 5054 N N . GLY B 1 245 ? 13.531 -21.344 -5.738 1 87.25 245 GLY B N 1
ATOM 5055 C CA . GLY B 1 245 ? 12.359 -22.125 -6.117 1 87.25 245 GLY B CA 1
ATOM 5056 C C . GLY B 1 245 ? 11.281 -22.141 -5.051 1 87.25 245 GLY B C 1
ATOM 5057 O O . GLY B 1 245 ? 10.156 -22.578 -5.309 1 87.25 245 GLY B O 1
ATOM 5058 N N . ASP B 1 246 ? 11.648 -21.719 -3.873 1 92.5 246 ASP B N 1
ATOM 5059 C CA . ASP B 1 246 ? 10.688 -21.688 -2.777 1 92.5 246 ASP B CA 1
ATOM 5060 C C . ASP B 1 246 ? 9.93 -20.359 -2.764 1 92.5 246 ASP B C 1
ATOM 5062 O O . ASP B 1 246 ? 8.938 -20.203 -2.053 1 92.5 246 ASP B O 1
ATOM 5066 N N . SER B 1 247 ? 10.391 -19.453 -3.594 1 94.69 247 SER B N 1
ATOM 5067 C CA . SER B 1 247 ? 9.797 -18.125 -3.615 1 94.69 247 SER B CA 1
ATOM 5068 C C . SER B 1 247 ? 8.281 -18.203 -3.777 1 94.69 247 SER B C 1
ATOM 5070 O O . SER B 1 247 ? 7.77 -19.016 -4.547 1 94.69 247 SER B O 1
ATOM 5072 N N . GLY B 1 248 ? 7.637 -17.312 -2.99 1 97.75 248 GLY B N 1
ATOM 5073 C CA . GLY B 1 248 ? 6.188 -17.25 -3.082 1 97.75 248 GLY B CA 1
ATOM 5074 C C . GLY B 1 248 ? 5.484 -18.25 -2.188 1 97.75 248 GLY B C 1
ATOM 5075 O O . GLY B 1 248 ? 4.285 -18.141 -1.937 1 97.75 248 GLY B O 1
ATOM 5076 N N . GLY B 1 249 ? 6.191 -19.25 -1.705 1 97.88 249 GLY B N 1
ATOM 5077 C CA . GLY B 1 249 ? 5.625 -20.266 -0.845 1 97.88 249 GLY B CA 1
ATOM 5078 C C . GLY B 1 249 ? 5.254 -19.766 0.533 1 97.88 249 GLY B C 1
ATOM 5079 O O . GLY B 1 249 ? 5.594 -18.625 0.894 1 97.88 249 GLY B O 1
ATOM 5080 N N . PRO B 1 250 ? 4.641 -20.625 1.285 1 98.06 250 PRO B N 1
ATOM 5081 C CA . PRO B 1 250 ? 4.039 -20.172 2.539 1 98.06 250 PRO B CA 1
ATOM 5082 C C . PRO B 1 250 ? 5.012 -20.219 3.717 1 98.06 250 PRO B C 1
ATOM 5084 O O . PRO B 1 250 ? 5.812 -21.156 3.816 1 98.06 250 PRO B O 1
ATOM 5087 N N . LEU B 1 251 ? 5.016 -19.188 4.516 1 98.31 251 LEU B N 1
ATOM 5088 C CA . LEU B 1 251 ? 5.348 -19.234 5.938 1 98.31 251 LEU B CA 1
ATOM 5089 C C . LEU B 1 251 ? 4.082 -19.344 6.785 1 98.31 251 LEU B C 1
ATOM 5091 O O . LEU B 1 251 ? 3.42 -18.344 7.055 1 98.31 251 LEU B O 1
ATOM 5095 N N . ALA B 1 252 ? 3.746 -20.594 7.168 1 96.81 252 ALA B N 1
ATOM 5096 C CA . ALA B 1 252 ? 2.5 -20.875 7.879 1 96.81 252 ALA B CA 1
ATOM 5097 C C . ALA B 1 252 ? 2.758 -21.109 9.367 1 96.81 252 ALA B C 1
ATOM 5099 O O . ALA B 1 252 ? 3.564 -21.969 9.734 1 96.81 252 ALA B O 1
ATOM 5100 N N . CYS B 1 253 ? 2.076 -20.359 10.203 1 95.88 253 CYS B N 1
ATOM 5101 C CA . CYS B 1 253 ? 2.287 -20.453 11.648 1 95.88 253 CYS B CA 1
ATOM 5102 C C . CYS B 1 253 ? 1.086 -21.078 12.336 1 95.88 253 CYS B C 1
ATOM 5104 O O . CYS B 1 253 ? -0.06 -20.797 11.984 1 95.88 253 CYS B O 1
ATOM 5106 N N . LYS B 1 254 ? 1.449 -21.891 13.227 1 89.94 254 LYS B N 1
ATOM 5107 C CA . LYS B 1 254 ? 0.401 -22.562 13.977 1 89.94 254 LYS B CA 1
ATOM 5108 C C . LYS B 1 254 ? -0.151 -21.672 15.086 1 89.94 254 LYS B C 1
ATOM 5110 O O . LYS B 1 254 ? 0.573 -21.312 16.016 1 89.94 254 LYS B O 1
ATOM 5115 N N . GLU B 1 255 ? -1.36 -21.312 14.906 1 87.69 255 GLU B N 1
ATOM 5116 C CA . GLU B 1 255 ? -2.059 -20.469 15.883 1 87.69 255 GLU B CA 1
ATOM 5117 C C . GLU B 1 255 ? -3.447 -21.031 16.188 1 87.69 255 GLU B C 1
ATOM 5119 O O . GLU B 1 255 ? -4.293 -21.125 15.297 1 87.69 255 GLU B O 1
ATOM 5124 N N . ASP B 1 256 ? -3.721 -21.297 17.438 1 82.31 256 ASP B N 1
ATOM 5125 C CA . ASP B 1 256 ? -5.012 -21.797 17.906 1 82.31 256 ASP B CA 1
ATOM 5126 C C . ASP B 1 256 ? -5.477 -22.984 17.078 1 82.31 256 ASP B C 1
ATOM 5128 O O . ASP B 1 256 ? -6.602 -23 16.578 1 82.31 256 ASP B O 1
ATOM 5132 N N . GLY B 1 257 ? -4.629 -23.891 16.734 1 81.94 257 GLY B N 1
ATOM 5133 C CA . GLY B 1 257 ? -4.957 -25.141 16.062 1 81.94 257 GLY B CA 1
ATOM 5134 C C . GLY B 1 257 ? -5.074 -25.016 14.562 1 81.94 257 GLY B C 1
ATOM 5135 O O . GLY B 1 257 ? -5.414 -25.969 13.867 1 81.94 257 GLY B O 1
ATOM 5136 N N . ARG B 1 258 ? -4.809 -23.828 14.039 1 87.69 258 ARG B N 1
ATOM 5137 C CA . ARG B 1 258 ? -4.867 -23.562 12.602 1 87.69 258 ARG B CA 1
ATOM 5138 C C . ARG B 1 258 ? -3.555 -22.984 12.102 1 87.69 258 ARG B C 1
ATOM 5140 O O . ARG B 1 258 ? -2.773 -22.422 12.883 1 87.69 258 ARG B O 1
ATOM 5147 N N . HIS B 1 259 ? -3.355 -23.172 10.852 1 92.38 259 HIS B N 1
ATOM 5148 C CA . HIS B 1 259 ? -2.184 -22.547 10.242 1 92.38 259 HIS B CA 1
ATOM 5149 C C . HIS B 1 259 ? -2.541 -21.234 9.578 1 92.38 259 HIS B C 1
ATOM 5151 O O . HIS B 1 259 ? -3.389 -21.188 8.68 1 92.38 259 HIS B O 1
ATOM 5157 N N . VAL B 1 260 ? -1.901 -20.234 10.07 1 95.94 260 VAL B N 1
ATOM 5158 C CA . VAL B 1 260 ? -2.105 -18.891 9.562 1 95.94 260 VAL B CA 1
ATOM 5159 C C . VAL B 1 260 ? -0.937 -18.5 8.664 1 95.94 260 VAL B C 1
ATOM 5161 O O . VAL B 1 260 ? 0.226 -18.656 9.039 1 95.94 260 VAL B O 1
ATOM 5164 N N . LEU B 1 261 ? -1.296 -18.047 7.449 1 98.12 261 LEU B N 1
ATOM 5165 C CA . LEU B 1 261 ? -0.269 -17.578 6.523 1 98.12 261 LEU B CA 1
ATOM 5166 C C . LEU B 1 261 ? 0.29 -16.234 6.973 1 98.12 261 LEU B C 1
ATOM 5168 O O . LEU B 1 261 ? -0.28 -15.188 6.66 1 98.12 261 LEU B O 1
ATOM 5172 N N . ARG B 1 262 ? 1.434 -16.266 7.582 1 98.06 262 ARG B N 1
ATOM 5173 C CA . ARG B 1 262 ? 2.023 -15.039 8.117 1 98.06 262 ARG B CA 1
ATOM 5174 C C . ARG B 1 262 ? 3 -14.422 7.121 1 98.06 262 ARG B C 1
ATOM 5176 O O . ARG B 1 262 ? 3.223 -13.211 7.133 1 98.06 262 ARG B O 1
ATOM 5183 N N . GLY B 1 263 ? 3.543 -15.266 6.301 1 98.56 263 GLY B N 1
ATOM 5184 C CA . GLY B 1 263 ? 4.543 -14.742 5.391 1 98.56 263 GLY B CA 1
ATOM 5185 C C . GLY B 1 263 ? 4.539 -15.422 4.035 1 98.56 263 GLY B C 1
ATOM 5186 O O . GLY B 1 263 ? 4.008 -16.531 3.893 1 98.56 263 GLY B O 1
ATOM 5187 N N . VAL B 1 264 ? 5.102 -14.742 3.064 1 98.69 264 VAL B N 1
ATOM 5188 C CA . VAL B 1 264 ? 5.398 -15.234 1.725 1 98.69 264 VAL B CA 1
ATOM 5189 C C . VAL B 1 264 ? 6.91 -15.258 1.508 1 98.69 264 VAL B C 1
ATOM 5191 O O . VAL B 1 264 ? 7.59 -14.25 1.73 1 98.69 264 VAL B O 1
ATOM 5194 N N . THR B 1 265 ? 7.438 -16.391 1.126 1 98.06 265 THR B N 1
ATOM 5195 C CA . THR B 1 265 ? 8.875 -16.484 0.898 1 98.06 265 THR B CA 1
ATOM 5196 C C . THR B 1 265 ? 9.328 -15.438 -0.12 1 98.06 265 THR B C 1
ATOM 5198 O O . THR B 1 265 ? 8.859 -15.438 -1.261 1 98.06 265 THR B O 1
ATOM 5201 N N . SER B 1 266 ? 10.359 -14.594 0.266 1 97.19 266 SER B N 1
ATOM 5202 C CA . SER B 1 266 ? 10.672 -13.43 -0.553 1 97.19 266 SER B CA 1
ATOM 5203 C C . SER B 1 266 ? 12.148 -13.398 -0.925 1 97.19 266 SER B C 1
ATOM 5205 O O . SER B 1 266 ? 12.5 -13.531 -2.1 1 97.19 266 SER B O 1
ATOM 5207 N N . TRP B 1 267 ? 13.023 -13.203 0.077 1 93.56 267 TRP B N 1
ATOM 5208 C CA . TRP B 1 267 ? 14.438 -13.055 -0.274 1 93.56 267 TRP B CA 1
ATOM 5209 C C . TRP B 1 267 ? 15.328 -13.367 0.919 1 93.56 267 TRP B C 1
ATOM 5211 O O . TRP B 1 267 ? 14.836 -13.625 2.02 1 93.56 267 TRP B O 1
ATOM 5221 N N . GLY B 1 268 ? 16.531 -13.406 0.721 1 89.5 268 GLY B N 1
ATOM 5222 C CA . GLY B 1 268 ? 17.578 -13.648 1.716 1 89.5 268 GLY B CA 1
ATOM 5223 C C . GLY B 1 268 ? 18.969 -13.602 1.141 1 89.5 268 GLY B C 1
ATOM 5224 O O . GLY B 1 268 ? 19.156 -13.461 -0.072 1 89.5 268 GLY B O 1
ATOM 5225 N N . GLN B 1 269 ? 19.906 -13.641 2.096 1 85 269 GLN B N 1
ATOM 5226 C CA . GLN B 1 269 ? 21.297 -13.805 1.677 1 85 269 GLN B CA 1
ATOM 5227 C C . GLN B 1 269 ? 21.672 -15.281 1.573 1 85 269 GLN B C 1
ATOM 5229 O O . GLN B 1 269 ? 21.844 -15.961 2.59 1 85 269 GLN B O 1
ATOM 5234 N N . GLY B 1 270 ? 21.766 -15.703 0.395 1 80.94 270 GLY B N 1
ATOM 5235 C CA . GLY B 1 270 ? 22 -17.125 0.239 1 80.94 270 GLY B CA 1
ATOM 5236 C C . GLY B 1 270 ? 20.922 -17.984 0.886 1 80.94 270 GLY B C 1
ATOM 5237 O O . GLY B 1 270 ? 19.766 -17.547 0.996 1 80.94 270 GLY B O 1
ATOM 5238 N N . CYS B 1 271 ? 21.234 -19.25 1.111 1 85.88 271 CYS B N 1
ATOM 5239 C CA . CYS B 1 271 ? 20.328 -20.172 1.795 1 85.88 271 CYS B CA 1
ATOM 5240 C C . CYS B 1 271 ? 20.984 -20.75 3.049 1 85.88 271 CYS B C 1
ATOM 5242 O O . CYS B 1 271 ? 22 -21.438 2.967 1 85.88 271 CYS B O 1
ATOM 5244 N N . ALA B 1 272 ? 20.422 -20.453 4.203 1 89.75 272 ALA B N 1
ATOM 5245 C CA . ALA B 1 272 ? 20.859 -20.984 5.488 1 89.75 272 ALA B CA 1
ATOM 5246 C C . ALA B 1 272 ? 22.219 -20.422 5.891 1 89.75 272 ALA B C 1
ATOM 5248 O O . ALA B 1 272 ? 23.062 -21.141 6.441 1 89.75 272 ALA B O 1
ATOM 5249 N N . PHE B 1 273 ? 22.5 -19.234 5.516 1 86.75 273 PHE B N 1
ATOM 5250 C CA . PHE B 1 273 ? 23.703 -18.562 5.969 1 86.75 273 PHE B CA 1
ATOM 5251 C C . PHE B 1 273 ? 23.562 -18.094 7.414 1 86.75 273 PHE B C 1
ATOM 5253 O O . PHE B 1 273 ? 22.531 -17.531 7.789 1 86.75 273 PHE B O 1
ATOM 5260 N N . PRO B 1 274 ? 24.641 -18.344 8.156 1 88.69 274 PRO B N 1
ATOM 5261 C CA . PRO B 1 274 ? 24.578 -17.906 9.555 1 88.69 274 PRO B CA 1
ATOM 5262 C C . PRO B 1 274 ? 24.344 -16.406 9.695 1 88.69 274 PRO B C 1
ATOM 5264 O O . PRO B 1 274 ? 24.891 -15.617 8.93 1 88.69 274 PRO B O 1
ATOM 5267 N N . ASN B 1 275 ? 23.469 -15.992 10.602 1 88.31 275 ASN B N 1
ATOM 5268 C CA . ASN B 1 275 ? 23.172 -14.625 10.984 1 88.31 275 ASN B CA 1
ATOM 5269 C C . ASN B 1 275 ? 22.312 -13.914 9.945 1 88.31 275 ASN B C 1
ATOM 5271 O O . ASN B 1 275 ? 22.094 -12.703 10.016 1 88.31 275 ASN B O 1
ATOM 5275 N N . PHE B 1 276 ? 21.906 -14.695 8.945 1 90.56 276 PHE B N 1
ATOM 5276 C CA . PHE B 1 276 ? 21.016 -14.117 7.949 1 90.56 276 PHE B CA 1
ATOM 5277 C C . PHE B 1 276 ? 19.734 -14.938 7.832 1 90.56 276 PHE B C 1
ATOM 5279 O O . PHE B 1 276 ? 19.609 -15.781 6.941 1 90.56 276 PHE B O 1
ATOM 5286 N N . PRO B 1 277 ? 18.828 -14.648 8.695 1 94.25 277 PRO B N 1
ATOM 5287 C CA . PRO B 1 277 ? 17.547 -15.367 8.602 1 94.25 277 PRO B CA 1
ATOM 5288 C C . PRO B 1 277 ? 16.812 -15.094 7.293 1 94.25 277 PRO B C 1
ATOM 5290 O O . PRO B 1 277 ? 17.016 -14.055 6.668 1 94.25 277 PRO B O 1
ATOM 5293 N N . GLY B 1 278 ? 16.031 -16.078 6.855 1 94.94 278 GLY B N 1
ATOM 5294 C CA . GLY B 1 278 ? 15.188 -15.836 5.695 1 94.94 278 GLY B CA 1
ATOM 5295 C C . GLY B 1 278 ? 14.227 -14.68 5.887 1 94.94 278 GLY B C 1
ATOM 5296 O O . GLY B 1 278 ? 13.672 -14.492 6.973 1 94.94 278 GLY B O 1
ATOM 5297 N N . VAL B 1 279 ? 14.039 -13.852 4.828 1 96.62 279 VAL B N 1
ATOM 5298 C CA . VAL B 1 279 ? 13.125 -12.719 4.859 1 96.62 279 VAL B CA 1
ATOM 5299 C C . VAL B 1 279 ? 11.852 -13.062 4.09 1 96.62 279 VAL B C 1
ATOM 5301 O O . VAL B 1 279 ? 11.914 -13.57 2.969 1 96.62 279 VAL B O 1
ATOM 5304 N N . TYR B 1 280 ? 10.75 -12.82 4.691 1 98.19 280 TYR B N 1
ATOM 5305 C CA . TYR B 1 280 ? 9.422 -13.094 4.148 1 98.19 280 TYR B CA 1
ATOM 5306 C C . TYR B 1 280 ? 8.594 -11.812 4.059 1 98.19 280 TYR B C 1
ATOM 5308 O O . TYR B 1 280 ? 8.812 -10.867 4.816 1 98.19 280 TYR B O 1
ATOM 5316 N N . SER B 1 281 ? 7.719 -11.75 3.09 1 98.44 281 SER B N 1
ATOM 5317 C CA . SER B 1 281 ? 6.773 -10.641 3.041 1 98.44 281 SER B CA 1
ATOM 5318 C C . SER B 1 281 ? 5.668 -10.812 4.078 1 98.44 281 SER B C 1
ATOM 5320 O O . SER B 1 281 ? 5.082 -11.891 4.199 1 98.44 281 SER B O 1
ATOM 5322 N N . ARG B 1 282 ? 5.355 -9.812 4.781 1 98.19 282 ARG B N 1
ATOM 5323 C CA . ARG B 1 282 ? 4.41 -9.844 5.895 1 98.19 282 ARG B CA 1
ATOM 5324 C C . ARG B 1 282 ? 2.977 -9.703 5.398 1 98.19 282 ARG B C 1
ATOM 5326 O O . ARG B 1 282 ? 2.525 -8.594 5.086 1 98.19 282 ARG B O 1
ATOM 5333 N N . VAL B 1 283 ? 2.219 -10.758 5.504 1 98.06 283 VAL B N 1
ATOM 5334 C CA . VAL B 1 283 ? 0.904 -10.82 4.871 1 98.06 283 VAL B CA 1
ATOM 5335 C C . VAL B 1 283 ? -0.045 -9.836 5.555 1 98.06 283 VAL B C 1
ATOM 5337 O O . VAL B 1 283 ? -0.874 -9.203 4.895 1 98.06 283 VAL B O 1
ATOM 5340 N N . GLN B 1 284 ? 0.111 -9.648 6.793 1 95.62 284 GLN B N 1
ATOM 5341 C CA . GLN B 1 284 ? -0.768 -8.766 7.555 1 95.62 284 GLN B CA 1
ATOM 5342 C C . GLN B 1 284 ? -0.777 -7.359 6.965 1 95.62 284 GLN B C 1
ATOM 5344 O O . GLN B 1 284 ? -1.806 -6.68 6.98 1 95.62 284 GLN B O 1
ATOM 5349 N N . THR B 1 285 ? 0.279 -6.934 6.371 1 95.75 285 THR B N 1
ATOM 5350 C CA . THR B 1 285 ? 0.449 -5.555 5.926 1 95.75 285 THR B CA 1
ATOM 5351 C C . THR B 1 285 ? -0.404 -5.273 4.691 1 95.75 285 THR B C 1
ATOM 5353 O O . THR B 1 285 ? -0.624 -4.117 4.332 1 95.75 285 THR B O 1
ATOM 5356 N N . VAL B 1 286 ? -0.912 -6.355 4.031 1 96.88 286 VAL B N 1
ATOM 5357 C CA . VAL B 1 286 ? -1.588 -6.113 2.76 1 96.88 286 VAL B CA 1
ATOM 5358 C C . VAL B 1 286 ? -2.984 -6.73 2.793 1 96.88 286 VAL B C 1
ATOM 5360 O O . VAL B 1 286 ? -3.562 -7.027 1.745 1 96.88 286 VAL B O 1
ATOM 5363 N N . MET B 1 287 ? -3.533 -6.957 3.908 1 95.12 287 MET B N 1
ATOM 5364 C CA . MET B 1 287 ? -4.836 -7.605 4.02 1 95.12 287 MET B CA 1
ATOM 5365 C C . MET B 1 287 ? -5.914 -6.781 3.328 1 95.12 287 MET B C 1
ATOM 5367 O O . MET B 1 287 ? -6.801 -7.332 2.67 1 95.12 287 MET B O 1
ATOM 5371 N N . SER B 1 288 ? -5.891 -5.453 3.48 1 92.81 288 SER B N 1
ATOM 5372 C CA . SER B 1 288 ? -6.883 -4.613 2.82 1 92.81 288 SER B CA 1
ATOM 5373 C C . SER B 1 288 ? -6.793 -4.742 1.303 1 92.81 288 SER B C 1
ATOM 5375 O O . SER B 1 288 ? -7.816 -4.785 0.616 1 92.81 288 SER B O 1
ATOM 5377 N N . TRP B 1 289 ? -5.582 -4.762 0.791 1 96.62 289 TRP B N 1
ATOM 5378 C CA . TRP B 1 289 ? -5.383 -4.934 -0.645 1 96.62 289 TRP B CA 1
ATOM 5379 C C . TRP B 1 289 ? -5.898 -6.289 -1.111 1 96.62 289 TRP B C 1
ATOM 5381 O O . TRP B 1 289 ? -6.562 -6.383 -2.146 1 96.62 289 TRP B O 1
ATOM 5391 N N . ILE B 1 290 ? -5.609 -7.355 -0.362 1 97.19 290 ILE B N 1
ATOM 5392 C CA . ILE B 1 290 ? -6.09 -8.695 -0.687 1 97.19 290 ILE B CA 1
ATOM 5393 C C . ILE B 1 290 ? -7.617 -8.695 -0.742 1 97.19 290 ILE B C 1
ATOM 5395 O O . ILE B 1 290 ? -8.211 -9.156 -1.721 1 97.19 290 ILE B O 1
ATOM 5399 N N . ASP B 1 291 ? -8.219 -8.141 0.27 1 93.75 291 ASP B N 1
ATOM 5400 C CA . ASP B 1 291 ? -9.68 -8.094 0.329 1 93.75 291 ASP B CA 1
ATOM 5401 C C . ASP B 1 291 ? -10.25 -7.328 -0.86 1 93.75 291 ASP B C 1
ATOM 5403 O O . ASP B 1 291 ? -11.25 -7.746 -1.45 1 93.75 291 ASP B O 1
ATOM 5407 N N . ASP B 1 292 ? -9.664 -6.258 -1.197 1 95.19 292 ASP B N 1
ATOM 5408 C CA . ASP B 1 292 ? -10.148 -5.422 -2.291 1 95.19 292 ASP B CA 1
ATOM 5409 C C . ASP B 1 292 ? -10.023 -6.145 -3.631 1 95.19 292 ASP B C 1
ATOM 5411 O O . ASP B 1 292 ? -10.914 -6.055 -4.477 1 95.19 292 ASP B O 1
ATOM 5415 N N . VAL B 1 293 ? -8.906 -6.84 -3.854 1 96.25 293 VAL B N 1
ATOM 5416 C CA . VAL B 1 293 ? -8.703 -7.582 -5.094 1 96.25 293 VAL B CA 1
ATOM 5417 C C . VAL B 1 293 ? -9.758 -8.688 -5.211 1 96.25 293 VAL B C 1
ATOM 5419 O O . VAL B 1 293 ? -10.406 -8.828 -6.25 1 96.25 293 VAL B O 1
ATOM 5422 N N . LEU B 1 294 ? -9.906 -9.438 -4.148 1 94.44 294 LEU B N 1
ATOM 5423 C CA . LEU B 1 294 ? -10.844 -10.555 -4.156 1 94.44 294 LEU B CA 1
ATOM 5424 C C . LEU B 1 294 ? -12.273 -10.062 -4.367 1 94.44 294 LEU B C 1
ATOM 5426 O O . LEU B 1 294 ? -13.094 -10.766 -4.969 1 94.44 294 LEU B O 1
ATOM 5430 N N . ALA B 1 295 ? -12.508 -8.836 -3.928 1 92.19 295 ALA B N 1
ATOM 5431 C CA . ALA B 1 295 ? -13.844 -8.266 -4.051 1 92.19 295 ALA B CA 1
ATOM 5432 C C . ALA B 1 295 ? -13.984 -7.461 -5.34 1 92.19 295 ALA B C 1
ATOM 5434 O O . ALA B 1 295 ? -14.969 -6.742 -5.527 1 92.19 295 ALA B O 1
ATOM 5435 N N . ALA B 1 296 ? -13.016 -7.492 -6.238 1 92 296 ALA B N 1
ATOM 5436 C CA . ALA B 1 296 ? -13.016 -6.836 -7.547 1 92 296 ALA B CA 1
ATOM 5437 C C . ALA B 1 296 ? -13.109 -5.32 -7.398 1 92 296 ALA B C 1
ATOM 5439 O O . ALA B 1 296 ? -13.781 -4.652 -8.188 1 92 296 ALA B O 1
ATOM 5440 N N . LYS B 1 297 ? -12.477 -4.848 -6.359 1 90.75 297 LYS B N 1
ATOM 5441 C CA . LYS B 1 297 ? -12.477 -3.406 -6.137 1 90.75 297 LYS B CA 1
ATOM 5442 C C . LYS B 1 297 ? -11.211 -2.766 -6.695 1 90.75 297 LYS B C 1
ATOM 5444 O O . LYS B 1 297 ? -11.094 -1.538 -6.742 1 90.75 297 LYS B O 1
ATOM 5449 N N . VAL B 1 298 ? -10.25 -3.58 -6.961 1 89.19 298 VAL B N 1
ATOM 5450 C CA . VAL B 1 298 ? -9.016 -3.094 -7.57 1 89.19 298 VAL B CA 1
ATOM 5451 C C . VAL B 1 298 ? -9.172 -3.037 -9.086 1 89.19 298 VAL B C 1
ATOM 5453 O O . VAL B 1 298 ? -9.469 -4.051 -9.727 1 89.19 298 VAL B O 1
ATOM 5456 N N . LYS B 1 299 ? -8.898 -1.888 -9.648 1 85.31 299 LYS B N 1
ATOM 5457 C CA . LYS B 1 299 ? -9.172 -1.659 -11.062 1 85.31 299 LYS B CA 1
ATOM 5458 C C . LYS B 1 299 ? -7.992 -2.096 -11.93 1 85.31 299 LYS B C 1
ATOM 5460 O O . LYS B 1 299 ? -8.188 -2.672 -13.008 1 85.31 299 LYS B O 1
ATOM 5465 N N . LYS B 1 300 ? -6.867 -1.89 -11.477 1 87.69 300 LYS B N 1
ATOM 5466 C CA . LYS B 1 300 ? -5.695 -2.131 -12.312 1 87.69 300 LYS B CA 1
ATOM 5467 C C . LYS B 1 300 ? -5.238 -3.584 -12.219 1 87.69 300 LYS B C 1
ATOM 5469 O O . LYS B 1 300 ? -4.867 -4.051 -11.141 1 87.69 300 LYS B O 1
ATOM 5474 N N . VAL B 1 301 ? -5.328 -4.328 -13.328 1 90.44 301 VAL B N 1
ATOM 5475 C CA . VAL B 1 301 ? -4.816 -5.688 -13.484 1 90.44 301 VAL B CA 1
ATOM 5476 C C . VAL B 1 301 ? -3.414 -5.645 -14.094 1 90.44 301 VAL B C 1
ATOM 5478 O O . VAL B 1 301 ? -3.174 -4.934 -15.07 1 90.44 301 VAL B O 1
ATOM 5481 N N . SER B 1 302 ? -2.486 -6.359 -13.484 1 91.56 302 SER B N 1
ATOM 5482 C CA . SER B 1 302 ? -1.104 -6.336 -13.953 1 91.56 302 SER B CA 1
ATOM 5483 C C . SER B 1 302 ? -0.947 -7.125 -15.25 1 91.56 302 SER B C 1
ATOM 5485 O O . SER B 1 302 ? -0.197 -6.719 -16.141 1 91.56 302 SER B O 1
ATOM 5487 N N . ALA B 1 303 ? -1.54 -8.297 -15.305 1 90.19 303 ALA B N 1
ATOM 5488 C CA . ALA B 1 303 ? -1.537 -9.148 -16.5 1 90.19 303 ALA B CA 1
ATOM 5489 C C . ALA B 1 303 ? -2.76 -10.062 -16.516 1 90.19 303 ALA B C 1
ATOM 5491 O O . ALA B 1 303 ? -3.309 -10.406 -15.469 1 90.19 303 ALA B O 1
ATOM 5492 N N . GLN B 1 304 ? -3.246 -10.359 -17.625 1 88.38 304 GLN B N 1
ATOM 5493 C CA . GLN B 1 304 ? -4.422 -11.219 -17.719 1 88.38 304 GLN B CA 1
ATOM 5494 C C . GLN B 1 304 ? -4.41 -12.023 -19.016 1 88.38 304 GLN B C 1
ATOM 5496 O O . GLN B 1 304 ? -3.748 -11.641 -19.984 1 88.38 304 GLN B O 1
ATOM 5501 N N . ASP B 1 305 ? -4.957 -13.195 -18.797 1 78.38 305 ASP B N 1
ATOM 5502 C CA . ASP B 1 305 ? -5.156 -14.023 -19.984 1 78.38 305 ASP B CA 1
ATOM 5503 C C . ASP B 1 305 ? -6.363 -13.547 -20.781 1 78.38 305 ASP B C 1
ATOM 5505 O O . ASP B 1 305 ? -7.488 -13.992 -20.547 1 78.38 305 ASP B O 1
ATOM 5509 N N . GLU B 1 306 ? -6.465 -12.375 -21.141 1 60.19 306 GLU B N 1
ATOM 5510 C CA . GLU B 1 306 ? -7.586 -11.953 -21.969 1 60.19 306 GLU B CA 1
ATOM 5511 C C . GLU B 1 306 ? -7.613 -12.727 -23.281 1 60.19 306 GLU B C 1
ATOM 5513 O O . GLU B 1 306 ? -6.609 -12.789 -24 1 60.19 306 GLU B O 1
ATOM 5518 N N . GLN B 1 307 ? -8.133 -13.922 -23.141 1 47.84 307 GLN B N 1
ATOM 5519 C CA . GLN B 1 307 ? -8.352 -14.406 -24.5 1 47.84 307 GLN B CA 1
ATOM 5520 C C . GLN B 1 307 ? -8.68 -13.25 -25.438 1 47.84 307 GLN B C 1
ATOM 5522 O O . GLN B 1 307 ? -9.555 -12.43 -25.156 1 47.84 307 GLN B O 1
ATOM 5527 N N . GLU B 1 308 ? -7.742 -12.547 -25.719 1 42.88 308 GLU B N 1
ATOM 5528 C CA . GLU B 1 308 ? -8.312 -11.766 -26.812 1 42.88 308 GLU B CA 1
ATOM 5529 C C . GLU B 1 308 ? -9.539 -12.453 -27.406 1 42.88 308 GLU B C 1
ATOM 5531 O O . GLU B 1 308 ? -9.414 -13.305 -28.281 1 42.88 308 GLU B O 1
ATOM 5536 N N . LEU B 1 309 ? -10.258 -13.148 -26.531 1 38.66 309 LEU B N 1
ATOM 5537 C CA . LEU B 1 309 ? -11.492 -13.492 -27.234 1 38.66 309 LEU B CA 1
ATOM 5538 C C . LEU B 1 309 ? -12.047 -12.273 -27.969 1 38.66 309 LEU B C 1
ATOM 5540 O O . LEU B 1 309 ? -12.562 -11.352 -27.344 1 38.66 309 LEU B O 1
ATOM 5544 N N . GLN B 1 310 ? -11.266 -11.672 -28.609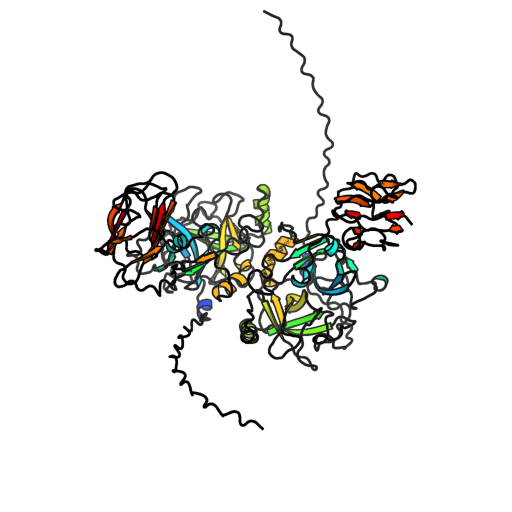 1 38.94 310 GLN B N 1
ATOM 5545 C CA . GLN B 1 310 ? -12.203 -10.961 -29.469 1 38.94 310 GLN B CA 1
ATOM 5546 C C . GLN B 1 310 ? -13.547 -11.68 -29.531 1 38.94 310 GLN B C 1
ATOM 5548 O O . GLN B 1 310 ? -13.602 -12.883 -29.781 1 38.94 310 GLN B O 1
ATOM 5553 N N . ASP B 1 311 ? -14.383 -11.484 -28.469 1 36.34 311 ASP B N 1
ATOM 5554 C CA . ASP B 1 311 ? -15.773 -11.891 -28.688 1 36.34 311 ASP B CA 1
ATOM 5555 C C . ASP B 1 311 ? -16.016 -12.312 -30.125 1 36.34 311 ASP B C 1
ATOM 5557 O O . ASP B 1 311 ? -16.234 -11.469 -31 1 36.34 311 ASP B O 1
ATOM 5561 N N . LEU B 1 312 ? -15.266 -13.148 -30.516 1 45.03 312 LEU B N 1
ATOM 5562 C CA . LEU B 1 312 ? -15.57 -13.828 -31.766 1 45.03 312 LEU B CA 1
ATOM 5563 C C . LEU B 1 312 ? -16.953 -14.484 -31.719 1 45.03 312 LEU B C 1
ATOM 5565 O O . LEU B 1 312 ? -17.234 -15.398 -32.5 1 45.03 312 LEU B O 1
ATOM 5569 N N . GLY B 1 313 ? -17.438 -14.422 -30.656 1 42.5 313 GLY B N 1
ATOM 5570 C CA . GLY B 1 313 ? -18.75 -14.992 -30.391 1 42.5 313 GLY B CA 1
ATOM 5571 C C . GLY B 1 313 ? -19.641 -15.047 -31.625 1 42.5 313 GLY B C 1
ATOM 5572 O O . GLY B 1 313 ? -20.203 -16.094 -31.938 1 42.5 313 GLY B O 1
ATOM 5573 N N . ASP B 1 314 ? -19.844 -13.844 -32.062 1 54.94 314 ASP B N 1
ATOM 5574 C CA . ASP B 1 314 ? -20.875 -13.898 -33.094 1 54.94 314 ASP B CA 1
ATOM 5575 C C . ASP B 1 314 ? -20.297 -14.352 -34.438 1 54.94 314 ASP B C 1
ATOM 5577 O O . ASP B 1 314 ? -20.906 -14.164 -35.5 1 54.94 314 ASP B O 1
ATOM 5581 N N . LEU B 1 315 ? -19.062 -14.961 -34.25 1 68.5 315 LEU B N 1
ATOM 5582 C CA . LEU B 1 315 ? -18.562 -15.328 -35.562 1 68.5 315 LEU B CA 1
ATOM 5583 C C . LEU B 1 315 ? -19.047 -16.719 -35.969 1 68.5 315 LEU B C 1
ATOM 5585 O O . LEU B 1 315 ? -19.031 -17.641 -35.156 1 68.5 315 LEU B O 1
ATOM 5589 N N . ASP B 1 316 ? -19.703 -16.828 -36.906 1 77 316 ASP B N 1
ATOM 5590 C CA . ASP B 1 316 ? -20.078 -18.109 -37.5 1 77 316 ASP B CA 1
ATOM 5591 C C . ASP B 1 316 ? -18.906 -18.719 -38.25 1 77 316 ASP B C 1
ATOM 5593 O O . ASP B 1 316 ? -18.547 -18.266 -39.344 1 77 316 ASP B O 1
ATOM 5597 N N . PHE B 1 317 ? -18.219 -19.766 -37.625 1 82.5 317 PHE B N 1
ATOM 5598 C CA . PHE B 1 317 ? -17.031 -20.375 -38.219 1 82.5 317 PHE B CA 1
ATOM 5599 C C . PHE B 1 317 ? -17.422 -21.266 -39.406 1 82.5 317 PHE B C 1
ATOM 5601 O O . PHE B 1 317 ? -16.547 -21.781 -40.094 1 82.5 317 PHE B O 1
ATOM 5608 N N . GLN B 1 318 ? -18.719 -21.312 -39.656 1 78.06 318 GLN B N 1
ATOM 5609 C CA . GLN B 1 318 ? -19.25 -22.047 -40.781 1 78.06 318 GLN B CA 1
ATOM 5610 C C . GLN B 1 318 ? -18.562 -23.391 -40.969 1 78.06 318 GLN B C 1
ATOM 5612 O O . GLN B 1 318 ? -18.141 -23.734 -42.094 1 78.06 318 GLN B O 1
ATOM 5617 N N . GLY B 1 319 ? -18.234 -24.141 -39.875 1 80.5 319 GLY B N 1
ATOM 5618 C CA . GLY B 1 319 ? -17.672 -25.484 -39.938 1 80.5 319 GLY B CA 1
ATOM 5619 C C . GLY B 1 319 ? -16.156 -25.484 -39.906 1 80.5 319 GLY B C 1
ATOM 5620 O O . GLY B 1 319 ? -15.531 -26.547 -39.844 1 80.5 319 GLY B O 1
ATOM 5621 N N . SER B 1 320 ? -15.508 -24.375 -40 1 85.38 320 SER B N 1
ATOM 5622 C CA . SER B 1 320 ? -14.055 -24.281 -39.938 1 85.38 320 SER B CA 1
ATOM 5623 C C . SER B 1 320 ? -13.578 -24.094 -38.5 1 85.38 320 SER B C 1
ATOM 5625 O O . SER B 1 320 ? -14.328 -23.625 -37.656 1 85.38 320 SER B O 1
ATOM 5627 N N . MET B 1 321 ? -12.273 -24.547 -38.25 1 88.81 321 MET B N 1
ATOM 5628 C CA . MET B 1 321 ? -11.75 -24.375 -36.875 1 88.81 321 MET B CA 1
ATOM 5629 C C . MET B 1 321 ? -11.219 -22.969 -36.688 1 88.81 321 MET B C 1
ATOM 5631 O O . MET B 1 321 ? -10.883 -22.578 -35.562 1 88.81 321 MET B O 1
ATOM 5635 N N . TRP B 1 322 ? -11.07 -22.188 -37.75 1 90.19 322 TRP B N 1
ATOM 5636 C CA . TRP B 1 322 ? -10.562 -20.828 -37.625 1 90.19 322 TRP B CA 1
ATOM 5637 C C . TRP B 1 322 ? -11.125 -19.906 -38.688 1 90.19 322 TRP B C 1
ATOM 5639 O O . TRP B 1 322 ? -11.758 -20.375 -39.656 1 90.19 322 TRP B O 1
ATOM 5649 N N . GLN B 1 323 ? -11.125 -18.562 -38.438 1 89.44 323 GLN B N 1
ATOM 5650 C CA . GLN B 1 323 ? -11.57 -17.516 -39.344 1 89.44 323 GLN B CA 1
ATOM 5651 C C . GLN B 1 323 ? -10.656 -16.297 -39.281 1 89.44 323 GLN B C 1
ATOM 5653 O O . GLN B 1 323 ? -10.242 -15.891 -38.188 1 89.44 323 GLN B O 1
ATOM 5658 N N . VAL B 1 324 ? -10.336 -15.867 -40.438 1 90.12 324 VAL B N 1
ATOM 5659 C CA . VAL B 1 324 ? -9.562 -14.633 -40.469 1 90.12 324 VAL B CA 1
ATOM 5660 C C . VAL B 1 324 ? -10.453 -13.453 -40.125 1 90.12 324 VAL B C 1
ATOM 5662 O O . VAL B 1 324 ? -11.469 -13.203 -40.781 1 90.12 324 VAL B O 1
ATOM 5665 N N . VAL B 1 325 ? -10.078 -12.789 -39.062 1 86.31 325 VAL B N 1
ATOM 5666 C CA . VAL B 1 325 ? -10.938 -11.711 -38.594 1 86.31 325 VAL B CA 1
ATOM 5667 C C . VAL B 1 325 ? -10.336 -10.367 -38.969 1 86.31 325 VAL B C 1
ATOM 5669 O O . VAL B 1 325 ? -11.039 -9.352 -39.031 1 86.31 325 VAL B O 1
ATOM 5672 N N . GLU B 1 326 ? -9.109 -10.312 -39.125 1 86.62 326 GLU B N 1
ATOM 5673 C CA . GLU B 1 326 ? -8.414 -9.094 -39.531 1 86.62 326 GLU B CA 1
ATOM 5674 C C . GLU B 1 326 ? -7.199 -9.414 -40.406 1 86.62 326 GLU B C 1
ATOM 5676 O O . GLU B 1 326 ? -6.496 -10.391 -40.156 1 86.62 326 GLU B O 1
ATOM 5681 N N . GLY B 1 327 ? -6.965 -8.531 -41.312 1 90.81 327 GLY B N 1
ATOM 5682 C CA . GLY B 1 327 ? -5.762 -8.633 -42.125 1 90.81 327 GLY B CA 1
ATOM 5683 C C . GLY B 1 327 ? -5.984 -9.344 -43.438 1 90.81 327 GLY B C 1
ATOM 5684 O O . GLY B 1 327 ? -7.125 -9.531 -43.875 1 90.81 327 GLY B O 1
ATOM 5685 N N . LYS B 1 328 ? -4.891 -9.68 -44.125 1 94 328 LYS B N 1
ATOM 5686 C CA . LYS B 1 328 ? -4.961 -10.164 -45.5 1 94 328 LYS B CA 1
ATOM 5687 C C . LYS B 1 328 ? -4.727 -11.672 -45.562 1 94 328 LYS B C 1
ATOM 5689 O O . LYS B 1 328 ? -4.516 -12.227 -46.656 1 94 328 LYS B O 1
ATOM 5694 N N . CYS B 1 329 ? -4.699 -12.289 -44.375 1 95.38 329 CYS B N 1
ATOM 5695 C CA . CYS B 1 329 ? -4.648 -13.75 -44.406 1 95.38 329 CYS B CA 1
ATOM 5696 C C . CYS B 1 329 ? -5.91 -14.328 -45.031 1 95.38 329 CYS B C 1
ATOM 5698 O O . CYS B 1 329 ? -6.957 -13.672 -45.062 1 95.38 329 CYS B O 1
ATOM 5700 N N . THR B 1 330 ? -5.742 -15.523 -45.625 1 95.19 330 THR B N 1
ATOM 5701 C CA . THR B 1 330 ? -6.891 -16.109 -46.312 1 95.19 330 THR B CA 1
ATOM 5702 C C . THR B 1 330 ? -7.039 -17.594 -45.938 1 95.19 330 THR B C 1
ATOM 5704 O O . THR B 1 330 ? -6.141 -18.172 -45.312 1 95.19 330 THR B O 1
ATOM 5707 N N . LEU B 1 331 ? -8.203 -18.078 -46.219 1 94.38 331 LEU B N 1
ATOM 5708 C CA . LEU B 1 331 ? -8.492 -19.516 -46.094 1 94.38 331 LEU B CA 1
ATOM 5709 C C . LEU B 1 331 ? -8.688 -20.141 -47.469 1 94.38 331 LEU B C 1
ATOM 5711 O O . LEU B 1 331 ? -9.352 -19.562 -48.344 1 94.38 331 LEU B O 1
ATOM 5715 N N . ASP B 1 332 ? -8.109 -21.328 -47.625 1 93.44 332 ASP B N 1
ATOM 5716 C CA . ASP B 1 332 ? -8.305 -21.969 -48.938 1 93.44 332 ASP B CA 1
ATOM 5717 C C . ASP B 1 332 ? -9.414 -23.031 -48.844 1 93.44 332 ASP B C 1
ATOM 5719 O O . ASP B 1 332 ? -10.109 -23.125 -47.844 1 93.44 332 ASP B O 1
ATOM 5723 N N . ALA B 1 333 ? -9.648 -23.75 -49.969 1 91.38 333 ALA B N 1
ATOM 5724 C CA . ALA B 1 333 ? -10.758 -24.688 -50.094 1 91.38 333 ALA B CA 1
ATOM 5725 C C . ALA B 1 333 ? -10.617 -25.844 -49.094 1 91.38 333 ALA B C 1
ATOM 5727 O O . ALA B 1 333 ? -11.609 -26.469 -48.719 1 91.38 333 ALA B O 1
ATOM 5728 N N . GLU B 1 334 ? -9.406 -26.125 -48.719 1 92.94 334 GLU B N 1
ATOM 5729 C CA . GLU B 1 334 ? -9.148 -27.203 -47.781 1 92.94 334 GLU B CA 1
ATOM 5730 C C . GLU B 1 334 ? -9.195 -26.703 -46.344 1 92.94 334 GLU B C 1
ATOM 5732 O O . GLU B 1 334 ? -8.82 -27.422 -45.406 1 92.94 334 GLU B O 1
ATOM 5737 N N . ASN B 1 335 ? -9.617 -25.438 -46.156 1 93.38 335 ASN B N 1
ATOM 5738 C CA . ASN B 1 335 ? -9.711 -24.781 -44.844 1 93.38 335 ASN B CA 1
ATOM 5739 C C . ASN B 1 335 ? -8.336 -24.562 -44.219 1 93.38 335 ASN B C 1
ATOM 5741 O O . ASN B 1 335 ? -8.195 -24.594 -43 1 93.38 335 ASN B O 1
ATOM 5745 N N . CYS B 1 336 ? -7.324 -24.531 -45.031 1 96.06 336 CYS B N 1
ATOM 5746 C CA . CYS B 1 336 ? -6.004 -24.125 -44.562 1 96.06 336 CYS B CA 1
ATOM 5747 C C . CYS B 1 336 ? -5.883 -22.609 -44.5 1 96.06 336 CYS B C 1
ATOM 5749 O O . CYS B 1 336 ? -6.402 -21.906 -45.375 1 96.06 336 CYS B O 1
ATOM 5751 N N . ILE B 1 337 ? -5.195 -22.109 -43.531 1 95.25 337 ILE B N 1
ATOM 5752 C CA . ILE B 1 337 ? -4.938 -20.672 -43.438 1 95.25 337 ILE B CA 1
ATOM 5753 C C . ILE B 1 337 ? -3.613 -20.344 -44.125 1 95.25 337 ILE B C 1
ATOM 5755 O O . ILE B 1 337 ? -2.641 -21.094 -44 1 95.25 337 ILE B O 1
ATOM 5759 N N . LEU B 1 338 ? -3.658 -19.25 -44.844 1 96.62 338 LEU B N 1
ATOM 5760 C CA . LEU B 1 338 ? -2.502 -18.828 -45.656 1 96.62 338 LEU B CA 1
ATOM 5761 C C . LEU B 1 338 ? -2.029 -17.438 -45.219 1 96.62 338 LEU B C 1
ATOM 5763 O O . LEU B 1 338 ? -2.844 -16.562 -44.938 1 96.62 338 LEU B O 1
ATOM 5767 N N . SER B 1 339 ? -0.729 -17.281 -45.25 1 96.81 339 SER B N 1
ATOM 5768 C CA . SER B 1 339 ? -0.199 -15.93 -45.125 1 96.81 339 SER B CA 1
ATOM 5769 C C . SER B 1 339 ? -0.671 -15.047 -46.281 1 96.81 339 SER B C 1
ATOM 5771 O O . SER B 1 339 ? -1.105 -15.547 -47.312 1 96.81 339 SER B O 1
ATOM 5773 N N . PRO B 1 340 ? -0.503 -13.773 -46.031 1 96.38 340 PRO B N 1
ATOM 5774 C CA . PRO B 1 340 ? -0.915 -12.883 -47.125 1 96.38 340 PRO B CA 1
ATOM 5775 C C . PRO B 1 340 ? -0.179 -13.18 -48.438 1 96.38 340 PRO B C 1
ATOM 5777 O O . PRO B 1 340 ? 1.047 -13.32 -48.438 1 96.38 340 PRO B O 1
ATOM 5780 N N . ASN B 1 341 ? -0.936 -13.367 -49.594 1 95.25 341 ASN B N 1
ATOM 5781 C CA . ASN B 1 341 ? -0.422 -13.508 -50.938 1 95.25 341 ASN B CA 1
ATOM 5782 C C . ASN B 1 341 ? 0.159 -14.898 -51.188 1 95.25 341 ASN B C 1
ATOM 5784 O O . ASN B 1 341 ? 0.736 -15.164 -52.25 1 95.25 341 ASN B O 1
ATOM 5788 N N . PHE B 1 342 ? 0.017 -15.75 -50.219 1 95.56 342 PHE B N 1
ATOM 5789 C CA . PHE B 1 342 ? 0.553 -17.094 -50.406 1 95.56 342 PHE B CA 1
ATOM 5790 C C . PHE B 1 342 ? -0.032 -17.719 -51.688 1 95.56 342 PHE B C 1
ATOM 5792 O O . PHE B 1 342 ? -1.238 -17.641 -51.906 1 95.56 342 PHE B O 1
ATOM 5799 N N . PRO B 1 343 ? 0.82 -18.391 -52.562 1 94.38 343 PRO B N 1
ATOM 5800 C CA . PRO B 1 343 ? 2.189 -18.859 -52.312 1 94.38 343 PRO B CA 1
ATOM 5801 C C . PRO B 1 343 ? 3.24 -17.812 -52.719 1 94.38 343 PRO B C 1
ATOM 5803 O O . PRO B 1 343 ? 4.434 -18.125 -52.719 1 94.38 343 PRO B O 1
ATOM 5806 N N . GLU B 1 344 ? 2.75 -16.656 -53.062 1 95.62 344 GLU B N 1
ATOM 5807 C CA . GLU B 1 344 ? 3.707 -15.57 -53.25 1 95.62 344 GLU B CA 1
ATOM 5808 C C . GLU B 1 344 ? 4.188 -15.008 -51.906 1 95.62 344 GLU B C 1
ATOM 5810 O O . GLU B 1 344 ? 3.621 -15.32 -50.875 1 95.62 344 GLU B O 1
ATOM 5815 N N . GLU B 1 345 ? 5.227 -14.133 -51.969 1 96.06 345 GLU B N 1
ATOM 5816 C CA . GLU B 1 345 ? 5.785 -13.508 -50.781 1 96.06 345 GLU B CA 1
ATOM 5817 C C . GLU B 1 345 ? 4.746 -12.641 -50.062 1 96.06 345 GLU B C 1
ATOM 5819 O O . GLU B 1 345 ? 3.957 -11.953 -50.719 1 96.06 345 GLU B O 1
ATOM 5824 N N . TYR B 1 346 ? 4.672 -12.797 -48.688 1 96.62 346 TYR B N 1
ATOM 5825 C CA . TYR B 1 346 ? 3.842 -11.867 -47.938 1 96.62 346 TYR B CA 1
ATOM 5826 C C . TYR B 1 346 ? 4.426 -10.461 -47.969 1 96.62 346 TYR B C 1
ATOM 5828 O O . TYR B 1 346 ? 5.574 -10.266 -48.375 1 96.62 346 TYR B O 1
ATOM 5836 N N . GLY B 1 347 ? 3.633 -9.414 -47.594 1 93.88 347 GLY B N 1
ATOM 5837 C CA . GLY B 1 347 ? 4.09 -8.039 -47.625 1 93.88 347 GLY B CA 1
ATOM 5838 C C . GLY B 1 347 ? 4.77 -7.609 -46.312 1 93.88 347 GLY B C 1
ATOM 5839 O O . GLY B 1 347 ? 4.809 -8.367 -45.344 1 93.88 347 GLY B O 1
ATOM 5840 N N . THR B 1 348 ? 5.422 -6.383 -46.406 1 90.62 348 THR B N 1
ATOM 5841 C CA . THR B 1 348 ? 5.996 -5.77 -45.188 1 90.62 348 THR B CA 1
ATOM 5842 C C . THR B 1 348 ? 4.918 -5.066 -44.375 1 90.62 348 THR B C 1
ATOM 5844 O O . THR B 1 348 ? 3.902 -4.629 -44.938 1 90.62 348 THR B O 1
ATOM 5847 N N . SER B 1 349 ? 5.094 -5.023 -43.125 1 88 349 SER B N 1
ATOM 5848 C CA . SER B 1 349 ? 4.215 -4.328 -42.188 1 88 349 SER B CA 1
ATOM 5849 C C . SER B 1 349 ? 2.785 -4.852 -42.281 1 88 349 SER B C 1
ATOM 5851 O O . SER B 1 349 ? 1.834 -4.066 -42.312 1 88 349 SER B O 1
ATOM 5853 N N . GLU B 1 350 ? 2.654 -6.129 -42.438 1 90.81 350 GLU B N 1
ATOM 5854 C CA . GLU B 1 350 ? 1.338 -6.758 -42.5 1 90.81 350 GLU B CA 1
ATOM 5855 C C . GLU B 1 350 ? 1.006 -7.477 -41.219 1 90.81 350 GLU B C 1
ATOM 5857 O O . GLU B 1 350 ? 1.899 -7.992 -40.531 1 90.81 350 GLU B O 1
ATOM 5862 N N . THR B 1 351 ? -0.279 -7.449 -40.812 1 90.12 351 THR B N 1
ATOM 5863 C CA . THR B 1 351 ? -0.767 -8.164 -39.625 1 90.12 351 THR B CA 1
ATOM 5864 C C . THR B 1 351 ? -2.041 -8.938 -39.969 1 90.12 351 THR B C 1
ATOM 5866 O O . THR B 1 351 ? -2.795 -8.555 -40.844 1 90.12 351 THR B O 1
ATOM 5869 N N . CYS B 1 352 ? -2.162 -10.109 -39.469 1 91.94 352 CYS B N 1
ATOM 5870 C CA . CYS B 1 352 ? -3.406 -10.867 -39.531 1 91.94 352 CYS B CA 1
ATOM 5871 C C . CYS B 1 352 ? -3.828 -11.312 -38.125 1 91.94 352 CYS B C 1
ATOM 5873 O O . CYS B 1 352 ? -2.98 -11.617 -37.281 1 91.94 352 CYS B O 1
ATOM 5875 N N . LYS B 1 353 ? -5.066 -11.219 -37.906 1 86.12 353 LYS B N 1
ATOM 5876 C CA . LYS B 1 353 ? -5.668 -11.828 -36.719 1 86.12 353 LYS B CA 1
ATOM 5877 C C . LYS B 1 353 ? -6.621 -12.953 -37.125 1 86.12 353 LYS B C 1
ATOM 5879 O O . LYS B 1 353 ? -7.516 -12.758 -37.938 1 86.12 353 LYS B O 1
ATOM 5884 N N . ILE B 1 354 ? -6.352 -14.086 -36.688 1 87.94 354 ILE B N 1
ATOM 5885 C CA . ILE B 1 354 ? -7.125 -15.289 -37 1 87.94 354 ILE B CA 1
ATOM 5886 C C . ILE B 1 354 ? -7.82 -15.781 -35.719 1 87.94 354 ILE B C 1
ATOM 5888 O O . ILE B 1 354 ? -7.164 -16.094 -34.719 1 87.94 354 ILE B O 1
ATOM 5892 N N . ALA B 1 355 ? -9.133 -15.734 -35.75 1 85.94 355 ALA B N 1
ATOM 5893 C CA . ALA B 1 355 ? -9.898 -16.312 -34.656 1 85.94 355 ALA B CA 1
ATOM 5894 C C . ALA B 1 355 ? -9.914 -17.844 -34.75 1 85.94 355 ALA B C 1
ATOM 5896 O O . ALA B 1 355 ? -9.953 -18.406 -35.844 1 85.94 355 ALA B O 1
ATOM 5897 N N . VAL B 1 356 ? -9.781 -18.469 -33.625 1 84.12 356 VAL B N 1
ATOM 5898 C CA . VAL B 1 356 ? -9.781 -19.922 -33.594 1 84.12 356 VAL B CA 1
ATOM 5899 C C . VAL B 1 356 ? -10.961 -20.406 -32.75 1 84.12 356 VAL B C 1
ATOM 5901 O O . VAL B 1 356 ? -11.234 -19.859 -31.672 1 84.12 356 VAL B O 1
ATOM 5904 N N . ASN B 1 357 ? -11.711 -21.281 -33.312 1 80.56 357 ASN B N 1
ATOM 5905 C CA . ASN B 1 357 ? -12.656 -22.062 -32.531 1 80.56 357 ASN B CA 1
ATOM 5906 C C . ASN B 1 357 ? -11.953 -23.141 -31.703 1 80.56 357 ASN B C 1
ATOM 5908 O O . ASN B 1 357 ? -11.734 -24.25 -32.188 1 80.56 357 ASN B O 1
ATOM 5912 N N . THR B 1 358 ? -11.633 -22.875 -30.531 1 76.88 358 THR B N 1
ATOM 5913 C CA . THR B 1 358 ? -10.766 -23.719 -29.703 1 76.88 358 THR B CA 1
ATOM 5914 C C . THR B 1 358 ? -11.43 -25.047 -29.406 1 76.88 358 THR B C 1
ATOM 5916 O O . THR B 1 358 ? -10.758 -26.062 -29.219 1 76.88 358 THR B O 1
ATOM 5919 N N . SER B 1 359 ? -12.766 -25.078 -29.359 1 74.06 359 SER B N 1
ATOM 5920 C CA . SER B 1 359 ? -13.484 -26.312 -29.078 1 74.06 359 SER B CA 1
ATOM 5921 C C . SER B 1 359 ? -13.375 -27.297 -30.234 1 74.06 359 SER B C 1
ATOM 5923 O O . SER B 1 359 ? -13.461 -28.516 -30.031 1 74.06 359 SER B O 1
ATOM 5925 N N . ALA B 1 360 ? -13.195 -26.797 -31.469 1 81.62 360 ALA B N 1
ATOM 5926 C CA . ALA B 1 360 ? -13.133 -27.625 -32.656 1 81.62 360 ALA B CA 1
ATOM 5927 C C . ALA B 1 360 ? -11.711 -27.703 -33.219 1 81.62 360 ALA B C 1
ATOM 5929 O O . ALA B 1 360 ? -11.477 -28.25 -34.312 1 81.62 360 ALA B O 1
ATOM 5930 N N . ALA B 1 361 ? -10.766 -27.234 -32.406 1 84.5 361 ALA B N 1
ATOM 5931 C CA . ALA B 1 361 ? -9.398 -27.125 -32.906 1 84.5 361 ALA B CA 1
ATOM 5932 C C . ALA B 1 361 ? -8.727 -28.484 -33 1 84.5 361 ALA B C 1
ATOM 5934 O O . ALA B 1 361 ? -8.906 -29.328 -32.125 1 84.5 361 ALA B O 1
ATOM 5935 N N . VAL B 1 362 ? -8.062 -28.797 -34.094 1 91.19 362 VAL B N 1
ATOM 5936 C CA . VAL B 1 362 ? -7.277 -30 -34.312 1 91.19 362 VAL B CA 1
ATOM 5937 C C . VAL B 1 362 ? -5.809 -29.641 -34.531 1 91.19 362 VAL B C 1
ATOM 5939 O O . VAL B 1 362 ? -5.477 -28.469 -34.719 1 91.19 362 VAL B O 1
ATOM 5942 N N . PRO B 1 363 ? -4.898 -30.578 -34.375 1 92.25 363 PRO B N 1
ATOM 5943 C CA . PRO B 1 363 ? -3.484 -30.266 -34.594 1 92.25 363 PRO B CA 1
ATOM 5944 C C . PRO B 1 363 ? -3.219 -29.641 -35.938 1 92.25 363 PRO B C 1
ATOM 5946 O O . PRO B 1 363 ? -3.846 -30.031 -36.938 1 92.25 363 PRO B O 1
ATOM 5949 N N . ILE B 1 364 ? -2.229 -28.781 -36 1 93.62 364 ILE B N 1
ATOM 5950 C CA . ILE B 1 364 ? -1.864 -28.078 -37.219 1 93.62 364 ILE B CA 1
ATOM 5951 C C . ILE B 1 364 ? -0.849 -28.906 -38.031 1 93.62 364 ILE B C 1
ATOM 5953 O O . ILE B 1 364 ? 0.083 -29.469 -37.438 1 93.62 364 ILE B O 1
ATOM 5957 N N . GLN B 1 365 ? -1.126 -29.109 -39.25 1 95.12 365 GLN B N 1
ATOM 5958 C CA . GLN B 1 365 ? -0.123 -29.578 -40.188 1 95.12 365 GLN B CA 1
ATOM 5959 C C . GLN B 1 365 ? 0.516 -28.406 -40.938 1 95.12 365 GLN B C 1
ATOM 5961 O O . GLN B 1 365 ? -0.176 -27.641 -41.594 1 95.12 365 GLN B O 1
ATOM 5966 N N . VAL B 1 366 ? 1.784 -28.328 -40.75 1 95.31 366 VAL B N 1
ATOM 5967 C CA . VAL B 1 366 ? 2.496 -27.25 -41.438 1 95.31 366 VAL B CA 1
ATOM 5968 C C . VAL B 1 366 ? 2.896 -27.703 -42.844 1 95.31 366 VAL B C 1
ATOM 5970 O O . VAL B 1 366 ? 3.816 -28.516 -43 1 95.31 366 VAL B O 1
ATOM 5973 N N . ALA B 1 367 ? 2.246 -27.234 -43.781 1 94.12 367 ALA B N 1
ATOM 5974 C CA . ALA B 1 367 ? 2.566 -27.578 -45.156 1 94.12 367 ALA B CA 1
ATOM 5975 C C . ALA B 1 367 ? 3.771 -26.797 -45.656 1 94.12 367 ALA B C 1
ATOM 5977 O O . ALA B 1 367 ? 4.621 -27.344 -46.375 1 94.12 367 ALA B O 1
ATOM 5978 N N . ASN B 1 368 ? 3.812 -25.562 -45.406 1 94.81 368 ASN B N 1
ATOM 5979 C CA . ASN B 1 368 ? 4.883 -24.625 -45.75 1 94.81 368 ASN B CA 1
ATOM 5980 C C . ASN B 1 368 ? 5.105 -23.609 -44.625 1 94.81 368 ASN B C 1
ATOM 5982 O O . ASN B 1 368 ? 4.152 -23.141 -44 1 94.81 368 ASN B O 1
ATOM 5986 N N . PHE B 1 369 ? 6.344 -23.312 -44.406 1 96.62 369 PHE B N 1
ATOM 5987 C CA . PHE B 1 369 ? 6.645 -22.266 -43.438 1 96.62 369 PHE B CA 1
ATOM 5988 C C . PHE B 1 369 ? 7.988 -21.625 -43.75 1 96.62 369 PHE B C 1
ATOM 5990 O O . PHE B 1 369 ? 9.031 -22.266 -43.625 1 96.62 369 PHE B O 1
ATOM 5997 N N . SER B 1 370 ? 7.965 -20.453 -44.156 1 96.44 370 SER B N 1
ATOM 5998 C CA . SER B 1 370 ? 9.156 -19.656 -44.438 1 96.44 370 SER B CA 1
ATOM 5999 C C . SER B 1 370 ? 8.93 -18.188 -44.125 1 96.44 370 SER B C 1
ATOM 6001 O O . SER B 1 370 ? 8.125 -17.516 -44.75 1 96.44 370 SER B O 1
ATOM 6003 N N . THR B 1 371 ? 9.5 -17.703 -43.125 1 94.81 371 THR B N 1
ATOM 6004 C CA . THR B 1 371 ? 9.414 -16.312 -42.719 1 94.81 371 THR B CA 1
ATOM 6005 C C . THR B 1 371 ? 10.797 -15.75 -42.406 1 94.81 371 THR B C 1
ATOM 6007 O O . THR B 1 371 ? 11.781 -16.484 -42.344 1 94.81 371 THR B O 1
ATOM 6010 N N . GLU B 1 372 ? 10.883 -14.367 -42.312 1 89.94 372 GLU B N 1
ATOM 6011 C CA . GLU B 1 372 ? 12.133 -13.781 -41.844 1 89.94 372 GLU B CA 1
ATOM 6012 C C . GLU B 1 372 ? 12.406 -14.148 -40.406 1 89.94 372 GLU B C 1
ATOM 6014 O O . GLU B 1 372 ? 11.656 -13.75 -39.5 1 89.94 372 GLU B O 1
ATOM 6019 N N . LEU B 1 373 ? 13.5 -14.812 -40.188 1 84.88 373 LEU B N 1
ATOM 6020 C CA . LEU B 1 373 ? 13.836 -15.32 -38.875 1 84.88 373 LEU B CA 1
ATOM 6021 C C . LEU B 1 373 ? 13.898 -14.18 -37.844 1 84.88 373 LEU B C 1
ATOM 6023 O O . LEU B 1 373 ? 14.57 -13.18 -38.094 1 84.88 373 LEU B O 1
ATOM 6027 N N . ARG B 1 374 ? 13.164 -14.273 -36.844 1 72.06 374 ARG B N 1
ATOM 6028 C CA . ARG B 1 374 ? 13.188 -13.414 -35.656 1 72.06 374 ARG B CA 1
ATOM 6029 C C . ARG B 1 374 ? 12.383 -12.148 -35.906 1 72.06 374 ARG B C 1
ATOM 6031 O O . ARG B 1 374 ? 11.953 -11.492 -34.938 1 72.06 374 ARG B O 1
ATOM 6038 N N . PHE B 1 375 ? 12.094 -11.773 -37.125 1 78.19 375 PHE B N 1
ATOM 6039 C CA . PHE B 1 375 ? 11.508 -10.469 -37.375 1 78.19 375 PHE B CA 1
ATOM 6040 C C . PHE B 1 375 ? 10.055 -10.602 -37.844 1 78.19 375 PHE B C 1
ATOM 6042 O O . PHE B 1 375 ? 9.219 -9.75 -37.531 1 78.19 375 PHE B O 1
ATOM 6049 N N . ASP B 1 376 ? 9.82 -11.555 -38.656 1 85.81 376 ASP B N 1
ATOM 6050 C CA . ASP B 1 376 ? 8.453 -11.914 -39.031 1 85.81 376 ASP B CA 1
ATOM 6051 C C . ASP B 1 376 ? 8.008 -13.18 -38.312 1 85.81 376 ASP B C 1
ATOM 6053 O O . ASP B 1 376 ? 8.727 -14.18 -38.281 1 85.81 376 ASP B O 1
ATOM 6057 N N . SER B 1 377 ? 6.816 -13.07 -37.531 1 88.44 377 SER B N 1
ATOM 6058 C CA . SER B 1 377 ? 6.512 -14.211 -36.688 1 88.44 377 SER B CA 1
ATOM 6059 C C . SER B 1 377 ? 5.016 -14.484 -36.625 1 88.44 377 SER B C 1
ATOM 6061 O O . SER B 1 377 ? 4.207 -13.578 -36.844 1 88.44 377 SER B O 1
ATOM 6063 N N . LEU B 1 378 ? 4.734 -15.742 -36.625 1 89.38 378 LEU B N 1
ATOM 6064 C CA . LEU B 1 378 ? 3.41 -16.25 -36.281 1 89.38 378 LEU B CA 1
ATOM 6065 C C . LEU B 1 378 ? 3.311 -16.516 -34.781 1 89.38 378 LEU B C 1
ATOM 6067 O O . LEU B 1 378 ? 4.125 -17.266 -34.219 1 89.38 378 LEU B O 1
ATOM 6071 N N . MET B 1 379 ? 2.488 -15.734 -34.219 1 82.81 379 MET B N 1
ATOM 6072 C CA . MET B 1 379 ? 2.256 -15.977 -32.812 1 82.81 379 MET B CA 1
ATOM 6073 C C . MET B 1 379 ? 1.142 -17 -32.594 1 82.81 379 MET B C 1
ATOM 6075 O O . MET B 1 379 ? 0.031 -16.812 -33.094 1 82.81 379 MET B O 1
ATOM 6079 N N . PHE B 1 380 ? 1.548 -18.141 -32.062 1 73.19 380 PHE B N 1
ATOM 6080 C CA . PHE B 1 380 ? 0.684 -19.281 -31.781 1 73.19 380 PHE B CA 1
ATOM 6081 C C . PHE B 1 380 ? 0.753 -19.656 -30.312 1 73.19 380 PHE B C 1
ATOM 6083 O O . PHE B 1 380 ? 1.795 -20.109 -29.828 1 73.19 380 PHE B O 1
ATOM 6090 N N . ASP B 1 381 ? -0.395 -19.469 -29.688 1 70.38 381 ASP B N 1
ATOM 6091 C CA . ASP B 1 381 ? -0.48 -19.844 -28.281 1 70.38 381 ASP B CA 1
ATOM 6092 C C . ASP B 1 381 ? 0.715 -19.312 -27.484 1 70.38 381 ASP B C 1
ATOM 6094 O O . ASP B 1 381 ? 1.392 -20.078 -26.797 1 70.38 381 ASP B O 1
ATOM 6098 N N . CYS B 1 382 ? 1.041 -17.969 -27.75 1 68.75 382 CYS B N 1
ATOM 6099 C CA . CYS B 1 382 ? 2.08 -17.219 -27.062 1 68.75 382 CYS B CA 1
ATOM 6100 C C . CYS B 1 382 ? 3.467 -17.703 -27.469 1 68.75 382 CYS B C 1
ATOM 6102 O O . CYS B 1 382 ? 4.438 -17.516 -26.734 1 68.75 382 CYS B O 1
ATOM 6104 N N . LYS B 1 383 ? 3.49 -18.453 -28.391 1 72.94 383 LYS B N 1
ATOM 6105 C CA . LYS B 1 383 ? 4.773 -18.828 -28.969 1 72.94 383 LYS B CA 1
ATOM 6106 C C . LYS B 1 383 ? 4.965 -18.172 -30.344 1 72.94 383 LYS B C 1
ATOM 6108 O O . LYS B 1 383 ? 4.016 -18.062 -31.109 1 72.94 383 LYS B O 1
ATOM 6113 N N . TYR B 1 384 ? 6.164 -17.688 -30.469 1 76 384 TYR B N 1
ATOM 6114 C CA . TYR B 1 384 ? 6.492 -17.094 -31.766 1 76 384 TYR B CA 1
ATOM 6115 C C . TYR B 1 384 ? 7.176 -18.094 -32.688 1 76 384 TYR B C 1
ATOM 6117 O O . TYR B 1 384 ? 8.094 -18.812 -32.25 1 76 384 TYR B O 1
ATOM 6125 N N . PHE B 1 385 ? 6.617 -18.281 -33.75 1 88.06 385 PHE B N 1
ATOM 6126 C CA . PHE B 1 385 ? 7.223 -19.109 -34.781 1 88.06 385 PHE B CA 1
ATOM 6127 C C . PHE B 1 385 ? 7.738 -18.266 -35.938 1 88.06 385 PHE B C 1
ATOM 6129 O O . PHE B 1 385 ? 7.008 -17.422 -36.469 1 88.06 385 PHE B O 1
ATOM 6136 N N . SER B 1 386 ? 9 -18.344 -36.188 1 87.88 386 SER B N 1
ATOM 6137 C CA . SER B 1 386 ? 9.664 -17.625 -37.25 1 87.88 386 SER B CA 1
ATOM 6138 C C . SER B 1 386 ? 10.711 -18.5 -37.938 1 87.88 386 SER B C 1
ATOM 6140 O O . SER B 1 386 ? 11.047 -19.578 -37.438 1 87.88 386 SER B O 1
ATOM 6142 N N . GLY B 1 387 ? 11.141 -18.062 -39.094 1 91.19 387 GLY B N 1
ATOM 6143 C CA . GLY B 1 387 ? 12.102 -18.859 -39.844 1 91.19 387 GLY B CA 1
ATOM 6144 C C . GLY B 1 387 ? 11.453 -19.953 -40.688 1 91.19 387 GLY B C 1
ATOM 6145 O O . GLY B 1 387 ? 10.516 -19.688 -41.438 1 91.19 387 GLY B O 1
ATOM 6146 N N . ASP B 1 388 ? 12.047 -21.25 -40.5 1 93.12 388 ASP B N 1
ATOM 6147 C CA . ASP B 1 388 ? 11.586 -22.344 -41.344 1 93.12 388 ASP B CA 1
ATOM 6148 C C . ASP B 1 388 ? 10.812 -23.375 -40.531 1 93.12 388 ASP B C 1
ATOM 6150 O O . ASP B 1 388 ? 10.414 -24.422 -41.062 1 93.12 388 ASP B O 1
ATOM 6154 N N . ARG B 1 389 ? 10.578 -23.062 -39.281 1 89.5 389 ARG B N 1
ATOM 6155 C CA . ARG B 1 389 ? 9.875 -24 -38.406 1 89.5 389 ARG B CA 1
ATOM 6156 C C . ARG B 1 389 ? 8.547 -23.406 -37.938 1 89.5 389 ARG B C 1
ATOM 6158 O O . ARG B 1 389 ? 8.539 -22.391 -37.25 1 89.5 389 ARG B O 1
ATOM 6165 N N . GLY B 1 390 ? 7.539 -24.031 -38.375 1 91.31 390 GLY B N 1
ATOM 6166 C CA . GLY B 1 390 ? 6.207 -23.609 -37.969 1 91.31 390 GLY B CA 1
ATOM 6167 C C . GLY B 1 390 ? 5.625 -24.438 -36.844 1 91.31 390 GLY B C 1
ATOM 6168 O O . GLY B 1 390 ? 6.32 -25.281 -36.25 1 91.31 390 GLY B O 1
ATOM 6169 N N . PRO B 1 391 ? 4.398 -24.172 -36.5 1 90.69 391 PRO B N 1
ATOM 6170 C CA . PRO B 1 391 ? 3.754 -24.812 -35.344 1 90.69 391 PRO B CA 1
ATOM 6171 C C . PRO B 1 391 ? 3.193 -26.203 -35.688 1 90.69 391 PRO B C 1
ATOM 6173 O O . PRO B 1 391 ? 2.004 -26.453 -35.5 1 90.69 391 PRO B O 1
ATOM 6176 N N . GLU B 1 392 ? 4.098 -27.078 -36.156 1 92.25 392 GLU B N 1
ATOM 6177 C CA . GLU B 1 392 ? 3.693 -28.422 -36.562 1 92.25 392 GLU B CA 1
ATOM 6178 C C . GLU B 1 392 ? 3.143 -29.234 -35.375 1 92.25 392 GLU B C 1
ATOM 6180 O O . GLU B 1 392 ? 3.783 -29.328 -34.344 1 92.25 392 GLU B O 1
ATOM 6185 N N . GLY B 1 393 ? 1.958 -29.719 -35.594 1 89.81 393 GLY B N 1
ATOM 6186 C CA . GLY B 1 393 ? 1.391 -30.641 -34.625 1 89.81 393 GLY B CA 1
ATOM 6187 C C . GLY B 1 393 ? 0.763 -29.953 -33.406 1 89.81 393 GLY B C 1
ATOM 6188 O O . GLY B 1 393 ? 0.213 -30.609 -32.531 1 89.81 393 GLY B O 1
ATOM 6189 N N . LEU B 1 394 ? 0.758 -28.719 -33.375 1 86.69 394 LEU B N 1
ATOM 6190 C CA . LEU B 1 394 ? 0.241 -27.969 -32.25 1 86.69 394 LEU B CA 1
ATOM 6191 C C . LEU B 1 394 ? -1.252 -27.703 -32.406 1 86.69 394 LEU B C 1
ATOM 6193 O O . LEU B 1 394 ? -1.732 -27.469 -33.5 1 86.69 394 LEU B O 1
ATOM 6197 N N . VAL B 1 395 ? -2.018 -27.812 -31.359 1 84.75 395 VAL B N 1
ATOM 6198 C CA . VAL B 1 395 ? -3.436 -27.469 -31.328 1 84.75 395 VAL B CA 1
ATOM 6199 C C . VAL B 1 395 ? -3.607 -26.031 -30.797 1 84.75 395 VAL B C 1
ATOM 6201 O O . VAL B 1 395 ? -3.193 -25.734 -29.672 1 84.75 395 VAL B O 1
ATOM 6204 N N . PRO B 1 396 ? -4.102 -25.141 -31.688 1 81.81 396 PRO B N 1
ATOM 6205 C CA . PRO B 1 396 ? -4.254 -23.766 -31.234 1 81.81 396 PRO B CA 1
ATOM 6206 C C . PRO B 1 396 ? -5.207 -23.641 -30.047 1 81.81 396 PRO B C 1
ATOM 6208 O O . PRO B 1 396 ? -6.273 -24.266 -30.047 1 81.81 396 PRO B O 1
ATOM 6211 N N . GLN B 1 397 ? -4.773 -22.875 -29.125 1 72.56 397 GLN B N 1
ATOM 6212 C CA . GLN B 1 397 ? -5.578 -22.656 -27.922 1 72.56 397 GLN B CA 1
ATOM 6213 C C . GLN B 1 397 ? -6.105 -21.234 -27.875 1 72.56 397 GLN B C 1
ATOM 6215 O O . GLN B 1 397 ? -6.711 -20.828 -26.875 1 72.56 397 GLN B O 1
ATOM 6220 N N . GLY B 1 398 ? -5.891 -20.453 -28.875 1 72.81 398 GLY B N 1
ATOM 6221 C CA . GLY B 1 398 ? -6.32 -19.062 -28.984 1 72.81 398 GLY B CA 1
ATOM 6222 C C . GLY B 1 398 ? -6.066 -18.469 -30.359 1 72.81 398 GLY B C 1
ATOM 6223 O O . GLY B 1 398 ? -5.719 -19.188 -31.297 1 72.81 398 GLY B O 1
ATOM 6224 N N . ALA B 1 399 ? -6.324 -17.203 -30.406 1 77 399 ALA B N 1
ATOM 6225 C CA . ALA B 1 399 ? -6.16 -16.5 -31.688 1 77 399 ALA B CA 1
ATOM 6226 C C . ALA B 1 399 ? -4.715 -16.562 -32.156 1 77 399 ALA B C 1
ATOM 6228 O O . ALA B 1 399 ? -3.793 -16.703 -31.359 1 77 399 ALA B O 1
ATOM 6229 N N . ILE B 1 400 ? -4.629 -16.672 -33.375 1 84.12 400 ILE B N 1
ATOM 6230 C CA . ILE B 1 400 ? -3.328 -16.672 -34.031 1 84.12 400 ILE B CA 1
ATOM 6231 C C . ILE B 1 400 ? -3.061 -15.305 -34.656 1 84.12 400 ILE B C 1
ATOM 6233 O O . ILE B 1 400 ? -3.965 -14.68 -35.188 1 84.12 400 ILE B O 1
ATOM 6237 N N . ALA B 1 401 ? -1.906 -14.852 -34.375 1 86.06 401 ALA B N 1
ATOM 6238 C CA . ALA B 1 401 ? -1.551 -13.547 -34.938 1 86.06 401 ALA B CA 1
ATOM 6239 C C . ALA B 1 401 ? -0.31 -13.656 -35.812 1 86.06 401 ALA B C 1
ATOM 6241 O O . ALA B 1 401 ? 0.628 -14.391 -35.5 1 86.06 401 ALA B O 1
ATOM 6242 N N . TRP B 1 402 ? -0.402 -13.008 -36.969 1 91.88 402 TRP B N 1
ATOM 6243 C CA . TRP B 1 402 ? 0.725 -12.875 -37.875 1 91.88 402 TRP B CA 1
ATOM 6244 C C . TRP B 1 402 ? 1.179 -11.422 -37.969 1 91.88 402 TRP B C 1
ATOM 6246 O O . TRP B 1 402 ? 0.352 -10.508 -38 1 91.88 402 TRP B O 1
ATOM 6256 N N . SER B 1 403 ? 2.488 -11.281 -37.906 1 90.06 403 SER B N 1
ATOM 6257 C CA . SER B 1 403 ? 3.039 -9.945 -38.094 1 90.06 403 SER B CA 1
ATOM 6258 C C . SER B 1 403 ? 4.355 -10 -38.875 1 90.06 403 SER B C 1
ATOM 6260 O O . SER B 1 403 ? 5.176 -10.898 -38.625 1 90.06 403 SER B O 1
ATOM 6262 N N . SER B 1 404 ? 4.512 -9.133 -39.875 1 90.88 404 SER B N 1
ATOM 6263 C CA . SER B 1 404 ? 5.781 -8.906 -40.562 1 90.88 404 SER B CA 1
ATOM 6264 C C . SER B 1 404 ? 6.293 -7.488 -40.312 1 90.88 404 SER B C 1
ATOM 6266 O O . SER B 1 404 ? 5.504 -6.566 -40.094 1 90.88 404 SER B O 1
ATOM 6268 N N . ASP B 1 405 ? 7.602 -7.363 -40.312 1 81.5 405 ASP B N 1
ATOM 6269 C CA . ASP B 1 405 ? 8.164 -6.031 -40.094 1 81.5 405 ASP B CA 1
ATOM 6270 C C . ASP B 1 405 ? 8.328 -5.285 -41.406 1 81.5 405 ASP B C 1
ATOM 6272 O O . ASP B 1 405 ? 7.656 -5.598 -42.406 1 81.5 405 ASP B O 1
ATOM 6276 N N . GLU B 1 406 ? 9.125 -4.242 -41.406 1 81.56 406 GLU B N 1
ATOM 6277 C CA . GLU B 1 406 ? 9.211 -3.344 -42.562 1 81.56 406 GLU B CA 1
ATOM 6278 C C . GLU B 1 406 ? 10.344 -3.752 -43.5 1 81.56 406 GLU B C 1
ATOM 6280 O O . GLU B 1 406 ? 10.758 -2.967 -44.375 1 81.56 406 GLU B O 1
ATOM 6285 N N . SER B 1 407 ? 10.898 -4.883 -43.469 1 83.38 407 SER B N 1
ATOM 6286 C CA . SER B 1 407 ? 12.117 -5.16 -44.219 1 83.38 407 SER B CA 1
ATOM 6287 C C . SER B 1 407 ? 11.961 -6.395 -45.094 1 83.38 407 SER B C 1
ATOM 6289 O O . SER B 1 407 ? 11.25 -6.359 -46.094 1 83.38 407 SER B O 1
ATOM 6291 N N . VAL B 1 408 ? 12.773 -7.531 -44.625 1 86.88 408 VAL B N 1
ATOM 6292 C CA . VAL B 1 408 ? 12.906 -8.758 -45.406 1 86.88 408 VAL B CA 1
ATOM 6293 C C . VAL B 1 408 ? 11.609 -9.562 -45.344 1 86.88 408 VAL B C 1
ATOM 6295 O O . VAL B 1 408 ? 10.992 -9.633 -44.281 1 86.88 408 VAL B O 1
ATOM 6298 N N . VAL B 1 409 ? 11.188 -10.031 -46.562 1 92.75 409 VAL B N 1
ATOM 6299 C CA . VAL B 1 409 ? 10.016 -10.898 -46.625 1 92.75 409 VAL B CA 1
ATOM 6300 C C . VAL B 1 409 ? 10.406 -12.281 -47.125 1 92.75 409 VAL B C 1
ATOM 6302 O O . VAL B 1 409 ? 11.508 -12.461 -47.688 1 92.75 409 VAL B O 1
ATOM 6305 N N . SER B 1 410 ? 9.609 -13.273 -46.875 1 95 410 SER B N 1
ATOM 6306 C CA . SER B 1 410 ? 9.789 -14.641 -47.375 1 95 410 SER B CA 1
ATOM 6307 C C . SER B 1 410 ? 8.516 -15.172 -48 1 95 410 SER B C 1
ATOM 6309 O O . SER B 1 410 ? 7.574 -14.414 -48.25 1 95 410 SER B O 1
ATOM 6311 N N . SER B 1 411 ? 8.547 -16.453 -48.375 1 95.44 411 SER B N 1
ATOM 6312 C CA . SER B 1 411 ? 7.469 -17.062 -49.156 1 95.44 411 SER B CA 1
ATOM 6313 C C . SER B 1 411 ? 6.227 -17.281 -48.312 1 95.44 411 SER B C 1
ATOM 6315 O O . SER B 1 411 ? 5.152 -17.578 -48.844 1 95.44 411 SER B O 1
ATOM 6317 N N . GLY B 1 412 ? 6.281 -17.109 -47 1 96.62 412 GLY B N 1
ATOM 6318 C CA . GLY B 1 412 ? 5.105 -17.188 -46.156 1 96.62 412 GLY B CA 1
ATOM 6319 C C . GLY B 1 412 ? 4.82 -18.594 -45.656 1 96.62 412 GLY B C 1
ATOM 6320 O O . GLY B 1 412 ? 5.746 -19.375 -45.406 1 96.62 412 GLY B O 1
ATOM 6321 N N . TRP B 1 413 ? 3.516 -18.844 -45.312 1 96.69 413 TRP B N 1
ATOM 6322 C CA . TRP B 1 413 ? 3.188 -20.094 -44.625 1 96.69 413 TRP B CA 1
ATOM 6323 C C . TRP B 1 413 ? 1.766 -20.531 -44.969 1 96.69 413 TRP B C 1
ATOM 6325 O O . TRP B 1 413 ? 0.933 -19.719 -45.375 1 96.69 413 TRP B O 1
ATOM 6335 N N . ARG B 1 414 ? 1.583 -21.812 -44.969 1 97 414 ARG B N 1
ATOM 6336 C CA . ARG B 1 414 ? 0.314 -22.516 -45.125 1 97 414 ARG B CA 1
ATOM 6337 C C . ARG B 1 414 ? 0.125 -23.562 -44.031 1 97 414 ARG B C 1
ATOM 6339 O O . ARG B 1 414 ? 0.949 -24.469 -43.875 1 97 414 ARG B O 1
ATOM 6346 N N . LEU B 1 415 ? -0.916 -23.312 -43.25 1 96 415 LEU B N 1
ATOM 6347 C CA . LEU B 1 415 ? -1.229 -24.188 -42.125 1 96 415 LEU B CA 1
ATOM 6348 C C . LEU B 1 415 ? -2.574 -24.875 -42.312 1 96 415 LEU B C 1
ATOM 6350 O O . LEU B 1 415 ? -3.576 -24.219 -42.625 1 96 415 LEU B O 1
ATOM 6354 N N . CYS B 1 416 ? -2.555 -26.188 -42.125 1 95.62 416 CYS B N 1
ATOM 6355 C CA . CYS B 1 416 ? -3.771 -26.938 -42.406 1 95.62 416 CYS B CA 1
ATOM 6356 C C . CYS B 1 416 ? -4.207 -27.703 -41.156 1 95.62 416 CYS B C 1
ATOM 6358 O O . CYS B 1 416 ? -3.375 -28.094 -40.344 1 95.62 416 CYS B O 1
ATOM 6360 N N . PRO B 1 417 ? -5.613 -27.844 -41.031 1 93.44 417 PRO B N 1
ATOM 6361 C CA . PRO B 1 417 ? -6.07 -28.766 -40 1 93.44 417 PRO B CA 1
ATOM 6362 C C . PRO B 1 417 ? -5.688 -30.219 -40.281 1 93.44 417 PRO B C 1
ATOM 6364 O O . PRO B 1 417 ? -5.727 -30.641 -41.438 1 93.44 417 PRO B O 1
ATOM 6367 N N . SER B 1 418 ? -5.223 -30.938 -39.25 1 85.56 418 SER B N 1
ATOM 6368 C CA . SER B 1 418 ? -4.852 -32.344 -39.438 1 85.56 418 SER B CA 1
ATOM 6369 C C . SER B 1 418 ? -6.082 -33.219 -39.688 1 85.56 418 SER B C 1
ATOM 6371 O O . SER B 1 418 ? -7.172 -32.906 -39.188 1 85.56 418 SER B O 1
#

Secondary structure (DSSP, 8-state):
--------------------------------HHHHHTTTPPPP------B-SBT-EEPPTTSSTTEEEEEETTTEEEEEEEEEETTEEEE-GGGTTT--SHHHHHTEEEEES-SBTT--TTT-TT-EEEEEEEEEE-TTTTTSSTTTT--EEEEESSPPPPSSS---PBPPSB---TT-EEEEEE-S-SSTT-PPPSB-EEEEEEE--HHHHHHHHHTTT----TTEEEEEEEETTEEEB--TT-TT-EEEEEETTEEEEEEEEEE-STTT-TT-PEEEEEGGGGHHHHHHHHTT-----SEE-------GGG---TT-SEEEEEES-EE-TTS-EE-TTTTSPPPTT-EEEEEE-GGG--PEEEEEEE--TTTSEEEETTEEE-TT---TT----S-EEEE--SS----EEEEEE-/--------------------------------HHHHHTTTPPPP------B-SBT-EEPPTTSSTTEEEEEETTTEEEEEEEEEETTEEEE-GGGTTT--SHHHHHTEEEEES-SBTT--TTT-TT-EEEEEEEEEE-TTTTTSSTTTT--EEEEESSPPPPSSS---PBPPSB---TT-EEEEEE-S-SSTT-PPPSB-EEEEEEE--HHHHHHHHHTTT----TTEEEEEEEETTEEEB--TT-TT-EEEEEETTEEEEEEEEEE-STTT-TT-PEEEEEGGGGHHHHHHHHTT-----SEE--------TT---TT-SEEEEEES-EE-TT--EE-TTTTSPPPTT-EEEEEE-GGG--PEEEEEEE--TTTSEEEETTEEE-TT---TT----S-EEEE--SS----EEEEEE-

Foldseek 3Di:
DDPPDPPDPPPPPPPPPPPPVPPPPCVVVCPPPVQLVVAQAFFDFPDDFAAFFLRGGQGGALGQQQKKFKQFPVGFGFEIWGAAFQFKTKFFCVVCVPVQELLSQQRIKIKTRDFFRDDPVVPDPGMDIFGFFFKAADPCACVPHHLASGIMMTGTPDGHDDDSRHGGHHADDDDDDFFFKWKAKFQFHNFFVHDTDGGITMDIKTWHDQVLQQVLCVVVVHDDDPQKTFIWDADPSGIGWHAGSHGGTFTWTDDPNGTYGQWTQTDWDGTRDPSITGMTGGRVVCVVVVVCVVVVNDDDTSYGNPLCCPCCVVPDCVPAQKAWDDWQWDADPLRKIWAHPPQAWHAAFTKIKMWGNLVPWAFKAWPFAAFDPPAWFKQASSDTDHGGDDRGRDTGNHMIMTGHHHDDIDSTTIIHGD/DDPPDPPDPPPPPPPPPPPPPPPPPCVVVCPVPVQLVVAQAFFDFPDDFAAFFLRGGQGGQLGQQQKKFKQFPVGFGFEIWGAAFQFKTKFFCVVCVPVQELLSQQRIKMKTRDFFRDDPVVPDPGMDIFGFFFKAADPCACVPHHLASGIMMTGTPDGHDDDSRHGGHHADDDDDDFFFKWKAKFQFHNFFVHDTDGGMTMDIKTWHDQVLQQVLCVVVVHDDDPQKTFIWDADPSGIGWHAGSHGGTFGWTDDPNGTYGQWTQTDWDGTRDPSITGMTGGRNVCVVVVVCVVVVNDDDTSYGNCLVCPCCVVPDCVPAQKAWDDWQWDADPLRKIWAHPPQAKHAAFTKIKMWGNLVPWAFKAWPFAAFAPPAWFKQASNDTDHGGDDRGRDTGNGIIMTGHHHDDIDSTTIIHGD

Sequence (836 aa):
MLRLQFLAPLLLAAAAEPSLRGAKVDWEPRLCPDLKEQCGLQGSVTREETERIVHGRDADECVWRWQVSLKSVSNGQFCGGTLVEPGWVLTAAHCLADVTSNCAVRNLRVEAGSWRRNEDLGKTKTSVERRVKKIYVHPLYQQNVPHDYDFALIQLDKAMPINECIGTACLPRSEEMPGTECSITGWGTVRSMGPTPEVLQEAGVQLLASSECEANYTETSDVITGSMLCATGMSDLGITDTCQGDSGGPLACKEDGRHVLRGVTSWGQGCAFPNFPGVYSRVQTVMSWIDDVLAAKVKKVSAQDEQELQDLGDLDFQGSMWQVVEGKCTLDAENCILSPNFPEEYGTSETCKIAVNTSAAVPIQVANFSTELRFDSLMFDCKYFSGDRGPEGLVPQGAIAWSSDESVVSSGWRLCPSMLRLQFLAPLLLAAAAEPSLRGAKVDWEPRLCPDLKEQCGLQGSVTREETERIVHGRDADECVWRWQVSLKSVSNGQFCGGTLVEPGWVLTAAHCLADVTSNCAVRNLRVEAGSWRRNEDLGKTKTSVERRVKKIYVHPLYQQNVPHDYDFALIQLDKAMPINECIGTACLPRSEEMPGTECSITGWGTVRSMGPTPEVLQEAGVQLLASSECEANYTETSDVITGSMLCATGMSDLGITDTCQGDSGGPLACKEDGRHVLRGVTSWGQGCAFPNFPGVYSRVQTVMSWIDDVLAAKVKKVSAQDEQELQDLGDLDFQGSMWQVVEGKCTLDAENCILSPNFPEEYGTSETCKIAVNTSAAVPIQVANFSTELRFDSLMFDCKYFSGDRGPEGLVPQGAIAWSSDESVVSSGWRLCPS

InterPro domains:
  IPR001254 Serine proteases, trypsin domain [PF00089] (53-290)
  IPR001254 Serine proteases, trypsin domain [PS50240] (53-295)
  IPR001254 Serine proteases, trypsin domain [SM00020] (52-290)
  IPR001254 Serine proteases, trypsin domain [cd00190] (53-293)
  IPR001314 Peptidase S1A, chymotrypsin family [PR00722] (80-95)
  IPR001314 Peptidase S1A, chymotrypsin family [PR00722] (146-160)
  IPR001314 Peptidase S1A, chymotrypsin family [PR00722] (240-252)
  IPR009003 Peptidase S1, PA clan [SSF50494] (31-294)
  IPR018114 Serine proteases, trypsin family, histidine active site [PS00134] (90-95)
  IPR033116 Serine proteases, trypsin family, serine active site [PS00135] (241-252)